Protein AF-A0A7X6CYM1-F1 (afdb_monomer)

Organism: NCBI:txid700599

Foldseek 3Di:
DDDDDDDDDDDPDPDQWWKFFQFKFKQFAAPPQAGQTALVRLCVLQQQLAARFDDDLFTEQETDQPLVLLCVLQVVQDVLLSLLDFSQLSQQSSRLSRRCVSQVHDLVPCLQAAAEQEEEEQDCARLVVLVVLVVVCVVDVDDPVSVVSSVSNCVQSVDQQRNQVVVCVSSNYPHHTDYAYQKLCRQLVSVQVNRVCCSVPVDFKYKGKYFDDDDPVVVVVVQVVQVVVVVVCVVDDDDDPQDADRSDAQAPQAQPQRHAYEYGHMMITMMGGPVVCVVVVGDGLWIWQHKDKDFDDDPDLQDAPLQLVRALLRAVVSCVSSVAQLQLAQEEAEAGRSHCSSLSNVQNSCCVSPNLVQQEREYAYSCSNRTSRIHRRSNSSVSQLSVCQVVQWDGAHNNHAHGHPSHSYHHRDRRHIHRHHGQKYWYKHDGGRGMIMIIIIGDPPRHHDPPDDDDDDDDDDDDPDPDPPDDDPPQQPLQALDAQDQEEDEAPCVFFLVVVLVVLCCVSNHDYDDVPGQGQEYEYEFEAWCLLPAPHPPPADPCVVVVVNLVVCLVVLAHFYEYEYQADCDDDPPTDVVSNVSSNVVLLVQLVSLLQSLQSHYAYEYEHQARAVRRPGDDDPVSLQVLLQQALQSDHGYSLLSSLVVVCRSGSLLSLFTSYYHYLNRCNVLPPDDGDPPVNQDPFDNQDDQDSDNLLACAPAEEEFAPCLWFLRLLLLQSNLLNHYAYEYEEADQVSQVVSQVSSVVSVGHYHYQYDDLLALVCQLVSLVVSCVVVVHHQEYEAEWAAFAFADPDDCPVVLSSRLSNLPSNLLSNLVSNCVVQQVVLRQHEYEYEAACLLVDCLDPRRPSNSVSSVNNLVVQLVCSSVCSSSNYAGEYEHEYAEPIPNCVNPPDDPVVLQVSLVLQSNSDGHYSSSVSSVVSSRRGSSNSSDGSYYRYRYNCSVSDDPPPSDDDDPDDDDDDDD

Solvent-accessible surface area (backbone atoms only — not comparable to full-atom values): 49258 Å² total; per-residue (Å²): 142,81,84,84,84,80,83,78,80,80,77,92,67,94,64,80,50,49,37,26,32,33,13,46,12,23,23,28,20,23,74,97,67,36,66,25,34,47,58,66,55,46,47,64,33,41,40,37,18,43,65,30,56,47,78,83,82,35,33,32,6,60,51,73,62,49,56,71,59,35,45,71,74,41,70,84,59,54,67,79,57,60,76,40,56,54,62,49,44,33,20,40,48,38,2,40,55,31,8,31,58,59,37,70,55,57,68,90,74,55,76,34,32,53,18,24,24,33,22,10,34,40,67,61,47,64,34,48,56,55,50,48,56,52,62,57,42,77,78,45,93,60,57,72,68,59,44,51,47,52,53,50,26,44,73,47,48,65,50,88,48,30,56,22,53,54,50,24,63,71,48,54,29,71,32,64,68,44,54,32,74,48,34,36,24,5,16,39,52,35,50,31,50,45,48,51,35,30,40,72,64,75,25,54,38,27,44,38,34,9,27,23,43,69,55,65,70,60,51,55,49,51,50,56,51,49,54,52,50,54,62,61,36,74,78,76,60,88,74,75,88,80,80,70,39,40,70,44,71,33,10,33,57,17,66,80,30,51,3,45,22,47,17,25,22,12,21,18,39,27,36,27,21,49,67,58,34,58,76,72,67,47,61,70,52,29,24,54,56,42,47,27,74,41,56,51,95,66,99,40,73,77,33,76,50,70,66,11,58,27,42,31,54,14,41,53,50,19,29,62,69,50,58,42,59,66,84,60,50,44,36,34,33,48,58,45,59,6,43,60,66,39,37,44,17,50,27,43,15,38,39,70,65,47,42,80,59,22,57,71,32,45,32,26,30,65,50,46,22,26,24,51,22,40,1,14,44,31,46,44,41,52,51,53,50,18,52,24,47,71,69,37,27,44,42,11,7,11,64,12,75,50,72,25,88,63,47,47,38,32,48,38,59,44,54,52,57,42,83,44,79,44,57,25,33,40,32,41,31,47,26,81,31,22,29,15,27,17,34,31,39,30,38,79,90,58,72,61,78,88,83,76,86,84,80,92,76,77,95,70,81,80,72,82,84,74,69,94,84,67,82,68,90,86,60,72,75,86,66,70,73,59,70,53,53,45,25,38,40,67,48,53,61,89,42,50,48,42,58,56,37,55,58,62,45,41,90,66,59,52,39,72,56,57,94,92,52,75,38,22,34,40,40,37,56,54,61,38,38,57,78,39,39,20,68,67,52,93,76,68,81,65,59,68,64,50,48,52,52,54,46,51,18,31,73,72,43,40,30,29,36,39,40,39,25,41,54,50,95,62,79,61,90,89,41,60,66,69,61,42,50,50,39,32,48,51,55,53,53,48,34,54,48,15,42,69,30,26,56,30,34,21,36,20,36,33,36,28,36,45,55,26,54,57,63,48,32,51,61,56,74,71,56,44,56,53,52,35,66,64,24,53,41,66,59,74,38,51,63,58,49,53,30,34,51,49,52,48,60,52,36,44,49,36,59,41,35,30,38,40,75,46,62,42,37,10,28,51,93,68,65,86,64,77,78,74,53,79,92,73,58,62,80,47,55,80,70,68,75,56,71,92,71,70,42,51,51,26,64,89,37,29,36,37,28,29,28,20,51,44,45,46,24,28,42,24,49,46,57,34,15,67,28,43,18,34,37,35,36,24,26,70,51,53,69,44,29,48,53,46,30,53,53,19,42,75,58,72,20,49,54,44,74,43,68,44,59,49,74,42,41,83,55,34,56,60,50,52,53,48,46,29,65,75,67,72,46,67,43,29,38,39,43,41,42,68,64,78,61,73,54,64,100,66,92,40,64,67,57,36,51,51,24,33,24,30,36,30,47,24,47,52,39,42,53,53,45,48,46,66,58,25,56,86,67,69,39,59,35,32,37,40,36,56,49,29,44,40,39,80,45,82,87,56,85,47,31,60,46,32,21,53,20,27,30,49,33,48,51,50,33,36,51,44,11,64,66,29,22,51,52,36,23,34,15,31,30,40,19,40,43,65,47,73,30,77,71,50,74,71,49,82,91,40,75,66,54,56,50,60,54,30,74,54,18,37,46,56,61,75,40,54,33,60,41,54,20,48,52,50,35,27,63,66,12,60,37,31,62,48,52,36,44,46,76,48,58,40,38,27,24,40,85,69,63,73,79,74,76,90,76,71,77,74,91,83,74,89,78,87,89,85,133

Mean predicted aligned error: 18.06 Å

pLDDT: mean 83.9, std 17.86, range [22.8, 98.75]

Nearest PDB structures (foldseek):
  1rwb-assembly1_A  TM=9.445E-01  e=3.952E-19  Priestia megaterium
  6y4d-assembly1_A  TM=9.393E-01  e=2.944E-18  Zephyranthes treatiae
  5ff9-assembly1_B  TM=9.174E-01  e=2.944E-18  Narcissus pseudonarcissus
  4g81-assembly1_D  TM=9.309E-01  e=6.169E-18  Salmonella enterica subsp. enterica serovar Enteritidis str. P125109
  2zat-assembly1_A  TM=9.286E-01  e=2.628E-16  Sus scrofa

Secondary structure (DSSP, 8-state):
--PPP---------PPPPEEEEEEEEEB--GGG--B-SHHHHHHHHTTT----EESSSEEB-----HHHHHHHSTTS-HHHHTT--HHHHHHHHHHHHHHHHHT--GGGSTTTT-EEEEE----HHHHHHHHHHHHHTTS---HHHHHHHHHHHHHHSSTTHHHHHHHHHHT--S-EEEE-BTBTHHHHHHHHHHHHHHTTS-SEEEEEEEE---HHHHHHHHHHHHHHHHHHTTT---SS---BSSS---TTBTT--B--BB-EEEEEEEEEHHHHHHTT----EEEEEEEEEE---SSTT---TT-HHHHHHHHHHHHHHT--GGGEEEEE----S-THHHHHHHHHHHHHHGGGGGG-BEE--GGGT-B-GGGHHHHHHHHHHHHHHHTEEPP-TT-SSB-TT--SB---SSS-EE---SEEEEEEEETTTEEEEEEEE-TT------S-------PPPPPPP-TTSPPTTSPP----PPP-SBEEEETTTSTTHHHHHHHTGGGT-BPPPTTPPPSEEEEEE---GGGTPPP-TT---HHHHHHHHHHHHHTT-EEEEEEES--SS--TTS-HHHHHHHHHHHHHHHHHHHHHHTTTEEEEEEE--S-GGGT----HHHHHHHHHH-SS-S---HHHHHHHHHHHTSGGGTT--S-EEE-SSSGGG--SPPPPTTT---PPPPPPPPSS-TT--TT-EEEEETTTSHHHHHHHHHHHHTT-EEEEEES-HHHHHHHHHHHHHTT-EEEEEE--TT-GGGHHHHHHHHHHHHS---EEEE------PPPSS--HHHHHHHHIIIIIHHHHHHHHHHHHHHHHTPPPEEEEE--GGGTS--STT-HHHHHHHHHHHHHHHHHHHHHGGGT-EEEEEEE-SBSSGGGGGS---HHHHHHHHTTSTT-SPBPHHHHHHHHHHHHSGGGTT--S-EEEESTTGGG-PPP-TTPPPTT-------

Structure (mmCIF, N/CA/C/O backbone):
data_AF-A0A7X6CYM1-F1
#
_entry.id   AF-A0A7X6CYM1-F1
#
loop_
_atom_site.group_PDB
_atom_site.id
_atom_site.type_symbol
_atom_site.label_atom_id
_atom_site.label_alt_id
_atom_site.label_comp_id
_atom_site.label_asym_id
_atom_site.label_entity_id
_atom_site.label_seq_id
_atom_site.pdbx_PDB_ins_code
_atom_site.Cartn_x
_atom_site.Cartn_y
_atom_site.Cartn_z
_atom_site.occupancy
_atom_site.B_iso_or_equiv
_atom_site.auth_seq_id
_atom_site.auth_comp_id
_atom_site.auth_asym_id
_atom_site.auth_atom_id
_atom_site.pdbx_PDB_model_num
ATOM 1 N N . MET A 1 1 ? 6.810 -57.138 -5.477 1.00 35.78 1 MET A N 1
ATOM 2 C CA . MET A 1 1 ? 6.178 -57.084 -4.143 1.00 35.78 1 MET A CA 1
ATOM 3 C C . MET A 1 1 ? 6.532 -55.750 -3.519 1.00 35.78 1 MET A C 1
ATOM 5 O O . MET A 1 1 ? 7.570 -55.661 -2.889 1.00 35.78 1 MET A O 1
ATOM 9 N N . THR A 1 2 ? 5.717 -54.724 -3.726 1.00 26.36 2 THR A N 1
ATOM 10 C CA . THR A 1 2 ? 5.787 -53.477 -2.954 1.00 26.36 2 THR A CA 1
ATOM 11 C C . THR A 1 2 ? 4.408 -52.839 -3.020 1.00 26.36 2 THR A C 1
ATOM 13 O O . THR A 1 2 ? 3.873 -52.589 -4.098 1.00 26.36 2 THR A O 1
ATOM 16 N N . ALA A 1 3 ? 3.791 -52.735 -1.848 1.00 25.00 3 ALA A N 1
ATOM 17 C CA . ALA A 1 3 ? 2.431 -52.280 -1.648 1.00 25.00 3 ALA A CA 1
ATOM 18 C C . ALA A 1 3 ? 2.324 -50.758 -1.825 1.00 25.00 3 ALA A C 1
ATOM 20 O O . ALA A 1 3 ? 3.228 -50.008 -1.468 1.00 25.00 3 ALA A O 1
ATOM 21 N N . SER A 1 4 ? 1.189 -50.343 -2.377 1.00 29.02 4 SER A N 1
ATOM 22 C CA . SER A 1 4 ? 0.717 -48.964 -2.470 1.00 29.02 4 SER A CA 1
ATOM 23 C C . SER A 1 4 ? 0.465 -48.367 -1.078 1.00 29.02 4 SER A C 1
ATOM 25 O O . SER A 1 4 ? -0.117 -49.057 -0.238 1.00 29.02 4 SER A O 1
ATOM 27 N N . PRO A 1 5 ? 0.800 -47.086 -0.841 1.00 30.41 5 PRO A N 1
ATOM 28 C CA . PRO A 1 5 ? 0.114 -46.265 0.137 1.00 30.41 5 PRO A CA 1
ATOM 29 C C . PRO A 1 5 ? -1.014 -45.491 -0.557 1.00 30.41 5 PRO A C 1
ATOM 31 O O . PRO A 1 5 ? -0.834 -44.796 -1.554 1.00 30.41 5 PRO A O 1
ATOM 34 N N . THR A 1 6 ? -2.192 -45.687 0.009 1.00 27.73 6 THR A N 1
ATOM 35 C CA . THR A 1 6 ? -3.503 -45.108 -0.269 1.00 27.73 6 THR A CA 1
ATOM 36 C C . THR A 1 6 ? -3.515 -43.600 -0.523 1.00 27.73 6 THR A C 1
ATOM 38 O O . THR A 1 6 ? -2.970 -42.819 0.256 1.00 27.73 6 THR A O 1
ATOM 41 N N . ALA A 1 7 ? -4.252 -43.210 -1.564 1.00 29.06 7 ALA A N 1
ATOM 42 C CA . ALA A 1 7 ? -4.707 -41.852 -1.817 1.00 29.06 7 ALA A CA 1
ATOM 43 C C . ALA A 1 7 ? -5.444 -41.281 -0.593 1.00 29.06 7 ALA A C 1
ATOM 45 O O . ALA A 1 7 ? -6.466 -41.825 -0.172 1.00 29.06 7 ALA A O 1
ATOM 46 N N . ARG A 1 8 ? -4.950 -40.166 -0.043 1.00 27.39 8 ARG A N 1
ATOM 47 C CA . ARG A 1 8 ? -5.776 -39.284 0.786 1.00 27.39 8 ARG A CA 1
ATOM 48 C C . ARG A 1 8 ? -6.685 -38.499 -0.157 1.00 27.39 8 ARG A C 1
ATOM 50 O O . ARG A 1 8 ? -6.217 -37.677 -0.938 1.00 27.39 8 ARG A O 1
ATOM 57 N N . GLN A 1 9 ? -7.975 -38.813 -0.110 1.00 27.50 9 GLN A N 1
ATOM 58 C CA . GLN A 1 9 ? -9.055 -37.956 -0.590 1.00 27.50 9 GLN A CA 1
ATOM 59 C C . GLN A 1 9 ? -8.886 -36.570 0.049 1.00 27.50 9 GLN A C 1
ATOM 61 O O . GLN A 1 9 ? -9.031 -36.443 1.262 1.00 27.50 9 GLN A O 1
ATOM 66 N N . ALA A 1 10 ? -8.540 -35.554 -0.743 1.00 28.75 10 ALA A N 1
ATOM 67 C CA . ALA A 1 10 ? -8.590 -34.170 -0.291 1.00 28.75 10 ALA A CA 1
ATOM 68 C C . ALA A 1 10 ? -10.039 -33.691 -0.412 1.00 28.75 10 ALA A C 1
ATOM 70 O O . ALA A 1 10 ? -10.568 -33.499 -1.508 1.00 28.75 10 ALA A O 1
ATOM 71 N N . ASP A 1 11 ? -10.666 -33.604 0.751 1.00 25.11 11 ASP A N 1
ATOM 72 C CA . ASP A 1 11 ? -11.997 -33.086 1.004 1.00 25.11 11 ASP A CA 1
ATOM 73 C C . ASP A 1 11 ? -12.158 -31.656 0.454 1.00 25.11 11 ASP A C 1
ATOM 75 O O . ASP A 1 11 ? -11.314 -30.776 0.632 1.00 25.11 11 ASP A O 1
ATOM 79 N N . THR A 1 12 ? -13.258 -31.435 -0.256 1.00 32.38 12 THR A N 1
ATOM 80 C CA . THR A 1 12 ? -13.629 -30.210 -0.974 1.00 32.38 12 THR A CA 1
ATOM 81 C C . THR A 1 12 ? -14.347 -29.204 -0.065 1.00 32.38 12 THR A C 1
ATOM 83 O O . THR A 1 12 ? -15.404 -28.682 -0.419 1.00 32.38 12 THR A O 1
ATOM 86 N N . GLY A 1 13 ? -13.795 -28.920 1.117 1.00 27.97 13 GLY A N 1
ATOM 87 C CA . GLY A 1 13 ? -14.375 -27.991 2.093 1.00 27.97 13 GLY A CA 1
ATOM 88 C C . GLY A 1 13 ? -13.605 -26.674 2.171 1.00 27.97 13 GLY A C 1
ATOM 89 O O . GLY A 1 13 ? -12.607 -26.582 2.878 1.00 27.97 13 GLY A O 1
ATOM 90 N N . ALA A 1 14 ? -14.053 -25.624 1.479 1.00 34.94 14 ALA A N 1
ATOM 91 C CA . ALA A 1 14 ? -13.512 -24.272 1.655 1.00 34.94 14 ALA A CA 1
ATOM 92 C C . ALA A 1 14 ? -14.028 -23.639 2.965 1.00 34.94 14 ALA A C 1
ATOM 94 O O . ALA A 1 14 ? -14.810 -22.693 2.946 1.00 34.94 14 ALA A O 1
ATOM 95 N N . GLY A 1 15 ? -13.600 -24.189 4.102 1.00 44.34 15 GLY A N 1
ATOM 96 C CA . GLY A 1 15 ? -13.568 -23.486 5.383 1.00 44.34 15 GLY A CA 1
ATOM 97 C C . GLY A 1 15 ? -12.248 -22.723 5.520 1.00 44.34 15 GLY A C 1
ATOM 98 O O . GLY A 1 15 ? -11.219 -23.151 4.993 1.00 44.34 15 GLY A O 1
ATOM 99 N N . THR A 1 16 ? -12.249 -21.581 6.207 1.00 61.62 16 THR A N 1
ATOM 100 C CA . THR A 1 16 ? -11.006 -20.946 6.673 1.00 61.62 16 THR A CA 1
ATOM 101 C C . THR A 1 16 ? -10.260 -21.931 7.569 1.00 61.62 16 THR A C 1
ATOM 103 O O . THR A 1 16 ? -10.842 -22.421 8.536 1.00 61.62 16 THR A O 1
ATOM 106 N N . ARG A 1 17 ? -8.995 -22.245 7.249 1.00 88.38 17 ARG A N 1
ATOM 107 C CA . ARG A 1 17 ? -8.165 -23.122 8.089 1.00 88.38 17 ARG A CA 1
ATOM 108 C C . ARG A 1 17 ? -8.064 -22.528 9.490 1.00 88.38 17 ARG A C 1
ATOM 110 O O . ARG A 1 17 ? -7.820 -21.336 9.632 1.00 88.38 17 ARG A O 1
ATOM 117 N N . GLU A 1 18 ? -8.245 -23.358 10.506 1.00 92.56 18 GLU A N 1
ATOM 118 C CA . GLU A 1 18 ? -8.168 -22.936 11.904 1.00 92.56 18 GLU A CA 1
ATOM 119 C C . GLU A 1 18 ? -6.755 -23.112 12.451 1.00 92.56 18 GLU A C 1
ATOM 121 O O . GLU A 1 18 ? -6.038 -24.035 12.052 1.00 92.56 18 GLU A O 1
ATOM 126 N N . VAL A 1 19 ? -6.376 -22.235 13.380 1.00 97.25 19 VAL A N 1
ATOM 127 C CA . VAL A 1 19 ? -5.028 -22.179 13.948 1.00 97.25 19 VAL A CA 1
ATOM 128 C C . VAL A 1 19 ? -5.061 -22.624 15.400 1.00 97.25 19 VAL A C 1
ATOM 130 O O . VAL A 1 19 ? -5.733 -22.016 16.236 1.00 97.25 19 VAL A O 1
ATOM 133 N N . LEU A 1 20 ? -4.313 -23.677 15.704 1.00 97.69 20 LEU A N 1
ATOM 134 C CA . LEU A 1 20 ? -4.156 -24.216 17.047 1.00 97.69 20 LEU A CA 1
ATOM 135 C C . LEU A 1 20 ? -2.762 -23.891 17.574 1.00 97.69 20 LEU A C 1
ATOM 137 O O . LEU A 1 20 ? -1.795 -23.886 16.816 1.00 97.69 20 LEU A O 1
ATOM 141 N N . VAL A 1 21 ? -2.648 -23.663 18.878 1.00 98.31 21 VAL A N 1
ATOM 142 C CA . VAL A 1 21 ? -1.356 -23.699 19.568 1.00 98.31 21 VAL A CA 1
ATOM 143 C C . VAL A 1 21 ? -1.124 -25.127 20.040 1.00 98.31 21 VAL A C 1
ATOM 145 O O . VAL A 1 21 ? -1.842 -25.609 20.919 1.00 98.31 21 VAL A O 1
ATOM 148 N N . THR A 1 22 ? -0.136 -25.802 19.461 1.00 97.75 22 THR A N 1
ATOM 149 C CA . THR A 1 22 ? 0.167 -27.213 19.755 1.00 97.75 22 THR A CA 1
ATOM 150 C C . THR A 1 22 ? 1.391 -27.393 20.642 1.00 97.75 22 THR A C 1
ATOM 152 O O . THR A 1 22 ? 1.543 -28.443 21.256 1.00 97.75 22 THR A O 1
ATOM 155 N N . GLY A 1 23 ? 2.228 -26.362 20.777 1.00 97.81 23 GLY A N 1
ATOM 156 C CA . GLY A 1 23 ? 3.388 -26.378 21.664 1.00 97.81 23 GLY A CA 1
ATOM 157 C C . GLY A 1 23 ? 3.649 -25.034 22.318 1.00 97.81 23 GLY A C 1
ATOM 158 O O . GLY A 1 23 ? 3.473 -23.987 21.692 1.00 97.81 23 GLY A O 1
ATOM 159 N N . MET A 1 24 ? 4.094 -25.068 23.572 1.00 98.19 24 MET A N 1
ATOM 160 C CA . MET A 1 24 ? 4.481 -23.890 24.349 1.00 98.19 24 MET A CA 1
ATOM 161 C C . MET A 1 24 ? 5.834 -24.112 25.020 1.00 98.19 24 MET A C 1
ATOM 163 O O . MET A 1 24 ? 6.085 -25.162 25.613 1.00 98.19 24 MET A O 1
ATOM 167 N N . GLY A 1 25 ? 6.705 -23.112 24.960 1.00 98.06 25 GLY A N 1
ATOM 168 C CA . GLY A 1 25 ? 8.007 -23.163 25.606 1.00 98.06 25 GLY A CA 1
ATOM 169 C C . GLY A 1 25 ? 8.469 -21.794 26.064 1.00 98.06 25 GLY A C 1
ATOM 170 O O . GLY A 1 25 ? 8.141 -20.769 25.464 1.00 98.06 25 GLY A O 1
ATOM 171 N N . PHE A 1 26 ? 9.231 -21.793 27.149 1.00 98.06 26 PHE A N 1
ATOM 172 C CA . PHE A 1 26 ? 9.584 -20.585 27.876 1.00 98.06 26 PHE A CA 1
ATOM 173 C C . PHE A 1 26 ? 11.080 -20.547 28.161 1.00 98.06 26 PHE A C 1
ATOM 175 O O . PHE A 1 26 ? 11.776 -21.560 28.118 1.00 98.06 26 PHE A O 1
ATOM 182 N N . CYS A 1 27 ? 11.566 -19.353 28.455 1.00 97.25 27 CYS A N 1
ATOM 183 C CA . CYS A 1 27 ? 12.807 -19.110 29.165 1.00 97.25 27 CYS A CA 1
ATOM 184 C C . CYS A 1 27 ? 12.600 -17.824 29.960 1.00 97.25 27 CYS A C 1
ATOM 186 O O . CYS A 1 27 ? 12.920 -16.741 29.481 1.00 97.25 27 CYS A O 1
ATOM 188 N N . LEU A 1 28 ? 11.943 -17.946 31.112 1.00 96.56 28 LEU A N 1
ATOM 189 C CA . LEU A 1 28 ? 11.504 -16.827 31.954 1.00 96.56 28 LEU A CA 1
ATOM 190 C C . LEU A 1 28 ? 12.131 -16.931 33.353 1.00 96.56 28 LEU A C 1
ATOM 192 O O . LEU A 1 28 ? 12.650 -17.997 33.696 1.00 96.56 28 LEU A O 1
ATOM 196 N N . PRO A 1 29 ? 12.072 -15.878 34.185 1.00 95.12 29 PRO A N 1
ATOM 197 C CA . PRO A 1 29 ? 12.482 -15.957 35.584 1.00 95.12 29 PRO A CA 1
ATOM 198 C C . PRO A 1 29 ? 11.759 -17.076 36.336 1.00 95.12 29 PRO A C 1
ATOM 200 O O . PRO A 1 29 ? 10.620 -17.436 36.029 1.00 95.12 29 PRO A O 1
ATOM 203 N N . GLY A 1 30 ? 12.437 -17.666 37.308 1.00 92.00 30 GLY A N 1
ATOM 204 C CA . GLY A 1 30 ? 11.934 -18.811 38.050 1.00 92.00 30 GLY A CA 1
ATOM 205 C C . GLY A 1 30 ? 12.556 -18.905 39.441 1.00 92.00 30 GLY A C 1
ATOM 206 O O . GLY A 1 30 ? 13.371 -18.058 39.828 1.00 92.00 30 GLY A O 1
ATOM 207 N N . PRO A 1 31 ? 12.165 -19.930 40.212 1.00 85.38 31 PRO A N 1
ATOM 208 C CA . PRO A 1 31 ? 12.561 -20.059 41.605 1.00 85.38 31 PRO A CA 1
ATOM 209 C C . PRO A 1 31 ? 14.075 -20.244 41.737 1.00 85.38 31 PRO A C 1
ATOM 211 O O . PRO A 1 31 ? 14.714 -20.913 40.920 1.00 85.38 31 PRO A O 1
ATOM 214 N N . ASP A 1 32 ? 14.644 -19.653 42.789 1.00 79.62 32 ASP A N 1
ATOM 215 C CA . ASP A 1 32 ? 16.063 -19.768 43.148 1.00 79.62 32 ASP A CA 1
ATOM 216 C C . ASP A 1 32 ? 17.033 -19.375 42.012 1.00 79.62 32 ASP A C 1
ATOM 218 O O . ASP A 1 32 ? 18.137 -19.910 41.904 1.00 79.62 32 ASP A O 1
ATOM 222 N N . GLY A 1 33 ? 16.614 -18.456 41.131 1.00 71.06 33 GLY A N 1
ATOM 223 C CA . GLY A 1 33 ? 17.412 -17.981 39.994 1.00 71.06 33 GLY A CA 1
ATOM 224 C C . GLY A 1 33 ? 17.469 -18.948 38.805 1.00 71.06 33 GLY A C 1
ATOM 225 O O . GLY A 1 33 ? 18.213 -18.709 37.853 1.00 71.06 33 GLY A O 1
ATOM 226 N N . ARG A 1 34 ? 16.695 -20.040 38.836 1.00 82.38 34 ARG A N 1
ATOM 227 C CA . ARG A 1 34 ? 16.559 -20.977 37.712 1.00 82.38 34 ARG A CA 1
ATOM 228 C C . ARG A 1 34 ? 15.542 -20.464 36.700 1.00 82.38 34 ARG A C 1
ATOM 230 O O . ARG A 1 34 ? 14.660 -19.681 37.029 1.00 82.38 34 ARG A O 1
ATOM 237 N N . GLN A 1 35 ? 15.646 -20.936 35.463 1.00 90.44 35 GLN A N 1
ATOM 238 C CA . GLN A 1 35 ? 14.739 -20.548 34.390 1.00 90.44 35 GLN A CA 1
ATOM 239 C C . GLN A 1 35 ? 13.444 -21.366 34.449 1.00 90.44 35 GLN A C 1
ATOM 241 O O . GLN A 1 35 ? 13.472 -22.592 34.568 1.00 90.44 35 GLN A O 1
ATOM 246 N N . THR A 1 36 ? 12.313 -20.697 34.272 1.00 95.06 36 THR A N 1
ATOM 247 C CA . THR A 1 36 ? 11.037 -21.323 33.923 1.00 95.06 36 THR A CA 1
ATOM 248 C C . THR A 1 36 ? 11.086 -21.697 32.441 1.00 95.06 36 THR A C 1
ATOM 250 O O . THR A 1 36 ? 11.144 -20.815 31.580 1.00 95.06 36 THR A O 1
ATOM 253 N N . LEU A 1 37 ? 11.111 -23.001 32.140 1.00 92.44 37 LEU A N 1
ATOM 254 C CA . LEU A 1 37 ? 11.327 -23.524 30.782 1.00 92.44 37 LEU A CA 1
ATOM 255 C C . LEU A 1 37 ? 10.105 -24.259 30.220 1.00 92.44 37 LEU A C 1
ATOM 257 O O . LEU A 1 37 ? 9.759 -24.112 29.045 1.00 92.44 37 LEU A O 1
ATOM 261 N N . GLY A 1 38 ? 9.482 -25.114 31.033 1.00 91.25 38 GLY A N 1
ATOM 262 C CA . GLY A 1 38 ? 8.352 -25.940 30.621 1.00 91.25 38 GLY A CA 1
ATOM 263 C C . GLY A 1 38 ? 6.992 -25.317 30.916 1.00 91.25 38 GLY A C 1
ATOM 264 O O . GLY A 1 38 ? 6.847 -24.448 31.772 1.00 91.25 38 GLY A O 1
ATOM 265 N N . ARG A 1 39 ? 5.972 -25.844 30.236 1.00 93.69 39 ARG A N 1
ATOM 266 C CA . ARG A 1 39 ? 4.558 -25.541 30.480 1.00 93.69 39 ARG A CA 1
ATOM 267 C C . ARG A 1 39 ? 4.141 -25.761 31.935 1.00 93.69 39 ARG A C 1
ATOM 269 O O . ARG A 1 39 ? 3.451 -24.921 32.500 1.00 93.69 39 ARG A O 1
ATOM 276 N N . ASP A 1 40 ? 4.558 -26.874 32.532 1.00 93.94 40 ASP A N 1
ATOM 277 C CA . ASP A 1 40 ? 4.150 -27.231 33.894 1.00 93.94 40 ASP A CA 1
ATOM 278 C C . ASP A 1 40 ? 4.831 -26.319 34.937 1.00 93.94 40 ASP A C 1
ATOM 280 O O . ASP A 1 40 ? 4.174 -25.870 35.877 1.00 93.94 40 ASP A O 1
ATOM 284 N N . ASP A 1 41 ? 6.102 -25.952 34.720 1.00 93.81 41 ASP A N 1
ATOM 285 C CA . ASP A 1 41 ? 6.819 -24.961 35.541 1.00 93.81 41 ASP A CA 1
ATOM 286 C C . ASP A 1 41 ? 6.120 -23.595 35.477 1.00 93.81 41 ASP A C 1
ATOM 288 O O . ASP A 1 41 ? 5.841 -22.974 36.507 1.00 93.81 41 ASP A O 1
ATOM 292 N N . PHE A 1 42 ? 5.781 -23.155 34.260 1.00 96.94 42 PHE A N 1
ATOM 293 C CA . PHE A 1 42 ? 5.059 -21.910 34.019 1.00 96.94 42 PHE A CA 1
ATOM 294 C C . PHE A 1 42 ? 3.702 -21.911 34.734 1.00 96.94 42 PHE A C 1
ATOM 296 O O . PHE A 1 42 ? 3.423 -20.994 35.507 1.00 96.94 42 PHE A O 1
ATOM 303 N N . TRP A 1 43 ? 2.905 -22.976 34.570 1.00 96.62 43 TRP A N 1
ATOM 304 C CA . TRP A 1 43 ? 1.617 -23.139 35.253 1.00 96.62 43 TRP A CA 1
ATOM 305 C C . TRP A 1 43 ? 1.749 -23.095 36.778 1.00 96.62 43 TRP A C 1
ATOM 307 O O . TRP A 1 43 ? 0.976 -22.404 37.442 1.00 96.62 43 TRP A O 1
ATOM 317 N N . SER A 1 44 ? 2.740 -23.789 37.345 1.00 94.94 44 SER A N 1
ATOM 318 C CA . SER A 1 44 ? 2.963 -23.825 38.799 1.00 94.94 44 SER A CA 1
ATOM 319 C C . SER A 1 44 ? 3.220 -22.436 39.400 1.00 94.94 44 SER A C 1
ATOM 321 O O . SER A 1 44 ? 2.821 -22.155 40.532 1.00 94.94 44 SER A O 1
ATOM 323 N N . THR A 1 45 ? 3.824 -21.544 38.612 1.00 95.50 45 THR A N 1
ATOM 324 C CA . THR A 1 45 ? 4.092 -20.162 39.010 1.00 95.50 45 THR A CA 1
ATOM 325 C C . THR A 1 45 ? 2.828 -19.313 38.920 1.00 95.50 45 THR A C 1
ATOM 327 O O . THR A 1 45 ? 2.436 -18.686 39.906 1.00 95.50 45 THR A O 1
ATOM 330 N N . ILE A 1 46 ? 2.162 -19.315 37.760 1.00 96.38 46 ILE A N 1
ATOM 331 C CA . ILE A 1 46 ? 1.026 -18.416 37.519 1.00 96.38 46 ILE A CA 1
ATOM 332 C C . ILE A 1 46 ? -0.223 -18.810 38.316 1.00 96.38 46 ILE A C 1
ATOM 334 O O . ILE A 1 46 ? -0.944 -17.943 38.797 1.00 96.38 46 ILE A O 1
ATOM 338 N N . SER A 1 47 ? -0.452 -20.106 38.548 1.00 96.44 47 SER A N 1
ATOM 339 C CA . SER A 1 47 ? -1.611 -20.601 39.316 1.00 96.44 47 SER A CA 1
ATOM 340 C C . SER A 1 47 ? -1.612 -20.153 40.780 1.00 96.44 47 SER A C 1
ATOM 342 O O . SER A 1 47 ? -2.667 -20.077 41.406 1.00 96.44 47 SER A O 1
ATOM 344 N N . THR A 1 48 ? -0.444 -19.806 41.317 1.00 94.00 48 THR A N 1
ATOM 345 C CA . THR A 1 48 ? -0.290 -19.299 42.685 1.00 94.00 48 THR A CA 1
ATOM 346 C C . THR A 1 48 ? -0.042 -17.790 42.738 1.00 94.00 48 THR A C 1
ATOM 348 O O . THR A 1 48 ? 0.021 -17.221 43.825 1.00 94.00 48 THR A O 1
ATOM 351 N N . GLY A 1 49 ? 0.103 -17.126 41.583 1.00 91.69 49 GLY A N 1
ATOM 352 C CA . GLY A 1 49 ? 0.507 -15.720 41.506 1.00 91.69 49 GLY A CA 1
ATOM 353 C C . GLY A 1 49 ? 1.900 -15.465 42.096 1.00 91.69 49 GLY A C 1
ATOM 354 O O . GLY A 1 49 ? 2.164 -14.370 42.594 1.00 91.69 49 GLY A O 1
ATOM 355 N N . THR A 1 50 ? 2.779 -16.476 42.090 1.00 92.00 50 THR A N 1
ATOM 356 C CA . THR A 1 50 ? 4.145 -16.353 42.623 1.00 92.0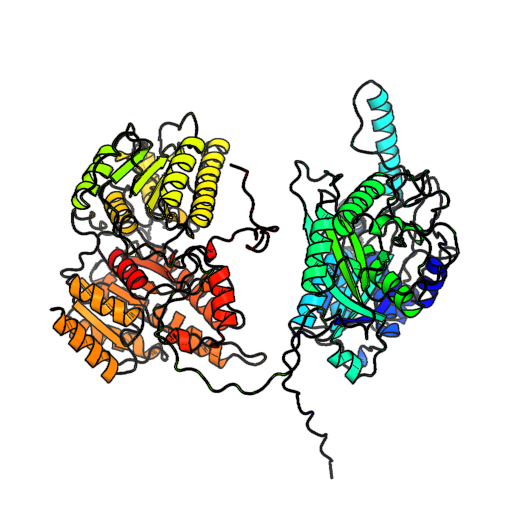0 50 THR A CA 1
ATOM 357 C C . THR A 1 50 ? 4.958 -15.379 41.771 1.00 92.00 50 THR A C 1
ATOM 359 O O . THR A 1 50 ? 4.841 -15.384 40.548 1.00 92.00 50 THR A O 1
ATOM 362 N N . VAL A 1 51 ? 5.790 -14.556 42.414 1.00 90.50 51 VAL A N 1
ATOM 363 C CA . VAL A 1 51 ? 6.645 -13.549 41.767 1.00 90.50 51 VAL A CA 1
ATOM 364 C C . VAL A 1 51 ? 8.114 -13.958 41.876 1.00 90.50 51 VAL A C 1
ATOM 366 O O . VAL A 1 51 ? 8.616 -14.143 42.983 1.00 90.50 51 VAL A O 1
ATOM 369 N N . HIS A 1 52 ? 8.812 -14.048 40.741 1.00 91.06 52 HIS A N 1
ATOM 370 C CA . HIS A 1 52 ? 10.230 -14.435 40.632 1.00 91.06 52 HIS A CA 1
ATOM 371 C C . HIS A 1 52 ? 11.130 -13.255 40.246 1.00 91.06 52 HIS A C 1
ATOM 373 O O . HIS A 1 52 ? 11.984 -13.353 39.366 1.00 91.06 52 HIS A O 1
ATOM 379 N N . LEU A 1 53 ? 10.918 -12.110 40.890 1.00 87.62 53 LEU A N 1
ATOM 380 C CA . LEU A 1 53 ? 11.704 -10.898 40.672 1.00 87.62 53 LEU A CA 1
ATOM 381 C C . LEU A 1 53 ? 12.772 -10.765 41.762 1.00 87.62 53 LEU A C 1
ATOM 383 O O . LEU A 1 53 ? 12.454 -10.769 42.952 1.00 87.62 53 LEU A O 1
ATOM 387 N N . GLY A 1 54 ? 14.038 -10.642 41.357 1.00 78.62 54 GLY A N 1
ATOM 388 C CA . GLY A 1 54 ? 15.156 -10.382 42.267 1.00 78.62 54 GLY A CA 1
ATOM 389 C C . GLY A 1 54 ? 15.193 -8.919 42.711 1.00 78.62 54 GLY A C 1
ATOM 390 O O . GLY A 1 54 ? 14.661 -8.056 42.013 1.00 78.62 54 GLY A O 1
ATOM 391 N N . HIS A 1 55 ? 15.828 -8.635 43.855 1.00 67.62 55 HIS A N 1
ATOM 392 C CA . HIS A 1 55 ? 15.923 -7.281 44.407 1.00 67.62 55 HIS A CA 1
ATOM 393 C C . HIS A 1 55 ? 17.352 -6.909 44.834 1.00 67.62 55 HIS A C 1
ATOM 395 O O . HIS A 1 55 ? 17.835 -7.355 45.873 1.00 67.62 55 HIS A O 1
ATOM 401 N N . GLU A 1 56 ? 17.990 -6.028 44.061 1.00 67.38 56 GLU A N 1
ATOM 402 C CA . GLU A 1 56 ? 19.267 -5.366 44.384 1.00 67.38 56 GLU A CA 1
ATOM 403 C C . GLU A 1 56 ? 19.125 -3.842 44.205 1.00 67.38 56 GLU A C 1
ATOM 405 O O . GLU A 1 56 ? 19.783 -3.213 43.382 1.00 67.38 56 GLU A O 1
ATOM 410 N N . GLY A 1 57 ? 18.174 -3.236 44.924 1.00 71.00 57 GLY A N 1
ATOM 411 C CA . GLY A 1 57 ? 17.810 -1.820 44.756 1.00 71.00 57 GLY A CA 1
ATOM 412 C C . GLY A 1 57 ? 16.808 -1.558 43.623 1.00 71.00 57 GLY A C 1
ATOM 413 O O . GLY A 1 57 ? 16.152 -0.519 43.632 1.00 71.00 57 GLY A O 1
ATOM 414 N N . VAL A 1 58 ? 16.612 -2.526 42.723 1.00 80.31 58 VAL A N 1
ATOM 415 C CA . VAL A 1 58 ? 15.496 -2.598 41.766 1.00 80.31 58 VAL A CA 1
ATOM 416 C C . VAL A 1 58 ? 14.913 -3.996 41.717 1.00 80.31 58 VAL A C 1
ATOM 418 O O . VAL A 1 58 ? 15.631 -4.971 41.929 1.00 80.31 58 VAL A O 1
ATOM 421 N N . TRP A 1 59 ? 13.619 -4.089 41.427 1.00 87.31 59 TRP A N 1
ATOM 422 C CA . TRP A 1 59 ? 12.950 -5.351 41.135 1.00 87.31 59 TRP A CA 1
ATOM 423 C C . TRP A 1 59 ? 13.154 -5.707 39.661 1.00 87.31 59 TRP A C 1
ATOM 425 O O . TRP A 1 59 ? 12.746 -4.952 38.776 1.00 87.31 59 TRP A O 1
ATOM 435 N N . PHE A 1 60 ? 13.808 -6.839 39.396 1.00 89.56 60 PHE A N 1
ATOM 436 C CA . PHE A 1 60 ? 14.176 -7.252 38.040 1.00 89.56 60 PHE A CA 1
ATOM 437 C C . PHE A 1 60 ? 14.081 -8.768 37.847 1.00 89.56 60 PHE A C 1
ATOM 439 O O . PHE A 1 60 ? 14.553 -9.554 38.674 1.00 89.56 60 PHE A O 1
ATOM 446 N N . GLY A 1 61 ? 13.495 -9.179 36.725 1.00 90.31 61 GLY A N 1
ATOM 447 C CA . GLY A 1 61 ? 13.388 -10.576 36.324 1.00 90.31 61 GLY A CA 1
ATOM 448 C C . GLY A 1 61 ? 14.643 -11.032 35.589 1.00 90.31 61 GLY A C 1
ATOM 449 O O . GLY A 1 61 ? 14.700 -10.993 34.361 1.00 90.31 61 GLY A O 1
ATOM 450 N N . SER A 1 62 ? 15.668 -11.451 36.330 1.00 86.88 62 SER A N 1
ATOM 451 C CA . SER A 1 62 ? 16.905 -11.951 35.725 1.00 86.88 62 SER A CA 1
ATOM 452 C C . SER A 1 62 ? 16.762 -13.400 35.264 1.00 86.88 62 SER A C 1
ATOM 454 O O . SER A 1 62 ? 16.183 -14.235 35.956 1.00 86.88 62 SER A O 1
ATOM 456 N N . VAL A 1 63 ? 17.342 -13.706 34.104 1.00 88.75 63 VAL A N 1
ATOM 457 C CA . VAL A 1 63 ? 17.419 -15.060 33.549 1.00 88.75 63 VAL A CA 1
ATOM 458 C C . VAL A 1 63 ? 18.859 -15.318 33.145 1.00 88.75 63 VAL A C 1
ATOM 460 O O . VAL A 1 63 ? 19.375 -14.690 32.219 1.00 88.75 63 VAL A O 1
ATOM 463 N N . THR A 1 64 ? 19.524 -16.258 33.809 1.00 88.50 64 THR A N 1
ATOM 464 C CA . THR A 1 64 ? 20.833 -16.729 33.346 1.00 88.50 64 THR A CA 1
ATOM 465 C C . THR A 1 64 ? 20.653 -17.452 32.005 1.00 88.50 64 THR A C 1
ATOM 467 O O . THR A 1 64 ? 19.786 -18.326 31.921 1.00 88.50 64 THR A O 1
ATOM 470 N N . PRO A 1 65 ? 21.420 -17.128 30.948 1.00 88.12 65 PRO A N 1
ATOM 471 C CA . PRO A 1 65 ? 21.362 -17.858 29.683 1.00 88.12 65 PRO A CA 1
ATOM 472 C C . PRO A 1 65 ? 21.580 -19.368 29.891 1.00 88.12 65 PRO A C 1
ATOM 474 O O . PRO A 1 65 ? 22.585 -19.761 30.483 1.00 88.12 65 PRO A O 1
ATOM 477 N N . PRO A 1 66 ? 20.656 -20.238 29.448 1.00 91.19 66 PRO A N 1
ATOM 478 C CA . PRO A 1 66 ? 20.752 -21.677 29.688 1.00 91.19 66 PRO A CA 1
ATOM 479 C C . PRO A 1 66 ? 21.632 -22.356 28.621 1.00 91.19 66 PRO A C 1
ATOM 481 O O . PRO A 1 66 ? 21.163 -23.194 27.852 1.00 91.19 66 PRO A O 1
ATOM 484 N N . GLU A 1 67 ? 22.908 -21.972 28.541 1.00 92.75 67 GLU A N 1
ATOM 485 C CA . GLU A 1 67 ? 23.830 -22.392 27.472 1.00 92.75 67 GLU A CA 1
ATOM 486 C C . GLU A 1 67 ? 23.979 -23.915 27.374 1.00 92.75 67 GLU A C 1
ATOM 488 O O . GLU A 1 67 ? 23.849 -24.468 26.284 1.00 92.75 67 GLU A O 1
ATOM 493 N N . GLU A 1 68 ? 24.156 -24.603 28.506 1.00 91.94 68 GLU A N 1
ATOM 494 C CA . GLU A 1 68 ? 24.272 -26.069 28.556 1.00 91.94 68 GLU A CA 1
ATOM 495 C C . GLU A 1 68 ? 23.011 -26.766 28.031 1.00 91.94 68 GLU A C 1
ATOM 497 O O . GLU A 1 68 ? 23.089 -27.757 27.305 1.00 91.94 68 GLU A O 1
ATOM 502 N N . PHE A 1 69 ? 21.833 -26.226 28.356 1.00 93.56 69 PHE A N 1
ATOM 503 C CA . PHE A 1 69 ? 20.563 -26.755 27.864 1.00 93.56 69 PHE A CA 1
ATOM 504 C C . PHE A 1 69 ? 20.421 -26.545 26.353 1.00 93.56 69 PHE A C 1
ATOM 506 O O . PHE A 1 69 ? 19.955 -27.443 25.651 1.00 93.56 69 PHE A O 1
ATOM 513 N N . VAL A 1 70 ? 20.835 -25.381 25.841 1.00 94.31 70 VAL A N 1
ATOM 514 C CA . VAL A 1 70 ? 20.832 -25.093 24.399 1.00 94.31 70 VAL A CA 1
ATOM 515 C C . VAL A 1 70 ? 21.808 -26.016 23.672 1.00 94.31 70 VAL A C 1
ATOM 517 O O . VAL A 1 70 ? 21.417 -26.625 22.683 1.00 94.31 70 VAL A O 1
ATOM 520 N N . ALA A 1 71 ? 23.025 -26.198 24.186 1.00 93.81 71 ALA A N 1
ATOM 521 C CA . ALA A 1 71 ? 24.008 -27.120 23.618 1.00 93.81 71 ALA A CA 1
ATOM 522 C C . ALA A 1 71 ? 23.481 -28.565 23.577 1.00 93.81 71 ALA A C 1
ATOM 524 O O . ALA A 1 71 ? 23.604 -29.246 22.564 1.00 93.81 71 ALA A O 1
ATOM 525 N N . ALA A 1 72 ? 22.825 -29.020 24.650 1.00 93.69 72 ALA A N 1
ATOM 526 C CA . ALA A 1 72 ? 22.219 -30.349 24.702 1.00 93.69 72 ALA A CA 1
ATOM 527 C C . ALA A 1 72 ? 21.010 -30.502 23.759 1.00 93.69 72 ALA A C 1
ATOM 529 O O . ALA A 1 72 ? 20.766 -31.594 23.249 1.00 93.69 72 ALA A O 1
ATOM 530 N N . SER A 1 73 ? 20.253 -29.424 23.531 1.00 92.56 73 SER A N 1
ATOM 531 C CA . SER A 1 73 ? 19.074 -29.420 22.650 1.00 92.56 73 SER A CA 1
ATOM 532 C C . SER A 1 73 ? 19.434 -29.296 21.165 1.00 92.56 73 SER A C 1
ATOM 534 O O . SER A 1 73 ? 18.660 -29.722 20.309 1.00 92.56 73 SER A O 1
ATOM 536 N N . PHE A 1 74 ? 20.598 -28.714 20.866 1.00 92.06 74 PHE A N 1
ATOM 537 C CA . PHE A 1 74 ? 21.119 -28.490 19.517 1.00 92.06 74 PHE A CA 1
ATOM 538 C C . PHE A 1 74 ? 22.586 -28.971 19.413 1.00 92.06 74 PHE A C 1
ATOM 540 O O . PHE A 1 74 ? 23.489 -28.157 19.191 1.00 92.06 74 PHE A O 1
ATOM 547 N N . PRO A 1 75 ? 22.852 -30.283 19.591 1.00 89.88 75 PRO A N 1
ATOM 548 C CA . PRO A 1 75 ? 24.209 -30.836 19.689 1.00 89.88 75 PRO A CA 1
ATOM 549 C C . PRO A 1 75 ? 25.022 -30.750 18.389 1.00 89.88 75 PRO A C 1
ATOM 551 O O . PRO A 1 75 ? 26.235 -30.949 18.401 1.00 89.88 75 PRO A O 1
ATOM 554 N N . GLU A 1 76 ? 24.382 -30.481 17.251 1.00 85.81 76 GLU A N 1
ATOM 555 C CA . GLU A 1 76 ? 25.078 -30.266 15.979 1.00 85.81 76 GLU A CA 1
ATOM 556 C C . GLU A 1 76 ? 25.720 -28.883 15.864 1.00 85.81 76 GLU A C 1
ATOM 558 O O . GLU A 1 76 ? 26.533 -28.671 14.961 1.00 85.81 76 GLU A O 1
ATOM 563 N N . VAL A 1 77 ? 25.346 -27.934 16.728 1.00 86.88 77 VAL A N 1
ATOM 564 C CA . VAL A 1 77 ? 25.910 -26.586 16.707 1.00 86.88 77 VAL A CA 1
ATOM 565 C C . VAL A 1 77 ? 27.288 -26.651 17.350 1.00 86.88 77 VAL A C 1
ATOM 567 O O . VAL A 1 77 ? 27.385 -26.935 18.540 1.00 86.88 77 VAL A O 1
ATOM 570 N N . PRO A 1 78 ? 28.376 -26.379 16.609 1.00 85.12 78 PRO A N 1
ATOM 571 C CA . PRO A 1 78 ? 29.704 -26.477 17.196 1.00 85.12 78 PRO A CA 1
ATOM 572 C C . PRO A 1 78 ? 29.881 -25.459 18.332 1.00 85.12 78 PRO A C 1
ATOM 574 O O . PRO A 1 78 ? 29.474 -24.305 18.175 1.00 85.12 78 PRO A O 1
ATOM 577 N N . ASP A 1 79 ? 30.580 -25.836 19.408 1.00 85.12 79 ASP A N 1
ATOM 578 C CA . ASP A 1 79 ? 30.792 -25.001 20.610 1.00 85.12 79 ASP A CA 1
ATOM 579 C C . ASP A 1 79 ? 31.282 -23.583 20.289 1.00 85.12 79 ASP A C 1
ATOM 581 O O . ASP A 1 79 ? 30.847 -22.601 20.883 1.00 85.12 79 ASP A O 1
ATOM 585 N N . ARG A 1 80 ? 32.143 -23.446 19.275 1.00 80.50 80 ARG A N 1
ATOM 586 C CA . ARG A 1 80 ? 32.647 -22.142 18.810 1.00 80.50 80 ARG A CA 1
ATOM 587 C C . ARG A 1 80 ? 31.555 -21.205 18.275 1.00 80.50 80 ARG A C 1
ATOM 589 O O . ARG A 1 80 ? 31.755 -19.997 18.264 1.00 80.50 80 ARG A O 1
ATOM 596 N N . HIS A 1 81 ? 30.448 -21.735 17.757 1.00 82.06 81 HIS A N 1
ATOM 597 C CA . HIS A 1 81 ? 29.309 -20.934 17.302 1.00 82.06 81 HIS A CA 1
ATOM 598 C C . HIS A 1 81 ? 28.400 -20.589 18.480 1.00 82.06 81 HIS A C 1
ATOM 600 O O . HIS A 1 81 ? 28.012 -19.429 18.600 1.00 82.06 81 HIS A O 1
ATOM 606 N N . LEU A 1 82 ? 28.163 -21.546 19.386 1.00 85.69 82 LEU A N 1
ATOM 607 C CA . LEU A 1 82 ? 27.435 -21.309 20.637 1.00 85.69 82 LEU A CA 1
ATOM 608 C C . LEU A 1 82 ? 28.107 -20.220 21.485 1.00 85.69 82 LEU A C 1
ATOM 610 O O . LEU A 1 82 ? 27.433 -19.304 21.935 1.00 85.69 82 LEU A O 1
ATOM 614 N N . ALA A 1 83 ? 29.438 -20.222 21.590 1.00 85.56 83 ALA A N 1
ATOM 615 C CA . ALA A 1 83 ? 30.207 -19.202 22.313 1.00 85.56 83 ALA A CA 1
ATOM 616 C C . ALA A 1 83 ? 30.082 -17.771 21.734 1.00 85.56 83 ALA A C 1
ATOM 618 O O . ALA A 1 83 ? 30.549 -16.802 22.341 1.00 85.56 83 ALA A O 1
ATOM 619 N N . ASN A 1 84 ? 29.495 -17.624 20.541 1.00 87.50 84 ASN A N 1
ATOM 620 C CA . ASN A 1 84 ? 29.264 -16.344 19.869 1.00 87.50 84 ASN A CA 1
ATOM 621 C C . ASN A 1 84 ? 27.784 -15.942 19.826 1.00 87.50 84 ASN A C 1
ATOM 623 O O . ASN A 1 84 ? 27.437 -14.937 19.206 1.00 87.50 84 ASN A O 1
ATOM 627 N N . TYR A 1 85 ? 26.904 -16.703 20.468 1.00 90.44 85 TYR A N 1
ATOM 628 C CA . TYR A 1 85 ? 25.508 -16.332 20.615 1.00 90.44 85 TYR A CA 1
ATOM 629 C C . TYR A 1 85 ? 25.324 -15.321 21.753 1.00 90.44 85 TYR A C 1
ATOM 631 O O . TYR A 1 85 ? 25.974 -15.387 22.790 1.00 90.44 85 TYR A O 1
ATOM 639 N N . ALA A 1 86 ? 24.449 -14.337 21.531 1.00 89.38 86 ALA A N 1
ATOM 640 C CA . ALA A 1 86 ? 24.031 -13.397 22.562 1.00 89.38 86 ALA A CA 1
ATOM 641 C C . ALA A 1 86 ? 22.970 -14.040 23.470 1.00 89.38 86 ALA A C 1
ATOM 643 O O . ALA A 1 86 ? 22.328 -15.023 23.092 1.00 89.38 86 ALA A O 1
ATOM 644 N N . ALA A 1 87 ? 22.717 -13.444 24.638 1.00 89.62 87 ALA A N 1
ATOM 645 C CA . ALA A 1 87 ? 21.735 -13.945 25.605 1.00 89.62 87 ALA A CA 1
ATOM 646 C C . ALA A 1 87 ? 20.351 -14.214 24.975 1.00 89.62 87 ALA A C 1
ATOM 648 O O . ALA A 1 87 ? 19.762 -15.270 25.203 1.00 89.62 87 ALA A O 1
ATOM 649 N N . VAL A 1 88 ? 19.881 -13.318 24.096 1.00 91.69 88 VAL A N 1
ATOM 650 C CA . VAL A 1 88 ? 18.609 -13.468 23.361 1.00 91.69 88 VAL A CA 1
ATOM 651 C C . VAL A 1 88 ? 18.555 -14.726 22.492 1.00 91.69 88 VAL A C 1
ATOM 653 O O . VAL A 1 88 ? 17.498 -15.343 22.379 1.00 91.69 88 VAL A O 1
ATOM 656 N N . HIS A 1 89 ? 19.684 -15.166 21.928 1.00 93.75 89 HIS A N 1
ATOM 657 C CA . HIS A 1 89 ? 19.729 -16.417 21.175 1.00 93.75 89 HIS A CA 1
ATOM 658 C C . HIS A 1 89 ? 19.531 -17.616 22.093 1.00 93.75 89 HIS A C 1
ATOM 660 O O . HIS A 1 89 ? 18.739 -18.499 21.781 1.00 93.75 89 HIS A O 1
ATOM 666 N N . HIS A 1 90 ? 20.189 -17.627 23.253 1.00 94.19 90 HIS A N 1
ATOM 667 C CA . HIS A 1 90 ? 20.032 -18.714 24.213 1.00 94.19 90 HIS A CA 1
ATOM 668 C C . HIS A 1 90 ? 18.616 -18.776 24.788 1.00 94.19 90 HIS A C 1
ATOM 670 O O . HIS A 1 90 ? 18.048 -19.864 24.865 1.00 94.19 90 HIS A O 1
ATOM 676 N N . TYR A 1 91 ? 18.012 -17.632 25.126 1.00 95.44 91 TYR A N 1
ATOM 677 C CA . TYR A 1 91 ? 16.625 -17.590 25.596 1.00 95.44 91 TYR A CA 1
ATOM 678 C C . TYR A 1 91 ? 15.657 -18.106 24.527 1.00 95.44 91 TYR A C 1
ATOM 680 O O . TYR A 1 91 ? 14.850 -18.996 24.798 1.00 95.44 91 TYR A O 1
ATOM 688 N N . GLY A 1 92 ? 15.768 -17.583 23.300 1.00 96.38 92 GLY A N 1
ATOM 689 C CA . GLY A 1 92 ? 14.909 -17.966 22.184 1.00 96.38 92 GLY A CA 1
ATOM 690 C C . GLY A 1 92 ? 15.033 -19.445 21.823 1.00 96.38 92 GLY A C 1
ATOM 691 O O . GLY A 1 92 ? 14.022 -20.134 21.691 1.00 96.38 92 GLY A O 1
ATOM 692 N N . LEU A 1 93 ? 16.260 -19.966 21.727 1.00 96.75 93 LEU A N 1
ATOM 693 C CA . LEU A 1 93 ? 16.514 -21.372 21.405 1.00 96.75 93 LEU A CA 1
ATOM 694 C C . LEU A 1 93 ? 16.058 -22.319 22.515 1.00 96.75 93 LEU A C 1
ATOM 696 O O . LEU A 1 93 ? 15.462 -23.352 22.211 1.00 96.75 93 LEU A O 1
ATOM 700 N N . ALA A 1 94 ? 16.259 -21.963 23.786 1.00 97.25 94 ALA A N 1
ATOM 701 C CA . ALA A 1 94 ? 15.755 -22.762 24.899 1.00 97.25 94 ALA A CA 1
ATOM 702 C C . ALA A 1 94 ? 14.220 -22.829 24.896 1.00 97.25 94 ALA A C 1
ATOM 704 O O . ALA A 1 94 ? 13.652 -23.922 24.959 1.00 97.25 94 ALA A O 1
ATOM 705 N N . ALA A 1 95 ? 13.550 -21.683 24.728 1.00 98.25 95 ALA A N 1
ATOM 706 C CA . ALA A 1 95 ? 12.095 -21.628 24.607 1.00 98.25 95 ALA A CA 1
ATOM 707 C C . ALA A 1 95 ? 11.596 -22.432 23.392 1.00 98.25 95 ALA A C 1
ATOM 709 O O . ALA A 1 95 ? 10.604 -23.151 23.490 1.00 98.25 95 ALA A O 1
ATOM 710 N N . THR A 1 96 ? 12.315 -22.388 22.270 1.00 97.94 96 THR A N 1
ATOM 711 C CA . THR A 1 96 ? 11.980 -23.150 21.054 1.00 97.94 96 THR A CA 1
ATOM 712 C C . THR A 1 96 ? 12.093 -24.648 21.262 1.00 97.94 96 THR A C 1
ATOM 714 O O . THR A 1 96 ? 11.164 -25.379 20.932 1.00 97.94 96 THR A O 1
ATOM 717 N N . ALA A 1 97 ? 13.199 -25.116 21.846 1.00 96.75 97 ALA A N 1
ATOM 718 C CA . ALA A 1 97 ? 13.397 -26.532 22.135 1.00 96.75 97 ALA A CA 1
ATOM 719 C C . ALA A 1 97 ? 12.276 -27.075 23.032 1.00 96.75 97 ALA A C 1
ATOM 721 O O . ALA A 1 97 ? 11.743 -28.157 22.787 1.00 96.75 97 ALA A O 1
ATOM 722 N N . LYS A 1 98 ? 11.854 -26.294 24.035 1.00 97.50 98 LYS A N 1
ATOM 723 C CA . LYS A 1 98 ? 10.725 -26.647 24.903 1.00 97.50 98 LYS A CA 1
ATOM 724 C C . LYS A 1 98 ? 9.385 -26.641 24.170 1.00 97.50 98 LYS A C 1
ATOM 726 O O . LYS A 1 98 ? 8.610 -27.569 24.378 1.00 97.50 98 LYS A O 1
ATOM 731 N N . ALA A 1 99 ? 9.139 -25.660 23.303 1.00 97.94 99 ALA A N 1
ATOM 732 C CA . ALA A 1 99 ? 7.903 -25.571 22.528 1.00 97.94 99 ALA A CA 1
ATOM 733 C C . ALA A 1 99 ? 7.767 -26.727 21.527 1.00 97.94 99 ALA A C 1
ATOM 735 O O . ALA A 1 99 ? 6.695 -27.314 21.412 1.00 97.94 99 ALA A O 1
ATOM 736 N N . LEU A 1 100 ? 8.859 -27.107 20.857 1.00 96.44 100 LEU A N 1
ATOM 737 C CA . LEU A 1 100 ? 8.895 -28.261 19.956 1.00 96.44 100 LEU A CA 1
ATOM 738 C C . LEU A 1 100 ? 8.704 -29.579 20.708 1.00 96.44 100 LEU A C 1
ATOM 740 O O . LEU A 1 100 ? 7.937 -30.428 20.259 1.00 96.44 100 LEU A O 1
ATOM 744 N N . ALA A 1 101 ? 9.340 -29.728 21.874 1.00 95.50 101 ALA A N 1
ATOM 745 C CA . ALA A 1 101 ? 9.155 -30.902 22.720 1.00 95.50 101 ALA A CA 1
ATOM 746 C C . ALA A 1 101 ? 7.704 -31.039 23.213 1.00 95.50 101 ALA A C 1
ATOM 748 O O . ALA A 1 101 ? 7.161 -32.140 23.190 1.00 95.50 101 ALA A O 1
ATOM 749 N N . ASP A 1 102 ? 7.060 -29.938 23.618 1.00 97.06 102 ASP A N 1
ATOM 750 C CA . ASP A 1 102 ? 5.645 -29.929 24.018 1.00 97.06 102 ASP A CA 1
ATOM 751 C C . ASP A 1 102 ? 4.708 -30.199 22.826 1.00 97.06 102 ASP A C 1
ATOM 753 O O . ASP A 1 102 ? 3.736 -30.937 22.976 1.00 97.06 102 ASP A O 1
ATOM 757 N N . ALA A 1 103 ? 5.047 -29.706 21.627 1.00 96.31 103 ALA A N 1
ATOM 758 C CA . ALA A 1 103 ? 4.331 -30.030 20.393 1.00 96.31 103 ALA A CA 1
ATOM 759 C C . ALA A 1 103 ? 4.551 -31.470 19.913 1.00 96.31 103 ALA A C 1
ATOM 761 O O . ALA A 1 103 ? 3.774 -31.945 19.085 1.00 96.31 103 ALA A O 1
ATOM 762 N N . GLY A 1 104 ? 5.599 -32.158 20.376 1.00 94.62 104 GLY A N 1
ATOM 763 C CA . GLY A 1 104 ? 6.023 -33.451 19.839 1.00 94.62 104 GLY A CA 1
ATOM 764 C C . GLY A 1 104 ? 6.563 -33.368 18.406 1.00 94.62 104 GLY A C 1
ATOM 765 O O . GLY A 1 104 ? 6.358 -34.303 17.639 1.00 94.62 104 GLY A O 1
ATOM 766 N N . LEU A 1 105 ? 7.197 -32.250 18.036 1.00 93.00 105 LEU A N 1
ATOM 767 C CA . LEU A 1 105 ? 7.812 -32.037 16.721 1.00 93.00 105 LEU A CA 1
ATOM 768 C C . LEU A 1 105 ? 9.330 -32.221 16.794 1.00 93.00 105 LEU A C 1
ATOM 770 O O . LEU A 1 105 ? 9.985 -31.736 17.719 1.00 93.00 105 LEU A O 1
ATOM 774 N N . GLY A 1 106 ? 9.890 -32.902 15.793 1.00 83.19 106 GLY A N 1
ATOM 775 C CA . GLY A 1 106 ? 11.319 -33.202 15.701 1.00 83.19 106 GLY A CA 1
ATOM 776 C C . GLY A 1 106 ? 11.951 -32.676 14.414 1.00 83.19 106 GLY A C 1
ATOM 777 O O . GLY A 1 106 ? 11.317 -32.613 13.365 1.00 83.19 106 GLY A O 1
ATOM 778 N N . ARG A 1 107 ? 13.240 -32.336 14.478 1.00 73.56 107 ARG A N 1
ATOM 779 C CA . ARG A 1 107 ? 14.000 -31.817 13.324 1.00 73.56 107 ARG A CA 1
ATOM 780 C C . ARG A 1 107 ? 14.341 -32.904 12.300 1.00 73.56 107 ARG A C 1
ATOM 782 O O . ARG A 1 107 ? 14.443 -32.627 11.112 1.00 73.56 107 ARG A O 1
ATOM 789 N N . GLU A 1 108 ? 14.468 -34.151 12.750 1.00 69.62 108 GLU A N 1
ATOM 790 C CA . GLU A 1 108 ? 14.942 -35.284 11.940 1.00 69.62 108 GLU A CA 1
ATOM 791 C C . GLU A 1 108 ? 13.928 -35.769 10.889 1.00 69.62 108 GLU A C 1
ATOM 793 O O . GLU A 1 108 ? 14.310 -36.423 9.921 1.00 69.62 108 GLU A O 1
ATOM 798 N N . ASN A 1 109 ? 12.647 -35.412 11.037 1.00 65.31 109 ASN A N 1
ATOM 799 C CA . ASN A 1 109 ? 11.560 -35.925 10.195 1.00 65.31 109 ASN A CA 1
ATOM 800 C C . ASN A 1 109 ? 11.138 -34.966 9.070 1.00 65.31 109 ASN A C 1
ATOM 802 O O . ASN A 1 109 ? 10.191 -35.260 8.343 1.00 65.31 109 ASN A O 1
ATOM 806 N N . GLY A 1 110 ? 11.805 -33.813 8.929 1.00 76.12 110 GLY A N 1
ATOM 807 C CA . GLY A 1 110 ? 11.485 -32.813 7.903 1.00 76.12 110 GLY A CA 1
ATOM 808 C C . GLY A 1 110 ? 10.152 -32.080 8.104 1.00 76.12 110 GLY A C 1
ATOM 809 O O . GLY A 1 110 ? 9.785 -31.267 7.263 1.00 76.12 110 GLY A O 1
ATOM 810 N N . GLU A 1 111 ? 9.441 -32.310 9.213 1.00 83.94 111 GLU A N 1
ATOM 811 C CA . GLU A 1 111 ? 8.141 -31.681 9.516 1.00 83.94 111 GLU A CA 1
ATOM 812 C C . GLU A 1 111 ? 8.229 -30.149 9.592 1.00 83.94 111 GLU A C 1
ATOM 814 O O . GLU A 1 111 ? 7.264 -29.448 9.306 1.00 83.94 111 GLU A O 1
ATOM 819 N N . LEU A 1 112 ? 9.405 -29.623 9.944 1.00 93.44 112 LEU A N 1
ATOM 820 C CA . LEU A 1 112 ? 9.674 -28.188 10.042 1.00 93.44 112 LEU A CA 1
ATOM 821 C C . LEU A 1 112 ? 10.235 -27.581 8.748 1.00 93.44 112 LEU A C 1
ATOM 823 O O . LEU A 1 112 ? 10.483 -26.379 8.717 1.00 93.44 112 LEU A O 1
ATOM 827 N N . ALA A 1 113 ? 10.431 -28.370 7.684 1.00 92.06 113 ALA A N 1
ATOM 828 C CA . ALA A 1 113 ? 11.110 -27.909 6.470 1.00 92.06 113 ALA A CA 1
ATOM 829 C C . ALA A 1 113 ? 10.396 -26.729 5.792 1.00 92.06 113 ALA A C 1
ATOM 831 O O . ALA A 1 113 ? 11.051 -25.828 5.286 1.00 92.06 113 ALA A O 1
ATOM 832 N N . GLU A 1 114 ? 9.064 -26.690 5.846 1.00 93.38 114 GLU A N 1
ATOM 833 C CA . GLU A 1 114 ? 8.245 -25.599 5.292 1.00 93.38 114 GLU A CA 1
ATOM 834 C C . GLU A 1 114 ? 7.692 -24.669 6.386 1.00 93.38 114 GLU A C 1
ATOM 836 O O . GLU A 1 114 ? 6.834 -23.825 6.122 1.00 93.38 114 GLU A O 1
ATOM 841 N N . ALA A 1 115 ? 8.140 -24.827 7.638 1.00 96.69 115 ALA A N 1
ATOM 842 C CA . ALA A 1 115 ? 7.627 -24.031 8.742 1.00 96.69 115 ALA A CA 1
ATOM 843 C C . ALA A 1 115 ? 8.011 -22.556 8.580 1.00 96.69 115 ALA A C 1
ATOM 845 O O . ALA A 1 115 ? 9.131 -22.223 8.186 1.00 96.69 115 ALA A O 1
ATOM 846 N N . ALA A 1 116 ? 7.091 -21.660 8.935 1.00 98.19 116 ALA A N 1
ATOM 847 C CA . ALA A 1 116 ? 7.443 -20.258 9.117 1.00 98.19 116 ALA A CA 1
ATOM 848 C C . ALA A 1 116 ? 8.215 -20.081 10.433 1.00 98.19 116 ALA A C 1
ATOM 850 O O . ALA A 1 116 ? 7.885 -20.711 11.439 1.00 98.19 116 ALA A O 1
ATOM 851 N N . VAL A 1 117 ? 9.201 -19.188 10.445 1.00 98.19 117 VAL A N 1
ATOM 852 C CA . VAL A 1 117 ? 9.950 -18.799 11.646 1.00 98.19 117 VAL A CA 1
ATOM 853 C C . VAL A 1 117 ? 9.806 -17.297 11.833 1.00 98.19 117 VAL A C 1
ATOM 855 O O . VAL A 1 117 ? 10.368 -16.503 11.081 1.00 98.19 117 VAL A O 1
ATOM 858 N N . ILE A 1 118 ? 9.016 -16.897 12.827 1.00 98.19 118 ILE A N 1
ATOM 859 C CA . ILE A 1 118 ? 8.697 -15.490 13.067 1.00 98.19 118 ILE A CA 1
ATOM 860 C C . ILE A 1 118 ? 9.164 -15.103 14.459 1.00 98.19 118 ILE A C 1
ATOM 862 O O . ILE A 1 118 ? 8.604 -15.540 15.466 1.00 98.19 118 ILE A O 1
ATOM 866 N N . THR A 1 119 ? 10.166 -14.233 14.526 1.00 97.06 119 THR A N 1
ATOM 867 C CA . THR A 1 119 ? 10.640 -13.695 15.802 1.00 97.06 119 THR A CA 1
ATOM 868 C C . THR A 1 119 ? 10.065 -12.322 16.083 1.00 97.06 119 THR A C 1
ATOM 870 O O . THR A 1 119 ? 9.705 -11.573 15.182 1.00 97.06 119 THR A O 1
ATOM 873 N N . ALA A 1 120 ? 9.994 -11.958 17.352 1.00 95.25 120 ALA A N 1
ATOM 874 C CA . ALA A 1 120 ? 9.547 -10.660 17.813 1.00 95.25 120 ALA A CA 1
ATOM 875 C C . ALA A 1 120 ? 10.581 -10.065 18.767 1.00 95.25 120 ALA A C 1
ATOM 877 O O . ALA A 1 120 ? 11.117 -10.777 19.614 1.00 95.25 120 ALA A O 1
ATOM 878 N N . ARG A 1 121 ? 10.849 -8.764 18.603 1.00 91.31 121 ARG A N 1
ATOM 879 C CA . ARG A 1 121 ? 11.826 -7.988 19.386 1.00 91.31 121 ARG A CA 1
ATOM 880 C C . ARG A 1 121 ? 11.222 -6.650 19.804 1.00 91.31 121 ARG A C 1
ATOM 882 O O . ARG A 1 121 ? 10.588 -5.987 18.973 1.00 91.31 121 ARG A O 1
ATOM 889 N N . ALA A 1 122 ? 11.396 -6.242 21.059 1.00 83.19 122 ALA A N 1
ATOM 890 C CA . ALA A 1 122 ? 10.959 -4.934 21.553 1.00 83.19 122 ALA A CA 1
ATOM 891 C C . ALA A 1 122 ? 12.130 -3.968 21.759 1.00 83.19 122 ALA A C 1
ATOM 893 O O . ALA A 1 122 ? 11.931 -2.763 21.610 1.00 83.19 122 ALA A O 1
ATOM 894 N N . THR A 1 123 ? 13.333 -4.467 22.075 1.00 73.88 123 THR A N 1
ATOM 895 C CA . THR A 1 123 ? 14.486 -3.620 22.413 1.00 73.88 123 THR A CA 1
ATOM 896 C C . THR A 1 123 ? 15.757 -3.957 21.640 1.00 73.88 123 THR A C 1
ATOM 898 O O . THR A 1 123 ? 15.927 -5.037 21.069 1.00 73.88 123 THR A O 1
ATOM 901 N N . SER A 1 124 ? 16.682 -2.994 21.653 1.00 68.00 124 SER A N 1
ATOM 902 C CA . SER A 1 124 ? 18.021 -3.087 21.068 1.00 68.00 124 SER A CA 1
ATOM 903 C C . SER A 1 124 ? 19.111 -3.441 22.084 1.00 68.00 124 SER A C 1
ATOM 905 O O . SER A 1 124 ? 20.295 -3.377 21.757 1.00 68.00 124 SER A O 1
ATOM 907 N N . ASP A 1 125 ? 18.753 -3.758 23.330 1.00 72.38 125 ASP A N 1
ATOM 908 C CA . ASP A 1 125 ? 19.715 -3.796 24.436 1.00 72.38 125 ASP A CA 1
ATOM 909 C C . ASP A 1 125 ? 20.791 -4.871 24.241 1.00 72.38 125 ASP A C 1
ATOM 911 O O . ASP A 1 125 ? 21.967 -4.595 24.480 1.00 72.38 125 ASP A O 1
ATOM 915 N N . SER A 1 126 ? 20.419 -6.041 23.715 1.00 72.06 126 SER A N 1
ATOM 916 C CA . SER A 1 126 ? 21.368 -7.109 23.375 1.00 72.06 126 SER A CA 1
ATOM 917 C C . SER A 1 126 ? 22.313 -6.741 22.230 1.00 72.06 126 SER A C 1
ATOM 919 O O . SER A 1 126 ? 23.435 -7.232 22.183 1.00 72.06 126 SER A O 1
ATOM 921 N N . TRP A 1 127 ? 21.869 -5.901 21.289 1.00 81.00 127 TRP A N 1
ATOM 922 C CA . TRP A 1 127 ? 22.717 -5.430 20.192 1.00 81.00 127 TRP A CA 1
ATOM 923 C C . TRP A 1 127 ? 23.749 -4.448 20.716 1.00 81.00 127 TRP A C 1
ATOM 925 O O . TRP A 1 127 ? 24.899 -4.475 20.293 1.00 81.00 127 TRP A O 1
ATOM 935 N N . PHE A 1 128 ? 23.343 -3.597 21.658 1.00 83.12 128 PHE A N 1
ATOM 936 C CA . PHE A 1 128 ? 24.218 -2.584 22.224 1.00 83.12 128 PHE A CA 1
ATOM 937 C C . PHE A 1 128 ? 25.454 -3.191 22.891 1.00 83.12 128 PHE A C 1
ATOM 939 O O . PHE A 1 128 ? 26.529 -2.659 22.674 1.00 83.12 128 PHE A O 1
ATOM 946 N N . ASP A 1 129 ? 25.340 -4.311 23.619 1.00 81.81 129 ASP A N 1
ATOM 947 C CA . ASP A 1 129 ? 26.519 -4.968 24.216 1.00 81.81 129 ASP A CA 1
ATOM 948 C C . ASP A 1 129 ? 27.510 -5.426 23.131 1.00 81.81 129 ASP A C 1
ATOM 950 O O . ASP A 1 129 ? 28.714 -5.203 23.235 1.00 81.81 129 ASP A O 1
ATOM 954 N N . VAL A 1 130 ? 26.999 -5.998 22.036 1.00 82.94 130 VAL A N 1
ATOM 955 C CA . VAL A 1 130 ? 27.819 -6.465 20.906 1.00 82.94 130 VAL A CA 1
ATOM 956 C C . VAL A 1 130 ? 28.472 -5.291 20.168 1.00 82.94 130 VAL A C 1
ATOM 958 O O . VAL A 1 130 ? 29.646 -5.357 19.800 1.00 82.94 130 VAL A O 1
ATOM 961 N N . TYR A 1 131 ? 27.731 -4.201 19.964 1.00 85.88 131 TYR A N 1
ATOM 962 C CA . TYR A 1 131 ? 28.252 -2.979 19.354 1.00 85.88 131 TYR A CA 1
ATOM 963 C C . TYR A 1 131 ? 29.230 -2.237 20.270 1.00 85.88 131 TYR A C 1
ATOM 965 O O . TYR A 1 131 ? 30.207 -1.677 19.781 1.00 85.88 131 TYR A O 1
ATOM 973 N N . GLU A 1 132 ? 29.006 -2.234 21.581 1.00 85.38 132 GLU A N 1
ATOM 974 C CA . GLU A 1 132 ? 29.906 -1.625 22.556 1.00 85.38 132 GLU A CA 1
ATOM 975 C C . GLU A 1 132 ? 31.237 -2.379 22.616 1.00 85.38 132 GLU A C 1
ATOM 977 O O . GLU A 1 132 ? 32.291 -1.743 22.547 1.00 85.38 132 GLU A O 1
ATOM 982 N N . ASP A 1 133 ? 31.206 -3.715 22.651 1.00 81.88 133 ASP A N 1
ATOM 983 C CA . ASP A 1 133 ? 32.403 -4.555 22.534 1.00 81.88 133 ASP A CA 1
ATOM 984 C C . ASP A 1 133 ? 33.168 -4.257 21.237 1.00 81.88 133 ASP A C 1
ATOM 986 O O . ASP A 1 133 ? 34.398 -4.152 21.243 1.00 81.88 133 ASP A O 1
ATOM 990 N N . PHE A 1 134 ? 32.443 -4.065 20.131 1.00 84.31 134 PHE A N 1
ATOM 991 C CA . PHE A 1 134 ? 33.032 -3.714 18.843 1.00 84.31 134 PHE A CA 1
ATOM 992 C C . PHE A 1 134 ? 33.717 -2.349 18.857 1.00 84.31 134 PHE A C 1
ATOM 994 O O . PHE A 1 134 ? 34.903 -2.260 18.544 1.00 84.31 134 PHE A O 1
ATOM 1001 N N . VAL A 1 135 ? 33.011 -1.302 19.279 1.00 85.00 135 VAL A N 1
ATOM 1002 C CA . VAL A 1 135 ? 33.549 0.065 19.332 1.00 85.00 135 VAL A CA 1
ATOM 1003 C C . VAL A 1 135 ? 34.742 0.147 20.286 1.00 85.00 135 VAL A C 1
ATOM 1005 O O . VAL A 1 135 ? 35.744 0.787 19.979 1.00 85.00 135 VAL A O 1
ATOM 1008 N N . ARG A 1 136 ? 34.688 -0.538 21.435 1.00 81.31 136 ARG A N 1
ATOM 1009 C CA . ARG A 1 136 ? 35.811 -0.569 22.383 1.00 81.31 136 ARG A CA 1
ATOM 1010 C C . ARG A 1 136 ? 37.022 -1.311 21.821 1.00 81.31 136 ARG A C 1
ATOM 1012 O O . ARG A 1 136 ? 38.146 -0.915 22.123 1.00 81.31 136 ARG A O 1
ATOM 1019 N N . SER A 1 137 ? 36.816 -2.325 20.978 1.00 74.75 137 SER A N 1
ATOM 1020 C CA . SER A 1 137 ? 37.913 -3.048 20.327 1.00 74.75 137 SER A CA 1
ATOM 1021 C C . SER A 1 137 ? 38.721 -2.193 19.347 1.00 74.75 137 SER A C 1
ATOM 1023 O O . SER A 1 137 ? 39.888 -2.480 19.150 1.00 74.75 137 SER A O 1
ATOM 1025 N N . GLU A 1 138 ? 38.189 -1.095 18.794 1.00 63.31 138 GLU A N 1
ATOM 1026 C CA . GLU A 1 138 ? 38.990 -0.187 17.947 1.00 63.31 138 GLU A CA 1
ATOM 1027 C C . GLU A 1 138 ? 40.121 0.518 18.724 1.00 63.31 138 GLU A C 1
ATOM 1029 O O . GLU A 1 138 ? 41.046 1.072 18.129 1.00 63.31 138 GLU A O 1
ATOM 1034 N N . SER A 1 139 ? 40.068 0.479 20.061 1.00 58.06 139 SER A N 1
ATOM 1035 C CA . SER A 1 139 ? 41.067 1.078 20.954 1.00 58.06 139 SER A CA 1
ATOM 1036 C C . SER A 1 139 ? 42.289 0.175 21.197 1.00 58.06 139 SER A C 1
ATOM 1038 O O . SER A 1 139 ? 43.296 0.650 21.721 1.00 58.06 139 SER A O 1
ATOM 1040 N N . GLU A 1 140 ? 42.215 -1.112 20.841 1.00 61.25 140 GLU A N 1
ATOM 1041 C CA . GLU A 1 140 ? 43.255 -2.128 21.054 1.00 61.25 140 GLU A CA 1
ATOM 1042 C C . GLU A 1 140 ? 43.303 -3.061 19.839 1.00 61.25 140 GLU A C 1
ATOM 1044 O O . GLU A 1 140 ? 42.285 -3.640 19.502 1.00 61.25 140 GLU A O 1
ATOM 1049 N N . GLU A 1 141 ? 44.452 -3.279 19.191 1.00 60.56 141 GLU A N 1
ATOM 1050 C CA . GLU A 1 141 ? 44.524 -4.225 18.064 1.00 60.56 141 GLU A CA 1
ATOM 1051 C C . GLU A 1 141 ? 44.200 -5.651 18.572 1.00 60.56 141 GLU A C 1
ATOM 1053 O O . GLU A 1 141 ? 44.999 -6.224 19.323 1.00 60.56 141 GLU A O 1
ATOM 1058 N N . PRO A 1 142 ? 43.017 -6.226 18.261 1.00 64.75 142 PRO A N 1
ATOM 1059 C CA . PRO A 1 142 ? 42.610 -7.470 18.889 1.00 64.75 142 PRO A CA 1
ATOM 1060 C C . PRO A 1 142 ? 43.415 -8.620 18.284 1.00 64.75 142 PRO A C 1
ATOM 1062 O O . PRO A 1 142 ? 43.563 -8.714 17.064 1.00 64.75 142 PRO A O 1
ATOM 1065 N N . ASP A 1 143 ? 43.901 -9.531 19.130 1.00 79.81 143 ASP A N 1
ATOM 1066 C CA . ASP A 1 143 ? 44.445 -10.811 18.669 1.00 79.81 143 ASP A CA 1
ATOM 1067 C C . ASP A 1 143 ? 43.467 -11.481 17.663 1.00 79.81 143 ASP A C 1
ATOM 1069 O O . ASP A 1 143 ? 42.245 -11.396 17.849 1.00 79.81 143 ASP A O 1
ATOM 1073 N N . PRO A 1 144 ? 43.961 -12.135 16.590 1.00 81.56 144 PRO A N 1
ATOM 1074 C CA . PRO A 1 144 ? 43.120 -12.720 15.546 1.00 81.56 144 PRO A CA 1
ATOM 1075 C C . PRO A 1 144 ? 41.990 -13.650 16.012 1.00 81.56 144 PRO A C 1
ATOM 1077 O O . PRO A 1 144 ? 40.973 -13.752 15.318 1.00 81.56 144 PRO A O 1
ATOM 1080 N N . GLU A 1 145 ? 42.132 -14.351 17.141 1.00 80.44 145 GLU A N 1
ATOM 1081 C CA . GLU A 1 145 ? 41.057 -15.187 17.687 1.00 80.44 145 GLU A CA 1
ATOM 1082 C C . GLU A 1 145 ? 39.930 -14.318 18.251 1.00 80.44 145 GLU A C 1
ATOM 1084 O O . GLU A 1 145 ? 38.761 -14.494 17.884 1.00 80.44 145 GLU A O 1
ATOM 1089 N N . ARG A 1 146 ? 40.291 -13.303 19.044 1.00 80.19 146 ARG A N 1
ATOM 1090 C CA . ARG A 1 146 ? 39.347 -12.316 19.586 1.00 80.19 146 ARG A CA 1
ATOM 1091 C C . ARG A 1 146 ? 38.657 -11.516 18.479 1.00 80.19 146 ARG A C 1
ATOM 1093 O O . ARG A 1 146 ? 37.440 -11.341 18.528 1.00 80.19 146 ARG A O 1
ATOM 1100 N N . GLY A 1 147 ? 39.397 -11.101 17.450 1.00 83.31 147 GLY A N 1
ATOM 1101 C CA . GLY A 1 147 ? 38.842 -10.404 16.286 1.00 83.31 147 GLY A CA 1
ATOM 1102 C C . GLY A 1 147 ? 37.823 -11.252 15.513 1.00 83.31 147 GLY A C 1
ATOM 1103 O O . GLY A 1 147 ? 36.759 -10.763 15.134 1.00 83.31 147 GLY A O 1
ATOM 1104 N N . ARG A 1 148 ? 38.092 -12.553 15.335 1.00 84.00 148 ARG A N 1
ATOM 1105 C CA . ARG A 1 148 ? 37.165 -13.486 14.669 1.00 84.00 148 ARG A CA 1
ATOM 1106 C C . ARG A 1 148 ? 35.884 -13.710 15.472 1.00 84.00 148 ARG A C 1
ATOM 1108 O O . ARG A 1 148 ? 34.803 -13.748 14.880 1.00 84.00 148 ARG A O 1
ATOM 1115 N N . ALA A 1 149 ? 35.998 -13.875 16.789 1.00 83.25 149 ALA A N 1
ATOM 1116 C CA . ALA A 1 149 ? 34.845 -14.030 17.673 1.00 83.25 149 ALA A CA 1
ATOM 1117 C C . ALA A 1 149 ? 33.946 -12.786 17.621 1.00 83.25 149 ALA A C 1
ATOM 1119 O O . ALA A 1 149 ? 32.746 -12.898 17.379 1.00 83.25 149 ALA A O 1
ATOM 1120 N N . LEU A 1 150 ? 34.542 -11.596 17.725 1.00 84.75 150 LEU A N 1
ATOM 1121 C CA . LEU A 1 150 ? 33.829 -10.324 17.639 1.00 84.75 150 LEU A CA 1
ATOM 1122 C C . LEU A 1 150 ? 33.132 -10.124 16.284 1.00 84.75 150 LEU A C 1
ATOM 1124 O O . LEU A 1 150 ? 31.947 -9.799 16.246 1.00 84.75 150 LEU A O 1
ATOM 1128 N N . PHE A 1 151 ? 33.825 -10.394 15.172 1.00 86.12 151 PHE A N 1
ATOM 1129 C CA . PHE A 1 151 ? 33.226 -10.345 13.834 1.00 86.12 151 PHE A CA 1
ATOM 1130 C C . PHE A 1 151 ? 32.030 -11.297 13.707 1.00 86.12 151 PHE A C 1
ATOM 1132 O O . PHE A 1 151 ? 30.986 -10.926 13.177 1.00 86.12 151 PHE A O 1
ATOM 1139 N N . THR A 1 152 ? 32.162 -12.519 14.231 1.00 85.69 152 THR A N 1
ATOM 1140 C CA . THR A 1 152 ? 31.087 -13.521 14.204 1.00 85.69 152 THR A CA 1
ATOM 1141 C C . THR A 1 152 ? 29.884 -13.059 15.025 1.00 85.69 152 THR A C 1
ATOM 1143 O O . THR A 1 152 ? 28.753 -13.148 14.551 1.00 85.69 152 THR A O 1
ATOM 1146 N N . ARG A 1 153 ? 30.115 -12.509 16.225 1.00 84.94 153 ARG A N 1
ATOM 1147 C CA . ARG A 1 153 ? 29.058 -11.944 17.077 1.00 84.94 153 ARG A CA 1
ATOM 1148 C C . ARG A 1 153 ? 28.322 -10.803 16.383 1.00 84.94 153 ARG A C 1
ATOM 1150 O O . ARG A 1 153 ? 27.100 -10.808 16.386 1.00 84.94 153 ARG A O 1
ATOM 1157 N N . LEU A 1 154 ? 29.027 -9.882 15.727 1.00 86.00 154 LEU A N 1
ATOM 1158 C CA . LEU A 1 154 ? 28.405 -8.790 14.962 1.00 86.00 154 LEU A CA 1
ATOM 1159 C C . LEU A 1 154 ? 27.606 -9.292 13.760 1.00 86.00 154 LEU A C 1
ATOM 1161 O O . LEU A 1 154 ? 26.514 -8.799 13.503 1.00 86.00 154 LEU A O 1
ATOM 1165 N N . ALA A 1 155 ? 28.127 -10.278 13.029 1.00 84.38 155 ALA A N 1
ATOM 1166 C CA . ALA A 1 155 ? 27.444 -10.823 11.860 1.00 84.38 155 ALA A CA 1
ATOM 1167 C C . ALA A 1 155 ? 26.121 -11.519 12.224 1.00 84.38 155 ALA A C 1
ATOM 1169 O O . ALA A 1 155 ? 25.183 -11.490 11.433 1.00 84.38 155 ALA A O 1
ATOM 1170 N N . ILE A 1 156 ? 26.048 -12.135 13.409 1.00 83.00 156 ILE A N 1
ATOM 1171 C CA . ILE A 1 156 ? 24.856 -12.855 13.875 1.00 83.00 156 ILE A CA 1
ATOM 1172 C C . ILE A 1 156 ? 23.925 -11.921 14.660 1.00 83.00 156 ILE A C 1
ATOM 1174 O O . ILE A 1 156 ? 22.741 -11.857 14.362 1.00 83.00 156 ILE A O 1
ATOM 1178 N N . ALA A 1 157 ? 24.451 -11.195 15.649 1.00 81.12 157 ALA A N 1
ATOM 1179 C CA . ALA A 1 157 ? 23.689 -10.409 16.624 1.00 81.12 157 ALA A CA 1
ATOM 1180 C C . ALA A 1 157 ? 23.670 -8.895 16.342 1.00 81.12 157 ALA A C 1
ATOM 1182 O O . ALA A 1 157 ? 23.125 -8.138 17.137 1.00 81.12 157 ALA A O 1
ATOM 1183 N N . GLY A 1 158 ? 24.281 -8.417 15.254 1.00 74.56 158 GLY A N 1
ATOM 1184 C CA . GLY A 1 158 ? 24.282 -6.993 14.891 1.00 74.56 158 GLY A CA 1
ATOM 1185 C C . GLY A 1 158 ? 23.030 -6.536 14.134 1.00 74.56 158 GLY A C 1
ATOM 1186 O O . GLY A 1 158 ? 22.881 -5.353 13.852 1.00 74.56 158 GLY A O 1
ATOM 1187 N N . GLY A 1 159 ? 22.127 -7.449 13.770 1.00 73.12 159 GLY A N 1
ATOM 1188 C CA . GLY A 1 159 ? 20.935 -7.149 12.976 1.00 73.12 159 GLY A CA 1
ATOM 1189 C C . GLY A 1 159 ? 19.626 -7.438 13.706 1.00 73.12 159 GLY A C 1
ATOM 1190 O O . GLY A 1 159 ? 19.556 -8.264 14.607 1.00 73.12 159 GLY A O 1
ATOM 1191 N N . THR A 1 160 ? 18.541 -6.815 13.246 1.00 67.75 160 THR A N 1
ATOM 1192 C CA . THR A 1 160 ? 17.180 -7.014 13.783 1.00 67.75 160 THR A CA 1
ATOM 1193 C C . THR A 1 160 ? 16.579 -8.391 13.474 1.00 67.75 160 THR A C 1
ATOM 1195 O O . THR A 1 160 ? 15.536 -8.746 14.014 1.00 67.75 160 THR A O 1
ATOM 1198 N N . THR A 1 161 ? 17.213 -9.173 12.603 1.00 78.75 161 THR A N 1
ATOM 1199 C CA . THR A 1 161 ? 16.778 -10.512 12.159 1.00 78.75 161 THR A CA 1
ATOM 1200 C C . THR A 1 161 ? 17.592 -11.651 12.776 1.00 78.75 161 THR A C 1
ATOM 1202 O O . THR A 1 161 ? 17.480 -12.795 12.342 1.00 78.75 161 THR A O 1
ATOM 1205 N N . ASP A 1 162 ? 18.388 -11.328 13.797 1.00 84.88 162 ASP A N 1
ATOM 1206 C CA . ASP A 1 162 ? 19.354 -12.207 14.455 1.00 84.88 162 ASP A CA 1
ATOM 1207 C C . ASP A 1 162 ? 18.791 -13.595 14.816 1.00 84.88 162 ASP A C 1
ATOM 1209 O O . ASP A 1 162 ? 19.200 -14.607 14.241 1.00 84.88 162 ASP A O 1
ATOM 1213 N N . LEU A 1 163 ? 17.793 -13.660 15.700 1.00 92.25 163 LEU A N 1
ATOM 1214 C CA . LEU A 1 163 ? 17.244 -14.927 16.171 1.00 92.25 163 LEU A CA 1
ATOM 1215 C C . LEU A 1 163 ? 16.473 -15.678 15.078 1.00 92.25 163 LEU A C 1
ATOM 1217 O O . LEU A 1 163 ? 16.601 -16.898 15.015 1.00 92.25 163 LEU A O 1
ATOM 1221 N N . ALA A 1 164 ? 15.704 -14.991 14.224 1.00 93.94 164 ALA A N 1
ATOM 1222 C CA . ALA A 1 164 ? 14.897 -15.639 13.185 1.00 93.94 164 ALA A CA 1
ATOM 1223 C C . ALA A 1 164 ? 15.765 -16.503 12.265 1.00 93.94 164 ALA A C 1
ATOM 1225 O O . ALA A 1 164 ? 15.452 -17.670 12.039 1.00 93.94 164 ALA A O 1
ATOM 1226 N N . TYR A 1 165 ? 16.897 -15.970 11.797 1.00 91.19 165 TYR A N 1
ATOM 1227 C CA . TYR A 1 165 ? 17.805 -16.733 10.942 1.00 91.19 165 TYR A CA 1
ATOM 1228 C C . TYR A 1 165 ? 18.512 -17.860 11.687 1.00 91.19 165 TYR A C 1
ATOM 1230 O O . TYR A 1 165 ? 18.678 -18.941 11.125 1.00 91.19 165 TYR A O 1
ATOM 1238 N N . VAL A 1 166 ? 18.903 -17.639 12.947 1.00 92.69 166 VAL A N 1
ATOM 1239 C CA . VAL A 1 166 ? 19.487 -18.700 13.778 1.00 92.69 166 VAL A CA 1
ATOM 1240 C C . VAL A 1 166 ? 18.480 -19.838 13.966 1.00 92.69 166 VAL A C 1
ATOM 1242 O O . VAL A 1 166 ? 18.814 -20.993 13.721 1.00 92.69 166 VAL A O 1
ATOM 1245 N N . GLN A 1 167 ? 17.233 -19.533 14.326 1.00 94.88 167 GLN A N 1
ATOM 1246 C CA . GLN A 1 167 ? 16.176 -20.531 14.466 1.00 94.88 167 GLN A CA 1
ATOM 1247 C C . GLN A 1 167 ? 15.881 -21.230 13.142 1.00 94.88 167 GLN A C 1
ATOM 1249 O O . GLN A 1 167 ? 15.878 -22.452 13.117 1.00 94.88 167 GLN A O 1
ATOM 1254 N N . ALA A 1 168 ? 15.686 -20.505 12.040 1.00 94.44 168 ALA A N 1
ATOM 1255 C CA . ALA A 1 168 ? 15.400 -21.117 10.744 1.00 94.44 168 ALA A CA 1
ATOM 1256 C C . ALA A 1 168 ? 16.522 -22.064 10.297 1.00 94.44 168 ALA A C 1
ATOM 1258 O O . ALA A 1 168 ? 16.252 -23.203 9.913 1.00 94.44 168 ALA A O 1
ATOM 1259 N N . ALA A 1 169 ? 17.781 -21.634 10.435 1.00 92.00 169 ALA A N 1
ATOM 1260 C CA . ALA A 1 169 ? 18.942 -22.446 10.089 1.00 92.00 169 ALA A CA 1
ATOM 1261 C C . ALA A 1 169 ? 19.034 -23.718 10.940 1.00 92.00 169 ALA A C 1
ATOM 1263 O O . ALA A 1 169 ? 19.284 -24.796 10.404 1.00 92.00 169 ALA A O 1
ATOM 1264 N N . LEU A 1 170 ? 18.807 -23.616 12.254 1.00 91.56 170 LEU A N 1
ATOM 1265 C CA . LEU A 1 170 ? 18.823 -24.786 13.126 1.00 91.56 170 LEU A CA 1
ATOM 1266 C C . LEU A 1 170 ? 17.621 -25.686 12.841 1.00 91.56 170 LEU A C 1
ATOM 1268 O O . LEU A 1 170 ? 17.778 -26.878 12.622 1.00 91.56 170 LEU A O 1
ATOM 1272 N N . LEU A 1 171 ? 16.412 -25.156 12.741 1.00 92.69 171 LEU A N 1
ATOM 1273 C CA . LEU A 1 171 ? 15.224 -25.970 12.488 1.00 92.69 171 LEU A CA 1
ATOM 1274 C C . LEU A 1 171 ? 15.191 -26.600 11.086 1.00 92.69 171 LEU A C 1
ATOM 1276 O O . LEU A 1 171 ? 14.403 -27.517 10.870 1.00 92.69 171 LEU A O 1
ATOM 1280 N N . GLY A 1 172 ? 16.051 -26.155 10.165 1.00 91.56 172 GLY A N 1
ATOM 1281 C CA . GLY A 1 172 ? 16.025 -26.581 8.767 1.00 91.56 172 GLY A CA 1
ATOM 1282 C C . GLY A 1 172 ? 14.800 -26.044 8.026 1.00 91.56 172 GLY A C 1
ATOM 1283 O O . GLY A 1 172 ? 14.335 -26.679 7.086 1.00 91.56 172 GLY A O 1
ATOM 1284 N N . ALA A 1 173 ? 14.264 -24.908 8.478 1.00 93.19 173 ALA A N 1
ATOM 1285 C CA . ALA A 1 173 ? 13.040 -24.316 7.963 1.00 93.19 173 ALA A CA 1
ATOM 1286 C C . ALA A 1 173 ? 13.333 -23.385 6.775 1.00 93.19 173 ALA A C 1
ATOM 1288 O O . ALA A 1 173 ? 14.113 -22.439 6.891 1.00 93.19 173 ALA A O 1
ATOM 1289 N N . GLY A 1 174 ? 12.699 -23.657 5.636 1.00 91.50 174 GLY A N 1
ATOM 1290 C CA . GLY A 1 174 ? 12.758 -22.879 4.396 1.00 91.50 174 GLY A CA 1
ATOM 1291 C C . GLY A 1 174 ? 11.522 -22.013 4.131 1.00 91.50 174 GLY A C 1
ATOM 1292 O O . GLY A 1 174 ? 11.477 -21.325 3.110 1.00 91.50 174 GLY A O 1
ATOM 1293 N N . GLY A 1 175 ? 10.530 -22.037 5.029 1.00 92.44 175 GLY A N 1
ATOM 1294 C CA . GLY A 1 175 ? 9.329 -21.206 4.947 1.00 92.44 175 GLY A CA 1
ATOM 1295 C C . GLY A 1 175 ? 9.586 -19.718 5.249 1.00 92.44 175 GLY A C 1
ATOM 1296 O O . GLY A 1 175 ? 10.731 -19.293 5.433 1.00 92.44 175 GLY A O 1
ATOM 1297 N N . PRO A 1 176 ? 8.526 -18.884 5.306 1.00 96.25 176 PRO A N 1
ATOM 1298 C CA . PRO A 1 176 ? 8.643 -17.461 5.626 1.00 96.25 176 PRO A CA 1
ATOM 1299 C C . PRO A 1 176 ? 9.421 -17.212 6.925 1.00 96.25 176 PRO A C 1
ATOM 1301 O O . PRO A 1 176 ? 9.084 -17.769 7.969 1.00 96.25 176 PRO A O 1
ATOM 1304 N N . CYS A 1 177 ? 10.444 -16.358 6.861 1.00 96.12 177 CYS A N 1
ATOM 1305 C CA . CYS A 1 177 ? 11.356 -16.092 7.971 1.00 96.12 177 CYS A CA 1
ATOM 1306 C C . CYS A 1 177 ? 11.572 -14.582 8.146 1.00 96.12 177 CYS A C 1
ATOM 1308 O O . CYS A 1 177 ? 12.154 -13.939 7.269 1.00 96.12 177 CYS A O 1
ATOM 1310 N N . HIS A 1 178 ? 11.115 -14.001 9.262 1.00 95.19 178 HIS A N 1
ATOM 1311 C CA . HIS A 1 178 ? 11.249 -12.560 9.531 1.00 95.19 178 HIS A CA 1
ATOM 1312 C C . HIS A 1 178 ? 11.141 -12.195 11.018 1.00 95.19 178 HIS A C 1
ATOM 1314 O O . HIS A 1 178 ? 10.644 -12.969 11.834 1.00 95.19 178 HIS A O 1
ATOM 1320 N N . THR A 1 179 ? 11.568 -10.972 11.359 1.00 94.69 179 THR A N 1
ATOM 1321 C CA . THR A 1 179 ? 11.370 -10.380 12.691 1.00 94.69 179 THR A CA 1
ATOM 1322 C C . THR A 1 179 ? 10.330 -9.268 12.660 1.00 94.69 179 THR A C 1
ATOM 1324 O O . THR A 1 179 ? 10.369 -8.396 11.792 1.00 94.69 179 THR A O 1
ATOM 1327 N N . VAL A 1 180 ? 9.453 -9.246 13.661 1.00 93.50 180 VAL A N 1
ATOM 1328 C CA . VAL A 1 180 ? 8.477 -8.184 13.915 1.00 93.50 180 VAL A CA 1
ATOM 1329 C C . VAL A 1 180 ? 8.946 -7.292 15.065 1.00 93.50 180 VAL A C 1
ATOM 1331 O O . VAL A 1 180 ? 9.359 -7.779 16.120 1.00 93.50 180 VAL A O 1
ATOM 1334 N N . SER A 1 181 ? 8.838 -5.972 14.883 1.00 90.88 181 SER A N 1
ATOM 1335 C CA . SER A 1 181 ? 9.054 -4.999 15.956 1.00 90.88 181 SER A CA 1
ATOM 1336 C C . SER A 1 181 ? 7.918 -3.977 16.031 1.00 90.88 181 SER A C 1
ATOM 1338 O O . SER A 1 181 ? 7.618 -3.258 15.081 1.00 90.88 181 SER A O 1
ATOM 1340 N N . SER A 1 182 ? 7.240 -3.957 17.171 1.00 88.56 182 SER A N 1
ATOM 1341 C CA . SER A 1 182 ? 6.143 -3.067 17.562 1.00 88.56 182 SER A CA 1
ATOM 1342 C C . SER A 1 182 ? 6.169 -2.896 19.093 1.00 88.56 182 SER A C 1
ATOM 1344 O O . SER A 1 182 ? 5.144 -3.018 19.766 1.00 88.56 182 SER A O 1
ATOM 1346 N N . GLY A 1 183 ? 7.383 -2.710 19.637 1.00 87.06 183 GLY A N 1
ATOM 1347 C CA . GLY A 1 183 ? 7.714 -2.699 21.069 1.00 87.06 183 GLY A CA 1
ATOM 1348 C C . GLY A 1 183 ? 7.089 -3.864 21.844 1.00 87.06 183 GLY A C 1
ATOM 1349 O O . GLY A 1 183 ? 7.177 -5.010 21.415 1.00 87.06 183 GLY A O 1
ATOM 1350 N N . CYS A 1 184 ? 6.446 -3.613 22.983 1.00 88.19 184 CYS A N 1
ATOM 1351 C CA . CYS A 1 184 ? 5.945 -4.691 23.850 1.00 88.19 184 CYS A CA 1
ATOM 1352 C C . CYS A 1 184 ? 4.811 -5.524 23.206 1.00 88.19 184 CYS A C 1
ATOM 1354 O O . CYS A 1 184 ? 4.563 -6.662 23.598 1.00 88.19 184 CYS A O 1
ATOM 1356 N N . ALA A 1 185 ? 4.167 -5.013 22.147 1.00 91.62 185 ALA A N 1
ATOM 1357 C CA . ALA A 1 185 ? 3.164 -5.742 21.370 1.00 91.62 185 ALA A CA 1
ATOM 1358 C C . ALA A 1 185 ? 3.755 -6.615 20.239 1.00 91.62 185 ALA A C 1
ATOM 1360 O O . ALA A 1 185 ? 2.990 -7.283 19.538 1.00 91.62 185 ALA A O 1
ATOM 1361 N N . SER A 1 186 ? 5.083 -6.642 20.041 1.00 94.31 186 SER A N 1
ATOM 1362 C CA . SER A 1 186 ? 5.733 -7.311 18.897 1.00 94.31 186 SER A CA 1
ATOM 1363 C C . SER A 1 186 ? 5.290 -8.759 18.691 1.00 94.31 186 SER A C 1
ATOM 1365 O O . SER A 1 186 ? 4.964 -9.138 17.568 1.00 94.31 186 SER A O 1
ATOM 1367 N N . SER A 1 187 ? 5.246 -9.584 19.744 1.00 96.50 187 SER A N 1
ATOM 1368 C CA . SER A 1 187 ? 4.907 -11.003 19.564 1.00 96.50 187 SER A CA 1
ATOM 1369 C C . SER A 1 187 ? 3.417 -11.266 19.381 1.00 96.50 187 SER A C 1
ATOM 1371 O O . SER A 1 187 ? 3.053 -12.250 18.743 1.00 96.50 187 SER A O 1
ATOM 1373 N N . ALA A 1 188 ? 2.550 -10.355 19.834 1.00 96.75 188 ALA A N 1
ATOM 1374 C CA . ALA A 1 188 ? 1.136 -10.387 19.478 1.00 96.75 188 ALA A CA 1
ATOM 1375 C C . ALA A 1 188 ? 0.955 -10.125 17.974 1.00 96.75 188 ALA A C 1
ATOM 1377 O O . ALA A 1 188 ? 0.202 -10.828 17.304 1.00 96.75 188 ALA A O 1
ATOM 1378 N N . VAL A 1 189 ? 1.689 -9.157 17.415 1.00 96.81 189 VAL A N 1
ATOM 1379 C CA . VAL A 1 189 ? 1.683 -8.892 15.967 1.00 96.81 189 VAL A CA 1
ATOM 1380 C C . VAL A 1 189 ? 2.274 -10.075 15.190 1.00 96.81 189 VAL A C 1
ATOM 1382 O O . VAL A 1 189 ? 1.671 -10.509 14.210 1.00 96.81 189 VAL A O 1
ATOM 1385 N N . ALA A 1 190 ? 3.382 -10.658 15.663 1.00 97.50 190 ALA A N 1
ATOM 1386 C CA . ALA A 1 190 ? 3.986 -11.856 15.071 1.00 97.50 190 ALA A CA 1
ATOM 1387 C C . ALA A 1 190 ? 3.036 -13.068 15.077 1.00 97.50 190 ALA A C 1
ATOM 1389 O O . ALA A 1 190 ? 2.943 -13.789 14.085 1.00 97.50 190 ALA A O 1
ATOM 1390 N N . LEU A 1 191 ? 2.272 -13.260 16.158 1.00 98.31 191 LEU A N 1
ATOM 1391 C CA . LEU A 1 191 ? 1.209 -14.266 16.227 1.00 98.31 191 LEU A CA 1
ATOM 1392 C C . LEU A 1 191 ? 0.115 -13.997 15.183 1.00 98.31 191 LEU A C 1
ATOM 1394 O O . LEU A 1 191 ? -0.368 -14.929 14.545 1.00 98.31 191 LEU A O 1
ATOM 1398 N N . GLY A 1 192 ? -0.251 -12.731 14.964 1.00 97.12 192 GLY A N 1
ATOM 1399 C CA . GLY A 1 192 ? -1.174 -12.335 13.900 1.00 97.12 192 GLY A CA 1
ATOM 1400 C C . GLY A 1 192 ? -0.658 -12.645 12.493 1.00 97.12 192 GLY A C 1
ATOM 1401 O O . GLY A 1 192 ? -1.434 -13.089 11.644 1.00 97.12 192 GLY A O 1
ATOM 1402 N N . ASP A 1 193 ? 0.639 -12.456 12.243 1.00 96.81 193 ASP A N 1
ATOM 1403 C CA . ASP A 1 193 ? 1.285 -12.839 10.982 1.00 96.81 193 ASP A CA 1
ATOM 1404 C C . ASP A 1 193 ? 1.264 -14.357 10.784 1.00 96.81 193 ASP A C 1
ATOM 1406 O O . ASP A 1 193 ? 0.795 -14.824 9.747 1.00 96.81 193 ASP A O 1
ATOM 1410 N N . ALA A 1 194 ? 1.667 -15.130 11.796 1.00 97.88 194 ALA A N 1
ATOM 1411 C CA . ALA A 1 194 ? 1.602 -16.592 11.767 1.00 97.88 194 ALA A CA 1
ATOM 1412 C C . ALA A 1 194 ? 0.173 -17.104 11.538 1.00 97.88 194 ALA A C 1
ATOM 1414 O O . ALA A 1 194 ? -0.056 -17.960 10.683 1.00 97.88 194 ALA A O 1
ATOM 1415 N N . HIS A 1 195 ? -0.807 -16.526 12.238 1.00 97.56 195 HIS A N 1
ATOM 1416 C CA . HIS A 1 195 ? -2.218 -16.845 12.049 1.00 97.56 195 HIS A CA 1
ATOM 1417 C C . HIS A 1 195 ? -2.650 -16.598 10.597 1.00 97.56 195 HIS A C 1
ATOM 1419 O O . HIS A 1 195 ? -3.294 -17.449 9.985 1.00 97.56 195 HIS A O 1
ATOM 1425 N N . ARG A 1 196 ? -2.272 -15.458 10.001 1.00 95.06 196 ARG A N 1
ATOM 1426 C CA . ARG A 1 196 ? -2.563 -15.155 8.589 1.00 95.06 196 ARG A CA 1
ATOM 1427 C C . ARG A 1 196 ? -1.886 -16.137 7.630 1.00 95.06 196 ARG A C 1
ATOM 1429 O O . ARG A 1 196 ? -2.532 -16.565 6.675 1.00 95.06 196 ARG A O 1
ATOM 1436 N N . LEU A 1 197 ? -0.635 -16.528 7.874 1.00 94.75 197 LEU A N 1
ATOM 1437 C CA . LEU A 1 197 ? 0.071 -17.507 7.037 1.00 94.75 197 LEU A CA 1
ATOM 1438 C C . LEU A 1 197 ? -0.602 -18.888 7.076 1.00 94.75 197 LEU A C 1
ATOM 1440 O O . LEU A 1 197 ? -0.791 -19.498 6.026 1.00 94.75 197 LEU A O 1
ATOM 1444 N N . ILE A 1 198 ? -1.039 -19.349 8.250 1.00 96.00 198 ILE A N 1
ATOM 1445 C CA . ILE A 1 198 ? -1.713 -20.649 8.392 1.00 96.00 198 ILE A CA 1
ATOM 1446 C C . ILE A 1 198 ? -3.128 -20.613 7.800 1.00 96.00 198 ILE A C 1
ATOM 1448 O O . ILE A 1 198 ? -3.504 -21.484 7.013 1.00 96.00 198 ILE A O 1
ATOM 1452 N N . THR A 1 199 ? -3.913 -19.578 8.117 1.00 92.31 199 THR A N 1
ATOM 1453 C CA . THR A 1 199 ? -5.300 -19.445 7.624 1.00 92.31 199 THR A CA 1
ATOM 1454 C C . THR A 1 199 ? -5.388 -19.251 6.110 1.00 92.31 199 THR A C 1
ATOM 1456 O O . THR A 1 199 ? -6.345 -19.716 5.489 1.00 92.31 199 THR A O 1
ATOM 1459 N N . SER A 1 200 ? -4.379 -18.624 5.495 1.00 86.56 200 SER A N 1
ATOM 1460 C CA . SER A 1 200 ? -4.256 -18.514 4.033 1.00 86.56 200 SER A CA 1
ATOM 1461 C C . SER A 1 200 ? -3.674 -19.766 3.364 1.00 86.56 200 SER A C 1
ATOM 1463 O O . SER A 1 200 ? -3.704 -19.865 2.136 1.00 86.56 200 SER A O 1
ATOM 1465 N N . GLY A 1 201 ? -3.198 -20.738 4.150 1.00 89.62 201 GLY A N 1
ATOM 1466 C CA . GLY A 1 201 ? -2.613 -21.986 3.664 1.00 89.62 201 GLY A CA 1
ATOM 1467 C C . GLY A 1 201 ? -1.201 -21.841 3.096 1.00 89.62 201 GLY A C 1
ATOM 1468 O O . GLY A 1 201 ? -0.811 -22.669 2.280 1.00 89.62 201 GLY A O 1
ATOM 1469 N N . VAL A 1 202 ? -0.457 -20.798 3.486 1.00 91.56 202 VAL A N 1
ATOM 1470 C CA . VAL A 1 202 ? 0.952 -20.609 3.092 1.00 91.56 202 VAL A CA 1
ATOM 1471 C C . VAL A 1 202 ? 1.864 -21.594 3.822 1.00 91.56 202 VAL A C 1
ATOM 1473 O O . VAL A 1 202 ? 2.783 -22.123 3.211 1.00 91.56 202 VAL A O 1
ATOM 1476 N N . VAL A 1 203 ? 1.599 -21.858 5.105 1.00 95.69 203 VAL A N 1
ATOM 1477 C CA . VAL A 1 203 ? 2.307 -22.866 5.911 1.00 95.69 203 VAL A CA 1
ATOM 1478 C C . VAL A 1 203 ? 1.319 -23.649 6.769 1.00 95.69 203 VAL A C 1
ATOM 1480 O O . VAL A 1 203 ? 0.242 -23.147 7.094 1.00 95.69 203 VAL A O 1
ATOM 1483 N N . ASP A 1 204 ? 1.693 -24.860 7.174 1.00 96.44 204 ASP A N 1
ATOM 1484 C CA . ASP A 1 204 ? 0.943 -25.629 8.174 1.00 96.44 204 ASP A CA 1
ATOM 1485 C C . ASP A 1 204 ? 1.472 -25.427 9.594 1.00 96.44 204 ASP A C 1
ATOM 1487 O O . ASP A 1 204 ? 0.694 -25.544 10.536 1.00 96.44 204 ASP A O 1
ATOM 1491 N N . ILE A 1 205 ? 2.756 -25.091 9.748 1.00 97.94 205 ILE A N 1
ATOM 1492 C CA . ILE A 1 205 ? 3.417 -24.862 11.036 1.00 97.94 205 ILE A CA 1
ATOM 1493 C C . ILE A 1 205 ? 4.090 -23.488 11.022 1.00 97.94 205 ILE A C 1
ATOM 1495 O O . ILE A 1 205 ? 4.756 -23.115 10.055 1.00 97.94 205 ILE A O 1
ATOM 1499 N N . ALA A 1 206 ? 3.955 -22.747 12.118 1.00 98.50 206 ALA A N 1
ATOM 1500 C CA . ALA A 1 206 ? 4.718 -21.539 12.384 1.00 98.50 206 ALA A CA 1
ATOM 1501 C C . ALA A 1 206 ? 5.334 -21.595 13.788 1.00 98.50 206 ALA A C 1
ATOM 1503 O O . ALA A 1 206 ? 4.636 -21.809 14.781 1.00 98.50 206 ALA A O 1
ATOM 1504 N N . VAL A 1 207 ? 6.642 -21.369 13.866 1.00 98.62 207 VAL A N 1
ATOM 1505 C CA . VAL A 1 207 ? 7.385 -21.185 15.114 1.00 98.62 207 VAL A CA 1
ATOM 1506 C C . VAL A 1 207 ? 7.440 -19.692 15.396 1.00 98.62 207 VAL A C 1
ATOM 1508 O O . VAL A 1 207 ? 8.070 -18.941 14.651 1.00 98.62 207 VAL A O 1
ATOM 1511 N N . VAL A 1 208 ? 6.746 -19.253 16.446 1.00 98.69 208 VAL A N 1
ATOM 1512 C CA . VAL A 1 208 ? 6.645 -17.832 16.796 1.00 98.69 208 VAL A CA 1
ATOM 1513 C C . VAL A 1 208 ? 7.325 -17.592 18.132 1.00 98.69 208 VAL A C 1
ATOM 1515 O O . VAL A 1 208 ? 6.893 -18.152 19.139 1.00 98.69 208 VAL A O 1
ATOM 1518 N N . THR A 1 209 ? 8.358 -16.750 18.158 1.00 98.56 209 THR A N 1
ATOM 1519 C CA . THR A 1 209 ? 9.168 -16.498 19.361 1.00 98.56 209 THR A CA 1
ATOM 1520 C C . THR A 1 209 ? 9.259 -15.010 19.669 1.00 98.56 209 THR A C 1
ATOM 1522 O O . THR A 1 209 ? 9.798 -14.241 18.882 1.00 98.56 209 THR A O 1
ATOM 1525 N N . GLY A 1 210 ? 8.782 -14.593 20.840 1.00 97.12 210 GLY A N 1
ATOM 1526 C CA . GLY A 1 210 ? 9.069 -13.274 21.407 1.00 97.12 210 GLY A CA 1
ATOM 1527 C C . GLY A 1 210 ? 10.232 -13.378 22.380 1.00 97.12 210 GLY A C 1
ATOM 1528 O O . GLY A 1 210 ? 10.209 -14.258 23.241 1.00 97.12 210 GLY A O 1
ATOM 1529 N N . VAL A 1 211 ? 11.237 -12.517 22.240 1.00 95.31 211 VAL A N 1
ATOM 1530 C CA . VAL A 1 211 ? 12.432 -12.525 23.088 1.00 95.31 211 VAL A CA 1
ATOM 1531 C C . VAL A 1 211 ? 12.973 -11.118 23.291 1.00 95.31 211 VAL A C 1
ATOM 1533 O O . VAL A 1 211 ? 13.101 -10.352 22.339 1.00 95.31 211 VAL A O 1
ATOM 1536 N N . ASP A 1 212 ? 13.369 -10.797 24.517 1.00 92.94 212 ASP A N 1
ATOM 1537 C CA . ASP A 1 212 ? 14.168 -9.608 24.785 1.00 92.94 212 ASP A CA 1
ATOM 1538 C C . ASP A 1 212 ? 15.161 -9.831 25.923 1.00 92.94 212 ASP A C 1
ATOM 1540 O O . ASP A 1 212 ? 15.076 -10.763 26.730 1.00 92.94 212 ASP A O 1
ATOM 1544 N N . TYR A 1 213 ? 16.144 -8.943 25.935 1.00 91.12 213 TYR A N 1
ATOM 1545 C CA . TYR A 1 213 ? 17.152 -8.822 26.966 1.00 91.12 213 TYR A CA 1
ATOM 1546 C C . TYR A 1 213 ? 17.249 -7.352 27.350 1.00 91.12 213 TYR A C 1
ATOM 1548 O O . TYR A 1 213 ? 17.322 -6.482 26.483 1.00 91.12 213 TYR A O 1
ATOM 1556 N N . PHE A 1 214 ? 17.278 -7.108 28.647 1.00 89.38 214 PHE A N 1
ATOM 1557 C CA . PHE A 1 214 ? 17.463 -5.828 29.288 1.00 89.38 214 PHE A CA 1
ATOM 1558 C C . PHE A 1 214 ? 18.687 -5.911 30.188 1.00 89.38 214 PHE A C 1
ATOM 1560 O O . PHE A 1 214 ? 18.868 -6.858 30.965 1.00 89.38 214 PHE A O 1
ATOM 1567 N N . ASN A 1 215 ? 19.535 -4.896 30.091 1.00 88.06 215 ASN A N 1
ATOM 1568 C CA . ASN A 1 215 ? 20.749 -4.837 30.883 1.00 88.06 215 ASN A CA 1
ATOM 1569 C C . ASN A 1 215 ? 20.478 -4.132 32.225 1.00 88.06 215 ASN A C 1
ATOM 1571 O O . ASN A 1 215 ? 20.125 -2.950 32.261 1.00 88.06 215 ASN A O 1
ATOM 1575 N N . LEU A 1 216 ? 20.668 -4.854 33.335 1.00 86.00 216 LEU A N 1
ATOM 1576 C CA . LEU A 1 216 ? 20.385 -4.353 34.685 1.00 86.00 216 LEU A CA 1
ATOM 1577 C C . LEU A 1 216 ? 21.188 -3.088 35.029 1.00 86.00 216 LEU A C 1
ATOM 1579 O O . LEU A 1 216 ? 20.628 -2.136 35.571 1.00 86.00 216 LEU A O 1
ATOM 1583 N N . ASP A 1 217 ? 22.469 -3.021 34.657 1.00 86.75 217 ASP A N 1
ATOM 1584 C CA . ASP A 1 217 ? 23.304 -1.844 34.924 1.00 86.75 217 ASP A CA 1
ATOM 1585 C C . ASP A 1 217 ? 22.793 -0.608 34.179 1.00 86.75 217 ASP A C 1
ATOM 1587 O O . ASP A 1 217 ? 22.820 0.509 34.706 1.00 86.75 217 ASP A O 1
ATOM 1591 N N . ARG A 1 218 ? 22.310 -0.786 32.944 1.00 86.56 218 ARG A N 1
ATOM 1592 C CA . ARG A 1 218 ? 21.704 0.303 32.165 1.00 86.56 218 ARG A CA 1
ATOM 1593 C C . ARG A 1 218 ? 20.383 0.756 32.771 1.00 86.56 218 ARG A C 1
ATOM 1595 O O . ARG A 1 218 ? 20.157 1.962 32.867 1.00 86.56 218 ARG A O 1
ATOM 1602 N N . ILE A 1 219 ? 19.569 -0.180 33.253 1.00 84.12 219 ILE A N 1
ATOM 1603 C CA . ILE A 1 219 ? 18.337 0.115 33.992 1.00 84.12 219 ILE A CA 1
ATOM 1604 C C . ILE A 1 219 ? 18.642 0.929 35.263 1.00 84.12 219 ILE A C 1
ATOM 1606 O O . ILE A 1 219 ? 18.043 1.985 35.479 1.00 84.12 219 ILE A O 1
ATOM 1610 N N . LEU A 1 220 ? 19.620 0.506 36.069 1.00 85.25 220 LEU A N 1
ATOM 1611 C CA . LEU A 1 220 ? 20.038 1.214 37.285 1.00 85.25 220 LEU A CA 1
ATOM 1612 C C . LEU A 1 220 ? 20.561 2.627 36.981 1.00 85.25 220 LEU A C 1
ATOM 1614 O O . LEU A 1 220 ? 20.241 3.589 37.685 1.00 85.25 220 LEU A O 1
ATOM 1618 N N . ARG A 1 221 ? 21.334 2.790 35.899 1.00 85.44 221 ARG A N 1
ATOM 1619 C CA . ARG A 1 221 ? 21.806 4.108 35.436 1.00 85.44 221 ARG A CA 1
ATOM 1620 C C . ARG A 1 221 ? 20.657 5.005 34.987 1.00 85.44 221 ARG A C 1
ATOM 1622 O O . ARG A 1 221 ? 20.671 6.194 35.307 1.00 85.44 221 ARG A O 1
ATOM 1629 N N . PHE A 1 222 ? 19.679 4.453 34.270 1.00 81.69 222 PHE A N 1
ATOM 1630 C CA . PHE A 1 222 ? 18.476 5.178 33.867 1.00 81.69 222 PHE A CA 1
ATOM 1631 C C . PHE A 1 222 ? 17.692 5.664 35.091 1.00 81.69 222 PHE A C 1
ATOM 1633 O O . PHE A 1 222 ? 17.333 6.840 35.157 1.00 81.69 222 PHE A O 1
ATOM 1640 N N . GLN A 1 223 ? 17.512 4.810 36.101 1.00 79.12 223 GLN A N 1
ATOM 1641 C CA . GLN A 1 223 ? 16.865 5.200 37.351 1.00 79.12 223 GLN A CA 1
ATOM 1642 C C . GLN A 1 223 ? 17.618 6.321 38.074 1.00 79.12 223 GLN A C 1
ATOM 1644 O O . GLN A 1 223 ? 17.008 7.326 38.437 1.00 79.12 223 GLN A O 1
ATOM 1649 N N . ALA A 1 224 ? 18.936 6.196 38.234 1.00 82.56 224 ALA A N 1
ATOM 1650 C CA . ALA A 1 224 ? 19.740 7.227 38.884 1.00 82.56 224 ALA A CA 1
ATOM 1651 C C . ALA A 1 224 ? 19.686 8.569 38.129 1.00 82.56 224 ALA A C 1
ATOM 1653 O O . ALA A 1 224 ? 19.682 9.638 38.745 1.00 82.56 224 ALA A O 1
ATOM 1654 N N . LEU A 1 225 ? 19.641 8.536 36.791 1.00 82.50 225 LEU A N 1
ATOM 1655 C CA . LEU A 1 225 ? 19.470 9.732 35.966 1.00 82.50 225 LEU A CA 1
ATOM 1656 C C . LEU A 1 225 ? 18.087 10.359 36.176 1.00 82.50 225 LEU A C 1
ATOM 1658 O O . LEU A 1 225 ? 18.007 11.564 36.416 1.00 82.50 225 LEU A O 1
ATOM 1662 N N . ARG A 1 226 ? 17.020 9.554 36.133 1.00 77.81 226 ARG A N 1
ATOM 1663 C CA . ARG A 1 226 ? 15.642 9.997 36.389 1.00 77.81 226 ARG A CA 1
ATOM 1664 C C . ARG A 1 226 ? 15.526 10.678 37.749 1.00 77.81 226 ARG A C 1
ATOM 1666 O O . ARG A 1 226 ? 15.035 11.798 37.822 1.00 77.81 226 ARG A O 1
ATOM 1673 N N . GLU A 1 227 ? 16.034 10.052 38.808 1.00 78.31 227 GLU A N 1
ATOM 1674 C CA . GLU A 1 227 ? 15.997 10.608 40.166 1.00 78.31 227 GLU A CA 1
ATOM 1675 C C . GLU A 1 227 ? 16.712 11.964 40.257 1.00 78.31 227 GLU A C 1
ATOM 1677 O O . GLU A 1 227 ? 16.220 12.876 40.922 1.00 78.31 227 GLU A O 1
ATOM 1682 N N . ARG A 1 228 ? 17.842 12.141 39.556 1.00 79.56 228 ARG A N 1
ATOM 1683 C CA . ARG A 1 228 ? 18.546 13.435 39.480 1.00 79.56 228 ARG A CA 1
ATOM 1684 C C . ARG A 1 228 ? 17.744 14.494 38.726 1.00 79.56 228 ARG A C 1
ATOM 1686 O O . ARG A 1 228 ? 17.723 15.644 39.161 1.00 79.56 228 ARG A O 1
ATOM 1693 N N . VAL A 1 229 ? 17.096 14.123 37.618 1.00 74.38 229 VAL A N 1
ATOM 1694 C CA . VAL A 1 229 ? 16.224 15.028 36.849 1.00 74.38 229 VAL A CA 1
ATOM 1695 C C . VAL A 1 229 ? 15.032 15.460 37.703 1.00 74.38 229 VAL A C 1
ATOM 1697 O O . VAL A 1 229 ? 14.798 16.654 37.858 1.00 74.38 229 VAL A O 1
ATOM 1700 N N . GLU A 1 230 ? 14.351 14.520 38.359 1.00 71.81 230 GLU A N 1
ATOM 1701 C CA . GLU A 1 230 ? 13.225 14.819 39.252 1.00 71.81 230 GLU A CA 1
ATOM 1702 C C . GLU A 1 230 ? 13.636 15.704 40.436 1.00 71.81 230 GLU A C 1
ATOM 1704 O O . GLU A 1 230 ? 12.902 16.615 40.821 1.00 71.81 230 GLU A O 1
ATOM 1709 N N . GLN A 1 231 ? 14.819 15.478 41.016 1.00 71.75 231 GLN A N 1
ATOM 1710 C CA . GLN A 1 231 ? 15.363 16.347 42.063 1.00 71.75 231 GLN A CA 1
ATOM 1711 C C . GLN A 1 231 ? 15.637 17.770 41.552 1.00 71.75 231 GLN A C 1
ATOM 1713 O O . GLN A 1 231 ? 15.369 18.726 42.279 1.00 71.75 231 GLN A O 1
ATOM 1718 N N . ALA A 1 232 ? 16.128 17.923 40.318 1.00 66.00 232 ALA A N 1
ATOM 1719 C CA . ALA A 1 232 ? 16.365 19.226 39.700 1.00 66.00 232 ALA A CA 1
ATOM 1720 C C . ALA A 1 232 ? 15.055 19.963 39.346 1.00 66.00 232 ALA A C 1
ATOM 1722 O O . ALA A 1 232 ? 14.977 21.183 39.484 1.00 66.00 232 ALA A O 1
ATOM 1723 N N . GLU A 1 233 ? 14.008 19.240 38.936 1.00 64.75 233 GLU A N 1
ATOM 1724 C CA . GLU A 1 233 ? 12.722 19.809 38.500 1.00 64.75 233 GLU A CA 1
ATOM 1725 C C . GLU A 1 233 ? 11.753 20.152 39.641 1.00 64.75 233 GLU A C 1
ATOM 1727 O O . GLU A 1 233 ? 10.888 21.019 39.472 1.00 64.75 233 GLU A O 1
ATOM 1732 N N . ARG A 1 234 ? 11.960 19.605 40.851 1.00 55.12 234 ARG A N 1
ATOM 1733 C CA . ARG A 1 234 ? 11.307 20.091 42.091 1.00 55.12 234 ARG A CA 1
ATOM 1734 C C . ARG A 1 234 ? 11.570 21.585 42.372 1.00 55.12 234 ARG A C 1
ATOM 1736 O O . ARG A 1 234 ? 10.928 22.153 43.251 1.00 55.12 234 ARG A O 1
ATOM 1743 N N . ALA A 1 235 ? 12.428 22.244 41.585 1.00 53.62 235 ALA A N 1
ATOM 1744 C CA . ALA A 1 235 ? 12.568 23.698 41.478 1.00 53.62 235 ALA A CA 1
ATOM 1745 C C . ALA A 1 235 ? 11.514 24.402 40.576 1.00 53.62 235 ALA A C 1
ATOM 1747 O O . ALA A 1 235 ? 11.719 25.556 40.196 1.00 53.62 235 ALA A O 1
ATOM 1748 N N . GLY A 1 236 ? 10.377 23.765 40.254 1.00 45.03 236 GLY A N 1
ATOM 1749 C CA . GLY A 1 236 ? 9.158 24.461 39.807 1.00 45.03 236 GLY A CA 1
ATOM 1750 C C . GLY A 1 236 ? 8.687 24.229 38.364 1.00 45.03 236 GLY A C 1
ATOM 1751 O O . GLY A 1 236 ? 8.100 25.144 37.784 1.00 45.03 236 GLY A O 1
ATOM 1752 N N . ARG A 1 237 ? 8.891 23.046 37.765 1.00 45.28 237 ARG A N 1
ATOM 1753 C CA . ARG A 1 237 ? 8.275 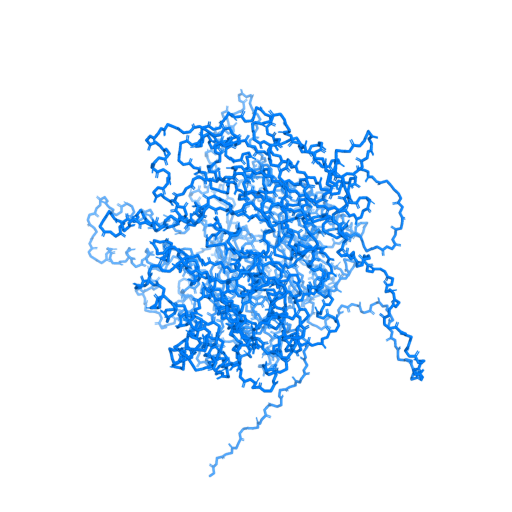22.683 36.467 1.00 45.28 237 ARG A CA 1
ATOM 1754 C C . ARG A 1 237 ? 7.584 21.307 36.507 1.00 45.28 237 ARG A C 1
ATOM 1756 O O . ARG A 1 237 ? 8.010 20.464 37.290 1.00 45.28 237 ARG A O 1
ATOM 1763 N N . PRO A 1 238 ? 6.502 21.087 35.727 1.00 39.53 238 PRO A N 1
ATOM 1764 C CA . PRO A 1 238 ? 5.756 19.831 35.752 1.00 39.53 238 PRO A CA 1
ATOM 1765 C C . PRO A 1 238 ? 6.551 18.676 35.129 1.00 39.53 238 PRO A C 1
ATOM 1767 O O . PRO A 1 238 ? 7.249 18.864 34.136 1.00 39.53 238 PRO A O 1
ATOM 1770 N N . VAL A 1 239 ? 6.375 17.501 35.732 1.00 47.06 239 VAL A N 1
ATOM 1771 C CA . VAL A 1 239 ? 7.050 16.221 35.472 1.00 47.06 239 VAL A CA 1
ATOM 1772 C C . VAL A 1 239 ? 6.725 15.676 34.070 1.00 47.06 239 VAL A C 1
ATOM 1774 O O . VAL A 1 239 ? 5.603 15.834 33.584 1.00 47.06 239 VAL A O 1
ATOM 1777 N N . LEU A 1 240 ? 7.688 14.980 33.450 1.00 43.06 240 LEU A N 1
ATOM 1778 C CA . LEU A 1 240 ? 7.445 14.003 32.373 1.00 43.06 240 LEU A CA 1
ATOM 1779 C C . LEU A 1 240 ? 6.249 13.087 32.738 1.00 43.06 240 LEU A C 1
ATOM 1781 O O . LEU A 1 240 ? 6.089 12.751 33.911 1.00 43.06 240 LEU A O 1
ATOM 1785 N N . PRO A 1 241 ? 5.387 12.680 31.788 1.00 41.19 241 PRO A N 1
ATOM 1786 C CA . PRO A 1 241 ? 4.179 11.923 32.116 1.00 41.19 241 PRO A CA 1
ATOM 1787 C C . PRO A 1 241 ? 4.512 10.628 32.884 1.00 41.19 241 PRO A C 1
ATOM 1789 O O . PRO A 1 241 ? 5.206 9.766 32.358 1.00 41.19 241 PRO A O 1
ATOM 1792 N N . ALA A 1 242 ? 4.025 10.554 34.132 1.00 43.25 242 ALA A N 1
ATOM 1793 C CA . ALA A 1 242 ? 4.022 9.419 35.066 1.00 43.25 242 ALA A CA 1
ATOM 1794 C C . ALA A 1 242 ? 5.342 8.623 35.171 1.00 43.25 242 ALA A C 1
ATOM 1796 O O . ALA A 1 242 ? 5.532 7.602 34.511 1.00 43.25 242 ALA A O 1
ATOM 1797 N N . SER A 1 243 ? 6.251 9.058 36.049 1.00 47.75 243 SER A N 1
ATOM 1798 C CA . SER A 1 243 ? 7.489 8.332 36.326 1.00 47.75 243 SER A CA 1
ATOM 1799 C C . SER A 1 243 ? 7.231 6.986 37.012 1.00 47.75 243 SER A C 1
ATOM 1801 O O . SER A 1 243 ? 6.821 6.914 38.166 1.00 47.75 243 SER A O 1
ATOM 1803 N N . MET A 1 244 ? 7.498 5.903 36.283 1.00 56.38 244 MET A N 1
ATOM 1804 C CA . MET A 1 244 ? 7.576 4.551 36.834 1.00 56.38 244 MET A CA 1
ATOM 1805 C C . MET A 1 244 ? 8.795 4.466 37.756 1.00 56.38 244 MET A C 1
ATOM 1807 O O . MET A 1 244 ? 9.905 4.840 37.354 1.00 56.38 244 MET A O 1
ATOM 1811 N N . THR A 1 245 ? 8.610 3.978 38.980 1.00 64.50 245 THR A N 1
ATOM 1812 C CA . THR A 1 245 ? 9.740 3.610 39.836 1.00 64.50 245 THR A CA 1
ATOM 1813 C C . THR A 1 245 ? 10.062 2.128 39.647 1.00 64.50 245 THR A C 1
ATOM 1815 O O . THR A 1 245 ? 9.201 1.332 39.281 1.00 64.50 245 THR A O 1
ATOM 1818 N N . LEU A 1 246 ? 11.329 1.754 39.817 1.00 73.19 246 LEU A N 1
ATOM 1819 C CA . LEU A 1 246 ? 11.796 0.367 39.669 1.00 73.19 246 LEU A CA 1
ATOM 1820 C C . LEU A 1 246 ? 12.152 -0.261 41.026 1.00 73.19 246 LEU A C 1
ATOM 1822 O O . LEU A 1 246 ? 12.551 -1.420 41.102 1.00 73.19 246 LEU A O 1
ATOM 1826 N N . ASP A 1 247 ? 12.011 0.512 42.102 1.00 76.81 247 ASP A N 1
ATOM 1827 C CA . ASP A 1 247 ? 12.356 0.179 43.485 1.00 76.81 247 ASP A CA 1
ATOM 1828 C C . ASP A 1 247 ? 11.190 -0.451 44.269 1.00 76.81 247 ASP A C 1
ATOM 1830 O O . ASP A 1 247 ? 11.384 -0.964 45.373 1.00 76.81 247 ASP A O 1
ATOM 1834 N N . ALA A 1 248 ? 9.992 -0.482 43.684 1.00 84.56 248 ALA A N 1
ATOM 1835 C CA . ALA A 1 248 ? 8.819 -1.152 44.227 1.00 84.56 248 ALA A CA 1
ATOM 1836 C C . ALA A 1 248 ? 8.421 -2.373 43.376 1.00 84.56 248 ALA A C 1
ATOM 1838 O O . ALA A 1 248 ? 8.686 -2.401 42.170 1.00 84.56 248 ALA A O 1
ATOM 1839 N N . PRO A 1 249 ? 7.781 -3.387 43.989 1.00 86.81 249 PRO A N 1
ATOM 1840 C CA . PRO A 1 249 ? 7.301 -4.546 43.253 1.00 86.81 249 PRO A CA 1
ATOM 1841 C C . PRO A 1 249 ? 6.120 -4.168 42.355 1.00 86.81 249 PRO A C 1
ATOM 1843 O O . PRO A 1 249 ? 5.246 -3.388 42.745 1.00 86.81 249 PRO A O 1
ATOM 1846 N N . MET A 1 250 ? 6.084 -4.777 41.178 1.00 89.94 250 MET A N 1
ATOM 1847 C CA . MET A 1 250 ? 5.011 -4.693 40.200 1.00 89.94 250 MET A CA 1
ATOM 1848 C C . MET A 1 250 ? 3.740 -5.328 40.768 1.00 89.94 250 MET A C 1
ATOM 1850 O O . MET A 1 250 ? 3.750 -6.462 41.247 1.00 89.94 250 MET A O 1
ATOM 1854 N N . ARG A 1 251 ? 2.642 -4.566 40.751 1.00 91.75 251 ARG A N 1
ATOM 1855 C CA . ARG A 1 251 ? 1.345 -4.967 41.322 1.00 91.75 251 ARG A CA 1
ATOM 1856 C C . ARG A 1 251 ? 0.190 -4.516 40.425 1.00 91.75 251 ARG A C 1
ATOM 1858 O O . ARG A 1 251 ? -0.479 -3.541 40.760 1.00 91.75 251 ARG A O 1
ATOM 1865 N N . PRO A 1 252 ? -0.036 -5.158 39.272 1.00 93.50 252 PRO A N 1
ATOM 1866 C CA . PRO A 1 252 ? -1.137 -4.786 38.393 1.00 93.50 252 PRO A CA 1
ATOM 1867 C C . PRO A 1 252 ? -2.475 -4.844 39.132 1.00 93.50 252 PRO A C 1
ATOM 1869 O O . PRO A 1 252 ? -2.705 -5.746 39.934 1.00 93.50 252 PRO A O 1
ATOM 1872 N N . TYR A 1 253 ? -3.337 -3.866 38.873 1.00 94.69 253 TYR A N 1
ATOM 1873 C CA . TYR A 1 253 ? -4.676 -3.699 39.453 1.00 94.69 253 TYR A CA 1
ATOM 1874 C C . TYR A 1 253 ? -4.753 -3.514 40.969 1.00 94.69 253 TYR A C 1
ATOM 1876 O O . TYR A 1 253 ? -5.855 -3.411 41.506 1.00 94.69 253 TYR A O 1
ATOM 1884 N N . ASP A 1 254 ? -3.628 -3.427 41.675 1.00 94.19 254 ASP A N 1
ATOM 1885 C CA . ASP A 1 254 ? -3.619 -3.137 43.105 1.00 94.19 254 ASP A CA 1
ATOM 1886 C C . ASP A 1 254 ? -3.662 -1.620 43.346 1.00 94.19 254 ASP A C 1
ATOM 1888 O O . ASP A 1 254 ? -3.038 -0.841 42.625 1.00 94.19 254 ASP A O 1
ATOM 1892 N N . SER A 1 255 ? -4.339 -1.169 44.400 1.00 92.69 255 SER A N 1
ATOM 1893 C CA . SER A 1 255 ? -4.370 0.245 44.792 1.00 92.69 255 SER A CA 1
ATOM 1894 C C . SER A 1 255 ? -2.989 0.797 45.177 1.00 92.69 255 SER A C 1
ATOM 1896 O O . SER A 1 255 ? -2.820 2.007 45.299 1.00 92.69 255 SER A O 1
ATOM 1898 N N . ARG A 1 256 ? -2.002 -0.081 45.408 1.00 90.81 256 ARG A N 1
ATOM 1899 C CA . ARG A 1 256 ? -0.601 0.251 45.717 1.00 90.81 256 ARG A CA 1
ATOM 1900 C C . ARG A 1 256 ? 0.317 0.202 44.484 1.00 90.81 256 ARG A C 1
ATOM 1902 O O . ARG A 1 256 ? 1.534 0.281 44.647 1.00 90.81 256 ARG A O 1
ATOM 1909 N N . ALA A 1 257 ? -0.228 0.008 43.283 1.00 88.88 257 ALA A N 1
ATOM 1910 C CA . ALA A 1 257 ? 0.541 -0.042 42.041 1.00 88.88 257 ALA A CA 1
ATOM 1911 C C . ALA A 1 257 ? 1.314 1.267 41.804 1.00 88.88 257 ALA A C 1
ATOM 1913 O O . ALA A 1 257 ? 0.751 2.356 41.905 1.00 88.88 257 ALA A O 1
ATOM 1914 N N . GLN A 1 258 ? 2.608 1.166 41.502 1.00 84.62 258 GLN A N 1
ATOM 1915 C CA . GLN A 1 258 ? 3.478 2.330 41.258 1.00 84.62 258 GLN A CA 1
ATOM 1916 C C . GLN A 1 258 ? 4.708 2.021 40.386 1.00 84.62 258 GLN A C 1
ATOM 1918 O O . GLN A 1 258 ? 5.507 2.915 40.109 1.00 84.62 258 GLN A O 1
ATOM 1923 N N . ALA A 1 259 ? 4.887 0.762 39.978 1.00 82.94 259 ALA A N 1
ATOM 1924 C CA . ALA A 1 259 ? 6.137 0.273 39.417 1.00 82.94 259 ALA A CA 1
ATOM 1925 C C . ALA A 1 259 ? 5.907 -0.758 38.315 1.00 82.94 259 ALA A C 1
ATOM 1927 O O . ALA A 1 259 ? 5.041 -1.625 38.444 1.00 82.94 259 ALA A O 1
ATOM 1928 N N . SER A 1 260 ? 6.759 -0.679 37.294 1.00 85.25 260 SER A N 1
ATOM 1929 C CA . SER A 1 260 ? 6.848 -1.636 36.192 1.00 85.25 260 SER A CA 1
ATOM 1930 C C . SER A 1 260 ? 8.229 -2.276 36.235 1.00 85.25 260 SER A C 1
ATOM 1932 O O . SER A 1 260 ? 9.237 -1.594 36.066 1.00 85.25 260 SER A O 1
ATOM 1934 N N . ASN A 1 261 ? 8.311 -3.570 36.530 1.00 87.88 261 ASN A N 1
ATOM 1935 C CA . ASN A 1 261 ? 9.595 -4.248 36.718 1.00 87.88 261 ASN A CA 1
ATOM 1936 C C . ASN A 1 261 ? 9.992 -4.974 35.436 1.00 87.88 261 ASN A C 1
ATOM 1938 O O . ASN A 1 261 ? 9.241 -5.824 34.978 1.00 87.88 261 ASN A O 1
ATOM 1942 N N . MET A 1 262 ? 11.156 -4.666 34.866 1.00 88.88 262 MET A N 1
ATOM 1943 C CA . MET A 1 262 ? 11.621 -5.282 33.615 1.00 88.88 262 MET A CA 1
ATOM 1944 C C . MET A 1 262 ? 12.109 -6.717 33.838 1.00 88.88 262 MET A C 1
ATOM 1946 O O . MET A 1 262 ? 12.533 -7.070 34.942 1.00 88.88 262 MET A O 1
ATOM 1950 N N . ALA A 1 263 ? 12.095 -7.532 32.784 1.00 90.75 263 ALA A N 1
ATOM 1951 C CA . ALA A 1 263 ? 12.593 -8.901 32.843 1.00 90.75 263 ALA A CA 1
ATOM 1952 C C . ALA A 1 263 ? 13.204 -9.379 31.529 1.00 90.75 263 ALA A C 1
ATOM 1954 O O . ALA A 1 263 ? 12.786 -8.978 30.448 1.00 90.75 263 ALA A O 1
ATOM 1955 N N . ASN A 1 264 ? 14.163 -10.291 31.632 1.00 92.62 264 ASN A N 1
ATOM 1956 C CA . ASN A 1 264 ? 14.741 -10.988 30.490 1.00 92.62 264 ASN A CA 1
ATOM 1957 C C . ASN A 1 264 ? 13.946 -12.246 30.177 1.00 92.62 264 ASN A C 1
ATOM 1959 O O . ASN A 1 264 ? 13.385 -12.871 31.077 1.00 92.62 264 ASN A O 1
ATOM 1963 N N . GLY A 1 265 ? 13.966 -12.666 28.915 1.00 94.12 265 GLY A N 1
ATOM 1964 C CA . GLY A 1 265 ? 13.497 -13.998 28.576 1.00 94.12 265 GLY A CA 1
ATOM 1965 C C . GLY A 1 265 ? 12.856 -14.124 27.211 1.00 94.12 265 GLY A C 1
ATOM 1966 O O . GLY A 1 265 ? 12.868 -13.204 26.393 1.00 94.12 265 GLY A O 1
ATOM 1967 N N . ALA A 1 266 ? 12.294 -15.307 26.979 1.00 97.19 266 ALA A N 1
ATOM 1968 C CA . ALA A 1 266 ? 11.605 -15.646 25.748 1.00 97.19 266 ALA A CA 1
ATOM 1969 C C . ALA A 1 266 ? 10.357 -16.496 25.992 1.00 97.19 266 ALA A C 1
ATOM 1971 O O . ALA A 1 266 ? 10.319 -17.336 26.893 1.00 97.19 266 ALA A O 1
ATOM 1972 N N . THR A 1 267 ? 9.384 -16.339 25.099 1.00 98.50 267 THR A N 1
ATOM 1973 C CA . THR A 1 267 ? 8.230 -17.230 24.963 1.00 98.50 267 THR A CA 1
ATOM 1974 C C . THR A 1 267 ? 8.142 -17.678 23.512 1.00 98.50 267 THR A C 1
ATOM 1976 O O . THR A 1 267 ? 8.187 -16.846 22.607 1.00 98.50 267 THR A O 1
ATOM 1979 N N . THR A 1 268 ? 8.011 -18.983 23.280 1.00 98.75 268 THR A N 1
ATOM 1980 C CA . THR A 1 268 ? 7.803 -19.566 21.949 1.00 98.75 268 THR A CA 1
ATOM 1981 C C . THR A 1 268 ? 6.513 -20.366 21.913 1.00 98.75 268 THR A C 1
ATOM 1983 O O . THR A 1 268 ? 6.276 -21.195 22.792 1.00 98.75 268 THR A O 1
ATOM 1986 N N . LEU A 1 269 ? 5.707 -20.147 20.873 1.00 98.75 269 LEU A N 1
ATOM 1987 C CA . LEU A 1 269 ? 4.540 -20.963 20.556 1.00 98.75 269 LEU A CA 1
ATOM 1988 C C . LEU A 1 269 ? 4.731 -21.656 19.209 1.00 98.75 269 LEU A C 1
ATOM 1990 O O . LEU A 1 269 ? 5.223 -21.051 18.253 1.00 98.75 269 LEU A O 1
ATOM 1994 N N . ILE A 1 270 ? 4.289 -22.909 19.137 1.00 98.56 270 ILE A N 1
ATOM 1995 C CA . ILE A 1 270 ? 4.101 -23.628 17.879 1.00 98.56 270 ILE A CA 1
ATOM 1996 C C . ILE A 1 270 ? 2.643 -23.457 17.474 1.00 98.56 270 ILE A C 1
ATOM 1998 O O . ILE A 1 270 ? 1.742 -23.947 18.160 1.00 98.56 270 ILE A O 1
ATOM 2002 N N . LEU A 1 271 ? 2.425 -22.725 16.386 1.00 98.56 271 LEU A N 1
ATOM 2003 C CA . LEU A 1 271 ? 1.117 -22.565 15.770 1.00 98.56 271 LEU A CA 1
ATOM 2004 C C . LEU A 1 271 ? 0.998 -23.555 14.624 1.00 98.56 271 LEU A C 1
ATOM 2006 O O . LEU A 1 271 ? 1.928 -23.715 13.835 1.00 98.56 271 LEU A O 1
ATOM 2010 N N . GLU A 1 272 ? -0.155 -24.195 14.521 1.00 97.69 272 GLU A N 1
ATOM 2011 C CA . GLU A 1 272 ? -0.360 -25.286 13.586 1.00 97.69 272 GLU A CA 1
ATOM 2012 C C . GLU A 1 272 ? -1.768 -25.265 12.998 1.00 97.69 272 GLU A C 1
ATOM 2014 O O . GLU A 1 272 ? -2.740 -24.934 13.685 1.00 97.69 272 GLU A O 1
ATOM 2019 N N . SER A 1 273 ? -1.898 -25.625 11.721 1.00 97.12 273 SER A N 1
ATOM 2020 C CA . SER A 1 273 ? -3.212 -25.818 11.116 1.00 97.12 273 SER A CA 1
ATOM 2021 C C . SER A 1 273 ? -3.932 -26.981 11.810 1.00 97.12 273 SER A C 1
ATOM 2023 O O . SER A 1 273 ? -3.343 -28.032 12.067 1.00 97.12 273 SER A O 1
ATOM 2025 N N . ARG A 1 274 ? -5.229 -26.827 12.115 1.00 94.12 274 ARG A N 1
ATOM 2026 C CA . ARG A 1 274 ? -6.026 -27.891 12.761 1.00 94.12 274 ARG A CA 1
ATOM 2027 C C . ARG A 1 274 ? -5.977 -29.211 11.988 1.00 94.12 274 ARG A C 1
ATOM 2029 O O . ARG A 1 274 ? -5.984 -30.277 12.597 1.00 94.12 274 ARG A O 1
ATOM 2036 N N . GLU A 1 275 ? -5.936 -29.142 10.660 1.00 92.75 275 GLU A N 1
ATOM 2037 C CA . GLU A 1 275 ? -5.812 -30.309 9.785 1.00 92.75 275 GLU A CA 1
ATOM 2038 C C . GLU A 1 275 ? -4.493 -31.052 10.033 1.00 92.75 275 GLU A C 1
ATOM 2040 O O . GLU A 1 275 ? -4.508 -32.258 10.288 1.00 92.75 275 GLU A O 1
ATOM 2045 N N . HIS A 1 276 ? -3.371 -30.328 10.020 1.00 94.31 276 HIS A N 1
ATOM 2046 C CA . HIS A 1 276 ? -2.048 -30.900 10.248 1.00 94.31 276 HIS A CA 1
ATOM 2047 C C . HIS A 1 276 ? -1.913 -31.449 11.679 1.00 94.31 276 HIS A C 1
ATOM 2049 O O . HIS A 1 276 ? -1.539 -32.610 11.863 1.00 94.31 276 HIS A O 1
ATOM 2055 N N . ALA A 1 277 ? -2.349 -30.674 12.678 1.00 94.38 277 ALA A N 1
ATOM 2056 C CA . ALA A 1 277 ? -2.352 -31.068 14.086 1.00 94.38 277 ALA A CA 1
ATOM 2057 C C . ALA A 1 277 ? -3.138 -32.366 14.316 1.00 94.38 277 ALA A C 1
ATOM 2059 O O . ALA A 1 277 ? -2.630 -33.315 14.916 1.00 94.38 277 ALA A O 1
ATOM 2060 N N . ARG A 1 278 ? -4.359 -32.461 13.772 1.00 91.94 278 ARG A N 1
ATOM 2061 C CA . ARG A 1 278 ? -5.182 -33.677 13.867 1.00 91.94 278 ARG A CA 1
ATOM 2062 C C . ARG A 1 278 ? -4.552 -34.855 13.134 1.00 91.94 278 ARG A C 1
ATOM 2064 O O . ARG A 1 278 ? -4.589 -35.969 13.651 1.00 91.94 278 ARG A O 1
ATOM 2071 N N . ALA A 1 279 ? -3.952 -34.628 11.964 1.00 92.50 279 ALA A N 1
ATOM 2072 C CA . ALA A 1 279 ? -3.335 -35.688 11.171 1.00 92.50 279 ALA A CA 1
ATOM 2073 C C . ALA A 1 279 ? -2.181 -36.391 11.903 1.00 92.50 279 ALA A C 1
ATOM 2075 O O . ALA A 1 279 ? -1.984 -37.590 11.694 1.00 92.50 279 ALA A O 1
ATOM 2076 N N . ARG A 1 280 ? -1.455 -35.674 12.771 1.00 93.38 280 ARG A N 1
ATOM 2077 C CA . ARG A 1 280 ? -0.386 -36.239 13.612 1.00 93.38 280 ARG A CA 1
ATOM 2078 C C . ARG A 1 280 ? -0.806 -36.530 15.060 1.00 93.38 280 ARG A C 1
ATOM 2080 O O . ARG A 1 280 ? 0.032 -36.927 15.861 1.00 93.38 280 ARG A O 1
ATOM 2087 N N . GLY A 1 281 ? -2.086 -36.351 15.401 1.00 91.50 281 GLY A N 1
ATOM 2088 C CA . GLY A 1 281 ? -2.604 -36.577 16.756 1.00 91.50 281 GLY A CA 1
ATOM 2089 C C . GLY A 1 281 ? -2.040 -35.609 17.801 1.00 91.50 281 GLY A C 1
ATOM 2090 O O . GLY A 1 281 ? -1.859 -35.992 18.955 1.00 91.50 281 GLY A O 1
ATOM 2091 N N . ALA A 1 282 ? -1.724 -34.378 17.395 1.00 91.94 282 ALA A N 1
ATOM 2092 C CA . ALA A 1 282 ? -1.181 -33.357 18.275 1.00 91.94 282 ALA A CA 1
ATOM 2093 C C . ALA A 1 282 ? -2.186 -32.958 19.360 1.00 91.94 282 ALA A C 1
ATOM 2095 O O . ALA A 1 282 ? -3.384 -32.821 19.103 1.00 91.94 282 ALA A O 1
ATOM 2096 N N . ARG A 1 283 ? -1.679 -32.694 20.567 1.00 89.25 283 ARG A N 1
ATOM 2097 C CA . ARG A 1 283 ? -2.442 -31.980 21.593 1.00 89.25 283 ARG A CA 1
ATOM 2098 C C . ARG A 1 283 ? -2.561 -30.516 21.178 1.00 89.25 283 ARG A C 1
ATOM 2100 O O . ARG A 1 283 ? -1.571 -29.912 20.779 1.00 89.25 283 ARG A O 1
ATOM 2107 N N . SER A 1 284 ? -3.746 -29.942 21.334 1.00 91.25 284 SER A N 1
ATOM 2108 C CA . SER A 1 284 ? -3.952 -28.501 21.224 1.00 91.25 284 SER A CA 1
ATOM 2109 C C . SER A 1 284 ? -4.233 -27.907 22.601 1.00 91.25 284 SER A C 1
ATOM 2111 O O . SER A 1 284 ? -4.847 -28.537 23.465 1.00 91.25 284 SER A O 1
ATOM 2113 N N . HIS A 1 285 ? -3.691 -26.715 22.834 1.00 92.31 285 HIS A N 1
ATOM 2114 C CA . HIS A 1 285 ? -3.824 -25.992 24.099 1.00 92.31 285 HIS A CA 1
ATOM 2115 C C . HIS A 1 285 ? -4.865 -24.884 24.013 1.00 92.31 285 HIS A C 1
ATOM 2117 O O . HIS A 1 285 ? -5.586 -24.637 24.971 1.00 92.31 285 HIS A O 1
ATOM 2123 N N . VAL A 1 286 ? -4.927 -24.198 22.873 1.00 95.62 286 VAL A N 1
ATOM 2124 C CA . VAL A 1 286 ? -5.871 -23.110 22.614 1.00 95.62 286 VAL A CA 1
ATOM 2125 C C . VAL A 1 286 ? -5.996 -22.885 21.116 1.00 95.62 286 VAL A C 1
ATOM 2127 O O . VAL A 1 286 ? -5.027 -23.054 20.369 1.00 95.62 286 VAL A O 1
ATOM 2130 N N . ARG A 1 287 ? -7.183 -22.472 20.670 1.00 96.81 287 ARG A N 1
ATOM 2131 C CA . ARG A 1 287 ? -7.411 -22.032 19.296 1.00 96.81 287 ARG A CA 1
ATOM 2132 C C . ARG A 1 287 ? -7.302 -20.515 19.214 1.00 96.81 287 ARG A C 1
ATOM 2134 O O . ARG A 1 287 ? -7.912 -19.794 20.004 1.00 96.81 287 ARG A O 1
ATOM 2141 N N . VAL A 1 288 ? -6.535 -20.032 18.242 1.00 97.50 288 VAL A N 1
ATOM 2142 C CA . VAL A 1 288 ? -6.397 -18.602 17.949 1.00 97.50 288 VAL A CA 1
ATOM 2143 C C . VAL A 1 288 ? -7.392 -18.252 16.850 1.00 97.50 288 VAL A C 1
ATOM 2145 O O . VAL A 1 288 ? -7.298 -18.790 15.751 1.00 97.50 288 VAL A O 1
ATOM 2148 N N . LEU A 1 289 ? -8.340 -17.359 17.142 1.00 96.12 289 LEU A N 1
ATOM 2149 C CA . LEU A 1 289 ? -9.355 -16.913 16.173 1.00 96.12 289 LEU A CA 1
ATOM 2150 C C . LEU A 1 289 ? -8.926 -15.670 15.391 1.00 96.12 289 LEU A C 1
ATOM 2152 O O . LEU A 1 289 ? -9.476 -15.357 14.336 1.00 96.12 289 LEU A O 1
ATOM 2156 N N . GLY A 1 290 ? -7.963 -14.926 15.925 1.00 94.88 290 GLY A N 1
ATOM 2157 C CA . GLY A 1 290 ? -7.382 -13.792 15.235 1.00 94.88 290 GLY A CA 1
ATOM 2158 C C . GLY A 1 290 ? -6.636 -12.853 16.164 1.00 94.88 290 GLY A C 1
ATOM 2159 O O . GLY A 1 290 ? -6.662 -12.977 17.389 1.00 94.88 290 GLY A O 1
ATOM 2160 N N . GLN A 1 291 ? -5.991 -11.874 15.543 1.00 97.44 291 GLN A N 1
ATOM 2161 C CA . GLN A 1 291 ? -5.287 -10.802 16.222 1.00 97.44 291 GLN A CA 1
ATOM 2162 C C . GLN A 1 291 ? -5.453 -9.499 15.439 1.00 97.44 291 GLN A C 1
ATOM 2164 O O . GLN A 1 291 ? -5.431 -9.484 14.205 1.00 97.44 291 GLN A O 1
ATOM 2169 N N . VAL A 1 292 ? -5.630 -8.400 16.169 1.00 96.75 292 VAL A N 1
ATOM 2170 C CA . VAL A 1 292 ? -5.697 -7.047 15.617 1.00 96.75 292 VAL A CA 1
ATOM 2171 C C . VAL A 1 292 ? -4.770 -6.143 16.409 1.00 96.75 292 VAL A C 1
ATOM 2173 O O . VAL A 1 292 ? -4.883 -6.060 17.627 1.00 96.75 292 VAL A O 1
ATOM 2176 N N . HIS A 1 293 ? -3.917 -5.407 15.700 1.00 93.94 293 HIS A N 1
ATOM 2177 C CA . HIS A 1 293 ? -3.139 -4.302 16.247 1.00 93.94 293 HIS A CA 1
ATOM 2178 C C . HIS A 1 293 ? -3.597 -2.987 15.621 1.00 93.94 293 HIS A C 1
ATOM 2180 O O . HIS A 1 293 ? -3.938 -2.928 14.436 1.00 93.94 293 HIS A O 1
ATOM 2186 N N . GLY A 1 294 ? -3.609 -1.927 16.413 1.00 86.50 294 GLY A N 1
ATOM 2187 C CA . GLY A 1 294 ? -3.967 -0.600 15.952 1.00 86.50 294 GLY A CA 1
ATOM 2188 C C . GLY A 1 294 ? -3.483 0.470 16.910 1.00 86.50 294 GLY A C 1
ATOM 2189 O O . GLY A 1 294 ? -2.917 0.191 17.962 1.00 86.50 294 GLY A O 1
ATOM 2190 N N . ARG A 1 295 ? -3.728 1.717 16.532 1.00 85.56 295 ARG A N 1
ATOM 2191 C CA . ARG A 1 295 ? -3.440 2.887 17.355 1.00 85.56 295 ARG A CA 1
ATOM 2192 C C . ARG A 1 295 ? -4.554 3.907 17.223 1.00 85.56 295 ARG A C 1
ATOM 2194 O O . ARG A 1 295 ? -5.313 3.875 16.250 1.00 85.56 295 ARG A O 1
ATOM 2201 N N . VAL A 1 296 ? -4.612 4.846 18.156 1.00 81.44 296 VAL A N 1
ATOM 2202 C CA . VAL A 1 296 ? -5.349 6.097 17.953 1.00 81.44 296 VAL A CA 1
ATOM 2203 C C . VAL A 1 296 ? -4.398 7.194 17.456 1.00 81.44 296 VAL A C 1
ATOM 2205 O O . VAL A 1 296 ? -3.172 7.051 17.467 1.00 81.44 296 VAL A O 1
ATOM 2208 N N . ALA A 1 297 ? -4.955 8.268 16.898 1.00 73.38 297 ALA A N 1
ATOM 2209 C CA . ALA A 1 297 ? -4.156 9.434 16.545 1.00 73.38 297 ALA A CA 1
ATOM 2210 C C . ALA A 1 297 ? -3.782 10.167 17.840 1.00 73.38 297 ALA A C 1
ATOM 2212 O O . ALA A 1 297 ? -4.653 10.453 18.656 1.00 73.38 297 ALA A O 1
ATOM 2213 N N . GLY A 1 298 ? -2.498 10.459 18.027 1.00 59.72 298 GLY A N 1
ATOM 2214 C CA . GLY A 1 298 ? -1.986 11.170 19.196 1.00 59.72 298 GLY A CA 1
ATOM 2215 C C . GLY A 1 298 ? -0.923 12.179 18.776 1.00 59.72 298 GLY A C 1
ATOM 2216 O O . GLY A 1 298 ? -0.254 11.984 17.763 1.00 59.72 298 GLY A O 1
ATOM 2217 N N . GLY A 1 299 ? -0.768 13.258 19.545 1.00 59.72 299 GLY A N 1
ATOM 2218 C CA . GLY A 1 299 ? 0.185 14.338 19.252 1.00 59.72 299 GLY A CA 1
ATOM 2219 C C . GLY A 1 299 ? 1.650 14.022 19.587 1.00 59.72 299 GLY A C 1
ATOM 2220 O O . GLY A 1 299 ? 2.505 14.878 19.392 1.00 59.72 299 GLY A O 1
ATOM 2221 N N . SER A 1 300 ? 1.952 12.829 20.115 1.00 70.69 300 SER A N 1
ATOM 2222 C CA . SER A 1 300 ? 3.307 12.423 20.505 1.00 70.69 300 SER A CA 1
ATOM 2223 C C . SER A 1 300 ? 3.525 10.922 20.322 1.00 70.69 300 SER A C 1
ATOM 2225 O O . SER A 1 300 ? 2.618 10.117 20.544 1.00 70.69 300 SER A O 1
ATOM 2227 N N . ALA A 1 301 ? 4.757 10.543 19.977 1.00 66.62 301 ALA A N 1
ATOM 2228 C CA . ALA A 1 301 ? 5.210 9.154 19.976 1.00 66.62 301 ALA A CA 1
ATOM 2229 C C . ALA A 1 301 ? 5.267 8.539 21.387 1.00 66.62 301 ALA A C 1
ATOM 2231 O O . ALA A 1 301 ? 5.334 7.325 21.495 1.00 66.62 301 ALA A O 1
ATOM 2232 N N . MET A 1 302 ? 5.190 9.357 22.444 1.00 68.19 302 MET A N 1
ATOM 2233 C CA . MET A 1 302 ? 5.152 8.933 23.852 1.00 68.19 302 MET A CA 1
ATOM 2234 C C . MET A 1 302 ? 3.755 9.035 24.476 1.00 68.19 302 MET A C 1
ATOM 2236 O O . MET A 1 302 ? 3.602 8.824 25.674 1.00 68.19 302 MET A O 1
ATOM 2240 N N . ALA A 1 303 ? 2.732 9.407 23.700 1.00 70.31 303 ALA A N 1
ATOM 2241 C CA . ALA A 1 303 ? 1.382 9.540 24.236 1.00 70.31 303 ALA A CA 1
ATOM 2242 C C . ALA A 1 303 ? 0.822 8.172 24.664 1.00 70.31 303 ALA A C 1
ATOM 2244 O O . ALA A 1 303 ? 0.967 7.179 23.942 1.00 70.31 303 ALA A O 1
ATOM 2245 N N . ALA A 1 304 ? 0.151 8.146 25.813 1.00 70.44 304 ALA A N 1
ATOM 2246 C CA . ALA A 1 304 ? -0.727 7.059 26.217 1.00 70.44 304 ALA A CA 1
ATOM 2247 C C . ALA A 1 304 ? -2.151 7.342 25.714 1.00 70.44 304 ALA A C 1
ATOM 2249 O O . ALA A 1 304 ? -2.549 8.497 25.545 1.00 70.44 304 ALA A O 1
ATOM 2250 N N . ASP A 1 305 ? -2.902 6.286 25.407 1.00 81.75 305 ASP A N 1
ATOM 2251 C CA . ASP A 1 305 ? -4.328 6.412 25.107 1.00 81.75 305 ASP A CA 1
ATOM 2252 C C . ASP A 1 305 ? -5.131 6.216 26.388 1.00 81.75 305 ASP A C 1
ATOM 2254 O O . ASP A 1 305 ? -5.730 5.162 26.593 1.00 81.75 305 ASP A O 1
ATOM 2258 N N . ASP A 1 306 ? -5.166 7.250 27.227 1.00 79.62 306 ASP A N 1
ATOM 2259 C CA . ASP A 1 306 ? -5.896 7.259 28.504 1.00 79.62 306 ASP A CA 1
ATOM 2260 C C . ASP A 1 306 ? -7.386 6.954 28.320 1.00 79.62 306 ASP A C 1
ATOM 2262 O O . ASP A 1 306 ? -8.079 6.537 29.247 1.00 79.62 306 ASP A O 1
ATOM 2266 N N . SER A 1 307 ? -7.902 7.153 27.103 1.00 85.19 307 SER A N 1
ATOM 2267 C CA . SER A 1 307 ? -9.283 6.840 26.798 1.00 85.19 307 SER A CA 1
ATOM 2268 C C . SER A 1 307 ? -9.527 5.339 26.674 1.00 85.19 307 SER A C 1
ATOM 2270 O O . SER A 1 307 ? -10.665 4.939 26.860 1.00 85.19 307 SER A O 1
ATOM 2272 N N . GLY A 1 308 ? -8.538 4.496 26.369 1.00 87.62 308 GLY A N 1
ATOM 2273 C CA . GLY A 1 308 ? -8.739 3.062 26.111 1.00 87.62 308 GLY A CA 1
ATOM 2274 C C . GLY A 1 308 ? -9.424 2.737 24.777 1.00 87.62 308 GLY A C 1
ATOM 2275 O O . GLY A 1 308 ? -9.864 1.607 24.559 1.00 87.62 308 GLY A O 1
ATOM 2276 N N . GLN A 1 309 ? -9.533 3.702 23.861 1.00 90.62 309 GLN A N 1
ATOM 2277 C CA . GLN A 1 309 ? -10.148 3.503 22.546 1.00 90.62 309 GLN A CA 1
ATOM 2278 C C . GLN A 1 309 ? -9.339 2.567 21.641 1.00 90.62 309 GLN A C 1
ATOM 2280 O O . GLN A 1 309 ? -9.925 1.829 20.854 1.00 90.62 309 GLN A O 1
ATOM 2285 N N . ALA A 1 310 ? -8.009 2.586 21.708 1.00 90.50 310 ALA A N 1
ATOM 2286 C CA . ALA A 1 310 ? -7.147 1.759 20.871 1.00 90.50 310 ALA A CA 1
ATOM 2287 C C . ALA A 1 310 ? -7.389 0.268 21.138 1.00 90.50 310 ALA A C 1
ATOM 2289 O O . ALA A 1 310 ? -7.654 -0.494 20.204 1.00 90.50 310 ALA A O 1
ATOM 2290 N N . VAL A 1 311 ? -7.361 -0.132 22.413 1.00 93.12 311 VAL A N 1
ATOM 2291 C CA . VAL A 1 311 ? -7.597 -1.521 22.828 1.00 93.12 311 VAL A CA 1
ATOM 2292 C C . VAL A 1 311 ? -9.056 -1.932 22.604 1.00 93.12 311 VAL A C 1
ATOM 2294 O O . VAL A 1 311 ? -9.304 -3.023 22.098 1.00 93.12 311 VAL A O 1
ATOM 2297 N N . GLU A 1 312 ? -10.026 -1.048 22.852 1.00 95.31 312 GLU A N 1
ATOM 2298 C CA . GLU A 1 312 ? -11.444 -1.325 22.592 1.00 95.31 312 GLU A CA 1
ATOM 2299 C C . GLU A 1 312 ? -11.727 -1.562 21.102 1.00 95.31 312 GLU A C 1
ATOM 2301 O O . GLU A 1 312 ? -12.381 -2.545 20.739 1.00 95.31 312 GLU A O 1
ATOM 2306 N N . ARG A 1 313 ? -11.171 -0.727 20.216 1.00 94.31 313 ARG A N 1
ATOM 2307 C CA . ARG A 1 313 ? -11.308 -0.890 18.761 1.00 94.31 313 ARG A CA 1
ATOM 2308 C C . ARG A 1 313 ? -10.650 -2.177 18.280 1.00 94.31 313 ARG A C 1
ATOM 2310 O O . ARG A 1 313 ? -11.219 -2.858 17.420 1.00 94.31 313 ARG A O 1
ATOM 2317 N N . ALA A 1 314 ? -9.476 -2.513 18.819 1.00 95.06 314 ALA A N 1
ATOM 2318 C CA . ALA A 1 314 ? -8.793 -3.765 18.516 1.00 95.06 314 ALA A CA 1
ATOM 2319 C C . ALA A 1 314 ? -9.640 -4.972 18.957 1.00 95.06 314 ALA A C 1
ATOM 2321 O O . ALA A 1 314 ? -9.911 -5.850 18.135 1.00 95.06 314 ALA A O 1
ATOM 2322 N N . ALA A 1 315 ? -10.148 -4.958 20.195 1.00 97.19 315 ALA A N 1
ATOM 2323 C CA . ALA A 1 315 ? -11.009 -5.997 20.756 1.00 97.19 315 ALA A CA 1
ATOM 2324 C C . ALA A 1 315 ? -12.286 -6.192 19.925 1.00 97.19 315 ALA A C 1
ATOM 2326 O O . ALA A 1 315 ? -12.586 -7.300 19.487 1.00 97.19 315 ALA A O 1
ATOM 2327 N N . ARG A 1 316 ? -13.010 -5.112 19.602 1.00 96.50 316 ARG A N 1
ATOM 2328 C CA . ARG A 1 316 ? -14.208 -5.202 18.750 1.00 96.50 316 ARG A CA 1
ATOM 2329 C C . ARG A 1 316 ? -13.910 -5.761 17.371 1.00 96.50 316 ARG A C 1
ATOM 2331 O O . ARG A 1 316 ? -14.721 -6.504 16.823 1.00 96.50 316 ARG A O 1
ATOM 2338 N N . ARG A 1 317 ? -12.789 -5.367 16.766 1.00 94.81 317 ARG A N 1
ATOM 2339 C CA . ARG A 1 317 ? -12.438 -5.831 15.424 1.00 94.81 317 ARG A CA 1
ATOM 2340 C C . ARG A 1 317 ? -12.094 -7.315 15.434 1.00 94.81 317 ARG A C 1
ATOM 2342 O O . ARG A 1 317 ? -12.578 -8.015 14.551 1.00 94.81 317 ARG A O 1
ATOM 2349 N N . VAL A 1 318 ? -11.334 -7.789 16.421 1.00 96.25 318 VAL A N 1
ATOM 2350 C CA . VAL A 1 318 ? -10.986 -9.212 16.512 1.00 96.25 318 VAL A CA 1
ATOM 2351 C C . VAL A 1 318 ? -12.204 -10.077 16.866 1.00 96.25 318 VAL A C 1
ATOM 2353 O O . VAL A 1 318 ? -12.386 -11.126 16.262 1.00 96.25 318 VAL A O 1
ATOM 2356 N N . LEU A 1 319 ? -13.116 -9.589 17.718 1.00 96.50 319 LEU A N 1
ATOM 2357 C CA . LEU A 1 319 ? -14.412 -10.230 17.995 1.00 96.50 319 LEU A CA 1
ATOM 2358 C C . LEU A 1 319 ? -15.266 -10.385 16.736 1.00 96.50 319 LEU A C 1
ATOM 2360 O O . LEU A 1 319 ? -15.755 -11.474 16.446 1.00 96.50 319 LEU A O 1
ATOM 2364 N N . ARG A 1 320 ? -15.377 -9.319 15.930 1.00 92.75 320 ARG A N 1
ATOM 2365 C CA . ARG A 1 320 ? -16.069 -9.384 14.633 1.00 92.75 320 ARG A CA 1
ATOM 2366 C C . ARG A 1 320 ? -15.403 -10.353 13.660 1.00 92.75 320 ARG A C 1
ATOM 2368 O O . ARG A 1 320 ? -16.112 -11.005 12.907 1.00 92.75 320 ARG A O 1
ATOM 2375 N N . MET A 1 321 ? -14.070 -10.429 13.656 1.00 86.88 321 MET A N 1
ATOM 2376 C CA . MET A 1 321 ? -13.332 -11.378 12.815 1.00 86.88 321 MET A CA 1
ATOM 2377 C C . MET A 1 321 ? -13.584 -12.830 13.233 1.00 86.88 321 MET A C 1
ATOM 2379 O O . MET A 1 321 ? -13.719 -13.677 12.359 1.00 86.88 321 MET A O 1
ATOM 2383 N N . GLY A 1 322 ? -13.683 -13.105 14.537 1.00 86.88 322 GLY A N 1
ATOM 2384 C CA . GLY A 1 322 ? -13.968 -14.442 15.066 1.00 86.88 322 GLY A CA 1
ATOM 2385 C C . GLY A 1 322 ? -15.451 -14.808 15.150 1.00 86.88 322 GLY A C 1
ATOM 2386 O O . GLY A 1 322 ? -15.764 -15.919 15.559 1.00 86.88 322 GLY A O 1
ATOM 2387 N N . GLY A 1 323 ? -16.365 -13.893 14.806 1.00 90.06 323 GLY A N 1
ATOM 2388 C CA . GLY A 1 323 ? -17.809 -14.124 14.915 1.00 90.06 323 GLY A CA 1
ATOM 2389 C C . GLY A 1 323 ? -18.312 -14.291 16.354 1.00 90.06 323 GLY A C 1
ATOM 2390 O O . GLY A 1 323 ? -19.344 -14.919 16.555 1.00 90.06 323 GLY A O 1
ATOM 2391 N N . VAL A 1 324 ? -17.595 -13.750 17.343 1.00 92.19 324 VAL A N 1
ATOM 2392 C CA . VAL A 1 324 ? -17.911 -13.891 18.775 1.00 92.19 324 VAL A CA 1
ATOM 2393 C C . VAL A 1 324 ? -18.618 -12.632 19.271 1.00 92.19 324 VAL A C 1
ATOM 2395 O O . VAL A 1 324 ? -18.130 -11.515 19.054 1.00 92.19 324 VAL A O 1
ATOM 2398 N N . ASP A 1 325 ? -19.758 -12.790 19.946 1.00 9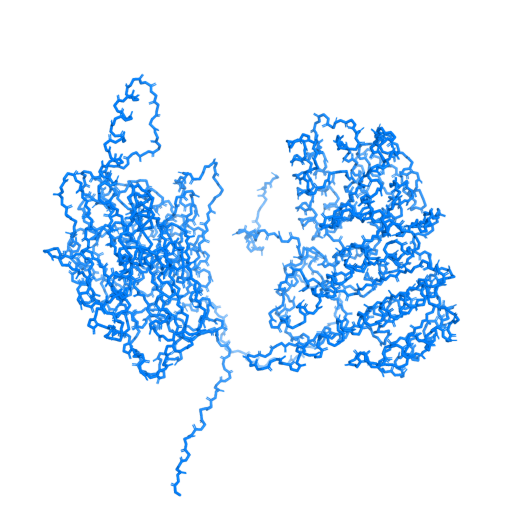3.06 325 ASP A N 1
ATOM 2399 C CA . ASP A 1 325 ? -20.430 -11.663 20.590 1.00 93.06 325 ASP A CA 1
ATOM 2400 C C . ASP A 1 325 ? -19.559 -11.162 21.759 1.00 93.06 325 ASP A C 1
ATOM 2402 O O . ASP A 1 325 ? -19.071 -11.972 22.551 1.00 93.06 325 ASP A O 1
ATOM 2406 N N . PRO A 1 326 ? -19.342 -9.842 21.924 1.00 94.19 326 PRO A N 1
ATOM 2407 C CA . PRO A 1 326 ? -18.648 -9.318 23.099 1.00 94.19 326 PRO A CA 1
ATOM 2408 C C . PRO A 1 326 ? -19.181 -9.873 24.430 1.00 94.19 326 PRO A C 1
ATOM 2410 O O . PRO A 1 326 ? -18.414 -10.041 25.377 1.00 94.19 326 PRO A O 1
ATOM 2413 N N . GLN A 1 327 ? -20.475 -10.186 24.524 1.00 92.62 327 GLN A N 1
ATOM 2414 C CA . GLN A 1 327 ? -21.097 -10.746 25.723 1.00 92.62 327 GLN A CA 1
ATOM 2415 C C . GLN A 1 327 ? -20.664 -12.189 26.033 1.00 92.62 327 GLN A C 1
ATOM 2417 O O . GLN A 1 327 ? -20.750 -12.604 27.191 1.00 92.62 327 GLN A O 1
ATOM 2422 N N . ASP A 1 328 ? -20.117 -12.910 25.055 1.00 93.75 328 ASP A N 1
ATOM 2423 C CA . ASP A 1 328 ? -19.615 -14.277 25.220 1.00 93.75 328 ASP A CA 1
ATOM 2424 C C . ASP A 1 328 ? -18.193 -14.329 25.796 1.00 93.75 328 ASP A C 1
ATOM 2426 O O . ASP A 1 328 ? -17.758 -15.380 26.265 1.00 93.75 328 ASP A O 1
ATOM 2430 N N . ILE A 1 329 ? -17.471 -13.202 25.834 1.00 96.62 329 ILE A N 1
ATOM 2431 C CA . ILE A 1 329 ? -16.137 -13.140 26.447 1.00 96.62 329 ILE A CA 1
ATOM 2432 C C . ILE A 1 329 ? -16.232 -13.374 27.952 1.00 96.62 329 ILE A C 1
ATOM 2434 O O . ILE A 1 329 ? -16.833 -12.577 28.676 1.00 96.62 329 ILE A O 1
ATOM 2438 N N . ARG A 1 330 ? -15.607 -14.442 28.448 1.00 95.81 330 ARG A N 1
ATOM 2439 C CA . ARG A 1 330 ? -15.643 -14.802 29.876 1.00 95.81 330 ARG A CA 1
ATOM 2440 C C . ARG A 1 330 ? -14.386 -14.429 30.644 1.00 95.81 330 ARG A C 1
ATOM 2442 O O . ARG A 1 330 ? -14.443 -14.438 31.868 1.00 95.81 330 ARG A O 1
ATOM 2449 N N . TYR A 1 331 ? -13.310 -14.054 29.960 1.00 98.00 331 TYR A N 1
ATOM 2450 C CA . TYR A 1 331 ? -12.050 -13.665 30.587 1.00 98.00 331 TYR A CA 1
ATOM 2451 C C . TYR A 1 331 ? -11.216 -12.758 29.694 1.00 98.00 331 TYR A C 1
ATOM 2453 O O . TYR A 1 331 ? -11.308 -12.817 28.462 1.00 98.00 331 TYR A O 1
ATOM 2461 N N . VAL A 1 332 ? -10.391 -11.935 30.333 1.00 98.12 332 VAL A N 1
ATOM 2462 C CA . VAL A 1 332 ? -9.387 -11.112 29.666 1.00 98.12 332 VAL A CA 1
ATOM 2463 C C . VAL A 1 332 ? -8.045 -11.311 30.361 1.00 98.12 332 VAL A C 1
ATOM 2465 O O . VAL A 1 332 ? -7.911 -11.041 31.552 1.00 98.12 332 VAL A O 1
ATOM 2468 N N . ASN A 1 333 ? -7.031 -11.725 29.607 1.00 97.38 333 ASN A N 1
ATOM 2469 C CA . ASN A 1 333 ? -5.650 -11.534 30.027 1.00 97.38 333 ASN A CA 1
ATOM 2470 C C . ASN A 1 333 ? -5.267 -10.080 29.731 1.00 97.38 333 ASN A C 1
ATOM 2472 O O . ASN A 1 333 ? -5.076 -9.717 28.564 1.00 97.38 333 ASN A O 1
ATOM 2476 N N . GLY A 1 334 ? -5.162 -9.258 30.769 1.00 94.31 334 GLY A N 1
ATOM 2477 C CA . GLY A 1 334 ? -4.763 -7.861 30.631 1.00 94.31 334 GLY A CA 1
ATOM 2478 C C . GLY A 1 334 ? -3.282 -7.685 30.297 1.00 94.31 334 GLY A C 1
ATOM 2479 O O . GLY A 1 334 ? -2.515 -8.650 30.252 1.00 94.31 334 GLY A O 1
ATOM 2480 N N . GLY A 1 335 ? -2.884 -6.436 30.083 1.00 86.69 335 GLY A N 1
ATOM 2481 C CA . GLY A 1 335 ? -1.503 -6.022 29.822 1.00 86.69 335 GLY A CA 1
ATOM 2482 C C . GLY A 1 335 ? -1.045 -4.876 30.724 1.00 86.69 335 GLY A C 1
ATOM 2483 O O . GLY A 1 335 ? -0.168 -4.110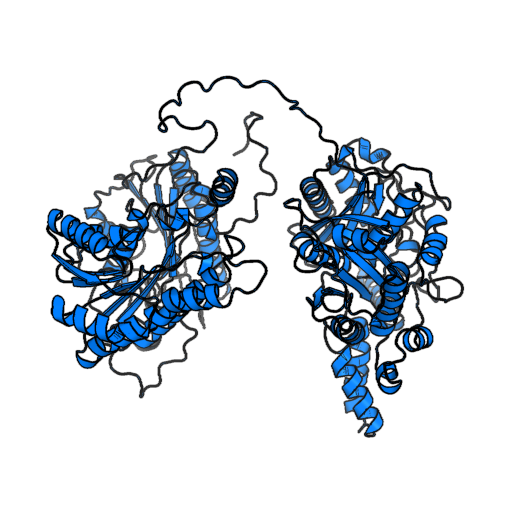 30.333 1.00 86.69 335 GLY A O 1
ATOM 2484 N N . ALA A 1 336 ? -1.677 -4.703 31.890 1.00 81.50 336 ALA A N 1
ATOM 2485 C CA . ALA A 1 336 ? -1.303 -3.668 32.842 1.00 81.50 336 ALA A CA 1
ATOM 2486 C C . ALA A 1 336 ? 0.046 -3.987 33.504 1.00 81.50 336 ALA A C 1
ATOM 2488 O O . ALA A 1 336 ? 0.148 -4.858 34.361 1.00 81.50 336 ALA A O 1
ATOM 2489 N N . GLU A 1 337 ? 1.071 -3.210 33.167 1.00 80.44 337 GLU A N 1
ATOM 2490 C CA . GLU A 1 337 ? 2.456 -3.437 33.604 1.00 80.44 337 GLU A CA 1
ATOM 2491 C C . GLU A 1 337 ? 2.774 -2.917 35.022 1.00 80.44 337 GLU A C 1
ATOM 2493 O O . GLU A 1 337 ? 3.925 -2.688 35.365 1.00 80.44 337 GLU A O 1
ATOM 2498 N N . GLY A 1 338 ? 1.759 -2.724 35.874 1.00 79.00 338 GLY A N 1
ATOM 2499 C CA . GLY A 1 338 ? 1.918 -2.190 37.237 1.00 79.00 338 GLY A CA 1
ATOM 2500 C C . GLY A 1 338 ? 1.975 -0.659 37.326 1.00 79.00 338 GLY A C 1
ATOM 2501 O O . GLY A 1 338 ? 2.010 -0.109 38.430 1.00 79.00 338 GLY A O 1
ATOM 2502 N N . ASN A 1 339 ? 1.907 0.038 36.187 1.00 81.88 339 ASN A N 1
ATOM 2503 C CA . ASN A 1 339 ? 1.609 1.466 36.133 1.00 81.88 339 ASN A CA 1
ATOM 2504 C C . ASN A 1 339 ? 0.079 1.690 36.215 1.00 81.88 339 ASN A C 1
ATOM 2506 O O . ASN A 1 339 ? -0.650 1.184 35.352 1.00 81.88 339 ASN A O 1
ATOM 2510 N N . PRO A 1 340 ? -0.424 2.477 37.192 1.00 81.94 340 PRO A N 1
ATOM 2511 C CA . PRO A 1 340 ? -1.858 2.711 37.389 1.00 81.94 340 PRO A CA 1
ATOM 2512 C C . PRO A 1 340 ? -2.612 3.239 36.166 1.00 81.94 340 PRO A C 1
ATOM 2514 O O . PRO A 1 340 ? -3.824 3.048 36.069 1.00 81.94 340 PRO A O 1
ATOM 2517 N N . ILE A 1 341 ? -1.921 3.881 35.216 1.00 82.50 341 ILE A N 1
ATOM 2518 C CA . ILE A 1 341 ? -2.550 4.387 33.991 1.00 82.50 341 ILE A CA 1
ATOM 2519 C C . ILE A 1 341 ? -3.276 3.273 33.224 1.00 82.50 341 ILE A C 1
ATOM 2521 O O . ILE A 1 341 ? -4.378 3.484 32.720 1.00 82.50 341 ILE A O 1
ATOM 2525 N N . PHE A 1 342 ? -2.719 2.058 33.210 1.00 86.69 342 PHE A N 1
ATOM 2526 C CA . PHE A 1 342 ? -3.304 0.933 32.485 1.00 86.69 342 PHE A CA 1
ATOM 2527 C C . PHE A 1 342 ? -4.583 0.406 33.135 1.00 86.69 342 PHE A C 1
ATOM 2529 O O . PHE A 1 342 ? -5.438 -0.110 32.419 1.00 86.69 342 PHE A O 1
ATOM 2536 N N . HIS A 1 343 ? -4.775 0.616 34.445 1.00 89.50 343 HIS A N 1
ATOM 2537 C CA . HIS A 1 343 ? -6.038 0.285 35.111 1.00 89.50 343 HIS A CA 1
ATOM 2538 C C . HIS A 1 343 ? -7.175 1.098 34.483 1.00 89.50 343 HIS A C 1
ATOM 2540 O O . HIS A 1 343 ? -8.201 0.550 34.090 1.00 89.50 343 HIS A O 1
ATOM 2546 N N . GLY A 1 344 ? -6.957 2.408 34.314 1.00 88.81 344 GLY A N 1
ATOM 2547 C CA . GLY A 1 344 ? -7.922 3.310 33.688 1.00 88.81 344 GLY A CA 1
ATOM 2548 C C . GLY A 1 344 ? -8.168 2.983 32.214 1.00 88.81 344 GLY A C 1
ATOM 2549 O O . GLY A 1 344 ? -9.320 2.928 31.786 1.00 88.81 344 GLY A O 1
ATOM 2550 N N . ILE A 1 345 ? -7.102 2.711 31.453 1.00 90.25 345 ILE A N 1
ATOM 2551 C CA . ILE A 1 345 ? -7.178 2.366 30.023 1.00 90.25 345 ILE A CA 1
ATOM 2552 C C . ILE A 1 345 ? -8.026 1.108 29.810 1.00 90.25 345 ILE A C 1
ATOM 2554 O O . ILE A 1 345 ? -8.951 1.111 28.993 1.00 90.25 345 ILE A O 1
ATOM 2558 N N . GLU A 1 346 ? -7.738 0.036 30.546 1.00 94.00 346 GLU A N 1
ATOM 2559 C CA . GLU A 1 346 ? -8.460 -1.230 30.425 1.00 94.00 346 GLU A CA 1
ATOM 2560 C C . GLU A 1 346 ? -9.885 -1.135 30.953 1.00 94.00 346 GLU A C 1
ATOM 2562 O O . GLU A 1 346 ? -10.810 -1.602 30.286 1.00 94.00 346 GLU A O 1
ATOM 2567 N N . SER A 1 347 ? -10.095 -0.458 32.083 1.00 94.19 347 SER A N 1
ATOM 2568 C CA . SER A 1 347 ? -11.438 -0.210 32.601 1.00 94.19 347 SER A CA 1
ATOM 2569 C C . SER A 1 347 ? -12.293 0.565 31.608 1.00 94.19 347 SER A C 1
ATOM 2571 O O . SER A 1 347 ? -13.433 0.186 31.330 1.00 94.19 347 SER A O 1
ATOM 2573 N N . ALA A 1 348 ? -11.755 1.627 31.012 1.00 92.94 348 ALA A N 1
ATOM 2574 C CA . ALA A 1 348 ? -12.474 2.402 30.014 1.00 92.94 348 ALA A CA 1
ATOM 2575 C C . ALA A 1 348 ? -12.780 1.553 28.769 1.00 92.94 348 ALA A C 1
ATOM 2577 O O . ALA A 1 348 ? -13.877 1.631 28.204 1.00 92.94 348 ALA A O 1
ATOM 2578 N N . ALA A 1 349 ? -11.832 0.722 28.336 1.00 94.94 349 ALA A N 1
ATOM 2579 C CA . ALA A 1 349 ? -12.014 -0.164 27.196 1.00 94.94 349 ALA A CA 1
ATOM 2580 C C . ALA A 1 349 ? -13.105 -1.214 27.437 1.00 94.94 349 ALA A C 1
ATOM 2582 O O . ALA A 1 349 ? -14.015 -1.356 26.618 1.00 94.94 349 ALA A O 1
ATOM 2583 N N . LEU A 1 350 ? -13.050 -1.906 28.576 1.00 96.19 350 LEU A N 1
ATOM 2584 C CA . LEU A 1 350 ? -14.000 -2.952 28.945 1.00 96.19 350 LEU A CA 1
ATOM 2585 C C . LEU A 1 350 ? -15.386 -2.387 29.247 1.00 96.19 350 LEU A C 1
ATOM 2587 O O . LEU A 1 350 ? -16.371 -2.968 28.798 1.00 96.19 350 LEU A O 1
ATOM 2591 N N . SER A 1 351 ? -15.478 -1.218 29.888 1.00 94.88 351 SER A N 1
ATOM 2592 C CA . SER A 1 351 ? -16.758 -0.522 30.092 1.00 94.88 351 SER A CA 1
ATOM 2593 C C . SER A 1 351 ? -17.449 -0.231 28.763 1.00 94.88 351 SER A C 1
ATOM 2595 O O . SER A 1 351 ? -18.646 -0.456 28.613 1.00 94.88 351 SER A O 1
ATOM 2597 N N . ARG A 1 352 ? -16.700 0.232 27.753 1.00 94.31 352 ARG A N 1
ATOM 2598 C CA . ARG A 1 352 ? -17.263 0.466 26.415 1.00 94.31 352 ARG A CA 1
ATOM 2599 C C . ARG A 1 352 ? -17.603 -0.836 25.706 1.00 94.31 352 ARG A C 1
ATOM 2601 O O . ARG A 1 352 ? -18.631 -0.910 25.034 1.00 94.31 352 ARG A O 1
ATOM 2608 N N . LEU A 1 353 ? -16.750 -1.851 25.825 1.00 95.12 353 LEU A N 1
ATOM 2609 C CA . LEU A 1 353 ? -16.923 -3.126 25.138 1.00 95.12 353 LEU A CA 1
ATOM 2610 C C . LEU A 1 353 ? -18.125 -3.919 25.674 1.00 95.12 353 LEU A C 1
ATOM 2612 O O . LEU A 1 353 ? -18.872 -4.478 24.872 1.00 95.12 353 LEU A O 1
ATOM 2616 N N . LEU A 1 354 ? -18.304 -3.948 26.998 1.00 94.81 354 LEU A N 1
ATOM 2617 C CA . LEU A 1 354 ? -19.192 -4.873 27.709 1.00 94.81 354 LEU A CA 1
ATOM 2618 C C . LEU A 1 354 ? -20.288 -4.196 28.545 1.00 94.81 354 LEU A C 1
ATOM 2620 O O . LEU A 1 354 ? -21.213 -4.884 28.979 1.00 94.81 354 LEU A O 1
ATOM 2624 N N . GLY A 1 355 ? -20.216 -2.881 28.765 1.00 93.12 355 GLY A N 1
ATOM 2625 C CA . GLY A 1 355 ? -21.136 -2.161 29.648 1.00 93.12 355 GLY A CA 1
ATOM 2626 C C . GLY A 1 355 ? -21.045 -2.658 31.092 1.00 93.12 355 GLY A C 1
ATOM 2627 O O . GLY A 1 355 ? -19.968 -3.008 31.570 1.00 93.12 355 GLY A O 1
ATOM 2628 N N . GLU A 1 356 ? -22.195 -2.763 31.761 1.00 90.31 356 GLU A N 1
ATOM 2629 C CA . GLU A 1 356 ? -22.316 -3.252 33.147 1.00 90.31 356 GLU A CA 1
ATOM 2630 C C . GLU A 1 356 ? -21.698 -4.642 33.369 1.00 90.31 356 GLU A C 1
ATOM 2632 O O . GLU A 1 356 ? -21.246 -4.956 34.469 1.00 90.31 356 GLU A O 1
ATOM 2637 N N . ARG A 1 357 ? -21.620 -5.482 32.323 1.00 93.44 357 ARG A N 1
ATOM 2638 C CA . ARG A 1 357 ? -21.025 -6.823 32.434 1.00 93.44 357 ARG A CA 1
ATOM 2639 C C . ARG A 1 357 ? -19.523 -6.778 32.733 1.00 93.44 357 ARG A C 1
ATOM 2641 O O . ARG A 1 357 ? -18.975 -7.781 33.185 1.00 93.44 357 ARG A O 1
ATOM 2648 N N . ALA A 1 358 ? -18.863 -5.637 32.523 1.00 94.44 358 ALA A N 1
ATOM 2649 C CA . ALA A 1 358 ? -17.469 -5.466 32.904 1.00 94.44 358 ALA A CA 1
ATOM 2650 C C . ALA A 1 358 ? -17.252 -5.721 34.412 1.00 94.44 358 ALA A C 1
ATOM 2652 O O . ALA A 1 358 ? -16.318 -6.443 34.747 1.00 94.44 358 ALA A O 1
ATOM 2653 N N . HIS A 1 359 ? -18.161 -5.266 35.293 1.00 90.69 359 HIS A N 1
ATOM 2654 C CA . HIS A 1 359 ? -18.002 -5.254 36.765 1.00 90.69 359 HIS A CA 1
ATOM 2655 C C . HIS A 1 359 ? -17.800 -6.616 37.439 1.00 90.69 359 HIS A C 1
ATOM 2657 O O . HIS A 1 359 ? -17.357 -6.668 38.584 1.00 90.69 359 HIS A O 1
ATOM 2663 N N . GLY A 1 360 ? -18.097 -7.714 36.746 1.00 88.25 360 GLY A N 1
ATOM 2664 C CA . GLY A 1 360 ? -17.876 -9.075 37.241 1.00 88.25 360 GLY A CA 1
ATOM 2665 C C . GLY A 1 360 ? -17.010 -9.935 36.328 1.00 88.25 360 GLY A C 1
ATOM 2666 O O . GLY A 1 360 ? -16.922 -11.138 36.554 1.00 88.25 360 GLY A O 1
ATOM 2667 N N . LEU A 1 361 ? -16.422 -9.363 35.273 1.00 96.94 361 LEU A N 1
ATOM 2668 C CA . LEU A 1 361 ? -15.548 -10.101 34.370 1.00 96.94 361 LEU A CA 1
ATOM 2669 C C . LEU A 1 361 ? -14.203 -10.361 35.063 1.00 96.94 361 LEU A C 1
ATOM 2671 O O . LEU A 1 361 ? -13.570 -9.394 35.481 1.00 96.94 361 LEU A O 1
ATOM 2675 N N . PRO A 1 362 ? -13.730 -11.615 35.154 1.00 97.56 362 PRO A N 1
ATOM 2676 C CA . PRO A 1 362 ? -12.371 -11.885 35.596 1.00 97.56 362 PRO A CA 1
ATOM 2677 C C . PRO A 1 362 ? -11.362 -11.342 34.583 1.00 97.56 362 PRO A C 1
ATOM 2679 O O . PRO A 1 362 ? -11.403 -11.689 33.397 1.00 97.56 362 PRO A O 1
ATOM 2682 N N . VAL A 1 363 ? -10.451 -10.503 35.061 1.00 97.50 363 VAL A N 1
ATOM 2683 C CA . VAL A 1 363 ? -9.330 -9.956 34.299 1.00 97.50 363 VAL A CA 1
ATOM 2684 C C . VAL A 1 363 ? -8.075 -10.180 35.121 1.00 97.50 363 VAL A C 1
ATOM 2686 O O . VAL A 1 363 ? -8.023 -9.768 36.275 1.00 97.50 363 VAL A O 1
ATOM 2689 N N . SER A 1 364 ? -7.068 -10.846 34.561 1.00 96.38 364 SER A N 1
ATOM 2690 C CA . SER A 1 364 ? -5.805 -11.028 35.280 1.00 96.38 364 SER A CA 1
ATOM 2691 C C . SER A 1 364 ? -4.577 -10.793 34.419 1.00 96.38 364 SER A C 1
ATOM 2693 O O . SER A 1 364 ? -4.642 -10.849 33.191 1.00 96.38 364 SER A O 1
ATOM 2695 N N . VAL A 1 365 ? -3.458 -10.492 35.080 1.00 94.56 365 VAL A N 1
ATOM 2696 C CA . VAL A 1 365 ? -2.168 -10.198 34.443 1.00 94.56 365 VAL A CA 1
ATOM 2697 C C . VAL A 1 365 ? -1.115 -11.156 34.978 1.00 94.56 365 VAL A C 1
ATOM 2699 O O . VAL A 1 365 ? -0.827 -11.174 36.174 1.00 94.56 365 VAL A O 1
ATOM 2702 N N . GLN A 1 366 ? -0.529 -11.944 34.078 1.00 93.69 366 GLN A N 1
ATOM 2703 C CA . GLN A 1 366 ? 0.424 -12.999 34.439 1.00 93.69 366 GLN A CA 1
ATOM 2704 C C . GLN A 1 366 ? 1.886 -12.560 34.332 1.00 93.69 366 GLN A C 1
ATOM 2706 O O . GLN A 1 366 ? 2.760 -13.159 34.952 1.00 93.69 366 GLN A O 1
ATOM 2711 N N . GLU A 1 367 ? 2.170 -11.478 33.603 1.00 91.06 367 GLU A N 1
ATOM 2712 C CA . GLU A 1 367 ? 3.538 -10.968 33.479 1.00 91.06 367 GLU A CA 1
ATOM 2713 C C . GLU A 1 367 ? 4.127 -10.514 34.816 1.00 91.06 367 GLU A C 1
ATOM 2715 O O . GLU A 1 367 ? 5.327 -10.640 34.999 1.00 91.06 367 GLU A O 1
ATOM 2720 N N . ALA A 1 368 ? 3.322 -10.093 35.798 1.00 89.19 368 ALA A N 1
ATOM 2721 C CA . ALA A 1 368 ? 3.826 -9.699 37.118 1.00 89.19 368 ALA A CA 1
ATOM 2722 C C . ALA A 1 368 ? 4.567 -10.827 37.862 1.00 89.19 368 ALA A C 1
ATOM 2724 O O . ALA A 1 368 ? 5.435 -10.546 38.686 1.00 89.19 368 ALA A O 1
ATOM 2725 N N . SER A 1 369 ? 4.292 -12.096 37.541 1.00 93.06 369 SER A N 1
ATOM 2726 C CA . SER A 1 369 ? 5.043 -13.238 38.074 1.00 93.06 369 SER A CA 1
ATOM 2727 C C . SER A 1 369 ? 6.499 -13.282 37.606 1.00 93.06 369 SER A C 1
ATOM 2729 O O . SER A 1 369 ? 7.360 -13.823 38.299 1.00 93.06 369 SER A O 1
ATOM 2731 N N . PHE A 1 370 ? 6.776 -12.717 36.433 1.00 93.88 370 PHE A N 1
ATOM 2732 C CA . PHE A 1 370 ? 8.056 -12.823 35.736 1.00 93.88 370 PHE A CA 1
ATOM 2733 C C . PHE A 1 370 ? 8.724 -11.463 35.514 1.00 93.88 370 PHE A C 1
ATOM 2735 O O . PHE A 1 370 ? 9.930 -11.411 35.315 1.00 93.88 370 PHE A O 1
ATOM 2742 N N . GLY A 1 371 ? 7.958 -10.375 35.575 1.00 90.75 371 GLY A N 1
ATOM 2743 C CA . GLY A 1 371 ? 8.310 -9.036 35.116 1.00 90.75 371 GLY A CA 1
ATOM 2744 C C . GLY A 1 371 ? 7.987 -8.807 33.637 1.00 90.75 371 GLY A C 1
ATOM 2745 O O . GLY A 1 371 ? 7.669 -9.718 32.871 1.00 90.75 371 GLY A O 1
ATOM 2746 N N . HIS A 1 372 ? 8.079 -7.547 33.231 1.00 91.06 372 HIS A N 1
ATOM 2747 C CA . HIS A 1 372 ? 7.800 -7.060 31.893 1.00 91.06 372 HIS A CA 1
ATOM 2748 C C . HIS A 1 372 ? 8.907 -7.478 30.911 1.00 91.06 372 HIS A C 1
ATOM 2750 O O . HIS A 1 372 ? 9.932 -6.810 30.754 1.00 91.06 372 HIS A O 1
ATOM 2756 N N . GLY A 1 373 ? 8.680 -8.613 30.246 1.00 89.31 373 GLY A N 1
ATOM 2757 C CA . GLY A 1 373 ? 9.600 -9.261 29.303 1.00 89.31 373 GLY A CA 1
ATOM 2758 C C . GLY A 1 373 ? 9.650 -8.663 27.892 1.00 89.31 373 GLY A C 1
ATOM 2759 O O . GLY A 1 373 ? 10.071 -9.348 26.959 1.00 89.31 373 GLY A O 1
ATOM 2760 N N . GLY A 1 374 ? 9.155 -7.437 27.694 1.00 90.69 374 GLY A N 1
ATOM 2761 C CA . GLY A 1 374 ? 9.109 -6.783 26.386 1.00 90.69 374 GLY A CA 1
ATOM 2762 C C . GLY A 1 374 ? 8.292 -7.575 25.364 1.00 90.69 374 GLY A C 1
ATOM 2763 O O . GLY A 1 374 ? 7.086 -7.761 25.506 1.00 90.69 374 GLY A O 1
ATOM 2764 N N . SER A 1 375 ? 8.927 -8.055 24.299 1.00 92.44 375 SER A N 1
ATOM 2765 C CA . SER A 1 375 ? 8.229 -8.767 23.230 1.00 92.44 375 SER A CA 1
ATOM 2766 C C . SER A 1 375 ? 7.717 -10.147 23.633 1.00 92.44 375 SER A C 1
ATOM 2768 O O . SER A 1 375 ? 6.841 -10.648 22.945 1.00 92.44 375 SER A O 1
ATOM 2770 N N . ALA A 1 376 ? 8.164 -10.777 24.723 1.00 93.56 376 ALA A N 1
ATOM 2771 C CA . ALA A 1 376 ? 7.697 -12.119 25.109 1.00 93.56 376 ALA A CA 1
ATOM 2772 C C . ALA A 1 376 ? 6.213 -12.176 25.557 1.00 93.56 376 ALA A C 1
ATOM 2774 O O . ALA A 1 376 ? 5.626 -13.258 25.648 1.00 93.56 376 ALA A O 1
ATOM 2775 N N . LEU A 1 377 ? 5.601 -11.018 25.822 1.00 93.44 377 LEU A N 1
ATOM 2776 C CA . LEU A 1 377 ? 4.348 -10.878 26.571 1.00 93.44 377 LEU A CA 1
ATOM 2777 C C . LEU A 1 377 ? 3.094 -11.309 25.807 1.00 93.44 377 LEU A C 1
ATOM 2779 O O . LEU A 1 377 ? 2.227 -11.969 26.376 1.00 93.44 377 LEU A O 1
ATOM 2783 N N . GLY A 1 378 ? 3.001 -10.994 24.511 1.00 95.06 378 GLY A N 1
ATOM 2784 C CA . GLY A 1 378 ? 1.849 -11.377 23.684 1.00 95.06 378 GLY A CA 1
ATOM 2785 C C . GLY A 1 378 ? 1.639 -12.889 23.649 1.00 95.06 378 GLY A C 1
ATOM 2786 O O . GLY A 1 378 ? 0.550 -13.387 23.922 1.00 95.06 378 GLY A O 1
ATOM 2787 N N . LEU A 1 379 ? 2.713 -13.635 23.393 1.00 98.12 379 LEU A N 1
ATOM 2788 C CA . LEU A 1 379 ? 2.684 -15.098 23.413 1.00 98.12 379 LEU A CA 1
ATOM 2789 C C . LEU A 1 379 ? 2.497 -15.664 24.824 1.00 98.12 379 LEU A C 1
ATOM 2791 O O . LEU A 1 379 ? 1.819 -16.677 24.977 1.00 98.12 379 LEU A O 1
ATOM 2795 N N . MET A 1 380 ? 3.056 -15.015 25.851 1.00 97.38 380 MET A N 1
ATOM 2796 C CA . MET A 1 380 ? 2.872 -15.428 27.247 1.00 97.38 380 MET A CA 1
ATOM 2797 C C . MET A 1 380 ? 1.400 -15.345 27.665 1.00 97.38 380 MET A C 1
ATOM 2799 O O . MET A 1 380 ? 0.890 -16.283 28.275 1.00 97.38 380 MET A O 1
ATOM 2803 N N . GLY A 1 381 ? 0.700 -14.271 27.284 1.00 97.00 381 GLY A N 1
ATOM 2804 C CA . GLY A 1 381 ? -0.732 -14.108 27.541 1.00 97.00 381 GLY A CA 1
ATOM 2805 C C . GLY A 1 381 ? -1.580 -15.176 26.846 1.00 97.00 381 GLY A C 1
ATOM 2806 O O . GLY A 1 381 ? -2.494 -15.734 27.455 1.00 97.00 381 GLY A O 1
ATOM 2807 N N . VAL A 1 382 ? -1.239 -15.533 25.602 1.00 98.25 382 VAL A N 1
ATOM 2808 C CA . VAL A 1 382 ? -1.885 -16.645 24.879 1.00 98.25 382 VAL A CA 1
ATOM 2809 C C . VAL A 1 382 ? -1.631 -17.980 25.576 1.00 98.25 382 VAL A C 1
ATOM 2811 O O . VAL A 1 382 ? -2.569 -18.756 25.765 1.00 98.25 382 VAL A O 1
ATOM 2814 N N . ALA A 1 383 ? -0.391 -18.235 25.998 1.00 98.12 383 ALA A N 1
ATOM 2815 C CA . ALA A 1 383 ? -0.027 -19.462 26.692 1.00 98.12 383 ALA A CA 1
ATOM 2816 C C . ALA A 1 383 ? -0.767 -19.612 28.024 1.00 98.12 383 ALA A C 1
ATOM 2818 O O . ALA A 1 383 ? -1.408 -20.633 28.267 1.00 98.12 383 ALA A O 1
ATOM 2819 N N . ALA A 1 384 ? -0.741 -18.570 28.857 1.00 97.75 384 ALA A N 1
ATOM 2820 C CA . ALA A 1 384 ? -1.438 -18.555 30.135 1.00 97.75 384 ALA A CA 1
ATOM 2821 C C . ALA A 1 384 ? -2.944 -18.764 29.961 1.00 97.75 384 ALA A C 1
ATOM 2823 O O . ALA A 1 384 ? -3.525 -19.617 30.629 1.00 97.75 384 ALA A O 1
ATOM 2824 N N . THR A 1 385 ? -3.560 -18.051 29.014 1.00 98.00 385 THR A N 1
ATOM 2825 C CA . THR A 1 385 ? -4.995 -18.181 28.736 1.00 98.00 385 THR A CA 1
ATOM 2826 C C . THR A 1 385 ? -5.353 -19.592 28.268 1.00 98.00 385 THR A C 1
ATOM 2828 O O . THR A 1 385 ? -6.344 -20.149 28.730 1.00 98.00 385 THR A O 1
ATOM 2831 N N . GLY A 1 386 ? -4.538 -20.207 27.405 1.00 97.06 386 GLY A N 1
ATOM 2832 C CA . GLY A 1 386 ? -4.757 -21.586 26.965 1.00 97.06 386 GLY A CA 1
ATOM 2833 C C . GLY A 1 386 ? -4.680 -22.603 28.104 1.00 97.06 386 GLY A C 1
ATOM 2834 O O . GLY A 1 386 ? -5.508 -23.507 28.185 1.00 97.06 386 GLY A O 1
ATOM 2835 N N . LEU A 1 387 ? -3.746 -22.423 29.041 1.00 96.94 387 LEU A N 1
ATOM 2836 C CA . LEU A 1 387 ? -3.657 -23.286 30.220 1.00 96.94 387 LEU A CA 1
ATOM 2837 C C . LEU A 1 387 ? -4.840 -23.098 31.174 1.00 96.94 387 LEU A C 1
ATOM 2839 O O . LEU A 1 387 ? -5.358 -24.092 31.674 1.00 96.94 387 LEU A O 1
ATOM 2843 N N . MET A 1 388 ? -5.310 -21.861 31.363 1.00 97.25 388 MET A N 1
ATOM 2844 C CA . MET A 1 388 ? -6.526 -21.571 32.136 1.00 97.25 388 MET A CA 1
ATOM 2845 C C . MET A 1 388 ? -7.777 -22.188 31.491 1.00 97.25 388 MET A C 1
ATOM 2847 O O . MET A 1 388 ? -8.606 -22.784 32.174 1.00 97.25 388 MET A O 1
ATOM 2851 N N . MET A 1 389 ? -7.898 -22.120 30.160 1.00 95.81 389 MET A N 1
ATOM 2852 C CA . MET A 1 389 ? -8.976 -22.790 29.418 1.00 95.81 389 MET A CA 1
ATOM 2853 C C . MET A 1 389 ? -8.931 -24.311 29.587 1.00 95.81 389 MET A C 1
ATOM 2855 O O . MET A 1 389 ? -9.976 -24.944 29.730 1.00 95.81 389 MET A O 1
ATOM 2859 N N . ALA A 1 390 ? -7.730 -24.896 29.577 1.00 92.75 390 ALA A N 1
ATOM 2860 C CA . ALA A 1 390 ? -7.538 -26.332 29.743 1.00 92.75 390 ALA A CA 1
ATOM 2861 C C . ALA A 1 390 ? -7.787 -26.811 31.184 1.00 92.75 390 ALA A C 1
ATOM 2863 O O . ALA A 1 390 ? -8.236 -27.941 31.373 1.00 92.75 390 ALA A O 1
ATOM 2864 N N . SER A 1 391 ? -7.498 -25.982 32.193 1.00 94.00 391 SER A N 1
ATOM 2865 C CA . SER A 1 391 ? -7.752 -26.308 33.601 1.00 94.00 391 SER A CA 1
ATOM 2866 C C . SER A 1 391 ? -9.193 -26.027 34.036 1.00 94.00 391 SER A C 1
ATOM 2868 O O . SER A 1 391 ? -9.667 -26.652 34.982 1.00 94.00 391 SER A O 1
ATOM 2870 N N . GLY A 1 392 ? -9.895 -25.113 33.356 1.00 94.25 392 GLY A N 1
ATOM 2871 C CA . GLY A 1 392 ? -11.190 -24.597 33.810 1.00 94.25 392 GLY A CA 1
ATOM 2872 C C . GLY A 1 392 ? -11.061 -23.661 35.016 1.00 94.25 392 GLY A C 1
ATOM 2873 O O . GLY A 1 392 ? -12.004 -23.515 35.799 1.00 94.25 392 GLY A O 1
ATOM 2874 N N . GLU A 1 393 ? -9.887 -23.055 35.194 1.00 95.31 393 GLU A N 1
ATOM 2875 C CA . GLU A 1 393 ? -9.584 -22.164 36.307 1.00 95.31 393 GLU A CA 1
ATOM 2876 C C . GLU A 1 393 ? -8.858 -20.904 35.828 1.00 95.31 393 GLU A C 1
ATOM 2878 O O . GLU A 1 393 ? -7.949 -20.972 35.005 1.00 95.31 393 GLU A O 1
ATOM 2883 N N . VAL A 1 394 ? -9.214 -19.749 36.393 1.00 97.38 394 VAL A N 1
ATOM 2884 C CA . VAL A 1 394 ? -8.524 -18.473 36.164 1.00 97.38 394 VAL A CA 1
ATOM 2885 C C . VAL A 1 394 ? -7.464 -18.258 37.238 1.00 97.38 394 VAL A C 1
ATOM 2887 O O . VAL A 1 394 ? -7.757 -18.342 38.433 1.00 97.38 394 VAL A O 1
ATOM 2890 N N . CYS A 1 395 ? -6.241 -17.946 36.811 1.00 97.88 395 CYS A N 1
ATOM 2891 C CA . CYS A 1 395 ? -5.139 -17.608 37.706 1.00 97.88 395 CYS A CA 1
ATOM 2892 C C . CYS A 1 395 ? -5.297 -16.206 38.313 1.00 97.88 395 CYS A C 1
ATOM 2894 O O . CYS A 1 395 ? -5.810 -15.301 37.637 1.00 97.88 395 CYS A O 1
ATOM 2896 N N . PRO A 1 396 ? -4.812 -16.001 39.551 1.00 97.19 396 PRO A N 1
ATOM 2897 C CA . PRO A 1 396 ? -4.808 -14.687 40.177 1.00 97.19 396 PRO A CA 1
ATOM 2898 C C . PRO A 1 396 ? -3.890 -13.699 39.445 1.00 97.19 396 PRO A C 1
ATOM 2900 O O . PRO A 1 396 ? -3.001 -14.090 38.686 1.00 97.19 396 PRO A O 1
ATOM 2903 N N . THR A 1 397 ? -4.091 -12.405 39.689 1.00 96.31 397 THR A N 1
ATOM 2904 C CA . THR A 1 397 ? -3.121 -11.369 39.304 1.00 96.31 397 THR A CA 1
ATOM 2905 C C . THR A 1 397 ? -2.025 -11.293 40.357 1.00 96.31 397 THR A C 1
ATOM 2907 O O . THR A 1 397 ? -2.279 -10.903 41.501 1.00 96.31 397 THR A O 1
ATOM 2910 N N . ALA A 1 398 ? -0.796 -11.651 39.979 1.00 92.06 398 ALA A N 1
ATOM 2911 C CA . ALA A 1 398 ? 0.336 -11.638 40.897 1.00 92.06 398 ALA A CA 1
ATOM 2912 C C . ALA A 1 398 ? 0.550 -10.234 41.499 1.00 92.06 398 ALA A C 1
ATOM 2914 O O . ALA A 1 398 ? 0.550 -9.223 40.798 1.00 92.06 398 ALA A O 1
ATOM 2915 N N . GLY A 1 399 ? 0.700 -10.170 42.824 1.00 89.50 399 GLY A N 1
ATOM 2916 C CA . GLY A 1 399 ? 0.901 -8.918 43.562 1.00 89.50 399 GLY A CA 1
ATOM 2917 C C . GLY A 1 399 ? -0.366 -8.105 43.874 1.00 89.50 399 GLY A C 1
ATOM 2918 O O . GLY A 1 399 ? -0.258 -7.146 44.650 1.00 89.50 399 GLY A O 1
ATOM 2919 N N . CYS A 1 400 ? -1.538 -8.491 43.347 1.00 94.06 400 CYS A N 1
ATOM 2920 C CA . CYS A 1 400 ? -2.826 -7.849 43.626 1.00 94.06 400 CYS A CA 1
ATOM 2921 C C . CYS A 1 400 ? -3.506 -8.450 44.866 1.00 94.06 400 CYS A C 1
ATOM 2923 O O . CYS A 1 400 ? -4.032 -9.563 44.841 1.00 94.06 400 CYS A O 1
ATOM 2925 N N . GLU A 1 401 ? -3.553 -7.684 45.953 1.00 92.94 401 GLU A N 1
ATOM 2926 C CA . GLU A 1 401 ? -4.250 -8.046 47.199 1.00 92.94 401 GLU A CA 1
ATOM 2927 C C . GLU A 1 401 ? -5.380 -7.061 47.516 1.00 92.94 401 GLU A C 1
ATOM 2929 O O . GLU A 1 401 ? -6.388 -7.445 48.108 1.00 92.94 401 GLU A O 1
ATOM 2934 N N . GLN A 1 402 ? -5.210 -5.793 47.131 1.00 94.50 402 GLN A N 1
ATOM 2935 C CA . GLN A 1 402 ? -6.161 -4.708 47.358 1.00 94.50 402 GLN A CA 1
ATOM 2936 C C . GLN A 1 402 ? -6.549 -4.113 46.003 1.00 94.50 402 GLN A C 1
ATOM 2938 O O . GLN A 1 402 ? -5.854 -3.220 45.526 1.00 94.50 402 GLN A O 1
ATOM 2943 N N . PRO A 1 403 ? -7.620 -4.611 45.360 1.00 94.56 403 PRO A N 1
ATOM 2944 C CA . PRO A 1 403 ? -8.093 -4.090 44.082 1.00 94.56 403 PRO A CA 1
ATOM 2945 C C . PRO A 1 403 ? -8.223 -2.563 44.066 1.00 94.56 403 PRO A C 1
ATOM 2947 O O . PRO A 1 403 ? -8.830 -1.972 44.963 1.00 94.56 403 PRO A O 1
ATOM 2950 N N . ALA A 1 404 ? -7.667 -1.932 43.036 1.00 93.56 404 ALA A N 1
ATOM 2951 C CA . ALA A 1 404 ? -7.774 -0.501 42.808 1.00 93.56 404 ALA A CA 1
ATOM 2952 C C . ALA A 1 404 ? -9.222 -0.120 42.462 1.00 93.56 404 ALA A C 1
ATOM 2954 O O . ALA A 1 404 ? -9.894 -0.823 41.702 1.00 93.56 404 ALA A O 1
ATOM 2955 N N . ALA A 1 405 ? -9.708 1.000 43.003 1.00 89.81 405 ALA A N 1
ATOM 2956 C CA . ALA A 1 405 ? -11.101 1.424 42.837 1.00 89.81 405 ALA A CA 1
ATOM 2957 C C . ALA A 1 405 ? -11.456 1.758 41.376 1.00 89.81 405 ALA A C 1
ATOM 2959 O O . ALA A 1 405 ? -12.628 1.735 41.007 1.00 89.81 405 ALA A O 1
ATOM 2960 N N . GLU A 1 406 ? -10.455 2.058 40.546 1.00 87.94 406 GLU A N 1
ATOM 2961 C CA . GLU A 1 406 ? -10.620 2.344 39.122 1.00 87.94 406 GLU A CA 1
ATOM 2962 C C . GLU A 1 406 ? -10.876 1.083 38.283 1.00 87.94 406 GLU A C 1
ATOM 2964 O O . GLU A 1 406 ? -11.272 1.203 37.122 1.00 87.94 406 GLU A O 1
ATOM 2969 N N . CYS A 1 407 ? -10.656 -0.120 38.830 1.00 92.75 407 CYS A N 1
ATOM 2970 C CA . CYS A 1 407 ? -10.912 -1.379 38.132 1.00 92.75 407 CYS A CA 1
ATOM 2971 C C . CYS A 1 407 ? -12.420 -1.659 38.083 1.00 92.75 407 CYS A C 1
ATOM 2973 O O . CYS A 1 407 ? -13.052 -1.970 39.089 1.00 92.75 407 CYS A O 1
ATOM 2975 N N . VAL A 1 408 ? -13.003 -1.590 36.888 1.00 94.00 408 VAL A N 1
ATOM 2976 C CA . VAL A 1 408 ? -14.427 -1.888 36.635 1.00 94.00 408 VAL A CA 1
ATOM 2977 C C . VAL A 1 408 ? -14.667 -3.376 36.373 1.00 94.00 408 VAL A C 1
ATOM 2979 O O . VAL A 1 408 ? -15.596 -3.721 35.660 1.00 94.00 408 VAL A O 1
ATOM 2982 N N . PHE A 1 409 ? -13.805 -4.250 36.880 1.00 96.44 409 PHE A N 1
ATOM 2983 C CA . PHE A 1 409 ? -13.786 -5.695 36.641 1.00 96.44 409 PHE A CA 1
ATOM 2984 C C . PHE A 1 409 ? -13.222 -6.430 37.867 1.00 96.44 409 PHE A C 1
ATOM 2986 O O . PHE A 1 409 ? -12.713 -5.776 38.775 1.00 96.44 409 PHE A O 1
ATOM 2993 N N . ASP A 1 410 ? -13.304 -7.768 37.922 1.00 96.69 410 ASP A N 1
ATOM 2994 C CA . ASP A 1 410 ? -12.657 -8.563 38.985 1.00 96.69 410 ASP A CA 1
ATOM 2995 C C . ASP A 1 410 ? -11.181 -8.784 38.614 1.00 96.69 410 ASP A C 1
ATOM 2997 O O . ASP A 1 410 ? -10.919 -9.580 37.710 1.00 96.69 410 ASP A O 1
ATOM 3001 N N . PRO A 1 411 ? -10.205 -8.143 39.291 1.00 95.69 411 PRO A N 1
ATOM 3002 C CA . PRO A 1 411 ? -8.788 -8.308 38.972 1.00 95.69 411 PRO A CA 1
ATOM 3003 C C . PRO A 1 411 ? -8.219 -9.655 39.444 1.00 95.69 411 PRO A C 1
ATOM 3005 O O . PRO A 1 411 ? -7.015 -9.888 39.360 1.00 95.69 411 PRO A O 1
ATOM 3008 N N . VAL A 1 412 ? -9.062 -10.530 40.002 1.00 96.25 412 VAL A N 1
ATOM 3009 C CA . VAL A 1 412 ? -8.695 -11.846 40.531 1.00 96.25 412 VAL A CA 1
ATOM 3010 C C . VAL A 1 412 ? -7.576 -11.729 41.582 1.00 96.25 412 VAL A C 1
ATOM 3012 O O . VAL A 1 412 ? -6.477 -12.247 41.386 1.00 96.25 412 VAL A O 1
ATOM 3015 N N . PRO A 1 413 ? -7.818 -11.022 42.704 1.00 95.12 413 PRO A N 1
ATOM 3016 C CA . PRO A 1 413 ? -6.797 -10.821 43.726 1.00 95.12 413 PRO A CA 1
ATOM 3017 C C . PRO A 1 413 ? -6.487 -12.121 44.483 1.00 95.12 413 PRO A C 1
ATOM 3019 O O . PRO A 1 413 ? -7.341 -13.006 44.606 1.00 95.12 413 PRO A O 1
ATOM 3022 N N . GLY A 1 414 ? -5.297 -12.190 45.078 1.00 91.19 414 GLY A N 1
ATOM 3023 C CA . GLY A 1 414 ? -4.872 -13.285 45.951 1.00 91.19 414 GLY A CA 1
ATOM 3024 C C . GLY A 1 414 ? -3.849 -14.227 45.316 1.00 91.19 414 GLY A C 1
ATOM 3025 O O . GLY A 1 414 ? -3.035 -13.820 44.498 1.00 91.19 414 GLY A O 1
ATOM 3026 N N . HIS A 1 415 ? -3.853 -15.484 45.763 1.00 91.56 415 HIS A N 1
ATOM 3027 C CA . HIS A 1 415 ? -2.816 -16.486 45.463 1.00 91.56 415 HIS A CA 1
ATOM 3028 C C . HIS A 1 415 ? -3.400 -17.863 45.106 1.00 91.56 415 HIS A C 1
ATOM 3030 O O . HIS A 1 415 ? -2.708 -18.876 45.165 1.00 91.56 415 HIS A O 1
ATOM 3036 N N . LEU A 1 416 ? -4.697 -17.914 44.800 1.00 90.50 416 LEU A N 1
ATOM 3037 C CA . LEU A 1 416 ? -5.410 -19.139 44.452 1.00 90.50 416 LEU A CA 1
ATOM 3038 C C . LEU A 1 416 ? -6.123 -18.943 43.121 1.00 90.50 416 LEU A C 1
ATOM 3040 O O . LEU A 1 416 ? -6.649 -17.860 42.848 1.00 90.50 416 LEU A O 1
ATOM 3044 N N . THR A 1 417 ? -6.174 -20.007 42.329 1.00 94.31 417 THR A N 1
ATOM 3045 C CA . THR A 1 417 ? -7.011 -20.056 41.136 1.00 94.31 417 THR A CA 1
ATOM 3046 C C . THR A 1 417 ? -8.496 -20.022 41.512 1.00 94.31 417 THR A C 1
ATOM 3048 O O . THR A 1 417 ? -8.899 -20.405 42.617 1.00 94.31 417 THR A O 1
ATOM 3051 N N . LYS A 1 418 ? -9.334 -19.538 40.591 1.00 93.62 418 LYS A N 1
ATOM 3052 C CA . LYS A 1 418 ? -10.796 -19.553 40.729 1.00 93.62 418 LYS A CA 1
ATOM 3053 C C . LYS A 1 418 ? -11.403 -20.411 39.615 1.00 93.62 418 LYS A C 1
ATOM 3055 O O . LYS A 1 418 ? -11.109 -20.132 38.452 1.00 93.62 418 LYS A O 1
ATOM 3060 N N . PRO A 1 419 ? -12.269 -21.396 39.919 1.00 95.56 419 PRO A N 1
ATOM 3061 C CA . PRO A 1 419 ? -13.006 -22.121 38.889 1.00 95.56 419 PRO A CA 1
ATOM 3062 C C . PRO A 1 419 ? -13.826 -21.153 38.040 1.00 95.56 419 PRO A C 1
ATOM 3064 O O . PRO A 1 419 ? -14.589 -20.350 38.581 1.00 95.56 419 PRO A O 1
ATOM 3067 N N . HIS A 1 420 ? -13.667 -21.222 36.723 1.00 94.44 420 HIS A N 1
ATOM 3068 C CA . HIS A 1 420 ? -14.375 -20.345 35.798 1.00 94.44 420 HIS A CA 1
ATOM 3069 C C . HIS A 1 420 ? -14.385 -20.961 34.403 1.00 94.44 420 HIS A C 1
ATOM 3071 O O . HIS A 1 420 ? -13.351 -21.403 33.908 1.00 94.44 420 HIS A O 1
ATOM 3077 N N . ASP A 1 421 ? -15.551 -20.991 33.761 1.00 91.31 421 ASP A N 1
ATOM 3078 C CA . ASP A 1 421 ? -15.660 -21.503 32.396 1.00 91.31 421 ASP A CA 1
ATOM 3079 C C . ASP A 1 421 ? -15.286 -20.418 31.378 1.00 91.31 421 ASP A C 1
ATOM 3081 O O . ASP A 1 421 ? -15.752 -19.276 31.445 1.00 91.31 421 ASP A O 1
ATOM 3085 N N . LEU A 1 422 ? -14.416 -20.790 30.441 1.00 92.50 422 LEU A N 1
ATOM 3086 C CA . LEU A 1 422 ? -13.653 -19.882 29.584 1.00 92.50 422 LEU A CA 1
ATOM 3087 C C . LEU A 1 422 ? -13.804 -20.261 28.097 1.00 92.50 422 LEU A C 1
ATOM 3089 O O . LEU A 1 422 ? -12.810 -20.594 27.452 1.00 92.50 422 LEU A O 1
ATOM 3093 N N . PRO A 1 423 ? -15.021 -20.238 27.522 1.00 92.69 423 PRO A N 1
ATOM 3094 C CA . PRO A 1 423 ? -15.237 -20.594 26.118 1.00 92.69 423 PRO A CA 1
ATOM 3095 C C . PRO A 1 423 ? -14.472 -19.662 25.168 1.00 92.69 423 PRO A C 1
ATOM 3097 O O . PRO A 1 423 ? -13.782 -20.125 24.258 1.00 92.69 423 PRO A O 1
ATOM 3100 N N . PHE A 1 424 ? -14.534 -18.354 25.440 1.00 97.12 424 PHE A N 1
ATOM 3101 C CA . PHE A 1 424 ? -13.849 -17.307 24.690 1.00 97.12 424 PHE A CA 1
ATOM 3102 C C . PHE A 1 424 ? -13.156 -16.322 25.629 1.00 97.12 424 PHE A C 1
ATOM 3104 O O . PHE A 1 424 ? -13.720 -15.905 26.650 1.00 97.12 424 PHE A O 1
ATOM 3111 N N . ALA A 1 425 ? -11.949 -15.907 25.249 1.00 98.19 425 ALA A N 1
ATOM 3112 C CA . ALA A 1 425 ? -11.156 -14.938 25.991 1.00 98.19 425 ALA A CA 1
ATOM 3113 C C . ALA A 1 425 ? -10.453 -13.941 25.069 1.00 98.19 425 ALA A C 1
ATOM 3115 O O . ALA A 1 425 ? -10.172 -14.229 23.903 1.00 98.19 425 ALA A O 1
ATOM 3116 N N . LEU A 1 426 ? -10.141 -12.770 25.621 1.00 98.38 426 LEU A N 1
ATOM 3117 C CA . LEU A 1 426 ? -9.281 -11.781 24.978 1.00 98.38 426 LEU A CA 1
ATOM 3118 C C . LEU A 1 426 ? -7.923 -11.718 25.679 1.00 98.38 426 LEU A C 1
ATOM 3120 O O . LEU A 1 426 ? -7.830 -11.930 26.883 1.00 98.38 426 LEU A O 1
ATOM 3124 N N . SER A 1 427 ? -6.877 -11.375 24.935 1.00 97.75 427 SER A N 1
ATOM 3125 C CA . SER A 1 427 ? -5.577 -11.001 25.499 1.00 97.75 427 SER A CA 1
ATOM 3126 C C . SER A 1 427 ? -5.148 -9.649 24.938 1.00 97.75 427 SER A C 1
ATOM 3128 O O . SER A 1 427 ? -5.228 -9.436 23.722 1.00 97.75 427 SER A O 1
ATOM 3130 N N . PHE A 1 428 ? -4.762 -8.723 25.819 1.00 96.38 428 PHE A N 1
ATOM 3131 C CA . PHE A 1 428 ? -4.370 -7.358 25.469 1.00 96.38 428 PHE A CA 1
ATOM 3132 C C . PHE A 1 428 ? -2.867 -7.135 25.629 1.00 96.38 428 PHE A C 1
ATOM 3134 O O . PHE A 1 428 ? -2.250 -7.611 26.577 1.00 96.38 428 PHE A O 1
ATOM 3141 N N . ASN A 1 429 ? -2.285 -6.363 24.710 1.00 92.69 429 ASN A N 1
ATOM 3142 C CA . ASN A 1 429 ? -0.900 -5.898 24.797 1.00 92.69 429 ASN A CA 1
ATOM 3143 C C . ASN A 1 429 ? -0.800 -4.446 24.328 1.00 92.69 429 ASN A C 1
ATOM 3145 O O . ASN A 1 429 ? -1.523 -4.031 23.416 1.00 92.69 429 ASN A O 1
ATOM 3149 N N . TYR A 1 430 ? 0.137 -3.695 24.897 1.00 87.81 430 TYR A N 1
ATOM 3150 C CA . TYR A 1 430 ? 0.275 -2.258 24.669 1.00 87.81 430 TYR A CA 1
ATOM 3151 C C . TYR A 1 430 ? 1.604 -1.897 24.012 1.00 87.81 430 TYR A C 1
ATOM 3153 O O . TYR A 1 430 ? 2.582 -2.642 24.066 1.00 87.81 430 TYR A O 1
ATOM 3161 N N . HIS A 1 431 ? 1.620 -0.736 23.364 1.00 81.06 431 HIS A N 1
ATOM 3162 C CA . HIS A 1 431 ? 2.804 -0.126 22.787 1.00 81.06 431 HIS A CA 1
ATOM 3163 C C . HIS A 1 431 ? 2.800 1.383 23.043 1.00 81.06 431 HIS A C 1
ATOM 3165 O O . HIS A 1 431 ? 1.762 2.046 22.944 1.00 81.06 431 HIS A O 1
ATOM 3171 N N . VAL A 1 432 ? 3.984 1.934 23.310 1.00 71.31 432 VAL A N 1
ATOM 3172 C CA . VAL A 1 432 ? 4.189 3.375 23.484 1.00 71.31 432 VAL A CA 1
ATOM 3173 C C . VAL A 1 432 ? 3.720 4.136 22.231 1.00 71.31 432 VAL A C 1
ATOM 3175 O O . VAL A 1 432 ? 3.837 3.659 21.102 1.00 71.31 432 VAL A O 1
ATOM 3178 N N . GLY A 1 433 ? 3.123 5.316 22.406 1.00 64.19 433 GLY A N 1
ATOM 3179 C CA . GLY A 1 433 ? 2.570 6.079 21.284 1.00 64.19 433 GLY A CA 1
ATOM 3180 C C . GLY A 1 433 ? 1.187 5.595 20.858 1.00 64.19 433 GLY A C 1
ATOM 3181 O O . GLY A 1 433 ? 0.872 5.590 19.664 1.00 64.19 433 GLY A O 1
ATOM 3182 N N . THR A 1 434 ? 0.348 5.241 21.838 1.00 77.38 434 THR A N 1
ATOM 3183 C CA . THR A 1 434 ? -1.081 4.888 21.708 1.00 77.38 434 THR A CA 1
ATOM 3184 C C . THR A 1 434 ? -1.391 3.593 20.944 1.00 77.38 434 THR A C 1
ATOM 3186 O O . THR A 1 434 ? -2.500 3.431 20.429 1.00 77.38 434 THR A O 1
ATOM 3189 N N . GLY A 1 435 ? -0.425 2.678 20.829 1.00 84.50 435 GLY A N 1
ATOM 3190 C CA . GLY A 1 435 ? -0.623 1.389 20.163 1.00 84.50 435 GLY A CA 1
ATOM 3191 C C . GLY A 1 435 ? -1.212 0.337 21.106 1.00 84.50 435 GLY A C 1
ATOM 3192 O O . GLY A 1 435 ? -0.814 0.242 22.263 1.00 84.50 435 GLY A O 1
ATOM 3193 N N . ALA A 1 436 ? -2.139 -0.479 20.609 1.00 91.06 436 ALA A N 1
ATOM 3194 C CA . ALA A 1 436 ? -2.722 -1.591 21.351 1.00 91.06 436 ALA A CA 1
ATOM 3195 C C . ALA A 1 436 ? -3.011 -2.784 20.433 1.00 91.06 436 ALA A C 1
ATOM 3197 O O . ALA A 1 436 ? -3.338 -2.631 19.253 1.00 91.06 436 ALA A O 1
ATOM 3198 N N . SER A 1 437 ? -2.889 -3.986 20.984 1.00 94.81 437 SER A N 1
ATOM 3199 C CA . SER A 1 437 ? -3.207 -5.253 20.336 1.00 94.81 437 SER A CA 1
ATOM 3200 C C . SER A 1 437 ? -4.264 -6.003 21.136 1.00 94.81 437 SER A C 1
ATOM 3202 O O . SER A 1 437 ? -4.219 -6.003 22.363 1.00 94.81 437 SER A O 1
ATOM 3204 N N . ALA A 1 438 ? -5.179 -6.671 20.434 1.00 97.75 438 ALA A N 1
ATOM 3205 C CA . ALA A 1 438 ? -6.120 -7.622 21.009 1.00 97.75 438 ALA A CA 1
ATOM 3206 C C . ALA A 1 438 ? -6.060 -8.950 20.245 1.00 97.75 438 ALA A C 1
ATOM 3208 O O . ALA A 1 438 ? -6.116 -8.969 19.010 1.00 97.75 438 ALA A O 1
ATOM 3209 N N . ILE A 1 439 ? -5.962 -10.050 20.986 1.00 98.50 439 ILE A N 1
ATOM 3210 C CA . ILE A 1 439 ? -5.973 -11.426 20.480 1.00 98.50 439 ILE A CA 1
ATOM 3211 C C . ILE A 1 439 ? -7.264 -12.088 20.956 1.00 98.50 439 ILE A C 1
ATOM 3213 O O . ILE A 1 439 ? -7.617 -11.949 22.126 1.00 98.50 439 ILE A O 1
ATOM 3217 N N . LEU A 1 440 ? -7.958 -12.797 20.066 1.00 98.38 440 LEU A N 1
ATOM 3218 C CA . LEU A 1 440 ? -9.145 -13.580 20.406 1.00 98.38 440 LEU A CA 1
ATOM 3219 C C . LEU A 1 440 ? -8.799 -15.065 20.458 1.00 98.38 440 LEU A C 1
ATOM 3221 O O . LEU A 1 440 ? -8.268 -15.625 19.494 1.00 98.38 440 LEU A O 1
ATOM 3225 N N . LEU A 1 441 ? -9.139 -15.686 21.581 1.00 98.25 441 LEU A N 1
ATOM 3226 C CA . LEU A 1 441 ? -8.837 -17.073 21.893 1.00 98.25 441 LEU A CA 1
ATOM 3227 C C . LEU A 1 441 ? -10.124 -17.834 22.184 1.00 98.25 441 LEU A C 1
ATOM 3229 O O . LEU A 1 441 ? -11.057 -17.283 22.774 1.00 98.25 441 LEU A O 1
ATOM 3233 N N . ALA A 1 442 ? -10.147 -19.103 21.798 1.00 96.62 442 ALA A N 1
ATOM 3234 C CA . ALA A 1 442 ? -11.253 -20.005 22.067 1.00 96.62 442 ALA A CA 1
ATOM 3235 C C . ALA A 1 442 ? -10.751 -21.362 22.556 1.00 96.62 442 ALA A C 1
ATOM 3237 O O . ALA A 1 442 ? -9.688 -21.840 22.136 1.00 96.62 442 ALA A O 1
ATOM 3238 N N . ARG A 1 443 ? -11.566 -22.019 23.384 1.00 93.38 443 ARG A N 1
ATOM 3239 C CA . ARG A 1 443 ? -11.416 -23.454 23.635 1.00 93.38 443 ARG A CA 1
ATOM 3240 C C . ARG A 1 443 ? -11.605 -24.209 22.315 1.00 93.38 443 ARG A C 1
ATOM 3242 O O . ARG A 1 443 ? -12.365 -23.781 21.444 1.00 93.38 443 ARG A O 1
ATOM 3249 N N . GLU A 1 444 ? -10.861 -25.299 22.134 1.00 82.31 444 GLU A N 1
ATOM 3250 C CA . GLU A 1 444 ? -10.753 -25.973 20.835 1.00 82.31 444 GLU A CA 1
ATOM 3251 C C . GLU A 1 444 ? -12.121 -26.334 20.233 1.00 82.31 444 GLU A C 1
ATOM 3253 O O . GLU A 1 444 ? -12.386 -25.975 19.086 1.00 82.31 444 GLU A O 1
ATOM 3258 N N . ASP A 1 445 ? -12.995 -26.974 21.006 1.00 79.88 445 ASP A N 1
ATOM 3259 C CA . ASP A 1 445 ? -14.299 -27.461 20.532 1.00 79.88 445 ASP A CA 1
ATOM 3260 C C . ASP A 1 445 ? -15.424 -26.413 20.601 1.00 79.88 445 ASP A C 1
ATOM 3262 O O . ASP A 1 445 ? -16.582 -26.723 20.325 1.00 79.88 445 ASP A O 1
ATOM 3266 N N . GLU A 1 446 ? -15.110 -25.175 20.991 1.00 82.31 446 GLU A N 1
ATOM 3267 C CA . GLU A 1 446 ? -16.118 -24.138 21.193 1.00 82.31 446 GLU A CA 1
ATOM 3268 C C . GLU A 1 446 ? -16.472 -23.439 19.876 1.00 82.31 446 GLU A C 1
ATOM 3270 O O . GLU A 1 446 ? -15.659 -22.716 19.304 1.00 82.31 446 GLU A O 1
ATOM 3275 N N . GLU A 1 447 ? -17.696 -23.605 19.393 1.00 76.19 447 GLU A N 1
ATOM 3276 C CA . GLU A 1 447 ? -18.169 -22.886 18.209 1.00 76.19 447 GLU A CA 1
ATOM 3277 C C . GLU A 1 447 ? -18.867 -21.577 18.614 1.00 76.19 447 GLU A C 1
ATOM 3279 O O . GLU A 1 447 ? -19.622 -21.566 19.591 1.00 76.19 447 GLU A O 1
ATOM 3284 N N . PRO A 1 448 ? -18.664 -20.461 17.889 1.00 67.50 448 PRO A N 1
ATOM 3285 C CA . PRO A 1 448 ? -19.412 -19.233 18.138 1.00 67.50 448 PRO A CA 1
ATOM 3286 C C . PRO A 1 448 ? -20.923 -19.490 18.039 1.00 67.50 448 PRO A C 1
ATOM 3288 O O . PRO A 1 448 ? -21.388 -20.189 17.134 1.00 67.50 448 PRO A O 1
ATOM 3291 N N . ALA A 1 449 ? -21.711 -18.930 18.961 1.00 53.00 449 ALA A N 1
ATOM 3292 C CA . ALA A 1 449 ? -23.150 -19.165 18.998 1.00 53.00 449 ALA A CA 1
ATOM 3293 C C . ALA A 1 449 ? -23.830 -18.670 17.706 1.00 53.00 449 ALA A C 1
ATOM 3295 O O . ALA A 1 449 ? -23.911 -17.472 17.432 1.00 53.00 449 ALA A O 1
ATOM 3296 N N . VAL A 1 450 ? -24.381 -19.600 16.920 1.00 46.88 450 VAL A N 1
ATOM 3297 C CA . VAL A 1 450 ? -25.233 -19.284 15.765 1.00 46.88 450 VAL A CA 1
ATOM 3298 C C . VAL A 1 450 ? -26.597 -18.804 16.278 1.00 46.88 450 VAL A C 1
ATOM 3300 O O . VAL A 1 450 ? -27.542 -19.577 16.428 1.00 46.88 450 VAL A O 1
ATOM 3303 N N . GLY A 1 451 ? -26.703 -17.515 16.594 1.00 31.58 451 GLY A N 1
ATOM 3304 C CA . GLY A 1 451 ? -27.933 -16.877 17.062 1.00 31.58 451 GLY A CA 1
ATOM 3305 C C . GLY A 1 451 ? -28.683 -16.120 15.963 1.00 31.58 451 GLY A C 1
ATOM 3306 O O . GLY A 1 451 ? -28.432 -14.935 15.768 1.00 31.58 451 GLY A O 1
ATOM 3307 N N . GLY A 1 452 ? -29.648 -16.784 15.302 1.00 24.88 452 GLY A N 1
ATOM 3308 C CA . GLY A 1 452 ? -30.759 -16.141 14.571 1.00 24.88 452 GLY A CA 1
ATOM 3309 C C . GLY A 1 452 ? -31.119 -16.721 13.189 1.00 24.88 452 GLY A C 1
ATOM 3310 O O . GLY A 1 452 ? -30.749 -16.127 12.190 1.00 24.88 452 GLY A O 1
ATOM 3311 N N . THR A 1 453 ? -31.867 -17.842 13.155 1.00 27.77 453 THR A N 1
ATOM 3312 C CA . THR A 1 453 ? -32.637 -18.466 12.030 1.00 27.77 453 THR A CA 1
ATOM 3313 C C . THR A 1 453 ? -32.048 -18.403 10.604 1.00 27.77 453 THR A C 1
ATOM 3315 O O . THR A 1 453 ? -31.942 -17.341 10.007 1.00 27.77 453 THR A O 1
ATOM 3318 N N . ALA A 1 454 ? -31.844 -19.535 9.925 1.00 26.89 454 ALA A N 1
ATOM 3319 C CA . ALA A 1 454 ? -32.970 -20.208 9.269 1.00 26.89 454 ALA A CA 1
ATOM 3320 C C . ALA A 1 454 ? -32.775 -21.731 9.137 1.00 26.89 454 ALA A C 1
ATOM 3322 O O . ALA A 1 454 ? -31.843 -22.208 8.495 1.00 26.89 454 ALA A O 1
ATOM 3323 N N . GLY A 1 455 ? -33.710 -22.488 9.718 1.00 25.92 455 GLY A N 1
ATOM 3324 C CA . GLY A 1 455 ? -33.937 -23.897 9.396 1.00 25.92 455 GLY A CA 1
ATOM 3325 C C . GLY A 1 455 ? -34.733 -24.076 8.088 1.00 25.92 455 GLY A C 1
ATOM 3326 O O . GLY A 1 455 ? -35.255 -23.107 7.533 1.00 25.92 455 GLY A O 1
ATOM 3327 N N . PRO A 1 456 ? -34.838 -25.319 7.589 1.00 40.72 456 PRO A N 1
ATOM 3328 C CA . PRO A 1 456 ? -35.177 -25.637 6.206 1.00 40.72 456 PRO A CA 1
ATOM 3329 C C . PRO A 1 456 ? -36.675 -25.468 5.939 1.00 40.72 456 PRO A C 1
ATOM 3331 O O . PRO A 1 456 ? -37.497 -26.090 6.609 1.00 40.72 456 PRO A O 1
ATOM 3334 N N . THR A 1 457 ? -37.056 -24.677 4.933 1.00 26.05 457 THR A N 1
ATOM 3335 C CA . THR A 1 457 ? -38.448 -24.638 4.458 1.00 26.05 457 THR A CA 1
ATOM 3336 C C . THR A 1 457 ? -38.531 -24.686 2.933 1.00 26.05 457 THR A C 1
ATOM 3338 O O . THR A 1 457 ? -38.023 -23.825 2.229 1.00 26.05 457 THR A O 1
ATOM 3341 N N . ALA A 1 458 ? -39.143 -25.788 2.490 1.00 23.86 458 ALA A N 1
ATOM 3342 C CA . ALA A 1 458 ? -39.867 -26.082 1.256 1.00 23.86 458 ALA A CA 1
ATOM 3343 C C . ALA A 1 458 ? -39.511 -25.334 -0.041 1.00 23.86 458 ALA A C 1
ATOM 3345 O O . ALA A 1 458 ? -39.622 -24.118 -0.150 1.00 23.86 458 ALA A O 1
ATOM 3346 N N . ALA A 1 459 ? -39.267 -26.133 -1.085 1.00 29.47 459 ALA A N 1
ATOM 3347 C CA . ALA A 1 459 ? -39.391 -25.730 -2.477 1.00 29.47 459 ALA A CA 1
ATOM 3348 C C . ALA A 1 459 ? -40.700 -24.950 -2.702 1.00 29.47 459 ALA A C 1
ATOM 3350 O O . ALA A 1 459 ? -41.790 -25.522 -2.687 1.00 29.47 459 ALA A O 1
ATOM 3351 N N . VAL A 1 460 ? -40.580 -23.645 -2.925 1.00 23.42 460 VAL A N 1
ATOM 3352 C CA . VAL A 1 460 ? -41.645 -22.821 -3.491 1.00 23.42 460 VAL A CA 1
ATOM 3353 C C . VAL A 1 460 ? -41.255 -22.573 -4.938 1.00 23.42 460 VAL A C 1
ATOM 3355 O O . VAL A 1 460 ? -40.171 -22.070 -5.224 1.00 23.42 460 VAL A O 1
ATOM 3358 N N . ALA A 1 461 ? -42.120 -23.015 -5.849 1.00 24.56 461 ALA A N 1
ATOM 3359 C CA . ALA A 1 461 ? -41.957 -22.843 -7.283 1.00 24.56 461 ALA A CA 1
ATOM 3360 C C . ALA A 1 461 ? -41.629 -21.383 -7.624 1.00 24.56 461 ALA A C 1
ATOM 3362 O O . ALA A 1 461 ? -42.272 -20.464 -7.113 1.00 24.56 461 ALA A O 1
ATOM 3363 N N . SER A 1 462 ? -40.633 -21.193 -8.493 1.00 22.80 462 SER A N 1
ATOM 3364 C CA . SER A 1 462 ? -40.223 -19.888 -9.003 1.00 22.80 462 SER A CA 1
ATOM 3365 C C . SER A 1 462 ? -41.433 -19.093 -9.505 1.00 22.80 462 SER A C 1
ATOM 3367 O O . SER A 1 462 ? -42.097 -19.537 -10.448 1.00 22.80 462 SER A O 1
ATOM 3369 N N . PRO A 1 463 ? -41.715 -17.903 -8.949 1.00 22.89 463 PRO A N 1
ATOM 3370 C CA . PRO A 1 463 ? -42.485 -16.913 -9.675 1.00 22.89 463 PRO A CA 1
ATOM 3371 C C . PRO A 1 463 ? -41.624 -16.450 -10.852 1.00 22.89 463 PRO A C 1
ATOM 3373 O O . PRO A 1 463 ? -40.406 -16.314 -10.721 1.00 22.89 463 PRO A O 1
ATOM 3376 N N . ALA A 1 464 ? -42.245 -16.235 -12.009 1.00 25.42 464 ALA A N 1
ATOM 3377 C CA . ALA A 1 464 ? -41.570 -15.677 -13.172 1.00 25.42 464 ALA A CA 1
ATOM 3378 C C . ALA A 1 464 ? -40.768 -14.423 -12.781 1.00 25.42 464 ALA A C 1
ATOM 3380 O O . ALA A 1 464 ? -41.292 -13.524 -12.122 1.00 25.42 464 ALA A O 1
ATOM 3381 N N . VAL A 1 465 ? -39.496 -14.402 -13.179 1.00 26.66 465 VAL A N 1
ATOM 3382 C CA . VAL A 1 465 ? -38.552 -13.304 -12.951 1.00 26.66 465 VAL A CA 1
ATOM 3383 C C . VAL A 1 465 ? -39.126 -12.013 -13.553 1.00 26.66 465 VAL A C 1
ATOM 3385 O O . VAL A 1 465 ? -39.351 -11.977 -14.766 1.00 26.66 465 VAL A O 1
ATOM 3388 N N . PRO A 1 466 ? -39.377 -10.952 -12.762 1.00 25.08 466 PRO A N 1
ATOM 3389 C CA . PRO A 1 466 ? -39.653 -9.632 -13.309 1.00 25.08 466 PRO A CA 1
ATOM 3390 C C . PRO A 1 466 ? -38.365 -9.014 -13.870 1.00 25.08 466 PRO A C 1
ATOM 3392 O O . PRO A 1 466 ? -37.279 -9.229 -13.338 1.00 25.08 466 PRO A O 1
ATOM 3395 N N . ASP A 1 467 ? -38.530 -8.251 -14.950 1.00 29.16 467 ASP A N 1
ATOM 3396 C CA . ASP A 1 467 ? -37.530 -7.504 -15.727 1.00 29.16 467 ASP A CA 1
ATOM 3397 C C . ASP A 1 467 ? -36.319 -6.979 -14.901 1.00 29.16 467 ASP A C 1
ATOM 3399 O O . ASP A 1 467 ? -36.535 -6.290 -13.898 1.00 29.16 467 ASP A O 1
ATOM 3403 N N . PRO A 1 468 ? -35.056 -7.204 -15.341 1.00 27.59 468 PRO A N 1
ATOM 3404 C CA . PRO A 1 468 ? -33.822 -6.730 -14.684 1.00 27.59 468 PRO A CA 1
ATOM 3405 C C . PRO A 1 468 ? -33.692 -5.205 -14.514 1.00 27.59 468 PRO A C 1
ATOM 3407 O O . PRO A 1 468 ? -32.664 -4.720 -14.046 1.00 27.59 468 PRO A O 1
ATOM 3410 N N . ARG A 1 469 ? -34.694 -4.425 -14.925 1.00 32.00 469 ARG A N 1
ATOM 3411 C CA . ARG A 1 469 ? -34.709 -2.959 -14.853 1.00 32.00 469 ARG A CA 1
ATOM 3412 C C . ARG A 1 469 ? -35.335 -2.386 -13.576 1.00 32.00 469 ARG A C 1
ATOM 3414 O O . ARG A 1 469 ? -35.379 -1.167 -13.436 1.00 32.00 469 ARG A O 1
ATOM 3421 N N . ALA A 1 470 ? -35.791 -3.213 -12.632 1.00 27.38 470 ALA A N 1
ATOM 3422 C CA . ALA A 1 470 ? -36.283 -2.736 -11.337 1.00 27.38 470 ALA A CA 1
ATOM 3423 C C . ALA A 1 470 ? -35.145 -2.661 -10.298 1.00 27.38 470 ALA A C 1
ATOM 3425 O O . ALA A 1 470 ? -34.583 -3.670 -9.882 1.00 27.38 470 ALA A O 1
ATOM 3426 N N . SER A 1 471 ? -34.813 -1.439 -9.887 1.00 28.39 471 SER A N 1
ATOM 3427 C CA . SER A 1 471 ? -33.805 -1.087 -8.881 1.00 28.39 471 SER A CA 1
ATOM 3428 C C . SER A 1 471 ? -33.913 -1.895 -7.575 1.00 28.39 471 SER A C 1
ATOM 3430 O O . SER A 1 471 ? -34.971 -1.909 -6.943 1.00 28.39 471 SER A O 1
ATOM 3432 N N . VAL A 1 472 ? -32.798 -2.489 -7.135 1.00 28.88 472 VAL A N 1
ATOM 3433 C CA . VAL A 1 472 ? -32.631 -3.126 -5.814 1.00 28.88 472 VAL A CA 1
ATOM 3434 C C . VAL A 1 472 ? -32.702 -2.058 -4.703 1.00 28.88 472 VAL A C 1
ATOM 3436 O O . VAL A 1 472 ? -31.952 -1.082 -4.771 1.00 28.88 472 VAL A O 1
ATOM 3439 N N . PRO A 1 473 ? -33.548 -2.202 -3.663 1.00 26.34 473 PRO A N 1
ATOM 3440 C CA . PRO A 1 473 ? -33.588 -1.254 -2.549 1.00 26.34 473 PRO A CA 1
ATOM 3441 C C . PRO A 1 473 ? -32.309 -1.343 -1.703 1.00 26.34 473 PRO A C 1
ATOM 3443 O O . PRO A 1 473 ? -31.981 -2.410 -1.191 1.00 26.34 473 PRO A O 1
ATOM 3446 N N . GLY A 1 474 ? -31.604 -0.221 -1.529 1.00 34.81 474 GLY A N 1
ATOM 3447 C CA . GLY A 1 474 ? -30.437 -0.104 -0.638 1.00 34.81 474 GLY A CA 1
ATOM 3448 C C . GLY A 1 474 ? -29.074 0.006 -1.330 1.00 34.81 474 GLY A C 1
ATOM 3449 O O . GLY A 1 474 ? -28.081 0.269 -0.657 1.00 34.81 474 GLY A O 1
ATOM 3450 N N . VAL A 1 475 ? -29.014 -0.123 -2.658 1.00 33.28 475 VAL A N 1
ATOM 3451 C CA . VAL A 1 475 ? -27.854 0.315 -3.451 1.00 33.28 475 VAL A CA 1
ATOM 3452 C C . VAL A 1 475 ? -28.035 1.818 -3.719 1.00 33.28 475 VAL A C 1
ATOM 3454 O O . VAL A 1 475 ? -29.137 2.203 -4.128 1.00 33.28 475 VAL A O 1
ATOM 3457 N N . PRO A 1 476 ? -27.037 2.695 -3.469 1.00 35.38 476 PRO A N 1
ATOM 3458 C CA . PRO A 1 476 ? -27.136 4.092 -3.893 1.00 35.38 476 PRO A CA 1
ATOM 3459 C C . PRO A 1 476 ? -27.475 4.128 -5.392 1.00 35.38 476 PRO A C 1
ATOM 3461 O O . PRO A 1 476 ? -27.002 3.259 -6.127 1.00 35.38 476 PRO A O 1
ATOM 3464 N N . PRO A 1 477 ? -28.328 5.059 -5.858 1.00 33.31 477 PRO A N 1
ATOM 3465 C CA . PRO A 1 477 ? -28.756 5.071 -7.250 1.00 33.31 477 PRO A CA 1
ATOM 3466 C C . PRO A 1 477 ? -27.526 5.028 -8.158 1.00 33.31 477 PRO A C 1
ATOM 3468 O O . PRO A 1 477 ? -26.571 5.771 -7.940 1.00 33.31 477 PRO A O 1
ATOM 3471 N N . VAL A 1 478 ? -27.537 4.134 -9.153 1.00 38.84 478 VAL A N 1
ATOM 3472 C CA . VAL A 1 478 ? -26.528 4.131 -10.216 1.00 38.84 478 VAL A CA 1
ATOM 3473 C C . VAL A 1 478 ? -26.642 5.492 -10.884 1.00 38.84 478 VAL A C 1
ATOM 3475 O O . VAL A 1 478 ? -27.599 5.738 -11.614 1.00 38.84 478 VAL A O 1
ATOM 3478 N N . TRP A 1 479 ? -25.734 6.408 -10.554 1.00 44.56 479 TRP A N 1
ATOM 3479 C CA . TRP A 1 479 ? -25.746 7.754 -11.104 1.00 44.56 479 TRP A CA 1
ATOM 3480 C C . TRP A 1 479 ? -25.337 7.639 -12.574 1.00 44.56 479 TRP A C 1
ATOM 3482 O O . TRP A 1 479 ? -24.174 7.314 -12.839 1.00 44.56 479 TRP A O 1
ATOM 3492 N N . PRO A 1 480 ? -26.260 7.834 -13.538 1.00 41.50 480 PRO A N 1
ATOM 3493 C CA . PRO A 1 480 ? -25.880 7.813 -14.938 1.00 41.50 480 PRO A CA 1
ATOM 3494 C C . PRO A 1 480 ? -24.883 8.943 -15.182 1.00 41.50 480 PRO A C 1
ATOM 3496 O O . PRO A 1 480 ? -24.937 9.988 -14.522 1.00 41.50 480 PRO A O 1
ATOM 3499 N N . ALA A 1 481 ? -23.984 8.734 -16.139 1.00 43.22 481 ALA A N 1
ATOM 3500 C CA . ALA A 1 481 ? -23.175 9.804 -16.686 1.00 43.22 481 ALA A CA 1
ATOM 3501 C C . ALA A 1 481 ? -24.153 10.879 -17.199 1.00 43.22 481 ALA A C 1
ATOM 3503 O O . ALA A 1 481 ? -24.883 10.667 -18.160 1.00 43.22 481 ALA A O 1
ATOM 3504 N N . ARG A 1 482 ? -24.316 11.969 -16.445 1.00 46.31 482 ARG A N 1
ATOM 3505 C CA . ARG A 1 482 ? -25.067 13.132 -16.914 1.00 46.31 482 ARG A CA 1
ATOM 3506 C C . ARG A 1 482 ? -24.077 14.015 -17.669 1.00 46.31 482 ARG A C 1
ATOM 3508 O O . ARG A 1 482 ? -22.970 14.203 -17.147 1.00 46.31 482 ARG A O 1
ATOM 3515 N N . PRO A 1 483 ? -24.453 14.570 -18.832 1.00 50.75 483 PRO A N 1
ATOM 3516 C CA . PRO A 1 483 ? -23.657 15.609 -19.464 1.00 50.75 483 PRO A CA 1
ATOM 3517 C C . PRO A 1 483 ? -23.434 16.738 -18.458 1.00 50.75 483 PRO A C 1
ATOM 3519 O O . PRO A 1 483 ? -24.296 17.013 -17.615 1.00 50.75 483 PRO A O 1
ATOM 3522 N N . VAL A 1 484 ? -22.255 17.357 -18.507 1.00 59.88 484 VAL A N 1
ATOM 3523 C CA . VAL A 1 484 ? -22.001 18.553 -17.705 1.00 59.88 484 VAL A CA 1
ATOM 3524 C C . VAL A 1 484 ? -23.023 19.597 -18.131 1.00 59.88 484 VAL A C 1
ATOM 3526 O O . VAL A 1 484 ? -23.137 19.915 -19.311 1.00 59.88 484 VAL A O 1
ATOM 3529 N N . GLY A 1 485 ? -23.841 20.033 -17.175 1.00 65.75 485 GLY A N 1
ATOM 3530 C CA . GLY A 1 485 ? -24.816 21.087 -17.409 1.00 65.75 485 GLY A CA 1
ATOM 3531 C C . GLY A 1 485 ? -24.133 22.423 -17.696 1.00 65.75 485 GLY A C 1
ATOM 3532 O O . GLY A 1 485 ? -22.911 22.536 -17.750 1.00 65.75 485 GLY A O 1
ATOM 3533 N N . GLU A 1 486 ? -24.931 23.460 -17.889 1.00 79.81 486 GLU A N 1
ATOM 3534 C CA . GLU A 1 486 ? -24.446 24.734 -18.414 1.00 79.81 486 GLU A CA 1
ATOM 3535 C C . GLU A 1 486 ? -23.751 25.610 -17.361 1.00 79.81 486 GLU A C 1
ATOM 3537 O O . GLU A 1 486 ? -23.315 26.701 -17.696 1.00 79.81 486 GLU A O 1
ATOM 3542 N N . VAL A 1 487 ? -23.647 25.220 -16.086 1.00 85.50 487 VAL A N 1
ATOM 3543 C CA . VAL A 1 487 ? -23.188 26.139 -15.028 1.00 85.50 487 VAL A CA 1
ATOM 3544 C C . VAL A 1 487 ? -21.736 25.882 -14.611 1.00 85.50 487 VAL A C 1
ATOM 3546 O O . VAL A 1 487 ? -21.405 24.817 -14.093 1.00 85.50 487 VAL A O 1
ATOM 3549 N N . LEU A 1 488 ? -20.875 26.894 -14.750 1.00 88.88 488 LEU A N 1
ATOM 3550 C CA . LEU A 1 488 ? -19.457 26.877 -14.377 1.00 88.88 488 LEU A CA 1
ATOM 3551 C C . LEU A 1 488 ? -19.151 27.882 -13.260 1.00 88.88 488 LEU A C 1
ATOM 3553 O O . LEU A 1 488 ? -19.225 29.093 -13.468 1.00 88.88 488 LEU A O 1
ATOM 3557 N N . ALA A 1 489 ? -18.716 27.384 -12.103 1.00 91.06 489 ALA A N 1
ATOM 3558 C CA . ALA A 1 489 ? -18.144 28.206 -11.038 1.00 91.06 489 ALA A CA 1
ATOM 3559 C C . ALA A 1 489 ? -16.613 28.101 -11.026 1.00 91.06 489 ALA A C 1
ATOM 3561 O O . ALA A 1 489 ? -16.058 27.013 -11.186 1.00 91.06 489 ALA A O 1
ATOM 3562 N N . VAL A 1 490 ? -15.934 29.232 -10.809 1.00 90.19 490 VAL A N 1
ATOM 3563 C CA . VAL A 1 490 ? -14.466 29.313 -10.821 1.00 90.19 490 VAL A CA 1
ATOM 3564 C C . VAL A 1 490 ? -13.961 30.040 -9.580 1.00 90.19 490 VAL A C 1
ATOM 3566 O O . VAL A 1 490 ? -14.216 31.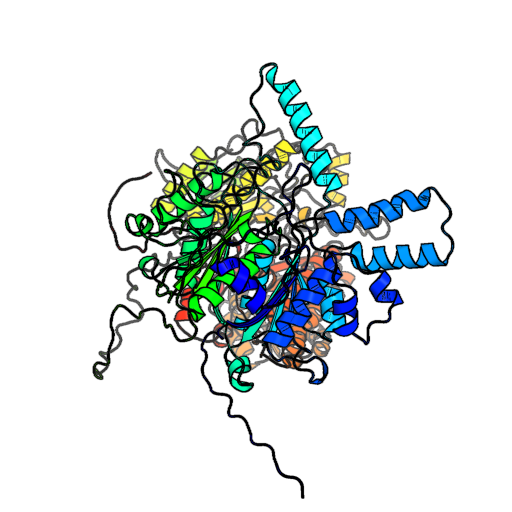233 -9.408 1.00 90.19 490 VAL A O 1
ATOM 3569 N N . GLU A 1 491 ? -13.194 29.346 -8.743 1.00 89.06 491 GLU A N 1
ATOM 3570 C CA . GLU A 1 491 ? -12.394 29.977 -7.690 1.00 89.06 491 GLU A CA 1
ATOM 3571 C C . GLU A 1 491 ? -11.012 30.349 -8.227 1.00 89.06 491 GLU A C 1
ATOM 3573 O O . GLU A 1 491 ? -10.342 29.548 -8.882 1.00 89.06 491 GLU A O 1
ATOM 3578 N N . GLY A 1 492 ? -10.562 31.568 -7.923 1.00 82.62 492 GLY A N 1
ATOM 3579 C CA . GLY A 1 492 ? -9.301 32.099 -8.447 1.00 82.62 492 GLY A CA 1
ATOM 3580 C C . GLY A 1 492 ? -9.427 32.798 -9.805 1.00 82.62 492 GLY A C 1
ATOM 3581 O O . GLY A 1 492 ? -8.416 33.005 -10.468 1.00 82.62 492 GLY A O 1
ATOM 3582 N N . ALA A 1 493 ? -10.634 33.221 -10.203 1.00 78.62 493 ALA A N 1
ATOM 3583 C CA . ALA A 1 493 ? -10.889 33.935 -11.463 1.00 78.62 493 ALA A CA 1
ATOM 3584 C C . ALA A 1 493 ? -10.068 35.233 -11.649 1.00 78.62 493 ALA A C 1
ATOM 3586 O O . ALA A 1 493 ? -9.876 35.680 -12.774 1.00 78.62 493 ALA A O 1
ATOM 3587 N N . GLY A 1 494 ? -9.568 35.832 -10.561 1.00 78.94 494 GLY A N 1
ATOM 3588 C CA . GLY A 1 494 ? -8.687 37.006 -10.606 1.00 78.94 494 GLY A CA 1
ATOM 3589 C C . GLY A 1 494 ? -7.224 36.707 -10.962 1.00 78.94 494 GLY A C 1
ATOM 3590 O O . GLY A 1 494 ? -6.429 37.639 -11.052 1.00 78.94 494 GLY A O 1
ATOM 3591 N N . ARG A 1 495 ? -6.841 35.434 -11.133 1.00 82.62 495 ARG A N 1
ATOM 3592 C CA . ARG A 1 495 ? -5.478 35.051 -11.527 1.00 82.62 495 ARG A CA 1
ATOM 3593 C C . ARG A 1 495 ? -5.256 35.263 -13.033 1.00 82.62 495 ARG A C 1
ATOM 3595 O O . ARG A 1 495 ? -6.188 35.055 -13.815 1.00 82.62 495 ARG A O 1
ATOM 3602 N N . PRO A 1 496 ? -4.029 35.621 -13.460 1.00 84.75 496 PRO A N 1
ATOM 3603 C CA . PRO A 1 496 ? -3.680 35.701 -14.878 1.00 84.75 496 PRO A CA 1
ATOM 3604 C C . PRO A 1 496 ? -4.029 34.408 -15.630 1.00 84.75 496 PRO A C 1
ATOM 3606 O O . PRO A 1 496 ? -3.932 33.319 -15.066 1.00 84.75 496 PRO A O 1
ATOM 3609 N N . GLY A 1 497 ? -4.487 34.530 -16.879 1.00 86.31 497 GLY A N 1
ATOM 3610 C CA . GLY A 1 497 ? -4.760 33.399 -17.776 1.00 86.31 497 GLY A CA 1
ATOM 3611 C C . GLY A 1 497 ? -5.961 32.513 -17.421 1.00 86.31 497 GLY A C 1
ATOM 3612 O O . GLY A 1 497 ? -6.447 31.794 -18.288 1.00 86.31 497 GLY A O 1
ATOM 3613 N N . VAL A 1 498 ? -6.517 32.585 -16.205 1.00 89.50 498 VAL A N 1
ATOM 3614 C CA . VAL A 1 498 ? -7.712 31.799 -15.831 1.00 89.50 498 VAL A CA 1
ATOM 3615 C C . VAL A 1 498 ? -8.925 32.196 -16.676 1.00 89.50 498 VAL A C 1
ATOM 3617 O O . VAL A 1 498 ? -9.684 31.329 -17.098 1.00 89.50 498 VAL A O 1
ATOM 3620 N N . ALA A 1 499 ? -9.086 33.482 -16.998 1.00 89.62 499 ALA A N 1
ATOM 3621 C CA . ALA A 1 499 ? -10.148 33.941 -17.895 1.00 89.62 499 ALA A CA 1
ATOM 3622 C C . ALA A 1 499 ? -10.025 33.349 -19.315 1.00 89.62 499 ALA A C 1
ATOM 3624 O O . ALA A 1 499 ? -11.038 33.026 -19.930 1.00 89.62 499 ALA A O 1
ATOM 3625 N N . GLU A 1 500 ? -8.799 33.159 -19.813 1.00 90.62 500 GLU A N 1
ATOM 3626 C CA . GLU A 1 500 ? -8.537 32.535 -21.119 1.00 90.62 500 GLU A CA 1
ATOM 3627 C C . GLU A 1 500 ? -8.875 31.042 -21.096 1.00 90.62 500 GLU A C 1
ATOM 3629 O O . GLU A 1 500 ? -9.512 30.541 -22.020 1.00 90.62 500 GLU A O 1
ATOM 3634 N N . VAL A 1 501 ? -8.541 30.345 -20.004 1.00 91.81 501 VAL A N 1
ATOM 3635 C CA . VAL A 1 501 ? -8.943 28.946 -19.789 1.00 91.81 501 VAL A CA 1
ATOM 3636 C C . VAL A 1 501 ? -10.466 28.817 -19.787 1.00 91.81 501 VAL A C 1
ATOM 3638 O O . VAL A 1 501 ? -11.013 27.954 -20.467 1.00 91.81 501 VAL A O 1
ATOM 3641 N N . VAL A 1 502 ? -11.166 29.702 -19.070 1.00 89.94 502 VAL A N 1
ATOM 3642 C CA . VAL A 1 502 ? -12.637 29.717 -19.020 1.00 89.94 502 VAL A CA 1
ATOM 3643 C C . VAL A 1 502 ? -13.242 29.994 -20.398 1.00 89.94 502 VAL A C 1
ATOM 3645 O O . VAL A 1 502 ? -14.183 29.309 -20.794 1.00 89.94 502 VAL A O 1
ATOM 3648 N N . ALA A 1 503 ? -12.683 30.936 -21.163 1.00 89.19 503 ALA A N 1
ATOM 3649 C CA . ALA A 1 503 ? -13.106 31.197 -22.541 1.00 89.19 503 ALA A CA 1
ATOM 3650 C C . ALA A 1 503 ? -12.875 29.980 -23.458 1.00 89.19 503 ALA A C 1
ATOM 3652 O O . ALA A 1 503 ? -13.709 29.655 -24.301 1.00 89.19 503 ALA A O 1
ATOM 3653 N N . GLY A 1 504 ? -11.786 29.239 -23.249 1.00 87.06 504 GLY A N 1
ATOM 3654 C CA . GLY A 1 504 ? -11.528 27.977 -23.939 1.00 87.06 504 GLY A CA 1
ATOM 3655 C C . GLY A 1 504 ? -12.577 26.894 -23.659 1.00 87.06 504 GLY A C 1
ATOM 3656 O O . GLY A 1 504 ? -12.748 25.983 -24.467 1.00 87.06 504 GLY A O 1
ATOM 3657 N N . LEU A 1 505 ? -13.332 26.990 -22.564 1.00 87.25 505 LEU A N 1
ATOM 3658 C CA . LEU A 1 505 ? -14.419 26.062 -22.240 1.00 87.25 505 LEU A CA 1
ATOM 3659 C C . LEU A 1 505 ? -15.784 26.497 -22.796 1.00 87.25 505 LEU A C 1
ATOM 3661 O O . LEU A 1 505 ? -16.740 25.732 -22.704 1.00 87.25 505 LEU A O 1
ATOM 3665 N N . THR A 1 506 ? -15.893 27.675 -23.422 1.00 80.38 506 THR A N 1
ATOM 3666 C CA . THR A 1 506 ? -17.155 28.183 -23.991 1.00 80.38 506 THR A CA 1
ATOM 3667 C C . THR A 1 506 ? -17.855 27.221 -24.965 1.00 80.38 506 THR A C 1
ATOM 3669 O O . THR A 1 506 ? -19.083 27.160 -24.910 1.00 80.38 506 THR A O 1
ATOM 3672 N N . PRO A 1 507 ? -17.165 26.418 -25.806 1.00 82.75 507 PRO A N 1
ATOM 3673 C CA . PRO A 1 507 ? -17.835 25.440 -26.673 1.00 82.75 507 PRO A CA 1
ATOM 3674 C C . PRO A 1 507 ? -18.647 24.365 -25.937 1.00 82.75 507 PRO A C 1
ATOM 3676 O O . PRO A 1 507 ? -19.488 23.726 -26.558 1.00 82.75 507 PRO A O 1
ATOM 3679 N N . LEU A 1 508 ? -18.440 24.190 -24.627 1.00 80.19 508 LEU A N 1
ATOM 3680 C CA . LEU A 1 508 ? -19.264 23.323 -23.780 1.00 80.19 508 LEU A CA 1
ATOM 3681 C C . LEU A 1 508 ? -20.602 23.972 -23.369 1.00 80.19 508 LEU A C 1
ATOM 3683 O O . LEU A 1 508 ? -21.368 23.365 -22.631 1.00 80.19 508 LEU A O 1
ATOM 3687 N N . GLY A 1 509 ? -20.888 25.208 -23.801 1.00 81.69 509 GLY A N 1
ATOM 3688 C CA . GLY A 1 509 ? -22.127 25.919 -23.462 1.00 81.69 509 GLY A CA 1
ATOM 3689 C C . GLY A 1 509 ? -22.176 26.448 -22.025 1.00 81.69 509 GLY A C 1
ATOM 3690 O O . GLY A 1 509 ? -23.254 26.712 -21.502 1.00 81.69 509 GLY A O 1
ATOM 3691 N N . LEU A 1 510 ? -21.019 26.597 -21.372 1.00 84.06 510 LEU A N 1
ATOM 3692 C CA . LEU A 1 510 ? -20.933 26.969 -19.960 1.00 84.06 510 LEU A CA 1
ATOM 3693 C C . LEU A 1 510 ? -21.169 28.472 -19.724 1.00 84.06 510 LEU A C 1
ATOM 3695 O O . LEU A 1 510 ? -20.616 29.328 -20.416 1.00 84.06 510 LEU A O 1
ATOM 3699 N N . ARG A 1 511 ? -21.922 28.792 -18.672 1.00 88.25 511 ARG A N 1
ATOM 3700 C CA . ARG A 1 511 ? -22.223 30.128 -18.148 1.00 88.25 511 ARG A CA 1
ATOM 3701 C C . ARG A 1 511 ? -21.918 30.217 -16.654 1.00 88.25 511 ARG A C 1
ATOM 3703 O O . ARG A 1 511 ? -21.897 29.215 -15.945 1.00 88.25 511 ARG A O 1
ATOM 3710 N N . ALA A 1 512 ? -21.730 31.434 -16.153 1.00 85.31 512 ALA A N 1
ATOM 3711 C CA . ALA A 1 512 ? -21.551 31.663 -14.721 1.00 85.31 512 ALA A CA 1
ATOM 3712 C C . ALA A 1 512 ? -22.835 31.336 -13.917 1.00 85.31 512 ALA A C 1
ATOM 3714 O O . ALA A 1 512 ? -23.944 31.516 -14.443 1.00 85.31 512 ALA A O 1
ATOM 3715 N N . PRO A 1 513 ? -22.707 30.891 -12.650 1.00 86.06 513 PRO A N 1
ATOM 3716 C CA . PRO A 1 513 ? -23.840 30.661 -11.760 1.00 86.06 513 PRO A CA 1
ATOM 3717 C C . PRO A 1 513 ? -24.541 31.970 -11.388 1.00 86.06 513 PRO A C 1
ATOM 3719 O O . PRO A 1 513 ? -23.901 32.995 -11.142 1.00 86.06 513 PRO A O 1
ATOM 3722 N N . GLN A 1 514 ? -25.867 31.921 -11.294 1.00 88.81 514 GLN A N 1
ATOM 3723 C CA . GLN A 1 514 ? -26.670 32.940 -10.621 1.00 88.81 514 GLN A CA 1
ATOM 3724 C C . GLN A 1 514 ? -26.548 32.794 -9.094 1.00 88.81 514 GLN A C 1
ATOM 3726 O O . GLN A 1 514 ? -26.103 31.768 -8.581 1.00 88.81 514 GLN A O 1
ATOM 3731 N N . THR A 1 515 ? -26.932 33.820 -8.331 1.00 82.12 515 THR A N 1
ATOM 3732 C CA . THR A 1 515 ? -26.847 33.786 -6.861 1.00 82.12 515 THR A CA 1
ATOM 3733 C C . THR A 1 515 ? -27.596 32.579 -6.286 1.00 82.12 515 THR A C 1
ATOM 3735 O O . THR A 1 515 ? -28.804 32.458 -6.467 1.00 82.12 515 THR A O 1
ATOM 3738 N N . GLY A 1 516 ? -26.884 31.708 -5.564 1.00 78.12 516 GLY A N 1
ATOM 3739 C CA . GLY A 1 516 ? -27.442 30.486 -4.967 1.00 78.12 516 GLY A CA 1
ATOM 3740 C C . GLY A 1 516 ? -27.547 29.289 -5.920 1.00 78.12 516 GLY A C 1
ATOM 3741 O O . GLY A 1 516 ? -28.001 28.227 -5.503 1.00 78.12 516 GLY A O 1
ATOM 3742 N N . GLU A 1 517 ? -27.123 29.430 -7.178 1.00 89.94 517 GLU A N 1
ATOM 3743 C CA . GLU A 1 517 ? -27.104 28.342 -8.152 1.00 89.94 517 GLU A CA 1
ATOM 3744 C C . GLU A 1 517 ? -25.898 27.416 -7.937 1.00 89.94 517 GLU A C 1
ATOM 3746 O O . GLU A 1 517 ? -24.757 27.864 -7.813 1.00 89.94 517 GLU A O 1
ATOM 3751 N N . VAL A 1 518 ? -26.155 26.107 -7.907 1.00 90.62 518 VAL A N 1
ATOM 3752 C CA . VAL A 1 518 ? -25.121 25.075 -7.750 1.00 90.62 518 VAL A CA 1
ATOM 3753 C C . VAL A 1 518 ? -24.502 24.759 -9.117 1.00 90.62 518 VAL A C 1
ATOM 3755 O O . VAL A 1 518 ? -25.255 24.446 -10.043 1.00 90.62 518 VAL A O 1
ATOM 3758 N N . PRO A 1 519 ? -23.165 24.800 -9.262 1.00 92.00 519 PRO A N 1
ATOM 3759 C CA . PRO A 1 519 ? -22.504 24.587 -10.544 1.00 92.00 519 PRO A CA 1
ATOM 3760 C C . PRO A 1 519 ? -22.509 23.122 -10.996 1.00 92.00 519 PRO A C 1
ATOM 3762 O O . PRO A 1 519 ? -22.495 22.199 -10.183 1.00 92.00 519 PRO A O 1
ATOM 3765 N N . ASP A 1 520 ? -22.451 22.916 -12.311 1.00 88.88 520 ASP A N 1
ATOM 3766 C CA . ASP A 1 520 ? -22.233 21.619 -12.958 1.00 88.88 520 ASP A CA 1
ATOM 3767 C C . ASP A 1 520 ? -20.750 21.282 -13.084 1.00 88.88 520 ASP A C 1
ATOM 3769 O O . ASP A 1 520 ? -20.353 20.139 -12.843 1.00 88.88 520 ASP A O 1
ATOM 3773 N N . LEU A 1 521 ? -19.939 22.295 -13.396 1.00 91.56 521 LEU A N 1
ATOM 3774 C CA . LEU A 1 521 ? -18.485 22.244 -13.387 1.00 91.56 521 LEU A CA 1
ATOM 3775 C C . LEU A 1 521 ? -17.945 23.244 -12.362 1.00 91.56 521 LEU A C 1
ATOM 3777 O O . LEU A 1 521 ? -18.258 24.433 -12.404 1.00 91.56 521 LEU A O 1
ATOM 3781 N N . TYR A 1 522 ? -17.108 22.766 -11.448 1.00 94.75 522 TYR A N 1
ATOM 3782 C CA . TYR A 1 522 ? -16.448 23.591 -10.446 1.00 94.75 522 TYR A CA 1
ATOM 3783 C C . TYR A 1 522 ? -14.934 23.547 -10.628 1.00 94.75 522 TYR A C 1
ATOM 3785 O O . TYR A 1 522 ? -14.302 22.512 -10.420 1.00 94.75 522 TYR A O 1
ATOM 3793 N N . LEU A 1 523 ? -14.350 24.671 -11.032 1.00 94.94 523 LEU A N 1
ATOM 3794 C CA . LEU A 1 523 ? -12.912 24.800 -11.245 1.00 94.94 523 LEU A CA 1
ATOM 3795 C C . LEU A 1 523 ? -12.284 25.589 -10.104 1.00 94.94 523 LEU A C 1
ATOM 3797 O O . LEU A 1 523 ? -12.740 26.678 -9.759 1.00 94.94 523 LEU A O 1
ATOM 3801 N N . VAL A 1 524 ? -11.202 25.061 -9.545 1.00 95.00 524 VAL A N 1
ATOM 3802 C CA . VAL A 1 524 ? -10.459 25.722 -8.473 1.00 95.00 524 VAL A CA 1
ATOM 3803 C C . VAL A 1 524 ? -9.014 25.906 -8.911 1.00 95.00 524 VAL A C 1
ATOM 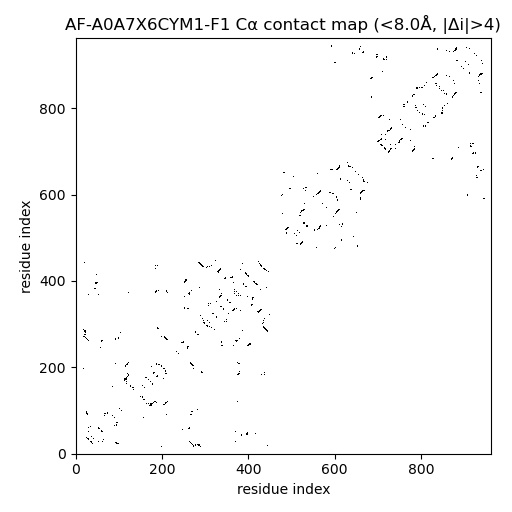3805 O O . VAL A 1 524 ? -8.288 24.928 -9.057 1.00 95.00 524 VAL A O 1
ATOM 3808 N N . ALA A 1 525 ? -8.595 27.153 -9.137 1.00 92.25 525 ALA A N 1
ATOM 3809 C CA . ALA A 1 525 ? -7.233 27.485 -9.550 1.00 92.25 525 ALA A CA 1
ATOM 3810 C C . ALA A 1 525 ? -6.350 27.820 -8.334 1.00 92.25 525 ALA A C 1
ATOM 3812 O O . ALA A 1 525 ? -6.377 28.933 -7.792 1.00 92.25 525 ALA A O 1
ATOM 3813 N N . HIS A 1 526 ? -5.536 26.852 -7.917 1.00 91.12 526 HIS A N 1
ATOM 3814 C CA . HIS A 1 526 ? -4.615 26.951 -6.790 1.00 91.12 526 HIS A CA 1
ATOM 3815 C C . HIS A 1 526 ? -3.153 26.974 -7.262 1.00 91.12 526 HIS A C 1
ATOM 3817 O O . HIS A 1 526 ? -2.477 25.947 -7.286 1.00 91.12 526 HIS A O 1
ATOM 3823 N N . ILE A 1 527 ? -2.697 28.170 -7.649 1.00 89.81 527 ILE A N 1
ATOM 3824 C CA . ILE A 1 527 ? -1.360 28.447 -8.199 1.00 89.81 527 ILE A CA 1
ATOM 3825 C C . ILE A 1 527 ? -0.516 29.220 -7.173 1.00 89.81 527 ILE A C 1
ATOM 3827 O O . ILE A 1 527 ? -1.017 30.167 -6.554 1.00 89.81 527 ILE A O 1
ATOM 3831 N N . GLY A 1 528 ? 0.744 28.847 -6.978 1.00 87.44 528 GLY A N 1
ATOM 3832 C CA . GLY A 1 528 ? 1.635 29.521 -6.030 1.00 87.44 528 GLY A CA 1
ATOM 3833 C C . GLY A 1 528 ? 2.957 28.805 -5.766 1.00 87.44 528 GLY A C 1
ATOM 3834 O O . GLY A 1 528 ? 3.465 28.878 -4.648 1.00 87.44 528 GLY A O 1
ATOM 3835 N N . ASN A 1 529 ? 3.483 28.064 -6.738 1.00 87.62 529 ASN A N 1
ATOM 3836 C CA . ASN A 1 529 ? 4.764 27.384 -6.648 1.00 87.62 529 ASN A CA 1
ATOM 3837 C C . ASN A 1 529 ? 5.911 28.349 -6.991 1.00 87.62 529 ASN A C 1
ATOM 3839 O O . ASN A 1 529 ? 6.179 28.677 -8.149 1.00 87.62 529 ASN A O 1
ATOM 3843 N N . GLU A 1 530 ? 6.613 28.789 -5.950 1.00 85.38 530 GLU A N 1
ATOM 3844 C CA . GLU A 1 530 ? 7.753 29.708 -6.030 1.00 85.38 530 GLU A CA 1
ATOM 3845 C C . GLU A 1 530 ? 8.905 29.156 -6.879 1.00 85.38 530 GLU A C 1
ATOM 3847 O O . GLU A 1 530 ? 9.631 29.932 -7.501 1.00 85.38 530 GLU A O 1
ATOM 3852 N N . ALA A 1 531 ? 9.039 27.827 -6.988 1.00 84.06 531 ALA A N 1
ATOM 3853 C CA . ALA A 1 531 ? 10.043 27.199 -7.847 1.00 84.06 531 ALA A CA 1
ATOM 3854 C C . ALA A 1 531 ? 9.842 27.543 -9.334 1.00 84.06 531 ALA A C 1
ATOM 3856 O O . ALA A 1 531 ? 10.799 27.508 -10.107 1.00 84.06 531 ALA A O 1
ATOM 3857 N N . TYR A 1 532 ? 8.620 27.920 -9.723 1.00 87.75 532 TYR A N 1
ATOM 3858 C CA . TYR A 1 532 ? 8.257 28.412 -11.053 1.00 87.75 532 TYR A CA 1
ATOM 3859 C C . TYR A 1 532 ? 8.137 29.946 -11.121 1.00 87.75 532 TYR A C 1
ATOM 3861 O O . TYR A 1 532 ? 7.713 30.490 -12.143 1.00 87.75 532 TYR A O 1
ATOM 3869 N N . GLY A 1 533 ? 8.504 30.652 -10.047 1.00 86.56 533 GLY A N 1
ATOM 3870 C CA . GLY A 1 533 ? 8.387 32.105 -9.930 1.00 86.56 533 GLY A CA 1
ATOM 3871 C C . GLY A 1 533 ? 6.943 32.604 -9.893 1.00 86.56 533 GLY A C 1
ATOM 3872 O O . GLY A 1 533 ? 6.666 33.705 -10.367 1.00 86.56 533 GLY A O 1
ATOM 3873 N N . ALA A 1 534 ? 6.012 31.784 -9.399 1.00 86.50 534 ALA A N 1
ATOM 3874 C CA . ALA A 1 534 ? 4.652 32.219 -9.109 1.00 86.50 534 ALA A CA 1
ATOM 3875 C C . ALA A 1 534 ? 4.613 33.024 -7.799 1.00 86.50 534 ALA A C 1
ATOM 3877 O O . ALA A 1 534 ? 5.316 32.698 -6.843 1.00 86.50 534 ALA A O 1
ATOM 3878 N N . GLU A 1 535 ? 3.756 34.046 -7.737 1.00 80.62 535 GLU A N 1
ATOM 3879 C CA . GLU A 1 535 ? 3.474 34.773 -6.492 1.00 80.62 535 GLU A CA 1
ATOM 3880 C C . GLU A 1 535 ? 2.884 33.810 -5.440 1.00 80.62 535 GLU A C 1
ATOM 3882 O O . GLU A 1 535 ? 1.914 33.099 -5.749 1.00 80.62 535 GLU A O 1
ATOM 3887 N N . PRO A 1 536 ? 3.419 33.771 -4.203 1.00 67.75 536 PRO A N 1
ATOM 3888 C CA . PRO A 1 536 ? 2.931 32.870 -3.167 1.00 67.75 536 PRO A CA 1
ATOM 3889 C C . PRO A 1 536 ? 1.448 33.114 -2.873 1.00 67.75 536 PRO A C 1
ATOM 3891 O O . PRO A 1 536 ? 1.007 34.242 -2.640 1.00 67.75 536 PRO A O 1
ATOM 3894 N N . ALA A 1 537 ? 0.652 32.046 -2.828 1.00 63.88 537 ALA A N 1
ATOM 3895 C CA . ALA A 1 537 ? -0.736 32.149 -2.392 1.00 63.88 537 ALA A CA 1
ATOM 3896 C C . ALA A 1 537 ? -0.777 32.435 -0.878 1.00 63.88 537 ALA A C 1
ATOM 3898 O O . ALA A 1 537 ? -0.602 31.525 -0.072 1.00 63.88 537 ALA A O 1
ATOM 3899 N N . ALA A 1 538 ? -1.038 33.688 -0.492 1.00 55.03 538 ALA A N 1
ATOM 3900 C CA . ALA A 1 538 ? -0.940 34.174 0.892 1.00 55.03 538 ALA A CA 1
ATOM 3901 C C . ALA A 1 538 ? -1.781 33.412 1.949 1.00 55.03 538 ALA A C 1
ATOM 3903 O O . ALA A 1 538 ? -1.511 33.558 3.138 1.00 55.03 538 ALA A O 1
ATOM 3904 N N . ALA A 1 539 ? -2.787 32.616 1.552 1.00 61.12 539 ALA A N 1
ATOM 3905 C CA . ALA A 1 539 ? -3.735 31.962 2.469 1.00 61.12 539 ALA A CA 1
ATOM 3906 C C . ALA A 1 539 ? -3.995 30.456 2.214 1.00 61.12 539 ALA A C 1
ATOM 3908 O O . ALA A 1 539 ? -4.823 29.870 2.907 1.00 61.12 539 ALA A O 1
ATOM 3909 N N . GLY A 1 540 ? -3.305 29.806 1.263 1.00 70.69 540 GLY A N 1
ATOM 3910 C CA . GLY A 1 540 ? -3.608 28.410 0.887 1.00 70.69 540 GLY A CA 1
ATOM 3911 C C . GLY A 1 540 ? -4.972 28.240 0.192 1.00 70.69 540 GLY A C 1
ATOM 3912 O O . GLY A 1 540 ? -5.571 29.219 -0.261 1.00 70.69 540 GLY A O 1
ATOM 3913 N N . LEU A 1 541 ? -5.453 27.000 0.045 1.00 85.19 541 LEU A N 1
ATOM 3914 C CA . LEU A 1 541 ? -6.795 26.714 -0.481 1.00 85.19 541 LEU A CA 1
ATOM 3915 C C . LEU A 1 541 ? -7.887 27.083 0.545 1.00 85.19 541 LEU A C 1
ATOM 3917 O O . LEU A 1 541 ? -7.845 26.620 1.685 1.00 85.19 541 LEU A O 1
ATOM 3921 N N . ASP A 1 542 ? -8.919 27.838 0.145 1.00 88.88 542 ASP A N 1
ATOM 3922 C CA . ASP A 1 542 ? -10.109 28.074 0.985 1.00 88.88 542 ASP A CA 1
ATOM 3923 C C . ASP A 1 542 ? -10.979 26.806 1.048 1.00 88.88 542 ASP A C 1
ATOM 3925 O O . ASP A 1 542 ? -11.971 26.637 0.332 1.00 88.88 542 ASP A O 1
ATOM 3929 N N . ARG A 1 543 ? -10.567 25.872 1.909 1.00 91.19 543 ARG A N 1
ATOM 3930 C CA . ARG A 1 543 ? -11.219 24.568 2.074 1.00 91.19 543 ARG A CA 1
ATOM 3931 C C . ARG A 1 543 ? -12.679 24.694 2.499 1.00 91.19 543 ARG A C 1
ATOM 3933 O O . ARG A 1 543 ? -13.475 23.850 2.104 1.00 91.19 543 ARG A O 1
ATOM 3940 N N . GLY A 1 544 ? -13.039 25.722 3.274 1.00 90.75 544 GLY A N 1
ATOM 3941 C CA . GLY A 1 544 ? -14.409 25.928 3.748 1.00 90.75 544 GLY A CA 1
ATOM 3942 C C . GLY A 1 544 ? -15.360 26.231 2.595 1.00 90.75 544 GLY A C 1
ATOM 3943 O O . GLY A 1 544 ? -16.374 25.552 2.423 1.00 90.75 544 GLY A O 1
ATOM 3944 N N . ARG A 1 545 ? -14.990 27.192 1.744 1.00 89.19 545 ARG A N 1
ATOM 3945 C CA . ARG A 1 545 ? -15.783 27.565 0.566 1.00 89.19 545 ARG A CA 1
ATOM 3946 C C . ARG A 1 545 ? -15.813 26.469 -0.500 1.00 89.19 545 ARG A C 1
ATOM 3948 O O . ARG A 1 545 ? -16.870 26.186 -1.072 1.00 89.19 545 ARG A O 1
ATOM 3955 N N . VAL A 1 546 ? -14.673 25.816 -0.735 1.00 93.94 546 VAL A N 1
ATOM 3956 C CA . VAL A 1 546 ? -14.581 24.671 -1.652 1.00 93.94 546 VAL A CA 1
ATOM 3957 C C . VAL A 1 546 ? -15.481 23.529 -1.184 1.00 93.94 546 VAL A C 1
ATOM 3959 O O . VAL A 1 546 ? -16.273 23.024 -1.977 1.00 93.94 546 VAL A O 1
ATOM 3962 N N . LEU A 1 547 ? -15.418 23.157 0.097 1.00 94.12 547 LEU A N 1
ATOM 3963 C CA . LEU A 1 547 ? -16.230 22.073 0.647 1.00 94.12 547 LEU A CA 1
ATOM 3964 C C . LEU A 1 547 ? -17.728 22.391 0.607 1.00 94.12 547 LEU A C 1
ATOM 3966 O O . LEU A 1 547 ? -18.515 21.504 0.284 1.00 94.12 547 LEU A O 1
ATOM 3970 N N . ALA A 1 548 ? -18.128 23.637 0.877 1.00 93.31 548 ALA A N 1
ATOM 3971 C CA . ALA A 1 548 ? -19.525 24.057 0.768 1.00 93.31 548 ALA A CA 1
ATOM 3972 C C . ALA A 1 548 ? -20.073 23.856 -0.657 1.00 93.31 548 ALA A C 1
ATOM 3974 O O . ALA A 1 548 ? -21.140 23.270 -0.834 1.00 93.31 548 ALA A O 1
ATOM 3975 N N . THR A 1 549 ? -19.309 24.259 -1.678 1.00 94.25 549 THR A N 1
ATOM 3976 C CA . THR A 1 549 ? -19.708 24.094 -3.088 1.00 94.25 549 THR A CA 1
ATOM 3977 C C . THR A 1 549 ? -19.770 22.619 -3.485 1.00 94.25 549 THR A C 1
ATOM 3979 O O . THR A 1 549 ? -20.767 22.170 -4.049 1.00 94.25 549 THR A O 1
ATOM 3982 N N . LEU A 1 550 ? -18.743 21.839 -3.135 1.00 94.50 550 LEU A N 1
ATOM 3983 C CA . LEU A 1 550 ? -18.700 20.399 -3.405 1.00 94.50 550 LEU A CA 1
ATOM 3984 C C . LEU A 1 550 ? -19.850 19.640 -2.726 1.00 94.50 550 LEU A C 1
ATOM 3986 O O . LEU A 1 550 ? -20.416 18.718 -3.314 1.00 94.50 550 LEU A O 1
ATOM 3990 N N . THR A 1 551 ? -20.216 20.042 -1.507 1.00 92.25 551 THR A N 1
ATOM 3991 C CA . THR A 1 551 ? -21.343 19.462 -0.765 1.00 92.25 551 THR A CA 1
ATOM 3992 C C . THR A 1 551 ? -22.661 19.781 -1.460 1.00 92.25 551 THR A C 1
ATOM 3994 O O . THR A 1 551 ? -23.428 18.860 -1.715 1.00 92.25 551 THR A O 1
ATOM 3997 N N . ALA A 1 552 ? -22.877 21.029 -1.887 1.00 92.62 552 ALA A N 1
ATOM 3998 C CA . ALA A 1 552 ? -24.075 21.410 -2.634 1.00 92.62 552 ALA A CA 1
ATOM 3999 C C . ALA A 1 552 ? -24.209 20.643 -3.968 1.00 92.62 552 ALA A C 1
ATOM 4001 O O . ALA A 1 552 ? -25.302 20.207 -4.336 1.00 92.62 552 ALA A O 1
ATOM 4002 N N . MET A 1 553 ? -23.098 20.407 -4.678 1.00 92.50 553 MET A N 1
ATOM 4003 C CA . MET A 1 553 ? -23.078 19.560 -5.883 1.00 92.50 553 MET A CA 1
ATOM 4004 C C . MET A 1 553 ? -23.459 18.107 -5.567 1.00 92.50 553 MET A C 1
ATOM 4006 O O . MET A 1 553 ? -24.205 17.478 -6.320 1.00 92.50 553 MET A O 1
ATOM 4010 N N . ALA A 1 554 ? -22.979 17.578 -4.440 1.00 89.00 554 ALA A N 1
ATOM 4011 C CA . ALA A 1 554 ? -23.276 16.224 -3.986 1.00 89.00 554 ALA A CA 1
ATOM 4012 C C . ALA A 1 554 ? -24.694 16.071 -3.411 1.00 89.00 554 ALA A C 1
ATOM 4014 O O . ALA A 1 554 ? -25.261 14.983 -3.483 1.00 89.00 554 ALA A O 1
ATOM 4015 N N . ASP A 1 555 ? -25.288 17.128 -2.855 1.00 89.00 555 ASP A N 1
ATOM 4016 C CA . ASP A 1 555 ? -26.703 17.171 -2.456 1.00 89.00 555 ASP A CA 1
ATOM 4017 C C . ASP A 1 555 ? -27.611 17.145 -3.693 1.00 89.00 555 ASP A C 1
ATOM 4019 O O . ASP A 1 555 ? -28.633 16.463 -3.712 1.00 89.00 555 ASP A O 1
ATOM 4023 N N . ARG A 1 556 ? -27.191 17.820 -4.772 1.00 89.38 556 ARG A N 1
ATOM 4024 C CA . ARG A 1 556 ? -27.845 17.760 -6.089 1.00 89.38 556 ARG A CA 1
ATOM 4025 C C . ARG A 1 556 ? -27.653 16.410 -6.796 1.00 89.38 556 ARG A C 1
ATOM 4027 O O . ARG A 1 556 ? -28.397 16.096 -7.726 1.00 89.38 556 ARG A O 1
ATOM 4034 N N . GLY A 1 557 ? -26.667 15.619 -6.372 1.00 84.75 557 GLY A N 1
ATOM 4035 C CA . GLY A 1 557 ? -26.381 14.294 -6.919 1.00 84.75 557 GLY A CA 1
ATOM 4036 C C . GLY A 1 557 ? -25.613 14.300 -8.244 1.00 84.75 557 GLY A C 1
ATOM 4037 O O . GLY A 1 557 ? -25.595 13.297 -8.952 1.00 84.75 557 GLY A O 1
ATOM 4038 N N . ALA A 1 558 ? -25.036 15.436 -8.643 1.00 85.38 558 ALA A N 1
ATOM 4039 C CA . ALA A 1 558 ? -24.316 15.544 -9.907 1.00 85.38 558 ALA A CA 1
ATOM 4040 C C . ALA A 1 558 ? -23.328 16.709 -9.906 1.00 85.38 558 ALA A C 1
ATOM 4042 O O . ALA A 1 558 ? -23.669 17.842 -9.549 1.00 85.38 558 ALA A O 1
ATOM 4043 N N . GLY A 1 559 ? -22.130 16.443 -10.421 1.00 88.62 559 GLY A N 1
ATOM 4044 C CA . GLY A 1 559 ? -21.199 17.494 -10.801 1.00 88.62 559 GLY A CA 1
ATOM 4045 C C . GLY A 1 559 ? -19.812 16.989 -11.176 1.00 88.62 559 GLY A C 1
ATOM 4046 O O . GLY A 1 559 ? -19.472 15.812 -11.001 1.00 88.62 559 GLY A O 1
ATOM 4047 N N . ARG A 1 560 ? -19.009 17.902 -11.711 1.00 91.38 560 ARG A N 1
ATOM 4048 C CA . ARG A 1 560 ? -17.588 17.715 -12.002 1.00 91.38 560 ARG A CA 1
ATOM 4049 C C . ARG A 1 560 ? -16.792 18.782 -11.280 1.00 91.38 560 ARG A C 1
ATOM 4051 O O . ARG A 1 560 ? -17.127 19.956 -11.374 1.00 91.38 560 ARG A O 1
ATOM 4058 N N . ALA A 1 561 ? -15.743 18.391 -10.575 1.00 94.56 561 ALA A N 1
ATOM 4059 C CA . ALA A 1 561 ? -14.857 19.344 -9.924 1.00 94.56 561 ALA A CA 1
ATOM 4060 C C . ALA A 1 561 ? -13.410 19.107 -10.345 1.00 94.56 561 ALA A C 1
ATOM 4062 O O . ALA A 1 561 ? -12.940 17.969 -10.361 1.00 94.56 561 ALA A O 1
ATOM 4063 N N . VAL A 1 562 ? -12.686 20.176 -10.663 1.00 95.94 562 VAL A N 1
ATOM 4064 C CA . VAL A 1 562 ? -11.273 20.082 -11.029 1.00 95.94 562 VAL A CA 1
ATOM 4065 C C . VAL A 1 562 ? -10.449 21.085 -10.238 1.00 95.94 562 VAL A C 1
ATOM 4067 O O . VAL A 1 562 ? -10.671 22.293 -10.320 1.00 95.94 562 VAL A O 1
ATOM 4070 N N . LEU A 1 563 ? -9.472 20.574 -9.491 1.00 96.25 563 LEU A N 1
ATOM 4071 C CA . LEU A 1 563 ? -8.416 21.381 -8.892 1.00 96.25 563 LEU A CA 1
ATOM 4072 C C . LEU A 1 563 ? -7.290 21.542 -9.908 1.00 96.25 563 LEU A C 1
ATOM 4074 O O . LEU A 1 563 ? -6.633 20.569 -10.259 1.00 96.25 563 LEU A O 1
ATOM 4078 N N . VAL A 1 564 ? -7.047 22.763 -10.364 1.00 95.31 564 VAL A N 1
ATOM 4079 C CA . VAL A 1 564 ? -5.879 23.103 -11.179 1.00 95.31 564 VAL A CA 1
ATOM 4080 C C . VAL A 1 564 ? -4.815 23.653 -10.242 1.00 95.31 564 VAL A C 1
ATOM 4082 O O . VAL A 1 564 ? -5.048 24.663 -9.578 1.00 95.31 564 VAL A O 1
ATOM 4085 N N . THR A 1 565 ? -3.663 22.995 -10.161 1.00 92.88 565 THR A N 1
ATOM 4086 C CA . THR A 1 565 ? -2.585 23.396 -9.255 1.00 92.88 565 THR A CA 1
ATOM 4087 C C . THR A 1 565 ? -1.208 23.253 -9.888 1.00 92.88 565 THR A C 1
ATOM 4089 O O . THR A 1 565 ? -1.012 22.495 -10.828 1.00 92.88 565 THR A O 1
ATOM 4092 N N . ASP A 1 566 ? -0.238 23.998 -9.381 1.00 89.56 566 ASP A N 1
ATOM 4093 C CA . ASP A 1 566 ? 1.184 23.867 -9.698 1.00 89.56 566 ASP A CA 1
ATOM 4094 C C . ASP A 1 566 ? 1.971 23.174 -8.569 1.00 89.56 566 ASP A C 1
ATOM 4096 O O . ASP A 1 566 ? 3.197 23.073 -8.639 1.00 89.56 566 ASP A O 1
ATOM 4100 N N . GLY A 1 567 ? 1.275 22.709 -7.524 1.00 82.25 567 GLY A N 1
ATOM 4101 C CA . GLY A 1 567 ? 1.841 21.912 -6.443 1.00 82.25 567 GLY A CA 1
ATOM 4102 C C . GLY A 1 567 ? 1.963 20.439 -6.826 1.00 82.25 567 GLY A C 1
ATOM 4103 O O . GLY A 1 567 ? 1.004 19.838 -7.307 1.00 82.25 567 GLY A O 1
ATOM 4104 N N . THR A 1 568 ? 3.133 19.860 -6.571 1.00 74.56 568 THR A N 1
ATOM 4105 C CA . THR A 1 568 ? 3.424 18.439 -6.798 1.00 74.56 568 THR A CA 1
ATOM 4106 C C . THR A 1 568 ? 3.467 17.677 -5.468 1.00 74.56 568 THR A C 1
ATOM 4108 O O . THR A 1 568 ? 3.351 18.264 -4.388 1.00 74.56 568 THR A O 1
ATOM 4111 N N . GLN A 1 569 ? 3.605 16.347 -5.519 1.00 68.50 569 GLN A N 1
ATOM 4112 C CA . GLN A 1 569 ? 3.903 15.553 -4.313 1.00 68.50 569 GLN A CA 1
ATOM 4113 C C . GLN A 1 569 ? 5.387 15.598 -3.911 1.00 68.50 569 GLN A C 1
ATOM 4115 O O . GLN A 1 569 ? 5.762 15.033 -2.883 1.00 68.50 569 GLN A O 1
ATOM 4120 N N . LEU A 1 570 ? 6.226 16.248 -4.717 1.00 68.62 570 LEU A N 1
ATOM 4121 C CA . LEU A 1 570 ? 7.655 16.398 -4.490 1.00 68.62 570 LEU A CA 1
ATOM 4122 C C . LEU A 1 570 ? 7.941 17.799 -3.944 1.00 68.62 570 LEU A C 1
ATOM 4124 O O . LEU A 1 570 ? 7.200 18.744 -4.189 1.00 68.62 570 LEU A O 1
ATOM 4128 N N . ILE A 1 571 ? 9.025 17.931 -3.183 1.00 70.88 571 ILE A N 1
ATOM 4129 C CA . ILE A 1 571 ? 9.517 19.241 -2.750 1.00 70.88 571 ILE A CA 1
ATOM 4130 C C . ILE A 1 571 ? 10.613 19.645 -3.728 1.00 70.88 571 ILE A C 1
ATOM 4132 O O . ILE A 1 571 ? 11.658 18.992 -3.797 1.00 70.88 571 ILE A O 1
ATOM 4136 N N . GLU A 1 572 ? 10.374 20.695 -4.507 1.00 71.38 572 GLU A N 1
ATOM 4137 C CA . GLU A 1 572 ? 11.343 21.169 -5.485 1.00 71.38 572 GLU A CA 1
ATOM 4138 C C . GLU A 1 572 ? 12.568 21.805 -4.794 1.00 71.38 572 GLU A C 1
ATOM 4140 O O . GLU A 1 572 ? 12.423 22.550 -3.818 1.00 71.38 572 GLU A O 1
ATOM 4145 N N . PRO A 1 573 ? 13.796 21.567 -5.293 1.00 66.75 573 PRO A N 1
ATOM 4146 C CA . PRO A 1 573 ? 14.989 22.210 -4.755 1.00 66.75 573 PRO A CA 1
ATOM 4147 C C . PRO A 1 573 ? 14.883 23.742 -4.790 1.00 66.75 573 PRO A C 1
ATOM 4149 O O . PRO A 1 573 ? 14.717 24.340 -5.853 1.00 66.75 573 PRO A O 1
ATOM 4152 N N . GLY A 1 574 ? 15.022 24.378 -3.624 1.00 66.69 574 GLY A N 1
ATOM 4153 C CA . GLY A 1 574 ? 14.944 25.836 -3.473 1.00 66.69 574 GLY A CA 1
ATOM 4154 C C . GLY A 1 574 ? 13.543 26.392 -3.199 1.00 66.69 574 GLY A C 1
ATOM 4155 O O . GLY A 1 574 ? 13.425 27.602 -3.026 1.00 66.69 574 GLY A O 1
ATOM 4156 N N . ALA A 1 575 ? 12.507 25.549 -3.127 1.00 73.75 575 ALA A N 1
ATOM 4157 C CA . ALA A 1 575 ? 11.192 25.952 -2.632 1.00 73.75 575 ALA A CA 1
ATOM 4158 C C . ALA A 1 575 ? 11.174 26.040 -1.093 1.00 73.75 575 ALA A C 1
ATOM 4160 O O . ALA A 1 575 ? 11.881 25.286 -0.420 1.00 73.75 575 ALA A O 1
ATOM 4161 N N . ASP A 1 576 ? 10.330 26.914 -0.527 1.00 82.06 576 ASP A N 1
ATOM 4162 C CA . ASP A 1 576 ? 9.989 26.862 0.901 1.00 82.06 576 ASP A CA 1
ATOM 4163 C C . ASP A 1 576 ? 9.325 25.503 1.219 1.00 82.06 576 ASP A C 1
ATOM 4165 O O . ASP A 1 576 ? 8.233 25.221 0.699 1.00 82.06 576 ASP A O 1
ATOM 4169 N N . PRO A 1 577 ? 9.949 24.649 2.057 1.00 81.00 577 PRO A N 1
ATOM 4170 C CA . PRO A 1 577 ? 9.424 23.324 2.365 1.00 81.00 577 PRO A CA 1
ATOM 4171 C C . PRO A 1 577 ? 8.044 23.378 3.024 1.00 81.00 577 PRO A C 1
ATOM 4173 O O . PRO A 1 577 ? 7.222 22.497 2.771 1.00 81.00 577 PRO A O 1
ATOM 4176 N N . ASP A 1 578 ? 7.739 24.417 3.805 1.00 84.69 578 ASP A N 1
ATOM 4177 C CA . ASP A 1 578 ? 6.441 24.541 4.467 1.00 84.69 578 ASP A CA 1
ATOM 4178 C C . ASP A 1 578 ? 5.345 24.942 3.471 1.00 84.69 578 ASP A C 1
ATOM 4180 O O . ASP A 1 578 ? 4.217 24.443 3.535 1.00 84.69 578 ASP A O 1
ATOM 4184 N N . ALA A 1 579 ? 5.657 25.822 2.515 1.00 79.88 579 ALA A N 1
ATOM 4185 C CA . ALA A 1 579 ? 4.741 26.169 1.431 1.00 79.88 579 ALA A CA 1
ATOM 4186 C C . ALA A 1 579 ? 4.485 24.978 0.495 1.00 79.88 579 ALA A C 1
ATOM 4188 O O . ALA A 1 579 ? 3.333 24.727 0.128 1.00 79.88 579 ALA A O 1
ATOM 4189 N N . ALA A 1 580 ? 5.529 24.216 0.156 1.00 81.69 580 ALA A N 1
ATOM 4190 C CA . ALA A 1 580 ? 5.407 22.984 -0.619 1.00 81.69 580 ALA A CA 1
ATOM 4191 C C . ALA A 1 580 ? 4.556 21.936 0.120 1.00 81.69 580 ALA A C 1
ATOM 4193 O O . ALA A 1 580 ? 3.607 21.395 -0.452 1.00 81.69 580 ALA A O 1
ATOM 4194 N N . ALA A 1 581 ? 4.806 21.728 1.418 1.00 83.50 581 ALA A N 1
ATOM 4195 C CA . ALA A 1 581 ? 4.028 20.814 2.251 1.00 83.50 581 ALA A CA 1
ATOM 4196 C C . ALA A 1 581 ? 2.544 21.212 2.339 1.00 83.50 581 ALA A C 1
ATOM 4198 O O . ALA A 1 581 ? 1.672 20.344 2.264 1.00 83.50 581 ALA A O 1
ATOM 4199 N N . ARG A 1 582 ? 2.228 22.513 2.443 1.00 85.31 582 ARG A N 1
ATOM 4200 C CA . ARG A 1 582 ? 0.838 23.009 2.422 1.00 85.31 582 ARG A CA 1
ATOM 4201 C C . ARG A 1 582 ? 0.126 22.677 1.107 1.00 85.31 582 ARG A C 1
ATOM 4203 O O . ARG A 1 582 ? -0.985 22.151 1.152 1.00 85.31 582 ARG A O 1
ATOM 4210 N N . ARG A 1 583 ? 0.767 22.907 -0.045 1.00 85.38 583 ARG A N 1
ATOM 4211 C CA . ARG A 1 583 ? 0.196 22.566 -1.365 1.00 85.38 583 ARG A CA 1
ATOM 4212 C C . ARG A 1 583 ? -0.005 21.058 -1.530 1.00 85.38 583 ARG A C 1
ATOM 4214 O O . ARG A 1 583 ? -1.074 20.627 -1.961 1.00 85.38 583 ARG A O 1
ATOM 4221 N N . ALA A 1 584 ? 0.971 20.248 -1.116 1.00 85.69 584 ALA A N 1
ATOM 4222 C CA . ALA A 1 584 ? 0.845 18.790 -1.122 1.00 85.69 584 ALA A CA 1
ATOM 4223 C C . ALA A 1 584 ? -0.310 18.311 -0.219 1.00 85.69 584 ALA A C 1
ATOM 4225 O O . ALA A 1 584 ? -1.069 17.409 -0.589 1.00 85.69 584 ALA A O 1
ATOM 4226 N N . ALA A 1 585 ? -0.496 18.949 0.943 1.00 87.56 585 ALA A N 1
ATOM 4227 C CA . ALA A 1 585 ? -1.617 18.678 1.836 1.00 87.56 585 ALA A CA 1
ATOM 4228 C C . ALA A 1 585 ? -2.971 19.077 1.223 1.00 87.56 585 ALA A C 1
ATOM 4230 O O . ALA A 1 585 ? -3.940 18.341 1.398 1.00 87.56 585 ALA A O 1
ATOM 4231 N N . ASP A 1 586 ? -3.052 20.193 0.492 1.00 90.38 586 ASP A N 1
ATOM 4232 C CA . ASP A 1 586 ? -4.265 20.616 -0.225 1.00 90.38 586 ASP A CA 1
ATOM 4233 C C . ASP A 1 586 ? -4.629 19.652 -1.363 1.00 90.38 586 ASP A C 1
ATOM 4235 O O . ASP A 1 586 ? -5.790 19.248 -1.480 1.00 90.38 586 ASP A O 1
ATOM 4239 N N . LEU A 1 587 ? -3.643 19.194 -2.141 1.00 90.06 587 LEU A N 1
ATOM 4240 C CA . LEU A 1 587 ? -3.844 18.172 -3.172 1.00 90.06 587 LEU A CA 1
ATOM 4241 C C . LEU A 1 587 ? -4.311 16.836 -2.565 1.00 90.06 587 LEU A C 1
ATOM 4243 O O . LEU A 1 587 ? -5.233 16.199 -3.078 1.00 90.06 587 LEU A O 1
ATOM 4247 N N . SER A 1 588 ? -3.715 16.418 -1.446 1.00 88.94 588 SER A N 1
ATOM 4248 C CA . SER A 1 588 ? -4.131 15.212 -0.715 1.00 88.94 588 SER A CA 1
ATOM 4249 C C . SER A 1 588 ? -5.557 15.338 -0.159 1.00 88.94 588 SER A C 1
ATOM 4251 O O . SER A 1 588 ? -6.391 14.448 -0.352 1.00 88.94 588 SER A O 1
ATOM 4253 N N . TRP A 1 589 ? -5.880 16.481 0.457 1.00 92.06 589 TRP A N 1
ATOM 4254 C CA . TRP A 1 589 ? -7.221 16.792 0.953 1.00 92.06 589 TRP A CA 1
ATOM 4255 C C . TRP A 1 589 ? -8.269 16.753 -0.166 1.00 92.06 589 TRP A C 1
ATOM 4257 O O . TRP A 1 589 ? -9.346 16.181 0.026 1.00 92.06 589 TRP A O 1
ATOM 4267 N N . TRP A 1 590 ? -7.945 17.292 -1.345 1.00 93.62 590 TRP A N 1
ATOM 4268 C CA . TRP A 1 590 ? -8.816 17.256 -2.519 1.00 93.62 590 TRP A CA 1
ATOM 4269 C C . TRP A 1 590 ? -9.136 15.824 -2.959 1.00 93.62 590 TRP A C 1
ATOM 4271 O O . TRP A 1 590 ? -10.303 15.480 -3.152 1.00 93.62 590 TRP A O 1
ATOM 4281 N N . ARG A 1 591 ? -8.122 14.952 -3.049 1.00 91.31 591 ARG A N 1
ATOM 4282 C CA . ARG A 1 591 ? -8.308 13.530 -3.399 1.00 91.31 591 ARG A CA 1
ATOM 4283 C C . ARG A 1 591 ? -9.188 12.796 -2.386 1.00 91.31 591 ARG A C 1
ATOM 4285 O O . ARG A 1 591 ? -10.016 11.973 -2.775 1.00 91.31 591 ARG A O 1
ATOM 4292 N N . GLN A 1 592 ? -9.069 13.129 -1.100 1.00 89.06 592 GLN A N 1
ATOM 4293 C CA . GLN A 1 592 ? -9.957 12.591 -0.070 1.00 89.06 592 GLN A CA 1
ATOM 4294 C C . GLN A 1 592 ? -11.414 13.038 -0.275 1.00 89.06 592 GLN A C 1
ATOM 4296 O O . GLN A 1 592 ? -12.327 12.227 -0.106 1.00 89.06 592 GLN A O 1
ATOM 4301 N N . GLN A 1 593 ? -11.654 14.298 -0.659 1.00 91.50 593 GLN A N 1
ATOM 4302 C CA . GLN A 1 593 ? -13.012 14.753 -0.974 1.00 91.50 593 GLN A CA 1
ATOM 4303 C C . GLN A 1 593 ? -13.553 14.055 -2.225 1.00 91.50 593 GLN A C 1
ATOM 4305 O O . GLN A 1 593 ? -14.692 13.595 -2.210 1.00 91.50 593 GLN A O 1
ATOM 4310 N N . ALA A 1 594 ? -12.732 13.884 -3.266 1.00 90.81 594 ALA A N 1
ATOM 4311 C CA . ALA A 1 594 ? -13.116 13.144 -4.467 1.00 90.81 594 ALA A CA 1
ATOM 4312 C C . ALA A 1 594 ? -13.622 11.732 -4.144 1.00 90.81 594 ALA A C 1
ATOM 4314 O O . ALA A 1 594 ? -14.684 11.336 -4.618 1.00 90.81 594 ALA A O 1
ATOM 4315 N N . HIS A 1 595 ? -12.912 11.009 -3.273 1.00 87.62 595 HIS A N 1
ATOM 4316 C CA . HIS A 1 595 ? -13.339 9.696 -2.792 1.00 87.62 595 HIS A CA 1
ATOM 4317 C C . HIS A 1 595 ? -14.710 9.749 -2.090 1.00 87.62 595 HIS A C 1
ATOM 4319 O O . HIS A 1 595 ? -15.596 8.959 -2.403 1.00 87.62 595 HIS A O 1
ATOM 4325 N N . ARG A 1 596 ? -14.922 10.697 -1.167 1.00 86.12 596 ARG A N 1
ATOM 4326 C CA . ARG A 1 596 ? -16.175 10.805 -0.389 1.00 86.12 596 ARG A CA 1
ATOM 4327 C C . ARG A 1 596 ? -17.395 11.162 -1.238 1.00 86.12 596 ARG A C 1
ATOM 4329 O O . ARG A 1 596 ? -18.506 10.736 -0.929 1.00 86.12 596 ARG A O 1
ATOM 4336 N N . LEU A 1 597 ? -17.201 11.982 -2.267 1.00 88.19 597 LEU A N 1
ATOM 4337 C CA . LEU A 1 597 ? -18.292 12.558 -3.053 1.00 88.19 597 LEU A CA 1
ATOM 4338 C C . LEU A 1 597 ? -18.672 11.699 -4.271 1.00 88.19 597 LEU A C 1
ATOM 4340 O O . LEU A 1 597 ? -19.770 11.854 -4.806 1.00 88.19 597 LEU A O 1
ATOM 4344 N N . ALA A 1 598 ? -17.813 10.758 -4.671 1.00 88.25 598 ALA A N 1
ATOM 4345 C CA . ALA A 1 598 ? -18.021 9.891 -5.831 1.00 88.25 598 ALA A CA 1
ATOM 4346 C C . ALA A 1 598 ? -19.330 9.088 -5.772 1.00 88.25 598 ALA A C 1
ATOM 4348 O O . ALA A 1 598 ? -20.079 9.063 -6.749 1.00 88.25 598 ALA A O 1
ATOM 4349 N N . GLY A 1 599 ? -19.662 8.509 -4.612 1.00 83.69 599 GLY A N 1
ATOM 4350 C CA . GLY A 1 599 ? -20.925 7.782 -4.399 1.00 83.69 599 GLY A CA 1
ATOM 4351 C C . GLY A 1 599 ? -22.177 8.671 -4.403 1.00 83.69 599 GLY A C 1
ATOM 4352 O O . GLY A 1 599 ? -23.303 8.176 -4.379 1.00 83.69 599 GLY A O 1
ATOM 4353 N N . ARG A 1 600 ? -21.988 9.995 -4.446 1.00 86.75 600 ARG A N 1
ATOM 4354 C CA . ARG A 1 600 ? -23.032 11.027 -4.484 1.00 86.75 600 ARG A CA 1
ATOM 4355 C C . ARG A 1 600 ? -23.078 11.748 -5.840 1.00 86.75 600 ARG A C 1
ATOM 4357 O O . ARG A 1 600 ? -23.584 12.861 -5.929 1.00 86.75 600 ARG A O 1
ATOM 4364 N N . GLY A 1 601 ? -22.506 11.142 -6.883 1.00 84.12 601 GLY A N 1
ATOM 4365 C CA . GLY A 1 601 ? -22.585 11.633 -8.262 1.00 84.12 601 GLY A CA 1
ATOM 4366 C C . GLY A 1 601 ? -21.636 12.788 -8.609 1.00 84.12 601 GLY A C 1
ATOM 4367 O O . GLY A 1 601 ? -21.718 13.331 -9.715 1.00 84.12 601 GLY A O 1
ATOM 4368 N N . VAL A 1 602 ? -20.714 13.159 -7.712 1.00 89.81 602 VAL A N 1
ATOM 4369 C CA . VAL A 1 602 ? -19.685 14.173 -7.992 1.00 89.81 602 VAL A CA 1
ATOM 4370 C C . VAL A 1 602 ? -18.362 13.495 -8.313 1.00 89.81 602 VAL A C 1
ATOM 4372 O O . VAL A 1 602 ? -17.797 12.776 -7.493 1.00 89.81 602 VAL A O 1
ATOM 4375 N N . VAL A 1 603 ? -17.839 13.768 -9.504 1.00 92.00 603 VAL A N 1
ATOM 4376 C CA . VAL A 1 603 ? -16.526 13.286 -9.939 1.00 92.00 603 VAL A CA 1
ATOM 4377 C C . VAL A 1 603 ? -15.536 14.432 -9.803 1.00 92.00 603 VAL A C 1
ATOM 4379 O O . VAL A 1 603 ? -15.678 15.454 -10.473 1.00 92.00 603 VAL A O 1
ATOM 4382 N N . ALA A 1 604 ? -14.553 14.276 -8.919 1.00 93.88 604 ALA A N 1
ATOM 4383 C CA . ALA A 1 604 ? -13.534 15.290 -8.688 1.00 93.88 604 ALA A CA 1
ATOM 4384 C C . ALA A 1 604 ? -12.139 14.768 -9.042 1.00 93.88 604 ALA A C 1
ATOM 4386 O O . ALA A 1 604 ? -11.768 13.672 -8.629 1.00 93.88 604 ALA A O 1
ATOM 4387 N N . ASN A 1 605 ? -11.368 15.561 -9.782 1.00 95.56 605 ASN A N 1
ATOM 4388 C CA . ASN A 1 605 ? -9.997 15.255 -10.201 1.00 95.56 605 ASN A CA 1
ATOM 4389 C C . ASN A 1 605 ? -9.098 16.478 -9.997 1.00 95.56 605 ASN A C 1
ATOM 4391 O O . ASN A 1 605 ? -9.580 17.565 -9.683 1.00 95.56 605 ASN A O 1
ATOM 4395 N N . ALA A 1 606 ? -7.793 16.307 -10.143 1.00 95.19 606 ALA A N 1
ATOM 4396 C CA . ALA A 1 606 ? -6.823 17.388 -10.098 1.00 95.19 606 ALA A CA 1
ATOM 4397 C C . ALA A 1 606 ? -5.931 17.368 -11.344 1.00 95.19 606 ALA A C 1
ATOM 4399 O O . ALA A 1 606 ? -5.709 16.319 -11.948 1.00 95.19 606 ALA A O 1
ATOM 4400 N N . VAL A 1 607 ? -5.410 18.534 -11.706 1.00 94.81 607 VAL A N 1
ATOM 4401 C CA . VAL A 1 607 ? -4.454 18.731 -12.793 1.00 94.81 607 VAL A CA 1
ATOM 4402 C C . VAL A 1 607 ? -3.244 19.458 -12.231 1.00 94.81 607 VAL A C 1
ATOM 4404 O O . VAL A 1 607 ? -3.399 20.555 -11.690 1.00 94.81 607 VAL A O 1
ATOM 4407 N N . THR A 1 608 ? -2.055 18.872 -12.374 1.00 92.94 608 THR A N 1
ATOM 4408 C CA . THR A 1 608 ? -0.794 19.554 -12.065 1.00 92.94 608 THR A CA 1
ATOM 4409 C C . THR A 1 608 ? -0.226 20.181 -13.335 1.00 92.94 608 THR A C 1
ATOM 4411 O O . THR A 1 608 ? -0.030 19.501 -14.341 1.00 92.94 608 THR A O 1
ATOM 4414 N N . THR A 1 609 ? -0.010 21.497 -13.344 1.00 91.50 609 THR A N 1
ATOM 4415 C CA . THR A 1 609 ? 0.323 22.234 -14.579 1.00 91.50 609 THR A CA 1
ATOM 4416 C C . THR A 1 609 ? 1.819 22.334 -14.867 1.00 91.50 609 THR A C 1
ATOM 4418 O O . THR A 1 609 ? 2.196 22.623 -16.005 1.00 91.50 609 THR A O 1
ATOM 4421 N N . GLY A 1 610 ? 2.672 22.141 -13.855 1.00 89.12 610 GLY A N 1
ATOM 4422 C CA . GLY A 1 610 ? 4.094 22.491 -13.927 1.00 89.12 610 GLY A CA 1
ATOM 4423 C C . GLY A 1 610 ? 4.289 23.965 -14.301 1.00 89.12 610 GLY A C 1
ATOM 4424 O O . GLY A 1 610 ? 3.484 24.817 -13.924 1.00 89.12 610 GLY A O 1
ATOM 4425 N N . TYR A 1 611 ? 5.322 24.281 -15.087 1.00 91.31 611 TYR A N 1
ATOM 4426 C CA . TYR A 1 611 ? 5.565 25.649 -15.557 1.00 91.31 611 TYR A CA 1
ATOM 4427 C C . TYR A 1 611 ? 4.564 26.095 -16.640 1.00 91.31 611 TYR A C 1
ATOM 4429 O O . TYR A 1 611 ? 4.609 25.629 -17.782 1.00 91.31 611 TYR A O 1
ATOM 4437 N N . ALA A 1 612 ? 3.689 27.038 -16.276 1.00 93.44 612 ALA A N 1
ATOM 4438 C CA . ALA A 1 612 ? 2.625 27.598 -17.102 1.00 93.44 612 ALA A CA 1
ATOM 4439 C C . ALA A 1 612 ? 2.648 29.144 -17.039 1.00 93.44 612 ALA A C 1
ATOM 4441 O O . ALA A 1 612 ? 1.982 29.737 -16.187 1.00 93.44 612 ALA A O 1
ATOM 4442 N N . PRO A 1 613 ? 3.390 29.830 -17.933 1.00 93.25 613 PRO A N 1
ATOM 4443 C CA . PRO A 1 613 ? 3.543 31.290 -17.902 1.00 93.25 613 PRO A CA 1
ATOM 4444 C C . PRO A 1 613 ? 2.222 32.067 -17.885 1.00 93.25 613 PRO A C 1
ATOM 4446 O O . PRO A 1 613 ? 2.091 33.071 -17.187 1.00 93.25 613 PRO A O 1
ATOM 4449 N N . PHE A 1 614 ? 1.212 31.575 -18.610 1.00 93.06 614 PHE A N 1
ATOM 4450 C CA . PHE A 1 614 ? -0.103 32.214 -18.685 1.00 93.06 614 PHE A CA 1
ATOM 4451 C C . PHE A 1 614 ? -0.833 32.251 -17.331 1.00 93.06 614 PHE A C 1
ATOM 4453 O O . PHE A 1 614 ? -1.616 33.166 -17.106 1.00 93.06 614 PHE A O 1
ATOM 4460 N N . LEU A 1 615 ? -0.531 31.330 -16.403 1.00 92.19 615 LEU A N 1
ATOM 4461 C CA . LEU A 1 615 ? -1.093 31.311 -15.044 1.00 92.19 615 LEU A CA 1
ATOM 4462 C C . LEU A 1 615 ? -0.354 32.233 -14.059 1.00 92.19 615 LEU A C 1
ATOM 4464 O O . LEU A 1 615 ? -0.693 32.278 -12.875 1.00 92.19 615 LEU A O 1
ATOM 4468 N N . GLY A 1 616 ? 0.635 32.994 -14.539 1.00 89.69 616 GLY A N 1
ATOM 4469 C CA . GLY A 1 616 ? 1.403 33.948 -13.739 1.00 89.69 616 GLY A CA 1
ATOM 4470 C C . GLY A 1 616 ? 2.767 33.441 -13.270 1.00 89.69 616 GLY A C 1
ATOM 4471 O O . GLY A 1 616 ? 3.387 34.100 -12.440 1.00 89.69 616 GLY A O 1
ATOM 4472 N N . HIS A 1 617 ? 3.251 32.308 -13.788 1.00 92.25 617 HIS A N 1
ATOM 4473 C CA . HIS A 1 617 ? 4.613 31.833 -13.521 1.00 92.25 617 HIS A CA 1
ATOM 4474 C C . HIS A 1 617 ? 5.626 32.723 -14.247 1.00 92.25 617 HIS A C 1
ATOM 4476 O O . HIS A 1 617 ? 5.406 33.099 -15.402 1.00 92.25 617 HIS A O 1
ATOM 4482 N N . ARG A 1 618 ? 6.748 33.048 -13.597 1.00 91.62 618 ARG A N 1
ATOM 4483 C CA . ARG A 1 618 ? 7.834 33.822 -14.209 1.00 91.62 618 ARG A CA 1
ATOM 4484 C C . ARG A 1 618 ? 9.199 33.296 -13.793 1.00 91.62 618 ARG A C 1
ATOM 4486 O O . ARG A 1 618 ? 9.700 33.620 -12.721 1.00 91.62 618 ARG A O 1
ATOM 4493 N N . LEU A 1 619 ? 9.843 32.555 -14.684 1.00 89.06 619 LEU A N 1
ATOM 4494 C CA . LEU A 1 619 ? 11.247 32.197 -14.529 1.00 89.06 619 LEU A CA 1
ATOM 4495 C C . LEU A 1 619 ? 12.146 33.193 -15.266 1.00 89.06 619 LEU A C 1
ATOM 4497 O O . LEU A 1 619 ? 11.765 33.778 -16.277 1.00 89.06 619 LEU A O 1
ATOM 4501 N N . ALA A 1 620 ? 13.364 33.387 -14.759 1.00 86.44 620 ALA A N 1
ATOM 4502 C CA . ALA A 1 620 ? 14.410 34.051 -15.532 1.00 86.44 620 ALA A CA 1
ATOM 4503 C C . ALA A 1 620 ? 14.768 33.193 -16.760 1.00 86.44 620 ALA A C 1
ATOM 4505 O O . ALA A 1 620 ? 14.764 31.967 -16.663 1.00 86.44 620 ALA A O 1
ATOM 4506 N N . GLU A 1 621 ? 15.148 33.816 -17.878 1.00 76.50 621 GLU A N 1
ATOM 4507 C CA . GLU A 1 621 ? 15.405 33.135 -19.164 1.00 76.50 621 GLU A CA 1
ATOM 4508 C C . GLU A 1 621 ? 16.364 31.930 -19.037 1.00 76.50 621 GLU A C 1
ATOM 4510 O O . GLU A 1 621 ? 16.100 30.859 -19.580 1.00 76.50 621 GLU A O 1
ATOM 4515 N N . GLY A 1 622 ? 17.425 32.050 -18.228 1.00 82.19 622 GLY A N 1
ATOM 4516 C CA . GLY A 1 622 ? 18.352 30.941 -17.959 1.00 82.19 622 GLY A CA 1
ATOM 4517 C C . GLY A 1 622 ? 17.747 29.779 -17.156 1.00 82.19 622 GLY A C 1
ATOM 4518 O O . GLY A 1 622 ? 18.080 28.626 -17.412 1.00 82.19 622 GLY A O 1
ATOM 4519 N N . ARG A 1 623 ? 16.830 30.063 -16.220 1.00 83.12 623 ARG A N 1
ATOM 4520 C CA . ARG A 1 623 ? 16.137 29.060 -15.385 1.00 83.12 623 ARG A CA 1
ATOM 4521 C C . ARG A 1 623 ? 15.023 28.354 -16.147 1.00 83.12 623 ARG A C 1
ATOM 4523 O O . ARG A 1 623 ? 14.795 27.168 -15.944 1.00 83.12 623 ARG A O 1
ATOM 4530 N N . GLU A 1 624 ? 14.338 29.075 -17.030 1.00 86.62 624 GLU A N 1
ATOM 4531 C CA . GLU A 1 624 ? 13.359 28.477 -17.935 1.00 86.62 624 GLU A CA 1
ATOM 4532 C C . GLU A 1 624 ? 14.042 27.494 -18.890 1.00 86.62 624 GLU A C 1
ATOM 4534 O O . GLU A 1 624 ? 13.614 26.345 -18.994 1.00 86.62 624 GLU A O 1
ATOM 4539 N N . ALA A 1 625 ? 15.147 27.905 -19.521 1.00 82.62 625 ALA A N 1
ATOM 4540 C CA . ALA A 1 625 ? 15.926 27.033 -20.395 1.00 82.62 625 ALA A CA 1
ATOM 4541 C C . ALA A 1 625 ? 16.456 25.787 -19.663 1.00 82.62 625 ALA A C 1
ATOM 4543 O O . ALA A 1 625 ? 16.403 24.692 -20.220 1.00 82.62 625 ALA A O 1
ATOM 4544 N N . GLU A 1 626 ? 16.923 25.943 -18.419 1.00 82.69 626 GLU A N 1
ATOM 4545 C CA . GLU A 1 626 ? 17.324 24.836 -17.539 1.00 82.69 626 GLU A CA 1
ATOM 4546 C C . GLU A 1 626 ? 16.154 23.870 -17.303 1.00 82.69 626 GLU A C 1
ATOM 4548 O O . GLU A 1 626 ? 16.269 22.684 -17.606 1.00 82.69 626 GLU A O 1
ATOM 4553 N N . LEU A 1 627 ? 14.991 24.367 -16.864 1.00 82.88 627 LEU A N 1
ATOM 4554 C CA . LEU A 1 627 ? 13.803 23.539 -16.639 1.00 82.88 627 LEU A CA 1
ATOM 4555 C C . LEU A 1 627 ? 13.403 22.752 -17.894 1.00 82.88 627 LEU A C 1
ATOM 4557 O O . LEU A 1 627 ? 13.135 21.556 -17.800 1.00 82.88 627 LEU A O 1
ATOM 4561 N N . MET A 1 628 ? 13.398 23.385 -19.072 1.00 84.81 628 MET A N 1
ATOM 4562 C CA . MET A 1 628 ? 13.016 22.716 -20.322 1.00 84.81 628 MET A CA 1
ATOM 4563 C C . MET A 1 628 ? 13.917 21.523 -20.665 1.00 84.81 628 MET A C 1
ATOM 4565 O O . MET A 1 628 ? 13.449 20.587 -21.310 1.00 84.81 628 MET A O 1
ATOM 4569 N N . GLN A 1 629 ? 15.182 21.510 -20.234 1.00 77.88 629 GLN A N 1
ATOM 4570 C CA . GLN A 1 629 ? 16.094 20.377 -20.458 1.00 77.88 629 GLN A CA 1
ATOM 4571 C C . GLN A 1 629 ? 15.715 19.139 -19.638 1.00 77.88 629 GLN A C 1
ATOM 4573 O O . GLN A 1 629 ? 16.061 18.021 -20.026 1.00 77.88 629 GLN A O 1
ATOM 4578 N N . HIS A 1 630 ? 14.991 19.343 -18.539 1.00 78.25 630 HIS A N 1
ATOM 4579 C CA . HIS A 1 630 ? 14.547 18.303 -17.618 1.00 78.25 630 HIS A CA 1
ATOM 4580 C C . HIS A 1 630 ? 13.165 17.730 -17.955 1.00 78.25 630 HIS A C 1
ATOM 4582 O O . HIS A 1 630 ? 12.785 16.692 -17.420 1.00 78.25 630 HIS A O 1
ATOM 4588 N N . LEU A 1 631 ? 12.415 18.368 -18.857 1.00 81.31 631 LEU A N 1
ATOM 4589 C CA . LEU A 1 631 ? 11.110 17.873 -19.289 1.00 81.31 631 LEU A CA 1
ATOM 4590 C C . LEU A 1 631 ? 11.251 16.803 -20.376 1.00 81.31 631 LEU A C 1
ATOM 4592 O O . LEU A 1 631 ? 12.083 16.923 -21.280 1.00 81.31 631 LEU A O 1
ATOM 4596 N N . LEU A 1 632 ? 10.364 15.804 -20.355 1.00 81.81 632 LEU A N 1
ATOM 4597 C CA . LEU A 1 632 ? 10.182 14.900 -21.496 1.00 81.81 632 LEU A CA 1
ATOM 4598 C C . LEU A 1 632 ? 9.645 15.684 -22.697 1.00 81.81 632 LEU A C 1
ATOM 4600 O O . LEU A 1 632 ? 10.155 15.587 -23.813 1.00 81.81 632 LEU A O 1
ATOM 4604 N N . VAL A 1 633 ? 8.642 16.523 -22.442 1.00 84.44 633 VAL A N 1
ATOM 4605 C CA . VAL A 1 633 ? 8.074 17.441 -23.427 1.00 84.44 633 VAL A CA 1
ATOM 4606 C C . VAL A 1 633 ? 8.670 18.830 -23.168 1.00 84.44 633 VAL A C 1
ATOM 4608 O O . VAL A 1 633 ? 8.254 19.543 -22.258 1.00 84.44 633 VAL A O 1
ATOM 4611 N N . ARG A 1 634 ? 9.685 19.214 -23.948 1.00 83.88 634 ARG A N 1
ATOM 4612 C CA . ARG A 1 634 ? 10.554 20.391 -23.715 1.00 83.88 634 ARG A CA 1
ATOM 4613 C C . ARG A 1 634 ? 9.940 21.738 -24.124 1.00 83.88 634 ARG A C 1
ATOM 4615 O O . ARG A 1 634 ? 10.527 22.486 -24.902 1.00 83.88 634 ARG A O 1
ATOM 4622 N N . ARG A 1 635 ? 8.739 22.036 -23.636 1.00 87.38 635 ARG A N 1
ATOM 4623 C CA . ARG A 1 635 ? 8.071 23.337 -23.803 1.00 87.38 635 ARG A CA 1
ATOM 4624 C C . ARG A 1 635 ? 7.235 23.671 -22.567 1.00 87.38 635 ARG A C 1
ATOM 4626 O O . ARG A 1 635 ? 6.821 22.736 -21.888 1.00 87.38 635 ARG A O 1
ATOM 4633 N N . PRO A 1 636 ? 6.925 24.949 -22.297 1.00 90.31 636 PRO A N 1
ATOM 4634 C CA . PRO A 1 636 ? 5.971 25.315 -21.258 1.00 90.31 636 PRO A CA 1
ATOM 4635 C C . PRO A 1 636 ? 4.572 24.753 -21.528 1.00 90.31 636 PRO A C 1
ATOM 4637 O O . PRO A 1 636 ? 4.195 24.457 -22.672 1.00 90.31 636 PRO A O 1
ATOM 4640 N N . THR A 1 637 ? 3.783 24.657 -20.464 1.00 92.44 637 THR A N 1
ATOM 4641 C CA . THR A 1 637 ? 2.354 24.353 -20.550 1.00 92.44 637 THR A CA 1
ATOM 4642 C C . THR A 1 637 ? 1.609 25.566 -21.102 1.00 92.44 637 THR A C 1
ATOM 4644 O O . THR A 1 637 ? 1.830 26.697 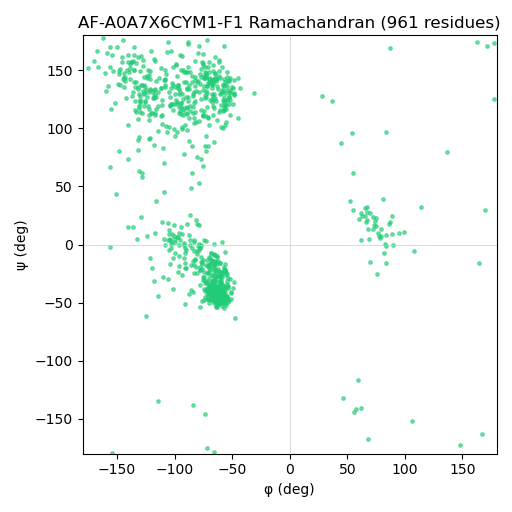-20.660 1.00 92.44 637 THR A O 1
ATOM 4647 N N . ARG A 1 638 ? 0.736 25.337 -22.086 1.00 91.69 638 ARG A N 1
ATOM 4648 C CA . ARG A 1 638 ? -0.077 26.366 -22.748 1.00 91.69 638 ARG A CA 1
ATOM 4649 C C . ARG A 1 638 ? -1.541 26.287 -22.318 1.00 91.69 638 ARG A C 1
ATOM 4651 O O . ARG A 1 638 ? -1.978 25.283 -21.760 1.00 91.69 638 ARG A O 1
ATOM 4658 N N . VAL A 1 639 ? -2.296 27.344 -22.622 1.00 92.75 639 VAL A N 1
ATOM 4659 C CA . VAL A 1 639 ? -3.740 27.426 -22.345 1.00 92.75 639 VAL A CA 1
ATOM 4660 C C . VAL A 1 639 ? -4.477 26.239 -22.964 1.00 92.75 639 VAL A C 1
ATOM 4662 O O . VAL A 1 639 ? -5.221 25.562 -22.262 1.00 92.75 639 VAL A O 1
ATOM 4665 N N . ASP A 1 640 ? -4.210 25.932 -24.234 1.00 91.50 640 ASP A N 1
ATOM 4666 C CA . ASP A 1 640 ? -4.893 24.852 -24.955 1.00 91.50 640 ASP A CA 1
ATOM 4667 C C . ASP A 1 640 ? -4.606 23.460 -24.374 1.00 91.50 640 ASP A C 1
ATOM 4669 O O . ASP A 1 640 ? -5.499 22.618 -24.363 1.00 91.50 640 ASP A O 1
ATOM 4673 N N . ASP A 1 641 ? -3.409 23.218 -23.818 1.00 92.88 641 ASP A N 1
ATOM 4674 C CA . ASP A 1 641 ? -3.104 21.948 -23.134 1.00 92.88 641 ASP A CA 1
ATOM 4675 C C . ASP A 1 641 ? -4.048 21.740 -21.942 1.00 92.88 641 ASP A C 1
ATOM 4677 O O . ASP A 1 641 ? -4.618 20.663 -21.750 1.00 92.88 641 ASP A O 1
ATOM 4681 N N . LEU A 1 642 ? -4.227 22.798 -21.144 1.00 94.06 642 LEU A N 1
ATOM 4682 C CA . LEU A 1 642 ? -5.100 22.776 -19.979 1.00 94.06 642 LEU A CA 1
ATOM 4683 C C . LEU A 1 642 ? -6.573 22.721 -20.390 1.00 94.06 642 LEU A C 1
ATOM 4685 O O . LEU A 1 642 ? -7.324 21.928 -19.832 1.00 94.06 642 LEU A O 1
ATOM 4689 N N . VAL A 1 643 ? -6.991 23.514 -21.376 1.00 92.81 643 VAL A N 1
ATOM 4690 C CA . VAL A 1 643 ? -8.375 23.531 -21.873 1.00 92.81 643 VAL A CA 1
ATOM 4691 C C . VAL A 1 643 ? -8.776 22.170 -22.433 1.00 92.81 643 VAL A C 1
ATOM 4693 O O . VAL A 1 643 ? -9.846 21.675 -22.088 1.00 92.81 643 VAL A O 1
ATOM 4696 N N . ASN A 1 644 ? -7.930 21.532 -23.241 1.00 91.62 644 ASN A N 1
ATOM 4697 C CA . ASN A 1 644 ? -8.215 20.215 -23.811 1.00 91.62 644 ASN A CA 1
ATOM 4698 C C . ASN A 1 644 ? -8.381 19.150 -22.722 1.00 91.62 644 ASN A C 1
ATOM 4700 O O . ASN A 1 644 ? -9.333 18.367 -22.761 1.00 91.62 644 ASN A O 1
ATOM 4704 N N . LEU A 1 645 ? -7.520 19.172 -21.702 1.00 92.06 645 LEU A N 1
ATOM 4705 C CA . LEU A 1 645 ? -7.648 18.262 -20.570 1.00 92.06 645 LEU A CA 1
ATOM 4706 C C . LEU A 1 645 ? -8.893 18.552 -19.724 1.00 92.06 645 LEU A C 1
ATOM 4708 O O . LEU A 1 645 ? -9.582 17.632 -19.291 1.00 92.06 645 LEU A O 1
ATOM 4712 N N . LEU A 1 646 ? -9.207 19.826 -19.489 1.00 92.19 646 LEU A N 1
ATOM 4713 C CA . LEU A 1 646 ? -10.411 20.217 -18.762 1.00 92.19 646 LEU A CA 1
ATOM 4714 C C . LEU A 1 646 ? -11.679 19.826 -19.518 1.00 92.19 646 LEU A C 1
ATOM 4716 O O . LEU A 1 646 ? -12.639 19.413 -18.879 1.00 92.19 646 LEU A O 1
ATOM 4720 N N . ARG A 1 647 ? -11.683 19.886 -20.854 1.00 89.25 647 ARG A N 1
ATOM 4721 C CA . ARG A 1 647 ? -12.790 19.383 -21.676 1.00 89.25 647 ARG A CA 1
ATOM 4722 C C . ARG A 1 647 ? -12.973 17.879 -21.506 1.00 89.25 647 ARG A C 1
ATOM 4724 O O . ARG A 1 647 ? -14.103 17.463 -21.296 1.00 89.25 647 ARG A O 1
ATOM 4731 N N . LEU A 1 648 ? -11.897 17.086 -21.483 1.00 88.94 648 LEU A N 1
ATOM 4732 C CA . LEU A 1 648 ? -11.986 15.666 -21.116 1.00 88.94 648 LEU A CA 1
ATOM 4733 C C . LEU A 1 648 ? -12.642 15.496 -19.735 1.00 88.94 648 LEU A C 1
ATOM 4735 O O . LEU A 1 648 ? -1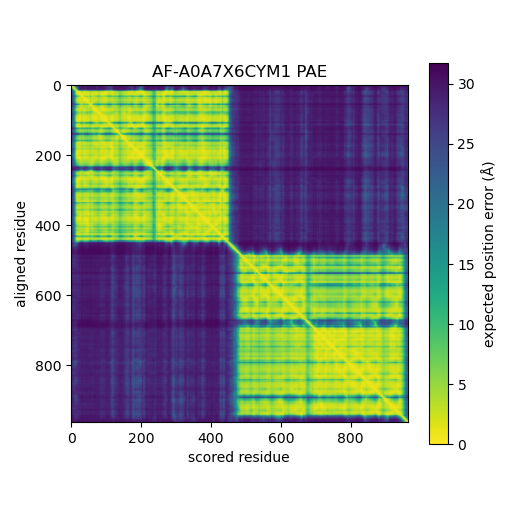3.624 14.771 -19.611 1.00 88.94 648 LEU A O 1
ATOM 4739 N N . LEU A 1 649 ? -12.141 16.193 -18.711 1.00 90.81 649 LEU A N 1
ATOM 4740 C CA . LEU A 1 649 ? -12.635 16.071 -17.329 1.00 90.81 649 LEU A CA 1
ATOM 4741 C C . LEU A 1 649 ? -14.058 16.622 -17.121 1.00 90.81 649 LEU A C 1
ATOM 4743 O O . LEU A 1 649 ? -14.735 16.269 -16.152 1.00 90.81 649 LEU A O 1
ATOM 4747 N N . ALA A 1 650 ? -14.503 17.496 -18.022 1.00 83.94 650 ALA A N 1
ATOM 4748 C CA . ALA A 1 650 ? -15.839 18.070 -18.071 1.00 83.94 650 ALA A CA 1
ATOM 4749 C C . ALA A 1 650 ? -16.791 17.279 -18.980 1.00 83.94 650 ALA A C 1
ATOM 4751 O O . ALA A 1 650 ? -17.892 17.740 -19.254 1.00 83.94 650 ALA A O 1
ATOM 4752 N N . THR A 1 651 ? -16.406 16.101 -19.463 1.00 75.81 651 THR A N 1
ATOM 4753 C CA . THR A 1 651 ? -17.312 15.246 -20.237 1.00 75.81 651 THR A CA 1
ATOM 4754 C C . THR A 1 651 ? -17.830 14.087 -19.393 1.00 75.81 651 THR A C 1
ATOM 4756 O O . THR A 1 651 ? -17.349 13.789 -18.294 1.00 75.81 651 THR A O 1
ATOM 4759 N N . GLU A 1 652 ? -18.865 13.421 -19.896 1.00 72.25 652 GLU A N 1
ATOM 4760 C CA . GLU A 1 652 ? -19.342 12.165 -19.318 1.00 72.25 652 GLU A CA 1
ATOM 4761 C C . GLU A 1 652 ? -18.317 11.029 -19.459 1.00 72.25 652 GLU A C 1
ATOM 4763 O O . GLU A 1 652 ? -18.309 10.099 -18.660 1.00 72.25 652 GLU A O 1
ATOM 4768 N N . HIS A 1 653 ? -17.375 11.185 -20.383 1.00 69.44 653 HIS A N 1
ATOM 4769 C CA . HIS A 1 653 ? -16.353 10.215 -20.755 1.00 69.44 653 HIS A CA 1
ATOM 4770 C C . HIS A 1 653 ? -15.307 9.963 -19.662 1.00 69.44 653 HIS A C 1
ATOM 4772 O O . HIS A 1 653 ? -14.747 8.877 -19.545 1.00 69.44 653 HIS A O 1
ATOM 4778 N N . SER A 1 654 ? -15.078 10.944 -18.783 1.00 78.56 654 SER A N 1
ATOM 4779 C CA . SER A 1 654 ? -14.221 10.787 -17.603 1.00 78.56 654 SER A CA 1
ATOM 4780 C C . SER A 1 654 ? -15.011 10.419 -16.343 1.00 78.56 654 SER A C 1
ATOM 4782 O O . SER A 1 654 ? -14.494 10.570 -15.233 1.00 78.56 654 SER A O 1
ATOM 4784 N N . ALA A 1 655 ? -16.275 9.990 -16.464 1.00 81.88 655 ALA A N 1
ATOM 4785 C CA . ALA A 1 655 ? -17.143 9.767 -15.309 1.00 81.88 655 ALA A CA 1
ATOM 4786 C C . ALA A 1 655 ? -16.596 8.710 -14.349 1.00 81.88 655 ALA A C 1
ATOM 4788 O O . ALA A 1 655 ? -16.881 8.805 -13.162 1.00 81.88 655 ALA A O 1
ATOM 4789 N N . HIS A 1 656 ? -15.800 7.746 -14.815 1.00 89.69 656 HIS A N 1
ATOM 4790 C CA . HIS A 1 656 ? -15.185 6.725 -13.962 1.00 89.69 656 HIS A CA 1
ATOM 4791 C C . HIS A 1 656 ? -13.750 7.069 -13.504 1.00 89.69 656 HIS A C 1
ATOM 4793 O O . HIS A 1 656 ? -13.109 6.280 -12.809 1.00 89.69 656 HIS A O 1
ATOM 4799 N N . MET A 1 657 ? -13.234 8.258 -13.847 1.00 92.00 657 MET A N 1
ATOM 4800 C CA . MET A 1 657 ? -11.960 8.778 -13.338 1.00 92.00 657 MET A CA 1
ATOM 4801 C C . MET A 1 657 ? -12.214 9.590 -12.071 1.00 92.00 657 MET A C 1
ATOM 4803 O O . MET A 1 657 ? -12.670 10.727 -12.146 1.00 92.00 657 MET A O 1
ATOM 4807 N N . VAL A 1 658 ? -11.935 9.018 -10.903 1.00 92.44 658 VAL A N 1
ATOM 4808 C CA . VAL A 1 658 ? -12.180 9.673 -9.610 1.00 92.44 658 VAL A CA 1
ATOM 4809 C C . VAL A 1 658 ? -10.860 9.889 -8.880 1.00 92.44 658 VAL A C 1
ATOM 4811 O O . VAL A 1 658 ? -10.037 8.977 -8.783 1.00 92.44 658 VAL A O 1
ATOM 4814 N N . GLY A 1 659 ? -10.671 11.099 -8.346 1.00 92.12 659 GLY A N 1
ATOM 4815 C CA . GLY A 1 659 ? -9.532 11.501 -7.516 1.00 92.12 659 GLY A CA 1
ATOM 4816 C C . GLY A 1 659 ? -8.173 11.374 -8.199 1.00 92.12 659 GLY A C 1
ATOM 4817 O O . GLY A 1 659 ? -7.152 11.269 -7.510 1.00 92.12 659 GLY A O 1
ATOM 4818 N N . GLN A 1 660 ? -8.160 11.363 -9.532 1.00 91.88 660 GLN A N 1
ATOM 4819 C CA . GLN A 1 660 ? -6.940 11.303 -10.322 1.00 91.88 660 GLN A CA 1
ATOM 4820 C C . GLN A 1 660 ? -6.204 12.633 -10.275 1.00 91.88 660 GLN A C 1
ATOM 4822 O O . GLN A 1 660 ? -6.823 13.695 -10.210 1.00 91.88 660 GLN A O 1
ATOM 4827 N N . VAL A 1 661 ? -4.878 12.555 -10.343 1.00 91.69 661 VAL A N 1
ATOM 4828 C CA . VAL A 1 661 ? -4.004 13.706 -10.568 1.00 91.69 661 VAL A CA 1
ATOM 4829 C C . VAL A 1 661 ? -3.408 13.537 -11.957 1.00 91.69 661 VAL A C 1
ATOM 4831 O O . VAL A 1 661 ? -2.655 12.597 -12.197 1.00 91.69 661 VAL A O 1
ATOM 4834 N N . LEU A 1 662 ? -3.799 14.404 -12.885 1.00 91.62 662 LEU A N 1
ATOM 4835 C CA . LEU A 1 662 ? -3.335 14.371 -14.266 1.00 91.62 662 LEU A CA 1
ATOM 4836 C C . LEU A 1 662 ? -2.201 15.388 -14.438 1.00 91.62 662 LEU A C 1
ATOM 4838 O O . LEU A 1 662 ? -2.387 16.579 -14.194 1.00 91.62 662 LEU A O 1
ATOM 4842 N N . THR A 1 663 ? -1.029 14.916 -14.853 1.00 89.06 663 THR A N 1
ATOM 4843 C CA . THR A 1 663 ? 0.211 15.701 -14.908 1.00 89.06 663 THR A CA 1
ATOM 4844 C C . THR A 1 663 ? 0.433 16.337 -16.282 1.00 89.06 663 THR A C 1
ATOM 4846 O O . THR A 1 663 ? 0.921 15.697 -17.208 1.00 89.06 663 THR A O 1
ATOM 4849 N N . LEU A 1 664 ? 0.106 17.627 -16.427 1.00 89.69 664 LEU A N 1
ATOM 4850 C CA . LEU A 1 664 ? 0.428 18.451 -17.609 1.00 89.69 664 LEU A CA 1
ATOM 4851 C C . LEU A 1 664 ? 1.810 19.118 -17.528 1.00 89.69 664 LEU A C 1
ATOM 4853 O O . LEU A 1 664 ? 2.161 19.940 -18.373 1.00 89.69 664 LEU A O 1
ATOM 4857 N N . ASP A 1 665 ? 2.608 18.768 -16.526 1.00 84.38 665 ASP A N 1
ATOM 4858 C CA . ASP A 1 665 ? 3.921 19.348 -16.240 1.00 84.38 665 ASP A CA 1
ATOM 4859 C C . ASP A 1 665 ? 4.992 19.076 -17.318 1.00 84.38 665 ASP A C 1
ATOM 4861 O O . ASP A 1 665 ? 6.067 19.676 -17.297 1.00 84.38 665 ASP A O 1
ATOM 4865 N N . GLY A 1 666 ? 4.702 18.216 -18.299 1.00 79.38 666 GLY A N 1
ATOM 4866 C CA . GLY A 1 666 ? 5.650 17.810 -19.334 1.00 79.38 666 GLY A CA 1
ATOM 4867 C C . GLY A 1 666 ? 6.538 16.635 -18.956 1.00 79.38 666 GLY A C 1
ATOM 4868 O O . GLY A 1 666 ? 7.576 16.444 -19.595 1.00 79.38 666 GLY A O 1
ATOM 4869 N N . GLY A 1 667 ? 6.148 15.872 -17.936 1.00 78.56 667 GLY A N 1
ATOM 4870 C CA . GLY A 1 667 ? 6.892 14.735 -17.412 1.00 78.56 667 GLY A CA 1
ATOM 4871 C C . GLY A 1 667 ? 7.892 15.110 -16.318 1.00 78.56 667 GLY A C 1
ATOM 4872 O O . GLY A 1 667 ? 8.859 14.374 -16.144 1.00 78.56 667 GLY A O 1
ATOM 4873 N N . VAL A 1 668 ? 7.695 16.220 -15.588 1.00 76.38 668 VAL A N 1
ATOM 4874 C CA . VAL A 1 668 ? 8.565 16.581 -14.442 1.00 76.38 668 VAL A CA 1
ATOM 4875 C C . VAL A 1 668 ? 8.500 15.492 -13.378 1.00 76.38 668 VAL A C 1
ATOM 4877 O O . VAL A 1 668 ? 9.531 15.024 -12.906 1.00 76.38 668 VAL A O 1
ATOM 4880 N N . GLU A 1 669 ? 7.307 15.022 -13.026 1.00 72.94 669 GLU A N 1
ATOM 4881 C CA . GLU A 1 669 ? 7.157 13.959 -12.025 1.00 72.94 669 GLU A CA 1
ATOM 4882 C C . GLU A 1 669 ? 7.681 12.584 -12.494 1.00 72.94 669 GLU A C 1
ATOM 4884 O O . GLU A 1 669 ? 7.801 11.658 -11.693 1.00 72.94 669 GLU A O 1
ATOM 4889 N N . ALA A 1 670 ? 8.072 12.435 -13.766 1.00 65.81 670 ALA A N 1
ATOM 4890 C CA . ALA A 1 670 ? 8.746 11.230 -14.258 1.00 65.81 670 ALA A CA 1
ATOM 4891 C C . ALA A 1 670 ? 10.250 11.170 -13.876 1.00 65.81 670 ALA A C 1
ATOM 4893 O O . ALA A 1 670 ? 10.929 10.191 -14.200 1.00 65.81 670 ALA A O 1
ATOM 4894 N N . MET A 1 671 ? 10.787 12.196 -13.195 1.00 52.69 671 MET A N 1
ATOM 4895 C CA . MET A 1 671 ? 12.221 12.413 -12.942 1.00 52.69 671 MET A CA 1
ATOM 4896 C C . MET A 1 671 ? 12.852 11.546 -11.832 1.00 52.69 671 MET A C 1
ATOM 4898 O O . MET A 1 671 ? 13.286 12.035 -10.792 1.00 52.69 671 MET A O 1
ATOM 4902 N N . LEU A 1 672 ? 13.049 10.258 -12.127 1.00 48.72 672 LEU A N 1
ATOM 4903 C CA . LEU A 1 672 ? 14.199 9.478 -11.622 1.00 48.72 672 LEU A CA 1
ATOM 4904 C C . LEU A 1 672 ? 15.309 9.337 -12.685 1.00 48.72 672 LEU A C 1
ATOM 4906 O O . LEU A 1 672 ? 16.183 8.477 -12.585 1.00 48.72 672 LEU A O 1
ATOM 4910 N N . VAL A 1 673 ? 15.275 10.165 -13.731 1.00 44.84 673 VAL A N 1
ATOM 4911 C CA . VAL A 1 673 ? 16.169 10.062 -14.888 1.00 44.84 673 VAL A CA 1
ATOM 4912 C C . VAL A 1 673 ? 17.266 11.128 -14.766 1.00 44.84 673 VAL A C 1
ATOM 4914 O O . VAL A 1 673 ? 16.937 12.313 -14.698 1.00 44.84 673 VAL A O 1
ATOM 4917 N N . PRO A 1 674 ? 18.562 10.761 -14.732 1.00 45.56 674 PRO A N 1
ATOM 4918 C CA . PRO A 1 674 ? 19.643 11.742 -14.788 1.00 45.56 674 PRO A CA 1
ATOM 4919 C C . PRO A 1 674 ? 19.551 12.565 -16.086 1.00 45.56 674 PRO A C 1
ATOM 4921 O O . PRO A 1 674 ? 19.030 12.064 -17.087 1.00 45.56 674 PRO A O 1
ATOM 4924 N N . PRO A 1 675 ? 20.048 13.818 -16.102 1.00 53.06 675 PRO A N 1
ATOM 4925 C CA . PRO A 1 675 ? 19.982 14.672 -17.285 1.00 53.06 675 PRO A CA 1
ATOM 4926 C C . PRO A 1 675 ? 20.514 13.923 -18.508 1.00 53.06 675 PRO A C 1
ATOM 4928 O O . PRO A 1 675 ? 21.545 13.250 -18.434 1.00 53.06 675 PRO A O 1
ATOM 4931 N N . THR A 1 676 ? 19.803 14.023 -19.636 1.00 52.69 676 THR A N 1
ATOM 4932 C CA . THR A 1 676 ? 20.263 13.424 -20.895 1.00 52.69 676 THR A CA 1
ATOM 4933 C C . THR A 1 676 ? 21.661 13.975 -21.196 1.00 52.69 676 THR A C 1
ATOM 4935 O O . THR A 1 676 ? 21.795 15.195 -21.314 1.00 52.69 676 THR A O 1
ATOM 4938 N N . PRO A 1 677 ? 22.710 13.136 -21.307 1.00 54.03 677 PRO A N 1
ATOM 4939 C CA . PRO A 1 677 ? 24.050 13.623 -21.607 1.00 54.03 677 PRO A CA 1
ATOM 4940 C C . PRO A 1 677 ? 24.037 14.458 -22.890 1.00 54.03 677 PRO A C 1
ATOM 4942 O O . PRO A 1 677 ? 23.357 14.096 -23.848 1.00 54.03 677 PRO A O 1
ATOM 4945 N N . ALA A 1 678 ? 24.798 15.555 -22.936 1.00 54.28 678 ALA A N 1
ATOM 4946 C CA . ALA A 1 678 ? 24.768 16.506 -24.056 1.00 54.28 678 ALA A CA 1
ATOM 4947 C C . ALA A 1 678 ? 25.018 15.859 -25.438 1.00 54.28 678 ALA A C 1
ATOM 4949 O O . ALA A 1 678 ? 24.543 16.361 -26.449 1.00 54.28 678 ALA A O 1
ATOM 4950 N N . TRP A 1 679 ? 25.719 14.722 -25.483 1.00 50.81 679 TRP A N 1
ATOM 4951 C CA . TRP A 1 679 ? 26.001 13.948 -26.698 1.00 50.81 679 TRP A CA 1
ATOM 4952 C C . TRP A 1 679 ? 24.858 13.013 -27.146 1.00 50.81 679 TRP A C 1
ATOM 4954 O O . TRP A 1 679 ? 24.892 12.506 -28.262 1.00 50.81 679 TRP A O 1
ATOM 4964 N N . LEU A 1 680 ? 23.851 12.791 -26.296 1.00 52.91 680 LEU A N 1
ATOM 4965 C CA . LEU A 1 680 ? 22.599 12.067 -26.576 1.00 52.91 680 LEU A CA 1
ATOM 4966 C C . LEU A 1 680 ? 21.425 13.019 -26.865 1.00 52.91 680 LEU A C 1
ATOM 4968 O O . LEU A 1 680 ? 20.332 12.573 -27.218 1.00 52.91 680 LEU A O 1
ATOM 4972 N N . ALA A 1 681 ? 21.631 14.326 -26.689 1.00 56.78 681 ALA A N 1
ATOM 4973 C CA . ALA A 1 681 ? 20.638 15.355 -26.942 1.00 56.78 681 ALA A CA 1
ATOM 4974 C C . ALA A 1 681 ? 20.567 15.670 -28.444 1.00 56.78 681 ALA A C 1
ATOM 4976 O O . ALA A 1 681 ? 21.037 16.711 -28.896 1.00 56.78 681 ALA A O 1
ATOM 4977 N N . GLU A 1 682 ? 19.957 14.784 -29.233 1.00 56.19 682 GLU A N 1
ATOM 4978 C CA . GLU A 1 682 ? 19.399 15.248 -30.504 1.00 56.19 682 GLU A CA 1
ATOM 4979 C C . GLU A 1 682 ? 18.329 16.317 -30.213 1.00 56.19 682 GLU A C 1
ATOM 4981 O O . GLU A 1 682 ? 17.618 16.214 -29.202 1.00 56.19 682 GLU A O 1
ATOM 4986 N N . PRO A 1 683 ? 18.208 17.367 -31.047 1.00 55.56 683 PRO A N 1
ATOM 4987 C CA . PRO A 1 683 ? 17.097 18.294 -30.928 1.00 55.56 683 PRO A CA 1
ATOM 4988 C C . PRO A 1 683 ? 15.804 17.492 -31.067 1.00 55.56 683 PRO A C 1
ATOM 4990 O O . PRO A 1 683 ? 15.541 16.907 -32.119 1.00 55.56 683 PRO A O 1
ATOM 4993 N N . SER A 1 684 ? 15.022 17.448 -29.983 1.00 55.16 684 SER A N 1
ATOM 4994 C CA . SER A 1 684 ? 13.679 16.876 -30.018 1.00 55.16 684 SER A CA 1
ATOM 4995 C C . SER A 1 684 ? 12.938 17.535 -31.178 1.00 55.16 684 SER A C 1
ATOM 4997 O O . SER A 1 684 ? 12.985 18.769 -31.276 1.00 55.16 684 SER A O 1
ATOM 4999 N N . PRO A 1 685 ? 12.247 16.776 -32.045 1.00 58.50 685 PRO A N 1
ATOM 5000 C CA . PRO A 1 685 ? 11.292 17.401 -32.940 1.00 58.50 685 PRO A CA 1
ATOM 5001 C C . PRO A 1 685 ? 10.345 18.243 -32.082 1.00 58.50 685 PRO A C 1
ATOM 5003 O O . PRO A 1 685 ? 10.015 17.863 -30.950 1.00 58.50 685 PRO A O 1
ATOM 5006 N N . ALA A 1 686 ? 9.982 19.425 -32.582 1.00 61.41 686 ALA A N 1
ATOM 5007 C CA . ALA A 1 686 ? 9.003 20.259 -31.909 1.00 61.41 686 ALA A CA 1
ATOM 5008 C C . ALA A 1 686 ? 7.742 19.411 -31.735 1.00 61.41 686 ALA A C 1
ATOM 5010 O O . ALA A 1 686 ? 7.158 18.961 -32.723 1.00 61.41 686 ALA A O 1
ATOM 5011 N N . TYR A 1 687 ? 7.362 19.142 -30.483 1.00 65.62 687 TYR A N 1
ATOM 5012 C CA . TYR A 1 687 ? 6.048 18.577 -30.221 1.00 65.62 687 TYR A CA 1
ATOM 5013 C C . TYR A 1 687 ? 5.032 19.514 -30.861 1.00 65.62 687 TYR A C 1
ATOM 5015 O O . TYR A 1 687 ? 5.152 20.726 -30.645 1.00 65.62 687 TYR A O 1
ATOM 5023 N N . PRO A 1 688 ? 4.086 18.991 -31.657 1.00 64.12 688 PRO A N 1
ATOM 5024 C CA . PRO A 1 688 ? 3.107 19.838 -32.303 1.00 64.12 688 PRO A CA 1
ATOM 5025 C C . PRO A 1 688 ? 2.411 20.684 -31.241 1.00 64.12 688 PRO A C 1
ATOM 5027 O O . PRO A 1 688 ? 2.083 20.204 -30.148 1.00 64.12 688 PRO A O 1
ATOM 5030 N N . ASP A 1 689 ? 2.238 21.963 -31.558 1.00 68.31 689 ASP A N 1
ATOM 5031 C CA . ASP A 1 689 ? 1.408 22.831 -30.744 1.00 68.31 689 ASP A CA 1
ATOM 5032 C C . ASP A 1 689 ? 0.003 22.212 -30.687 1.00 68.31 689 ASP A C 1
ATOM 5034 O O . ASP A 1 689 ? -0.475 21.695 -31.703 1.00 68.31 689 ASP A O 1
ATOM 5038 N N . PRO A 1 690 ? -0.648 22.195 -29.511 1.00 67.56 690 PRO A N 1
ATOM 5039 C CA . PRO A 1 690 ? -2.024 21.731 -29.428 1.00 67.56 690 PRO A CA 1
ATOM 5040 C C . PRO A 1 690 ? -2.872 22.578 -30.383 1.00 67.56 690 PRO A C 1
ATOM 5042 O O . PRO A 1 690 ? -2.862 23.805 -30.307 1.00 67.56 690 PRO A O 1
ATOM 5045 N N . ALA A 1 691 ? -3.568 21.933 -31.316 1.00 62.50 691 ALA A N 1
ATOM 5046 C CA . ALA A 1 691 ? -4.486 22.641 -32.193 1.00 62.50 691 ALA A CA 1
ATOM 5047 C C . ALA A 1 691 ? -5.729 23.060 -31.384 1.00 62.50 691 ALA A C 1
ATOM 5049 O O . ALA A 1 691 ? -6.252 22.243 -30.618 1.00 62.50 691 ALA A O 1
ATOM 5050 N N . PRO A 1 692 ? -6.232 24.298 -31.542 1.00 62.78 692 PRO A N 1
ATOM 5051 C CA . PRO A 1 692 ? -7.528 24.667 -30.994 1.00 62.78 692 PRO A CA 1
ATOM 5052 C C . PRO A 1 692 ? -8.612 23.883 -31.743 1.00 62.78 692 PRO A C 1
ATOM 5054 O O . PRO A 1 692 ? -8.700 23.957 -32.968 1.00 62.78 692 PRO A O 1
ATOM 5057 N N . GLY A 1 693 ? -9.435 23.114 -31.032 1.00 74.38 693 GLY A N 1
ATOM 5058 C CA . GLY A 1 693 ? -10.425 22.256 -31.687 1.00 74.38 693 GLY A CA 1
ATOM 5059 C C . GLY A 1 693 ? -11.056 21.230 -30.758 1.00 74.38 693 GLY A C 1
ATOM 5060 O O . GLY A 1 693 ? -11.002 21.384 -29.539 1.00 74.38 693 GLY A O 1
ATOM 5061 N N . ASP A 1 694 ? -11.688 20.212 -31.336 1.00 85.38 694 ASP A N 1
ATOM 5062 C CA . ASP A 1 694 ? -12.179 19.055 -30.589 1.00 85.38 694 ASP A CA 1
ATOM 5063 C C . ASP A 1 694 ? -10.980 18.257 -30.030 1.00 85.38 694 ASP A C 1
ATOM 5065 O O . ASP A 1 694 ? -10.152 17.785 -30.812 1.00 85.38 694 ASP A O 1
ATOM 5069 N N . PRO A 1 695 ? -10.844 18.099 -28.696 1.00 87.06 695 PRO A N 1
ATOM 5070 C CA . PRO A 1 695 ? -9.728 17.368 -28.098 1.00 87.06 695 PRO A CA 1
ATOM 5071 C C . PRO A 1 695 ? -9.720 15.864 -28.419 1.00 87.06 695 PRO A C 1
ATOM 5073 O O . PRO A 1 695 ? -8.756 15.180 -28.074 1.00 87.06 695 PRO A O 1
ATOM 5076 N N . PHE A 1 696 ? -10.773 15.345 -29.052 1.00 90.12 696 PHE A N 1
ATOM 5077 C CA . PHE A 1 696 ? -10.892 13.947 -29.452 1.00 90.12 696 PHE A CA 1
ATOM 5078 C C . PHE A 1 696 ? -10.719 13.720 -30.960 1.00 90.12 696 PHE A C 1
ATOM 5080 O O . PHE A 1 696 ? -10.870 12.584 -31.403 1.00 90.12 696 PHE A O 1
ATOM 5087 N N . ASP A 1 697 ? -10.411 14.756 -31.745 1.00 91.75 697 ASP A N 1
ATOM 5088 C CA . ASP A 1 697 ? -10.237 14.618 -33.192 1.00 91.75 697 ASP A CA 1
ATOM 5089 C C . ASP A 1 697 ? -9.038 13.715 -33.528 1.00 91.75 697 ASP A C 1
ATOM 5091 O O . ASP A 1 697 ? -7.901 13.958 -33.107 1.00 91.75 697 ASP A O 1
ATOM 5095 N N . LEU A 1 698 ? -9.310 12.660 -34.296 1.00 94.00 698 LEU A N 1
ATOM 5096 C CA . LEU A 1 698 ? -8.332 11.692 -34.787 1.00 94.00 698 LEU A CA 1
ATOM 5097 C C . LEU A 1 698 ? -8.243 11.696 -36.318 1.00 94.00 698 LEU A C 1
ATOM 5099 O O . LEU A 1 698 ? -7.579 10.834 -36.902 1.00 94.00 698 LEU A O 1
ATOM 5103 N N . SER A 1 699 ? -8.872 12.671 -36.975 1.00 92.94 699 SER A N 1
ATOM 5104 C CA . SER A 1 699 ? -8.880 12.806 -38.427 1.00 92.94 699 SER A CA 1
ATOM 5105 C C . SER A 1 699 ? -7.463 12.797 -38.995 1.00 92.94 699 SER A C 1
ATOM 5107 O O . SER A 1 699 ? -6.588 13.558 -38.581 1.00 92.94 699 SER A O 1
ATOM 5109 N N . GLY A 1 700 ? -7.228 11.917 -39.968 1.00 91.12 700 GLY A N 1
ATOM 5110 C CA . GLY A 1 700 ? -5.917 11.779 -40.605 1.00 91.12 700 GLY A CA 1
ATOM 5111 C C . GLY A 1 700 ? -4.877 11.021 -39.773 1.00 91.12 700 GLY A C 1
ATOM 5112 O O . GLY A 1 700 ? -3.713 10.994 -40.172 1.00 91.12 700 GLY A O 1
ATOM 5113 N N . THR A 1 701 ? -5.273 10.383 -38.670 1.00 94.12 701 THR A N 1
ATOM 5114 C CA . THR A 1 701 ? -4.405 9.508 -37.868 1.00 94.12 701 THR A CA 1
ATOM 5115 C C . THR A 1 701 ? -4.658 8.043 -38.214 1.00 94.12 701 THR A C 1
ATOM 5117 O O . THR A 1 701 ? -5.809 7.612 -38.291 1.00 94.12 701 THR A O 1
ATOM 5120 N N . VAL A 1 702 ? -3.590 7.263 -38.385 1.00 98.06 702 VAL A N 1
ATOM 5121 C CA . VAL A 1 702 ? -3.654 5.809 -38.568 1.00 98.06 702 VAL A CA 1
ATOM 5122 C C . VAL A 1 702 ? -3.241 5.093 -37.284 1.00 98.06 702 VAL A C 1
ATOM 5124 O O . VAL A 1 702 ? -2.103 5.233 -36.832 1.00 98.06 702 VAL A O 1
ATOM 5127 N N . LEU A 1 703 ? -4.132 4.293 -36.698 1.00 98.56 703 LEU A N 1
ATOM 5128 C CA . LEU A 1 703 ? -3.899 3.632 -35.412 1.00 98.56 703 LEU A CA 1
ATOM 5129 C C . LEU A 1 703 ? -3.875 2.107 -35.539 1.00 98.56 703 LEU A C 1
ATOM 5131 O O . LEU A 1 703 ? -4.820 1.482 -36.019 1.00 98.56 703 LEU A O 1
ATOM 5135 N N . LEU A 1 704 ? -2.806 1.496 -35.032 1.00 98.75 704 LEU A N 1
ATOM 5136 C CA . LEU A 1 704 ? -2.719 0.057 -34.814 1.00 98.75 704 LEU A CA 1
ATOM 5137 C C . LEU A 1 704 ? -3.389 -0.293 -33.482 1.00 98.75 704 LEU A C 1
ATOM 5139 O O . LEU A 1 704 ? -2.980 0.202 -32.432 1.00 98.75 704 LEU A O 1
ATOM 5143 N N . VAL A 1 705 ? -4.398 -1.164 -33.507 1.00 98.62 705 VAL A N 1
ATOM 5144 C CA . VAL A 1 705 ? -5.181 -1.533 -32.319 1.00 98.62 705 VAL A CA 1
ATOM 5145 C C . VAL A 1 705 ? -5.066 -3.026 -32.059 1.00 98.62 705 VAL A C 1
ATOM 5147 O O . VAL A 1 705 ? -5.589 -3.841 -32.820 1.00 98.62 705 VAL A O 1
ATOM 5150 N N . THR A 1 706 ? -4.420 -3.405 -30.956 1.00 98.31 706 THR A N 1
ATOM 5151 C CA . THR A 1 706 ? -4.348 -4.814 -30.541 1.00 98.31 706 THR A CA 1
ATOM 5152 C C . THR A 1 706 ? -5.526 -5.187 -29.648 1.00 98.31 706 THR A C 1
ATOM 5154 O O . THR A 1 706 ? -6.056 -4.361 -28.908 1.00 98.31 706 THR A O 1
ATOM 5157 N N . GLY A 1 707 ? -5.972 -6.444 -29.713 1.00 95.62 707 GLY A N 1
ATOM 5158 C CA . GLY A 1 707 ? -7.157 -6.883 -28.970 1.00 95.62 707 GLY A CA 1
ATOM 5159 C C . GLY A 1 707 ? -8.474 -6.359 -29.557 1.00 95.62 707 GLY A C 1
ATOM 5160 O O . GLY A 1 707 ? -9.509 -6.452 -28.901 1.00 95.62 707 GLY A O 1
ATOM 5161 N N . ALA A 1 708 ? -8.468 -5.878 -30.805 1.00 96.88 708 ALA A N 1
ATOM 5162 C CA . ALA A 1 708 ? -9.602 -5.226 -31.469 1.00 96.88 708 ALA A CA 1
ATOM 5163 C C . ALA A 1 708 ? -10.841 -6.124 -31.676 1.00 96.88 708 ALA A C 1
ATOM 5165 O O . ALA A 1 708 ? -11.912 -5.651 -32.035 1.00 96.88 708 ALA A O 1
ATOM 5166 N N . SER A 1 709 ? -10.726 -7.432 -31.431 1.00 92.88 709 SER A N 1
ATOM 5167 C CA . SER A 1 709 ? -11.827 -8.389 -31.612 1.00 92.88 709 SER A CA 1
ATOM 5168 C C . SER A 1 709 ? -12.895 -8.375 -30.499 1.00 92.88 709 SER A C 1
ATOM 5170 O O . SER A 1 709 ? -13.916 -9.055 -30.626 1.00 92.88 709 SER A O 1
ATOM 5172 N N . SER A 1 710 ? -12.666 -7.698 -29.365 1.00 92.25 710 SER A N 1
ATOM 5173 C CA . SER A 1 710 ? -13.599 -7.689 -28.220 1.00 92.25 710 SER A CA 1
ATOM 5174 C C . SER A 1 710 ? -13.285 -6.613 -27.179 1.00 92.25 710 SER A C 1
ATOM 5176 O O . SER A 1 710 ? -12.168 -6.109 -27.132 1.00 92.25 710 SER A O 1
ATOM 5178 N N . GLY A 1 711 ? -14.236 -6.359 -26.272 1.00 92.81 711 GLY A N 1
ATOM 5179 C CA . GLY A 1 711 ? -14.022 -5.540 -25.074 1.00 92.81 711 GLY A CA 1
ATOM 5180 C C . GLY A 1 711 ? -13.531 -4.130 -25.405 1.00 92.81 711 GLY A C 1
ATOM 5181 O O . GLY A 1 711 ? -13.946 -3.558 -26.409 1.00 92.81 711 GLY A O 1
ATOM 5182 N N . ILE A 1 712 ? -12.613 -3.609 -24.584 1.00 96.06 712 ILE A N 1
ATOM 5183 C CA . ILE A 1 712 ? -12.068 -2.245 -24.703 1.00 96.06 712 ILE A CA 1
ATOM 5184 C C . ILE A 1 712 ? -11.477 -1.982 -26.094 1.00 96.06 712 ILE A C 1
ATOM 5186 O O . ILE A 1 712 ? -11.773 -0.950 -26.681 1.00 96.06 712 ILE A O 1
ATOM 5190 N N . GLY A 1 713 ? -10.699 -2.914 -26.656 1.00 96.88 713 GLY A N 1
ATOM 5191 C CA . GLY A 1 713 ? -10.059 -2.728 -27.963 1.00 96.88 713 GLY A CA 1
ATOM 5192 C C . GLY A 1 713 ? -11.056 -2.580 -29.117 1.00 96.88 713 GLY A C 1
ATOM 5193 O O . GLY A 1 713 ? -10.862 -1.734 -29.987 1.00 96.88 713 GLY A O 1
ATOM 5194 N N . ARG A 1 714 ? -12.148 -3.360 -29.113 1.00 96.50 714 ARG A N 1
ATOM 5195 C CA . ARG A 1 714 ? -13.222 -3.215 -30.115 1.00 96.50 714 ARG A CA 1
ATOM 5196 C C . ARG A 1 714 ? -13.972 -1.902 -29.933 1.00 96.50 714 ARG A C 1
ATOM 5198 O O . ARG A 1 714 ? -14.187 -1.194 -30.908 1.00 96.50 714 ARG A O 1
ATOM 5205 N N . THR A 1 715 ? -14.346 -1.571 -28.698 1.00 96.19 715 THR A N 1
ATOM 5206 C CA . THR A 1 715 ? -15.049 -0.316 -28.407 1.00 96.19 715 THR A CA 1
ATOM 5207 C C . THR A 1 715 ? -14.200 0.889 -28.807 1.00 96.19 715 THR A C 1
ATOM 5209 O O . THR A 1 715 ? -14.701 1.779 -29.481 1.00 96.19 715 THR A O 1
ATOM 5212 N N . PHE A 1 716 ? -12.901 0.871 -28.499 1.00 97.44 716 PHE A N 1
ATOM 5213 C CA . PHE A 1 716 ? -11.951 1.880 -28.959 1.00 97.44 716 PHE A CA 1
ATOM 5214 C C . PHE A 1 716 ? -11.923 2.007 -30.482 1.00 97.44 716 PHE A C 1
ATOM 5216 O O . PHE A 1 716 ? -11.970 3.123 -30.979 1.00 97.44 716 PHE A O 1
ATOM 5223 N N . ALA A 1 717 ? -11.883 0.898 -31.226 1.00 97.75 717 ALA A N 1
ATOM 5224 C CA . ALA A 1 717 ? -11.889 0.951 -32.686 1.00 97.75 717 ALA A CA 1
ATOM 5225 C C . ALA A 1 717 ? -13.136 1.672 -33.233 1.00 97.75 717 ALA A C 1
ATOM 5227 O O . ALA A 1 717 ? -13.021 2.541 -34.091 1.00 97.75 717 ALA A O 1
ATOM 5228 N N . LEU A 1 718 ? -14.321 1.379 -32.697 1.00 96.06 718 LEU A N 1
ATOM 5229 C CA . LEU A 1 718 ? -15.557 2.055 -33.109 1.00 96.06 718 LEU A CA 1
ATOM 5230 C C . LEU A 1 718 ? -15.533 3.549 -32.761 1.00 96.06 718 LEU A C 1
ATOM 5232 O O . LEU A 1 718 ? -15.845 4.392 -33.599 1.00 96.06 718 LEU A O 1
ATOM 5236 N N . GLU A 1 719 ? -15.117 3.886 -31.540 1.00 94.56 719 GLU A N 1
ATOM 5237 C CA . GLU A 1 719 ? -15.027 5.275 -31.086 1.00 94.56 719 GLU A CA 1
ATOM 5238 C C . GLU A 1 719 ? -13.987 6.087 -31.873 1.00 94.56 719 GLU A C 1
ATOM 5240 O O . GLU A 1 719 ? -14.241 7.239 -32.234 1.00 94.56 719 GLU A O 1
ATOM 5245 N N . ALA A 1 720 ? -12.834 5.494 -32.178 1.00 96.38 720 ALA A N 1
ATOM 5246 C CA . ALA A 1 720 ? -11.778 6.131 -32.952 1.00 96.38 720 ALA A CA 1
ATOM 5247 C C . ALA A 1 720 ? -12.201 6.352 -34.413 1.00 96.38 720 ALA A C 1
ATOM 5249 O O . ALA A 1 720 ? -11.938 7.416 -34.973 1.00 96.38 720 ALA A O 1
ATOM 5250 N N . ALA A 1 721 ? -12.917 5.393 -35.010 1.00 96.19 721 ALA A N 1
ATOM 5251 C CA . ALA A 1 721 ? -13.465 5.519 -36.358 1.00 96.19 721 ALA A CA 1
ATOM 5252 C C . ALA A 1 721 ? -14.445 6.696 -36.483 1.00 96.19 721 ALA A C 1
ATOM 5254 O O . ALA A 1 721 ? -14.312 7.504 -37.402 1.00 96.19 721 ALA A O 1
ATOM 5255 N N . ARG A 1 722 ? -15.363 6.862 -35.517 1.00 93.94 722 ARG A N 1
ATOM 5256 C CA . ARG A 1 722 ? -16.286 8.018 -35.466 1.00 93.94 722 ARG A CA 1
ATOM 5257 C C . ARG A 1 722 ? -15.567 9.365 -35.378 1.00 93.94 722 ARG A C 1
ATOM 5259 O O . ARG A 1 722 ? -16.129 10.388 -35.755 1.00 93.94 722 ARG A O 1
ATOM 5266 N N . ARG A 1 723 ? -14.330 9.360 -34.879 1.00 93.75 723 ARG A N 1
ATOM 5267 C CA . ARG A 1 723 ? -13.455 10.531 -34.722 1.00 93.75 723 ARG A CA 1
ATOM 5268 C C . ARG A 1 723 ? -12.473 10.703 -35.886 1.00 93.75 723 ARG A C 1
ATOM 5270 O O . ARG A 1 723 ? -11.575 11.532 -35.802 1.00 93.75 723 ARG A O 1
ATOM 5277 N N . GLY A 1 724 ? -12.636 9.934 -36.965 1.00 94.94 724 GLY A N 1
ATOM 5278 C CA . GLY A 1 724 ? -11.887 10.101 -38.212 1.00 94.94 724 GLY A CA 1
ATOM 5279 C C . GLY A 1 724 ? -10.566 9.332 -38.303 1.00 94.94 724 GLY A C 1
ATOM 5280 O O . GLY A 1 724 ? -9.818 9.560 -39.257 1.00 94.94 724 GLY A O 1
ATOM 5281 N N . ALA A 1 725 ? -10.266 8.429 -37.360 1.00 96.69 725 ALA A N 1
ATOM 5282 C CA . ALA A 1 725 ? -9.093 7.562 -37.477 1.00 96.69 725 ALA A CA 1
ATOM 5283 C C . ALA A 1 725 ? -9.286 6.461 -38.532 1.00 96.69 725 ALA A C 1
ATOM 5285 O O . ALA A 1 725 ? -10.346 5.841 -38.644 1.00 96.69 725 ALA A O 1
ATOM 5286 N N . GLU A 1 726 ? -8.203 6.161 -39.242 1.00 98.25 726 GLU A N 1
ATOM 5287 C CA . GLU A 1 726 ? -8.035 4.915 -39.987 1.00 98.25 726 GLU A CA 1
ATOM 5288 C C . GLU A 1 726 ? -7.382 3.870 -39.073 1.00 98.25 726 GLU A C 1
ATOM 5290 O O . GLU A 1 726 ? -6.496 4.190 -38.279 1.00 98.25 726 GLU A O 1
ATOM 5295 N N . LEU A 1 727 ? -7.821 2.615 -39.146 1.00 98.62 727 LEU A N 1
ATOM 5296 C CA . LEU A 1 727 ? -7.470 1.602 -38.153 1.00 98.62 727 LEU A CA 1
ATOM 5297 C C . LEU A 1 727 ? -6.826 0.369 -38.780 1.00 98.62 727 LEU A C 1
ATOM 5299 O O . LEU A 1 727 ? -7.262 -0.117 -39.818 1.00 98.62 727 LEU A O 1
ATOM 5303 N N . VAL A 1 728 ? -5.846 -0.209 -38.091 1.00 98.75 728 VAL A N 1
ATOM 5304 C CA . VAL A 1 728 ? -5.379 -1.578 -38.337 1.00 98.75 728 VAL A CA 1
ATOM 5305 C C . VAL A 1 728 ? -5.757 -2.428 -37.129 1.00 98.75 728 VAL A C 1
ATOM 5307 O O . VAL A 1 728 ? -5.223 -2.252 -36.033 1.00 98.75 728 VAL A O 1
ATOM 5310 N N . LEU A 1 729 ? -6.712 -3.336 -37.317 1.00 98.69 729 LEU A N 1
ATOM 5311 C CA . LEU A 1 729 ? -7.306 -4.145 -36.260 1.00 98.69 729 LEU A CA 1
ATOM 5312 C C . LEU A 1 729 ? -6.563 -5.474 -36.123 1.00 98.69 729 LEU A C 1
ATOM 5314 O O . LEU A 1 729 ? -6.605 -6.317 -37.021 1.00 98.69 729 LEU A O 1
ATOM 5318 N N . VAL A 1 730 ? -5.933 -5.679 -34.966 1.00 98.50 730 VAL A N 1
ATOM 5319 C CA . VAL A 1 730 ? -5.140 -6.872 -34.661 1.00 98.50 730 VAL A CA 1
ATOM 5320 C C . VAL A 1 730 ? -5.800 -7.735 -33.592 1.00 98.50 730 VAL A C 1
ATOM 5322 O O . VAL A 1 730 ? -6.217 -7.275 -32.522 1.00 98.50 730 VAL A O 1
ATOM 5325 N N . GLY A 1 731 ? -5.832 -9.040 -33.848 1.00 96.31 731 GLY A N 1
ATOM 5326 C CA . GLY A 1 731 ? -6.280 -10.058 -32.905 1.00 96.31 731 GLY A CA 1
ATOM 5327 C C . GLY A 1 731 ? -6.268 -11.460 -33.510 1.00 96.31 731 GLY A C 1
ATOM 5328 O O . GLY A 1 731 ? -6.066 -11.641 -34.701 1.00 96.31 731 GLY A O 1
ATOM 5329 N N . ARG A 1 732 ? -6.527 -12.479 -32.689 1.00 93.25 732 ARG A N 1
ATOM 5330 C CA . ARG A 1 732 ? -6.437 -13.889 -33.122 1.00 93.25 732 ARG A CA 1
ATOM 5331 C C . ARG A 1 732 ? -7.606 -14.355 -33.991 1.00 93.25 732 ARG A C 1
ATOM 5333 O O . ARG A 1 732 ? -7.467 -15.262 -34.800 1.00 93.25 732 ARG A O 1
ATOM 5340 N N . ARG A 1 733 ? -8.793 -13.785 -33.767 1.00 94.38 733 ARG A N 1
ATOM 5341 C CA . ARG A 1 733 ? -10.058 -14.262 -34.344 1.00 94.38 733 ARG A CA 1
ATOM 5342 C C . ARG A 1 733 ? -10.404 -13.445 -35.582 1.00 94.38 733 ARG A C 1
ATOM 5344 O O . ARG A 1 733 ? -10.991 -12.375 -35.443 1.00 94.38 733 ARG A O 1
ATOM 5351 N N . ALA A 1 734 ? -10.055 -13.961 -36.759 1.00 95.25 734 ALA A N 1
ATOM 5352 C CA . ALA A 1 734 ? -10.276 -13.282 -38.036 1.00 95.25 734 ALA A CA 1
ATOM 5353 C C . ALA A 1 734 ? -11.742 -12.854 -38.237 1.00 95.25 734 ALA A C 1
ATOM 5355 O O . ALA A 1 734 ? -11.989 -11.685 -38.512 1.00 95.25 734 ALA A O 1
ATOM 5356 N N . ASP A 1 735 ? -12.710 -13.740 -37.981 1.00 95.38 735 ASP A N 1
ATOM 5357 C CA . ASP A 1 735 ? -14.140 -13.434 -38.162 1.00 95.38 735 ASP A CA 1
ATOM 5358 C C . ASP A 1 735 ? -14.624 -12.295 -37.250 1.00 95.38 735 ASP A C 1
ATOM 5360 O O . ASP A 1 735 ? -15.389 -11.425 -37.659 1.00 95.38 735 ASP A O 1
ATOM 5364 N N . ALA A 1 736 ? -14.141 -12.257 -36.004 1.00 95.25 736 ALA A N 1
ATOM 5365 C CA . ALA A 1 736 ? -14.494 -11.198 -35.060 1.00 95.25 736 ALA A CA 1
ATOM 5366 C C . ALA A 1 736 ? -13.847 -9.852 -35.428 1.00 95.25 736 ALA A C 1
ATOM 5368 O O . ALA A 1 736 ? -14.433 -8.807 -35.156 1.00 95.25 736 ALA A O 1
ATOM 5369 N N . LEU A 1 737 ? -12.656 -9.866 -36.040 1.00 97.25 737 LEU A N 1
ATOM 5370 C CA . LEU A 1 737 ? -12.037 -8.659 -36.592 1.00 97.25 737 LEU A CA 1
ATOM 5371 C C . LEU A 1 737 ? -12.771 -8.171 -37.842 1.00 97.25 737 LEU A C 1
ATOM 5373 O O . LEU A 1 737 ? -12.971 -6.971 -37.977 1.00 97.25 737 LEU A O 1
ATOM 5377 N N . ALA A 1 738 ? -13.198 -9.084 -38.718 1.00 97.31 738 ALA A N 1
ATOM 5378 C CA . ALA A 1 738 ? -13.998 -8.746 -39.892 1.00 97.31 738 ALA A CA 1
ATOM 5379 C C . ALA A 1 738 ? -15.319 -8.080 -39.486 1.00 97.31 738 ALA A C 1
ATOM 5381 O O . ALA A 1 738 ? -15.631 -7.003 -39.979 1.00 97.31 738 ALA A O 1
ATOM 5382 N N . SER A 1 739 ? -16.024 -8.641 -38.497 1.00 96.94 739 SER A N 1
ATOM 5383 C CA . SER A 1 739 ? -17.231 -8.023 -37.934 1.00 96.94 739 SER A CA 1
ATOM 5384 C C . SER A 1 739 ? -16.963 -6.635 -37.335 1.00 96.94 739 SER A C 1
ATOM 5386 O O . SER A 1 739 ? -17.744 -5.717 -37.561 1.00 96.94 739 SER A O 1
ATOM 5388 N N . ALA A 1 740 ? -15.856 -6.447 -36.607 1.00 96.00 740 ALA A N 1
ATOM 5389 C CA . ALA A 1 740 ? -15.492 -5.126 -36.090 1.00 96.00 740 ALA A CA 1
ATOM 5390 C C . ALA A 1 740 ? -15.160 -4.128 -37.218 1.00 96.00 740 ALA A C 1
ATOM 5392 O O . ALA A 1 740 ? -15.515 -2.958 -37.119 1.00 96.00 740 ALA A O 1
ATOM 5393 N N . ALA A 1 741 ? -14.515 -4.578 -38.299 1.00 97.69 741 ALA A N 1
ATOM 5394 C CA . ALA A 1 741 ? -14.226 -3.743 -39.463 1.00 97.69 741 ALA A CA 1
ATOM 5395 C C . ALA A 1 741 ? -15.499 -3.345 -40.231 1.00 97.69 741 ALA A C 1
ATOM 5397 O O . ALA A 1 741 ? -15.600 -2.208 -40.684 1.00 97.69 741 ALA A O 1
ATOM 5398 N N . GLU A 1 742 ? -16.485 -4.240 -40.340 1.00 97.50 742 GLU A N 1
ATOM 5399 C CA . GLU A 1 742 ? -17.806 -3.929 -40.906 1.00 97.50 742 GLU A CA 1
ATOM 5400 C C . GLU A 1 742 ? -18.543 -2.867 -40.081 1.00 97.50 742 GLU A C 1
ATOM 5402 O O . GLU A 1 742 ? -19.119 -1.940 -40.647 1.00 97.50 742 GLU A O 1
ATOM 5407 N N . GLU A 1 743 ? -18.488 -2.956 -38.750 1.00 96.44 743 GLU A N 1
ATOM 5408 C CA . GLU A 1 743 ? -19.054 -1.933 -37.863 1.00 96.44 743 GLU A CA 1
ATOM 5409 C C . GLU A 1 743 ? -18.327 -0.592 -38.000 1.00 96.44 743 GLU A C 1
ATOM 5411 O O . GLU A 1 743 ? -18.977 0.442 -38.112 1.00 96.44 743 GLU A O 1
ATOM 5416 N N . VAL A 1 744 ? -16.991 -0.596 -38.076 1.00 96.25 744 VAL A N 1
ATOM 5417 C CA . VAL A 1 744 ? -16.207 0.618 -38.365 1.00 96.25 744 VAL A CA 1
ATOM 5418 C C . VAL A 1 744 ? -16.625 1.239 -39.701 1.00 96.25 744 VAL A C 1
ATOM 5420 O O . VAL A 1 744 ? -16.818 2.452 -39.780 1.00 96.25 744 VAL A O 1
ATOM 5423 N N . ALA A 1 745 ? -16.806 0.422 -40.741 1.00 95.19 745 ALA A N 1
ATOM 5424 C CA . ALA A 1 745 ? -17.257 0.894 -42.046 1.00 95.19 745 ALA A CA 1
ATOM 5425 C C . ALA A 1 745 ? -18.687 1.460 -41.997 1.00 95.19 745 ALA A C 1
ATOM 5427 O O . ALA A 1 745 ? -18.976 2.451 -42.669 1.00 95.19 745 ALA A O 1
ATOM 5428 N N . ALA A 1 746 ? -19.574 0.880 -41.181 1.00 92.94 746 ALA A N 1
ATOM 5429 C CA . ALA A 1 746 ? -20.931 1.388 -40.967 1.00 92.94 746 ALA A CA 1
ATOM 5430 C C . ALA A 1 746 ? -20.950 2.770 -40.285 1.00 92.94 746 ALA A C 1
ATOM 5432 O O . ALA A 1 746 ? -21.845 3.569 -40.554 1.00 92.94 746 ALA A O 1
ATOM 5433 N N . GLU A 1 747 ? -19.943 3.074 -39.465 1.00 86.44 747 GLU A N 1
ATOM 5434 C CA . GLU A 1 747 ? -19.715 4.390 -38.848 1.00 86.44 747 GLU A CA 1
ATOM 5435 C C . GLU A 1 747 ? -18.966 5.370 -39.780 1.00 86.44 747 GLU A C 1
ATOM 5437 O O . GLU A 1 747 ? -18.670 6.499 -39.394 1.00 86.44 747 GLU A O 1
ATOM 5442 N N . GLY A 1 748 ? -18.657 4.960 -41.019 1.00 86.81 748 GLY A N 1
ATOM 5443 C CA . GLY A 1 748 ? -17.964 5.777 -42.020 1.00 86.81 748 GLY A CA 1
ATOM 5444 C C . GLY A 1 748 ? -16.434 5.785 -41.908 1.00 86.81 748 GLY A C 1
ATOM 5445 O O . GLY A 1 748 ? -15.783 6.555 -42.615 1.00 86.81 748 GLY A O 1
ATOM 5446 N N . GLY A 1 749 ? -15.855 4.943 -41.047 1.00 92.31 749 GLY A N 1
ATOM 5447 C CA . GLY A 1 749 ? -14.409 4.802 -40.878 1.00 92.31 749 GLY A CA 1
ATOM 5448 C C . GLY A 1 749 ? -13.775 3.772 -41.818 1.00 92.31 749 GLY A C 1
ATOM 5449 O O . GLY A 1 749 ? -14.451 3.039 -42.537 1.00 92.31 749 GLY A O 1
ATOM 5450 N N . THR A 1 750 ? -12.443 3.693 -41.794 1.00 96.12 750 THR A N 1
ATOM 5451 C CA . THR A 1 750 ? -11.663 2.696 -42.550 1.00 96.12 750 THR A CA 1
ATOM 5452 C C . THR A 1 750 ? -10.911 1.790 -41.582 1.00 96.12 750 THR A C 1
ATOM 5454 O O . THR A 1 750 ? -10.218 2.281 -40.693 1.00 96.12 750 THR A O 1
ATOM 5457 N N . ALA A 1 751 ? -11.032 0.471 -41.754 1.00 97.62 751 ALA A N 1
ATOM 5458 C CA . ALA A 1 751 ? -10.336 -0.519 -40.937 1.00 97.62 751 ALA A CA 1
ATOM 5459 C C . ALA A 1 751 ? -9.739 -1.651 -41.782 1.00 97.62 751 ALA A C 1
ATOM 5461 O O . ALA A 1 751 ? -10.428 -2.276 -42.587 1.00 97.62 751 ALA A O 1
ATOM 5462 N N . HIS A 1 752 ? -8.470 -1.963 -41.533 1.00 98.19 752 HIS A N 1
ATOM 5463 C CA . HIS A 1 752 ? -7.761 -3.115 -42.084 1.00 98.19 752 HIS A CA 1
ATOM 5464 C C . HIS A 1 752 ? -7.776 -4.262 -41.078 1.00 98.19 752 HIS A C 1
ATOM 5466 O O . HIS A 1 752 ? -7.507 -4.059 -39.895 1.00 98.19 752 HIS A O 1
ATOM 5472 N N . VAL A 1 753 ? -8.060 -5.480 -41.535 1.00 98.25 753 VAL A N 1
ATOM 5473 C CA . VAL A 1 753 ? -8.075 -6.677 -40.682 1.00 98.25 753 VAL A CA 1
ATOM 5474 C C . VAL A 1 753 ? -6.726 -7.381 -40.761 1.00 98.25 753 VAL A C 1
ATOM 5476 O O . VAL A 1 753 ? -6.316 -7.804 -41.840 1.00 98.25 753 VAL A O 1
ATOM 5479 N N . LEU A 1 754 ? -6.063 -7.555 -39.616 1.00 98.12 754 LEU A N 1
ATOM 5480 C CA . LEU A 1 754 ? -4.765 -8.221 -39.521 1.00 98.12 754 LEU A CA 1
ATOM 5481 C C . LEU A 1 754 ? -4.771 -9.294 -38.416 1.00 98.12 754 LEU A C 1
ATOM 5483 O O . LEU A 1 754 ? -4.507 -8.999 -37.247 1.00 98.12 754 LEU A O 1
ATOM 5487 N N . PRO A 1 755 ? -5.085 -10.557 -38.752 1.00 97.62 755 PRO A N 1
ATOM 5488 C CA . PRO A 1 755 ? -5.047 -11.644 -37.785 1.00 97.62 755 PRO A CA 1
ATOM 5489 C C . PRO A 1 755 ? -3.611 -11.944 -37.329 1.00 97.62 755 PRO A C 1
ATOM 5491 O O . PRO A 1 755 ? -2.747 -12.220 -38.157 1.00 97.62 755 PRO A O 1
ATOM 5494 N N . ALA A 1 756 ? -3.362 -11.928 -36.018 1.00 96.69 756 ALA A N 1
ATOM 5495 C CA . ALA A 1 756 ? -2.070 -12.281 -35.420 1.00 96.69 756 ALA A CA 1
ATOM 5496 C C . ALA A 1 756 ? -2.243 -12.804 -33.983 1.00 96.69 756 ALA A C 1
ATOM 5498 O O . ALA A 1 756 ? -3.168 -12.393 -33.268 1.00 96.69 756 ALA A O 1
ATOM 5499 N N . ASP A 1 757 ? -1.353 -13.705 -33.550 1.00 95.38 757 ASP A N 1
ATOM 5500 C CA . ASP A 1 757 ? -1.329 -14.235 -32.183 1.00 95.38 757 ASP A CA 1
ATOM 5501 C C . ASP A 1 757 ? -0.192 -13.627 -31.361 1.00 95.38 757 ASP A C 1
ATOM 5503 O O . ASP A 1 757 ? 0.955 -14.051 -31.427 1.00 95.38 757 ASP A O 1
ATOM 5507 N N . LEU A 1 758 ? -0.546 -12.659 -30.517 1.00 96.56 758 LEU A N 1
ATOM 5508 C CA . LEU A 1 758 ? 0.383 -12.000 -29.599 1.00 96.56 758 LEU A CA 1
ATOM 5509 C C . LEU A 1 758 ? 0.813 -12.893 -28.419 1.00 96.56 758 LEU A C 1
ATOM 5511 O O . LEU A 1 758 ? 1.531 -12.425 -27.539 1.00 96.56 758 LEU A O 1
ATOM 5515 N N . GLY A 1 759 ? 0.379 -14.156 -28.365 1.00 95.50 759 GLY A N 1
ATOM 5516 C CA . GLY A 1 759 ? 1.006 -15.184 -27.535 1.00 95.50 759 GLY A CA 1
ATOM 5517 C C . GLY A 1 759 ? 2.395 -15.597 -28.032 1.00 95.50 759 GLY A C 1
ATOM 5518 O O . GLY A 1 759 ? 3.154 -16.168 -27.252 1.00 95.50 759 GLY A O 1
ATOM 5519 N N . ASP A 1 760 ? 2.728 -15.273 -29.285 1.00 94.06 760 ASP A N 1
ATOM 5520 C CA . ASP A 1 760 ? 4.040 -15.465 -29.901 1.00 94.06 760 ASP A CA 1
ATOM 5521 C C . ASP A 1 760 ? 4.681 -14.102 -30.240 1.00 94.06 760 ASP A C 1
ATOM 5523 O O . ASP A 1 760 ? 4.369 -13.511 -31.279 1.00 94.06 760 ASP A O 1
ATOM 5527 N N . PRO A 1 761 ? 5.572 -13.570 -29.382 1.00 94.06 761 PRO A N 1
ATOM 5528 C CA . PRO A 1 761 ? 6.234 -12.289 -29.627 1.00 94.06 761 PRO A CA 1
ATOM 5529 C C . PRO A 1 761 ? 7.063 -12.248 -30.921 1.00 94.06 761 PRO A C 1
ATOM 5531 O O . PRO A 1 761 ? 7.260 -11.168 -31.476 1.00 94.06 761 PRO A O 1
ATOM 5534 N N . GLU A 1 762 ? 7.511 -13.395 -31.444 1.00 95.00 762 GLU A N 1
ATOM 5535 C CA . GLU A 1 762 ? 8.341 -13.459 -32.655 1.00 95.00 762 GLU A CA 1
ATOM 5536 C C . GLU A 1 762 ? 7.560 -13.085 -33.925 1.00 95.00 762 GLU A C 1
ATOM 5538 O O . GLU A 1 762 ? 8.152 -12.672 -34.925 1.00 95.00 762 GLU A O 1
ATOM 5543 N N . CYS A 1 763 ? 6.223 -13.167 -33.906 1.00 95.19 763 CYS A N 1
ATOM 5544 C CA . CYS A 1 763 ? 5.400 -12.771 -35.053 1.00 95.19 763 CYS A CA 1
ATOM 5545 C C . CYS A 1 763 ? 5.266 -11.243 -35.210 1.00 95.19 763 CYS A C 1
ATOM 5547 O O . CYS A 1 763 ? 4.889 -10.750 -36.279 1.00 95.19 763 CYS A O 1
ATOM 5549 N N . VAL A 1 764 ? 5.586 -10.479 -34.160 1.00 97.81 764 VAL A N 1
ATOM 5550 C CA . VAL A 1 764 ? 5.295 -9.043 -34.060 1.00 97.81 764 VAL A CA 1
ATOM 5551 C C . VAL A 1 764 ? 6.002 -8.188 -35.120 1.00 97.81 764 VAL A C 1
ATOM 5553 O O . VAL A 1 764 ? 5.325 -7.347 -35.717 1.00 97.81 764 VAL A O 1
ATOM 5556 N N . PRO A 1 765 ? 7.299 -8.377 -35.440 1.00 96.56 765 PRO A N 1
ATOM 5557 C CA . PRO A 1 765 ? 7.950 -7.585 -36.486 1.00 96.56 765 PRO A CA 1
ATOM 5558 C C . PRO A 1 765 ? 7.265 -7.722 -37.854 1.00 96.56 765 PRO A C 1
ATOM 5560 O O . PRO A 1 765 ? 7.043 -6.726 -38.541 1.00 96.56 765 PRO A O 1
ATOM 5563 N N . ALA A 1 766 ? 6.871 -8.944 -38.231 1.00 97.25 766 ALA A N 1
ATOM 5564 C CA . ALA A 1 766 ? 6.153 -9.196 -39.480 1.00 97.25 766 ALA A CA 1
ATOM 5565 C C . ALA A 1 766 ? 4.742 -8.588 -39.457 1.00 97.25 766 ALA A C 1
ATOM 5567 O O . ALA A 1 766 ? 4.309 -7.997 -40.445 1.00 97.25 766 ALA A O 1
ATOM 5568 N N . MET A 1 767 ? 4.050 -8.680 -38.318 1.00 98.31 767 MET A N 1
ATOM 5569 C CA . MET A 1 767 ? 2.745 -8.051 -38.113 1.00 98.31 767 MET A CA 1
ATOM 5570 C C . MET A 1 767 ? 2.817 -6.525 -38.277 1.00 98.31 767 MET A C 1
ATOM 5572 O O . MET A 1 767 ? 1.990 -5.951 -38.979 1.00 98.31 767 MET A O 1
ATOM 5576 N N . VAL A 1 768 ? 3.800 -5.850 -37.673 1.00 98.44 768 VAL A N 1
ATOM 5577 C CA . VAL A 1 768 ? 3.945 -4.387 -37.799 1.00 98.44 768 VAL A CA 1
ATOM 5578 C C . VAL A 1 768 ? 4.294 -3.984 -39.233 1.00 98.44 768 VAL A C 1
ATOM 5580 O O . VAL A 1 768 ? 3.696 -3.045 -39.758 1.00 98.44 768 VAL A O 1
ATOM 5583 N N . ALA A 1 769 ? 5.192 -4.715 -39.899 1.00 97.94 769 ALA A N 1
ATOM 5584 C CA . ALA A 1 769 ? 5.515 -4.467 -41.305 1.00 97.94 769 ALA A CA 1
ATOM 5585 C C . ALA A 1 769 ? 4.274 -4.587 -42.209 1.00 97.94 769 ALA A C 1
ATOM 5587 O O . ALA A 1 769 ? 4.052 -3.750 -43.086 1.00 97.94 769 ALA A O 1
ATOM 5588 N N . GLU A 1 770 ? 3.433 -5.592 -41.965 1.00 98.38 770 GLU A N 1
ATOM 5589 C CA . GLU A 1 770 ? 2.184 -5.785 -42.699 1.00 98.38 770 GLU A CA 1
ATOM 5590 C C . GLU A 1 770 ? 1.147 -4.698 -42.385 1.00 98.38 770 GLU A C 1
ATOM 5592 O O . GLU A 1 770 ? 0.497 -4.193 -43.299 1.00 98.38 770 GLU A O 1
ATOM 5597 N N . ALA A 1 771 ? 1.031 -4.269 -41.125 1.00 98.38 771 ALA A N 1
ATOM 5598 C CA . ALA A 1 771 ? 0.168 -3.155 -40.736 1.00 98.38 771 ALA A CA 1
ATOM 5599 C C . ALA A 1 771 ? 0.526 -1.865 -41.492 1.00 98.38 771 ALA A C 1
ATOM 5601 O O . ALA A 1 771 ? -0.349 -1.213 -42.064 1.00 98.38 771 ALA A O 1
ATOM 5602 N N . VAL A 1 772 ? 1.821 -1.537 -41.560 1.00 97.81 772 VAL A N 1
ATOM 5603 C CA . VAL A 1 772 ? 2.330 -0.391 -42.329 1.00 97.81 772 VAL A CA 1
ATOM 5604 C C . VAL A 1 772 ? 2.072 -0.571 -43.825 1.00 97.81 772 VAL A C 1
ATOM 5606 O O . VAL A 1 772 ? 1.712 0.390 -44.499 1.00 97.81 772 VAL A O 1
ATOM 5609 N N . ARG A 1 773 ? 2.207 -1.789 -44.364 1.00 98.06 773 ARG A N 1
ATOM 5610 C CA . ARG A 1 773 ? 1.917 -2.075 -45.777 1.00 98.06 773 ARG A CA 1
ATOM 5611 C C . ARG A 1 773 ? 0.439 -1.863 -46.123 1.00 98.06 773 ARG A C 1
ATOM 5613 O O . ARG A 1 773 ? 0.148 -1.370 -47.211 1.00 98.06 773 ARG A O 1
ATOM 5620 N N . LEU A 1 774 ? -0.474 -2.261 -45.237 1.00 97.44 774 LEU A N 1
ATOM 5621 C CA . LEU A 1 774 ? -1.924 -2.181 -45.448 1.00 97.44 774 LEU A CA 1
ATOM 5622 C C . LEU A 1 774 ? -2.433 -0.737 -45.427 1.00 97.44 774 LEU A C 1
ATOM 5624 O O . LEU A 1 774 ? -3.117 -0.323 -46.361 1.00 97.44 774 LEU A O 1
ATOM 5628 N N . ALA A 1 775 ? -2.060 0.029 -44.402 1.00 96.12 775 ALA A N 1
ATOM 5629 C CA . ALA A 1 775 ? -2.543 1.397 -44.207 1.00 96.12 775 ALA A CA 1
ATOM 5630 C C . ALA A 1 775 ? -1.586 2.479 -44.757 1.00 96.12 775 ALA A C 1
ATOM 5632 O O . ALA A 1 775 ? -1.829 3.679 -44.645 1.00 96.12 775 ALA A O 1
ATOM 5633 N N . GLY A 1 776 ? -0.446 2.076 -45.325 1.00 95.88 776 GLY A N 1
ATOM 5634 C CA . GLY A 1 776 ? 0.602 2.959 -45.851 1.00 95.88 776 GLY A CA 1
ATOM 5635 C C . GLY A 1 776 ? 1.486 3.619 -44.783 1.00 95.88 776 GLY A C 1
ATOM 5636 O O . GLY A 1 776 ? 2.634 3.966 -45.069 1.00 95.88 776 GLY A O 1
ATOM 5637 N N . ARG A 1 777 ? 0.979 3.782 -43.557 1.00 95.44 777 ARG A N 1
ATOM 5638 C CA . ARG A 1 777 ? 1.710 4.220 -42.358 1.00 95.44 777 ARG A CA 1
ATOM 5639 C C . ARG A 1 777 ? 0.994 3.728 -41.099 1.00 95.44 777 ARG A C 1
ATOM 5641 O O . ARG A 1 777 ? -0.137 3.271 -41.177 1.00 95.44 777 ARG A O 1
ATOM 5648 N N . VAL A 1 778 ? 1.635 3.864 -39.946 1.00 97.94 778 VAL A N 1
ATOM 5649 C CA . VAL A 1 778 ? 0.999 3.736 -38.628 1.00 97.94 778 VAL A CA 1
ATOM 5650 C C . VAL A 1 778 ? 1.502 4.908 -37.804 1.00 97.94 778 VAL A C 1
ATOM 5652 O O . VAL A 1 778 ? 2.710 5.056 -37.672 1.00 97.94 778 VAL A O 1
ATOM 5655 N N . ASP A 1 779 ? 0.602 5.732 -37.279 1.00 96.44 779 ASP A N 1
ATOM 5656 C CA . ASP A 1 779 ? 0.931 6.944 -36.518 1.00 96.44 779 ASP A CA 1
ATOM 5657 C C . ASP A 1 779 ? 0.884 6.685 -34.998 1.00 96.44 779 ASP A C 1
ATOM 5659 O O . ASP A 1 779 ? 1.555 7.348 -34.204 1.00 96.44 779 ASP A O 1
ATOM 5663 N N . GLY A 1 780 ? 0.126 5.668 -34.573 1.00 97.56 780 GLY A N 1
ATOM 5664 C CA . GLY A 1 780 ? 0.008 5.313 -33.165 1.00 97.56 780 GLY A CA 1
ATOM 5665 C C . GLY A 1 780 ? -0.359 3.862 -32.883 1.00 97.56 780 GLY A C 1
ATOM 5666 O O . GLY A 1 780 ? -0.858 3.140 -33.743 1.00 97.56 780 GLY A O 1
ATOM 5667 N N . LEU A 1 781 ? -0.120 3.450 -31.640 1.00 98.69 781 LEU A N 1
ATOM 5668 C CA . LEU A 1 781 ? -0.460 2.145 -31.089 1.00 98.69 781 LEU A CA 1
ATOM 5669 C C . LEU A 1 781 ? -1.428 2.307 -29.921 1.00 98.69 781 LEU A C 1
ATOM 5671 O O . LEU A 1 781 ? -1.096 2.955 -28.929 1.00 98.69 781 LEU A O 1
ATOM 5675 N N . VAL A 1 782 ? -2.563 1.616 -29.986 1.00 98.75 782 VAL A N 1
ATOM 5676 C CA . VAL A 1 782 ? -3.384 1.313 -28.813 1.00 98.75 782 VAL A CA 1
ATOM 5677 C C . VAL A 1 782 ? -3.248 -0.167 -28.490 1.00 98.75 782 VAL A C 1
ATOM 5679 O O . VAL A 1 782 ? -3.832 -1.036 -29.145 1.00 98.75 782 VAL A O 1
ATOM 5682 N N . TYR A 1 783 ? -2.439 -0.463 -27.473 1.00 98.62 783 TYR A N 1
ATOM 5683 C CA . TYR A 1 783 ? -2.191 -1.832 -27.046 1.00 98.62 783 TYR A CA 1
ATOM 5684 C C . TYR A 1 783 ? -3.244 -2.264 -26.022 1.00 98.62 783 TYR A C 1
ATOM 5686 O O . TYR A 1 783 ? -3.065 -2.087 -24.816 1.00 98.62 783 TYR A O 1
ATOM 5694 N N . SER A 1 784 ? -4.361 -2.816 -26.506 1.00 97.38 784 SER A N 1
ATOM 5695 C CA . SER A 1 784 ? -5.448 -3.328 -25.659 1.00 97.38 784 SER A CA 1
ATOM 5696 C C . SER A 1 784 ? -5.466 -4.854 -25.541 1.00 97.38 784 SER A C 1
ATOM 5698 O O . SER A 1 784 ? -6.291 -5.398 -24.801 1.00 97.38 784 SER A O 1
ATOM 5700 N N . ALA A 1 785 ? -4.576 -5.568 -26.235 1.00 94.38 785 ALA A N 1
ATOM 5701 C CA . ALA A 1 785 ? -4.425 -7.001 -26.038 1.00 94.38 785 ALA A CA 1
ATOM 5702 C C . ALA A 1 785 ? -3.968 -7.308 -24.607 1.00 94.38 785 ALA A C 1
ATOM 5704 O O . ALA A 1 785 ? -3.041 -6.701 -24.068 1.00 94.38 785 ALA A O 1
ATOM 5705 N N . GLY A 1 786 ? -4.617 -8.289 -23.991 1.00 91.44 786 GLY A N 1
ATOM 5706 C CA . GLY A 1 786 ? -4.184 -8.809 -22.712 1.00 91.44 786 GLY A CA 1
ATOM 5707 C C . GLY A 1 786 ? -4.926 -10.072 -22.326 1.00 91.44 786 GLY A C 1
ATOM 5708 O O . GLY A 1 786 ? -6.023 -10.339 -22.821 1.00 91.44 786 GLY A O 1
ATOM 5709 N N . ILE A 1 787 ? -4.309 -10.842 -21.439 1.00 90.94 787 ILE A N 1
ATOM 5710 C CA . ILE A 1 787 ? -4.924 -12.013 -20.819 1.00 90.94 787 ILE A CA 1
ATOM 5711 C C . ILE A 1 787 ? -4.874 -11.877 -19.304 1.00 90.94 787 ILE A C 1
ATOM 5713 O O . ILE A 1 787 ? -3.900 -11.346 -18.766 1.00 90.94 787 ILE A O 1
ATOM 5717 N N . LEU A 1 788 ? -5.918 -12.375 -18.649 1.00 89.50 788 LEU A N 1
ATOM 5718 C CA . LEU A 1 788 ? -6.011 -12.542 -17.208 1.00 89.50 788 LEU A CA 1
ATOM 5719 C C . LEU A 1 788 ? -6.284 -14.021 -16.951 1.00 89.50 788 LEU A C 1
ATOM 5721 O O . LEU A 1 788 ? -7.323 -14.532 -17.356 1.00 89.50 788 LEU A O 1
ATOM 5725 N N . ASP A 1 789 ? -5.342 -14.663 -16.273 1.00 86.31 789 ASP A N 1
ATOM 5726 C CA . ASP A 1 789 ? -5.448 -16.028 -15.770 1.00 86.31 789 ASP A CA 1
ATOM 5727 C C . ASP A 1 789 ? -5.265 -15.973 -14.246 1.00 86.31 789 ASP A C 1
ATOM 5729 O O . ASP A 1 789 ? -4.549 -15.107 -13.730 1.00 86.31 789 ASP A O 1
ATOM 5733 N N . PHE A 1 790 ? -5.909 -16.894 -13.530 1.00 87.19 790 PHE A N 1
ATOM 5734 C CA . PHE A 1 790 ? -5.729 -17.035 -12.089 1.00 87.19 790 PHE A CA 1
ATOM 5735 C C . PHE A 1 790 ? -4.586 -17.998 -11.784 1.00 87.19 790 PHE A C 1
ATOM 5737 O O . PHE A 1 790 ? -4.539 -19.105 -12.318 1.00 87.19 790 PHE A O 1
ATOM 5744 N N . ASP A 1 791 ? -3.713 -17.601 -10.869 1.00 85.44 791 ASP A N 1
ATOM 5745 C CA . ASP A 1 791 ? -2.693 -18.463 -10.299 1.00 85.44 791 ASP A CA 1
ATOM 5746 C C . ASP A 1 791 ? -3.345 -19.560 -9.427 1.00 85.44 791 ASP A C 1
ATOM 5748 O O . ASP A 1 791 ? -4.281 -19.331 -8.649 1.00 85.44 791 ASP A O 1
ATOM 5752 N N . GLU A 1 792 ? -2.868 -20.791 -9.549 1.00 84.25 792 GLU A N 1
ATOM 5753 C CA . GLU A 1 792 ? -3.201 -21.929 -8.694 1.00 84.25 792 GLU A CA 1
ATOM 5754 C C . GLU A 1 792 ? -2.266 -22.006 -7.477 1.00 84.25 792 GLU A C 1
ATOM 5756 O O . GLU A 1 792 ? -1.289 -21.271 -7.373 1.00 84.25 792 GLU A O 1
ATOM 5761 N N . ARG A 1 793 ? -2.547 -22.905 -6.525 1.00 74.81 793 ARG A N 1
ATOM 5762 C CA . ARG A 1 793 ? -1.701 -23.093 -5.327 1.00 74.81 793 ARG A CA 1
ATOM 5763 C C . ARG A 1 793 ? -0.328 -23.720 -5.634 1.00 74.81 793 ARG A C 1
ATOM 5765 O O . ARG A 1 793 ? 0.520 -23.749 -4.753 1.00 74.81 793 ARG A O 1
ATOM 5772 N N . GLY A 1 794 ? -0.130 -24.241 -6.847 1.00 79.88 794 GLY A N 1
ATOM 5773 C CA . GLY A 1 794 ? 1.072 -24.964 -7.268 1.00 79.88 794 GLY A CA 1
ATOM 5774 C C . GLY A 1 794 ? 1.871 -24.241 -8.354 1.00 79.88 794 GLY A C 1
ATOM 5775 O O . GLY A 1 794 ? 2.135 -23.040 -8.271 1.00 79.88 794 GLY A O 1
ATOM 5776 N N . ASP A 1 795 ? 2.291 -24.986 -9.379 1.00 86.88 795 ASP A N 1
ATOM 5777 C CA . ASP A 1 795 ? 3.107 -24.428 -10.454 1.00 86.88 795 ASP A CA 1
ATOM 5778 C C . ASP A 1 795 ? 2.293 -23.539 -11.405 1.00 86.88 795 ASP A C 1
ATOM 5780 O O . ASP A 1 795 ? 1.436 -23.999 -12.155 1.00 86.88 795 ASP A O 1
ATOM 5784 N N . ASN A 1 796 ? 2.637 -22.254 -11.416 1.00 90.69 796 ASN A N 1
ATOM 5785 C CA . ASN A 1 796 ? 2.072 -21.247 -12.310 1.00 90.69 796 ASN A CA 1
ATOM 5786 C C . ASN A 1 796 ? 3.036 -20.835 -13.429 1.00 90.69 796 ASN A C 1
ATOM 5788 O O . ASN A 1 796 ? 2.869 -19.774 -14.026 1.00 90.69 796 ASN A O 1
ATOM 5792 N N . SER A 1 797 ? 4.070 -21.630 -13.719 1.00 92.56 797 SER A N 1
ATOM 5793 C CA . SER A 1 797 ? 5.070 -21.342 -14.755 1.00 92.56 797 SER A CA 1
ATOM 5794 C C . SER A 1 797 ? 4.435 -21.029 -16.113 1.00 92.56 797 SER A C 1
ATOM 5796 O O . SER A 1 797 ? 4.755 -20.004 -16.712 1.00 92.56 797 SER A O 1
ATOM 5798 N N . ALA A 1 798 ? 3.477 -21.844 -16.561 1.00 91.56 798 ALA A N 1
ATOM 5799 C CA . ALA A 1 798 ? 2.778 -21.647 -17.828 1.00 91.56 798 ALA A CA 1
ATOM 5800 C C . ALA A 1 798 ? 1.854 -20.416 -17.817 1.00 91.56 798 ALA A C 1
ATOM 5802 O O . ALA A 1 798 ? 1.804 -19.684 -18.804 1.00 91.56 798 ALA A O 1
ATOM 5803 N N . VAL A 1 799 ? 1.152 -20.164 -16.705 1.00 91.00 799 VAL A N 1
ATOM 5804 C CA . VAL A 1 799 ? 0.316 -18.964 -16.516 1.00 91.00 799 VAL A CA 1
ATOM 5805 C C . VAL A 1 799 ? 1.186 -17.709 -16.593 1.00 91.00 799 VAL A C 1
ATOM 5807 O O . VAL A 1 799 ? 0.933 -16.834 -17.419 1.00 91.00 799 VAL A O 1
ATOM 5810 N N . ARG A 1 800 ? 2.284 -17.671 -15.824 1.00 94.75 800 ARG A N 1
ATOM 5811 C CA . ARG A 1 800 ? 3.276 -16.588 -15.860 1.00 94.75 800 ARG A CA 1
ATOM 5812 C C . ARG A 1 800 ? 3.846 -16.391 -17.259 1.00 94.75 800 ARG A C 1
ATOM 5814 O O . ARG A 1 800 ? 3.831 -15.266 -17.749 1.00 94.75 800 ARG A O 1
ATOM 5821 N N . ALA A 1 801 ? 4.308 -17.457 -17.912 1.00 95.75 801 ALA A N 1
ATOM 5822 C CA . ALA A 1 801 ? 4.898 -17.379 -19.246 1.00 95.75 801 ALA A CA 1
ATOM 5823 C C . ALA A 1 801 ? 3.917 -16.785 -20.266 1.00 95.75 801 ALA A C 1
ATOM 5825 O O . ALA A 1 801 ? 4.276 -15.853 -20.982 1.00 95.75 801 ALA A O 1
ATOM 5826 N N . ARG A 1 802 ? 2.660 -17.248 -20.284 1.00 94.69 802 ARG A N 1
ATOM 5827 C CA . ARG A 1 802 ? 1.629 -16.702 -21.179 1.00 94.69 802 ARG A CA 1
ATOM 5828 C C . ARG A 1 802 ? 1.284 -15.251 -20.850 1.00 94.69 802 ARG A C 1
ATOM 5830 O O . ARG A 1 802 ? 1.200 -14.435 -21.766 1.00 94.69 802 ARG A O 1
ATOM 5837 N N . SER A 1 803 ? 1.087 -14.914 -19.568 1.00 94.56 803 SER A N 1
ATOM 5838 C CA . SER A 1 803 ? 0.774 -13.538 -19.158 1.00 94.56 803 SER A CA 1
ATOM 5839 C C . SER A 1 803 ? 1.889 -12.580 -19.565 1.00 94.56 803 SER A C 1
ATOM 5841 O O . SER A 1 803 ? 1.601 -11.521 -20.113 1.00 94.56 803 SER A O 1
ATOM 5843 N N . 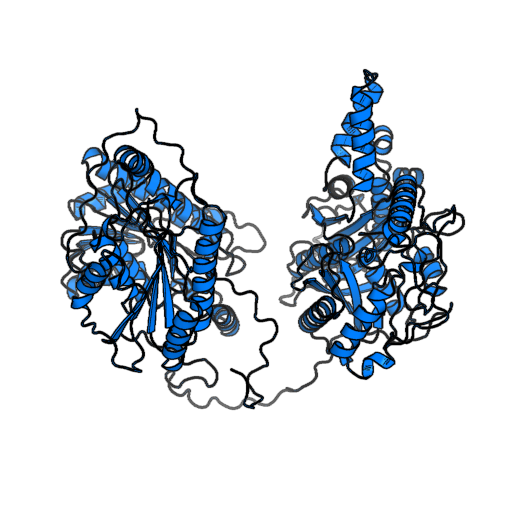PHE A 1 804 ? 3.156 -12.954 -19.368 1.00 97.94 804 PHE A N 1
ATOM 5844 C CA . PHE A 1 804 ? 4.294 -12.135 -19.786 1.00 97.94 804 PHE A CA 1
ATOM 5845 C C . PHE A 1 804 ? 4.464 -12.086 -21.306 1.00 97.94 804 PHE A C 1
ATOM 5847 O O . PHE A 1 804 ? 4.760 -11.013 -21.824 1.00 97.94 804 PHE A O 1
ATOM 5854 N N . ALA A 1 805 ? 4.225 -13.181 -22.033 1.00 97.69 805 ALA A N 1
ATOM 5855 C CA . ALA A 1 805 ? 4.285 -13.180 -23.494 1.00 97.69 805 ALA A CA 1
ATOM 5856 C C . ALA A 1 805 ? 3.321 -12.145 -24.093 1.00 97.69 805 ALA A C 1
ATOM 5858 O O . ALA A 1 805 ? 3.754 -11.238 -24.800 1.00 97.69 805 ALA A O 1
ATOM 5859 N N . VAL A 1 806 ? 2.035 -12.205 -23.728 1.00 96.69 806 VAL A N 1
ATOM 5860 C CA . VAL A 1 806 ? 1.012 -11.308 -24.289 1.00 96.69 806 VAL A CA 1
ATOM 5861 C C . VAL A 1 806 ? 1.083 -9.905 -23.692 1.00 96.69 806 VAL A C 1
ATOM 5863 O O . VAL A 1 806 ? 1.045 -8.919 -24.426 1.00 96.69 806 VAL A O 1
ATOM 5866 N N . ASN A 1 807 ? 1.144 -9.779 -22.365 1.00 97.19 807 ASN A N 1
ATOM 5867 C CA . ASN A 1 807 ? 1.006 -8.475 -21.713 1.00 97.19 807 ASN A CA 1
ATOM 5868 C C . ASN A 1 807 ? 2.321 -7.677 -21.721 1.00 97.19 807 ASN A C 1
ATOM 5870 O O . ASN A 1 807 ? 2.280 -6.469 -21.520 1.00 97.19 807 ASN A O 1
ATOM 5874 N N . VAL A 1 808 ? 3.483 -8.311 -21.919 1.00 98.25 808 VAL A N 1
ATOM 5875 C CA . VAL A 1 808 ? 4.787 -7.635 -21.792 1.00 98.25 808 VAL A CA 1
ATOM 5876 C C . VAL A 1 808 ? 5.623 -7.777 -23.055 1.00 98.25 808 VAL A C 1
ATOM 5878 O O . VAL A 1 808 ? 5.935 -6.768 -23.677 1.00 98.25 808 VAL A O 1
ATOM 5881 N N . LEU A 1 809 ? 5.976 -9.002 -23.450 1.00 98.44 809 LEU A N 1
ATOM 5882 C CA . LEU A 1 809 ? 6.942 -9.236 -24.526 1.00 98.44 809 LEU A CA 1
ATOM 5883 C C . LEU A 1 809 ? 6.399 -8.788 -25.884 1.00 98.44 809 LEU A C 1
ATOM 5885 O O . LEU A 1 809 ? 7.068 -8.033 -26.580 1.00 98.44 809 LEU A O 1
ATOM 5889 N N . SER A 1 810 ? 5.167 -9.163 -26.228 1.00 98.50 810 SER A N 1
ATOM 5890 C CA . SER A 1 810 ? 4.527 -8.721 -27.471 1.00 98.50 810 SER A CA 1
ATOM 5891 C C . SER A 1 810 ? 4.249 -7.218 -27.488 1.00 98.50 810 SER A C 1
ATOM 5893 O O . SER A 1 810 ? 4.349 -6.593 -28.542 1.00 98.50 810 SER A O 1
ATOM 5895 N N . TYR A 1 811 ? 3.959 -6.608 -26.331 1.00 98.56 811 TYR A N 1
ATOM 5896 C CA . TYR A 1 811 ? 3.838 -5.153 -26.220 1.00 98.56 811 TYR A CA 1
ATOM 5897 C C . TYR A 1 811 ? 5.171 -4.465 -26.525 1.00 98.56 811 TYR A C 1
ATOM 5899 O O . TYR A 1 811 ? 5.222 -3.632 -27.429 1.00 98.56 811 TYR A O 1
ATOM 5907 N N . ALA A 1 812 ? 6.241 -4.879 -25.842 1.00 98.44 812 ALA A N 1
ATOM 5908 C CA . ALA A 1 812 ? 7.587 -4.349 -26.035 1.00 98.44 812 ALA A CA 1
ATOM 5909 C C . ALA A 1 812 ? 8.074 -4.538 -27.481 1.00 98.44 812 ALA A C 1
ATOM 5911 O O . ALA A 1 812 ? 8.515 -3.584 -28.117 1.00 98.44 812 ALA A O 1
ATOM 5912 N N . ALA A 1 813 ? 7.895 -5.734 -28.049 1.00 98.56 813 ALA A N 1
ATOM 5913 C CA . ALA A 1 813 ? 8.246 -6.015 -29.439 1.00 98.56 813 ALA A CA 1
ATOM 5914 C C . ALA A 1 813 ? 7.456 -5.136 -30.425 1.00 98.56 813 ALA A C 1
ATOM 5916 O O . ALA A 1 813 ? 7.999 -4.705 -31.442 1.00 98.56 813 ALA A O 1
ATOM 5917 N N . THR A 1 814 ? 6.184 -4.831 -30.126 1.00 98.62 814 THR A N 1
ATOM 5918 C CA . THR A 1 814 ? 5.355 -3.981 -30.998 1.00 98.62 814 THR A CA 1
ATOM 5919 C C . THR A 1 814 ? 5.863 -2.548 -30.956 1.00 98.62 814 THR A C 1
ATOM 5921 O O . THR A 1 814 ? 5.988 -1.907 -31.999 1.00 98.62 814 THR A O 1
ATOM 5924 N N . THR A 1 815 ? 6.195 -2.044 -29.765 1.00 98.31 815 THR A N 1
ATOM 5925 C CA . THR A 1 815 ? 6.760 -0.702 -29.613 1.00 98.31 815 THR A CA 1
ATOM 5926 C C . THR A 1 815 ? 8.147 -0.589 -30.239 1.00 98.31 815 THR A C 1
ATOM 5928 O O . THR A 1 815 ? 8.413 0.410 -30.899 1.00 98.31 815 THR A O 1
ATOM 5931 N N . ASP A 1 816 ? 8.997 -1.613 -30.127 1.00 98.06 816 ASP A N 1
ATOM 5932 C CA . ASP A 1 816 ? 10.326 -1.637 -30.752 1.00 98.06 816 ASP A CA 1
ATOM 5933 C C . ASP A 1 816 ? 10.232 -1.626 -32.284 1.00 98.06 816 ASP A C 1
ATOM 5935 O O . ASP A 1 816 ? 10.917 -0.846 -32.949 1.00 98.06 816 ASP A O 1
ATOM 5939 N N . ALA A 1 817 ? 9.339 -2.441 -32.855 1.00 98.25 817 ALA A N 1
ATOM 5940 C CA . ALA A 1 817 ? 9.105 -2.470 -34.295 1.00 98.25 817 ALA A CA 1
ATOM 5941 C C . ALA A 1 817 ? 8.565 -1.124 -34.815 1.00 98.25 817 ALA A C 1
ATOM 5943 O O . ALA A 1 817 ? 9.049 -0.618 -35.827 1.00 98.25 817 ALA A O 1
ATOM 5944 N N . LEU A 1 818 ? 7.622 -0.497 -34.101 1.00 98.19 818 LEU A N 1
ATOM 5945 C CA . LEU A 1 818 ? 7.104 0.828 -34.464 1.00 98.19 818 LEU A CA 1
ATOM 5946 C C . LEU A 1 818 ? 8.158 1.930 -34.325 1.00 98.19 818 LEU A C 1
ATOM 5948 O O . LEU A 1 818 ? 8.239 2.797 -35.190 1.00 98.19 818 LEU A O 1
ATOM 5952 N N . LEU A 1 819 ? 9.017 1.885 -33.301 1.00 96.62 819 LEU A N 1
ATOM 5953 C CA . LEU A 1 819 ? 10.167 2.790 -33.202 1.00 96.62 819 LEU A CA 1
ATOM 5954 C C . LEU A 1 819 ? 11.113 2.630 -34.400 1.00 96.62 819 LEU A C 1
ATOM 5956 O O . LEU A 1 819 ? 11.595 3.634 -34.930 1.00 96.62 819 LEU A O 1
ATOM 5960 N N . GLY A 1 820 ? 11.338 1.394 -34.858 1.00 95.88 820 GLY A N 1
ATOM 5961 C CA . GLY A 1 820 ? 12.093 1.096 -36.076 1.00 95.88 820 GLY A CA 1
ATOM 5962 C C . GLY A 1 820 ? 11.502 1.741 -37.335 1.00 95.88 820 GLY A C 1
ATOM 5963 O O . GLY A 1 820 ? 12.248 2.097 -38.244 1.00 95.88 820 GLY A O 1
ATOM 5964 N N . GLU A 1 821 ? 10.189 1.976 -37.368 1.00 95.12 821 GLU A N 1
ATOM 5965 C CA . GLU A 1 821 ? 9.514 2.673 -38.465 1.00 95.12 821 GLU A CA 1
ATOM 5966 C C . GLU A 1 821 ? 9.496 4.202 -38.282 1.00 95.12 821 GLU A C 1
ATOM 5968 O O . GLU A 1 821 ? 9.738 4.953 -39.237 1.00 95.12 821 GLU A O 1
ATOM 5973 N N . TRP A 1 822 ? 9.230 4.678 -37.065 1.00 95.00 822 TRP A N 1
ATOM 5974 C CA . TRP A 1 822 ? 9.051 6.096 -36.751 1.00 95.00 822 TRP A CA 1
ATOM 5975 C C . TRP A 1 822 ? 10.358 6.879 -36.732 1.00 95.00 822 TRP A C 1
ATOM 5977 O O . TRP A 1 822 ? 10.453 7.943 -37.353 1.00 95.00 822 TRP A O 1
ATOM 5987 N N . VAL A 1 823 ? 11.382 6.353 -36.055 1.00 92.44 823 VAL A N 1
ATOM 5988 C CA . VAL A 1 823 ? 12.636 7.077 -35.805 1.00 92.44 823 VAL A CA 1
ATOM 5989 C C . VAL A 1 823 ? 13.372 7.414 -37.109 1.00 92.44 823 VAL A C 1
ATOM 5991 O O . VAL A 1 823 ? 13.682 8.593 -37.307 1.00 92.44 823 VAL A O 1
ATOM 5994 N N . PRO A 1 824 ? 13.592 6.477 -38.059 1.00 92.31 824 PRO A N 1
ATOM 5995 C CA . PRO A 1 824 ? 14.275 6.796 -39.318 1.00 92.31 824 PRO A CA 1
ATOM 5996 C C . PRO A 1 824 ? 13.525 7.816 -40.183 1.00 92.31 824 PRO A C 1
ATOM 5998 O O . PRO A 1 824 ? 14.144 8.549 -40.953 1.00 92.31 824 PRO A O 1
ATOM 6001 N N . ARG A 1 825 ? 12.194 7.882 -40.050 1.00 89.81 825 ARG A N 1
ATOM 6002 C CA . ARG A 1 825 ? 11.326 8.808 -40.795 1.00 89.81 825 ARG A CA 1
ATOM 6003 C C . ARG A 1 825 ? 11.090 10.132 -40.072 1.00 89.81 825 ARG A C 1
ATOM 6005 O O . ARG A 1 825 ? 10.427 11.000 -40.634 1.00 89.81 825 ARG A O 1
ATOM 6012 N N . ARG A 1 826 ? 11.623 10.298 -38.853 1.00 87.62 826 ARG A N 1
ATOM 6013 C CA . ARG A 1 826 ? 11.333 11.433 -37.956 1.00 87.62 826 ARG A CA 1
ATOM 6014 C C . ARG A 1 826 ? 9.827 11.640 -37.754 1.00 87.62 826 ARG A C 1
ATOM 6016 O O . ARG A 1 826 ? 9.349 12.771 -37.703 1.00 87.62 826 ARG A O 1
ATOM 6023 N N . HIS A 1 827 ? 9.088 10.540 -37.684 1.00 88.38 827 HIS A N 1
ATOM 6024 C CA . HIS A 1 827 ? 7.647 10.561 -37.499 1.00 88.38 827 HIS A CA 1
ATOM 6025 C C . HIS A 1 827 ? 7.312 10.585 -35.996 1.00 88.38 827 HIS A C 1
ATOM 6027 O O . HIS A 1 827 ? 7.812 9.726 -35.267 1.00 88.38 827 HIS A O 1
ATOM 6033 N N . PRO A 1 828 ? 6.497 11.537 -35.507 1.00 88.62 828 PRO A N 1
ATOM 6034 C CA . PRO A 1 828 ? 6.080 11.561 -34.109 1.00 88.62 828 PRO A CA 1
ATOM 6035 C C . PRO A 1 828 ? 5.077 10.433 -33.837 1.00 88.62 828 PRO A C 1
ATOM 6037 O O . PRO A 1 828 ? 4.005 10.410 -34.428 1.00 88.62 828 PRO A O 1
ATOM 6040 N N . GLY A 1 829 ? 5.420 9.509 -32.941 1.00 93.31 829 GLY A N 1
ATOM 6041 C CA . GLY A 1 829 ? 4.565 8.370 -32.596 1.00 93.31 829 GLY A CA 1
ATOM 6042 C C . GLY A 1 829 ? 3.762 8.570 -31.311 1.00 93.31 829 GLY A C 1
ATOM 6043 O O . GLY A 1 829 ? 4.182 9.282 -30.393 1.00 93.31 829 GLY A O 1
ATOM 6044 N N . VAL A 1 830 ? 2.624 7.887 -31.197 1.00 95.94 830 VAL A N 1
ATOM 6045 C CA . VAL A 1 830 ? 1.851 7.814 -29.947 1.00 95.94 830 VAL A CA 1
ATOM 6046 C C . VAL A 1 830 ? 1.610 6.369 -29.525 1.00 95.94 830 VAL A C 1
ATOM 6048 O O . VAL A 1 830 ? 1.223 5.527 -30.327 1.00 95.94 830 VAL A O 1
ATOM 6051 N N . VAL A 1 831 ? 1.840 6.064 -28.252 1.00 98.38 831 VAL A N 1
ATOM 6052 C CA . VAL A 1 831 ? 1.592 4.748 -27.660 1.00 98.38 831 VAL A CA 1
ATOM 6053 C C . VAL A 1 831 ? 0.658 4.902 -26.470 1.00 98.38 831 VAL A C 1
ATOM 6055 O O . VAL A 1 831 ? 0.920 5.673 -25.547 1.00 98.38 831 VAL A O 1
ATOM 6058 N N . VAL A 1 832 ? -0.429 4.139 -26.467 1.00 98.44 832 VAL A N 1
ATOM 6059 C CA . VAL A 1 832 ? -1.353 4.060 -25.340 1.00 98.44 832 VAL A CA 1
ATOM 6060 C C . VAL A 1 832 ? -1.571 2.596 -24.984 1.00 98.44 832 VAL A C 1
ATOM 6062 O O . VAL A 1 832 ? -2.134 1.828 -25.761 1.00 98.44 832 VAL A O 1
ATOM 6065 N N . ALA A 1 833 ? -1.106 2.189 -23.807 1.00 98.44 833 ALA A N 1
ATOM 6066 C CA . ALA A 1 833 ? -1.267 0.825 -23.317 1.00 98.44 833 ALA A CA 1
ATOM 6067 C C . ALA A 1 833 ? -2.469 0.715 -22.371 1.00 98.44 833 ALA A C 1
ATOM 6069 O O . ALA A 1 833 ? -2.656 1.554 -21.486 1.00 98.44 833 ALA A O 1
ATOM 6070 N N . VAL A 1 834 ? -3.261 -0.349 -22.514 1.00 98.19 834 VAL A N 1
ATOM 6071 C CA . VAL A 1 834 ? -4.314 -0.702 -21.553 1.00 98.19 834 VAL A CA 1
ATOM 6072 C C . VAL A 1 834 ? -3.714 -1.614 -20.483 1.00 98.19 834 VAL A C 1
ATOM 6074 O O . VAL A 1 834 ? -3.546 -2.823 -20.667 1.00 98.19 834 VAL A O 1
ATOM 6077 N N . GLY A 1 835 ? -3.368 -1.017 -19.348 1.00 96.50 835 GLY A N 1
ATOM 6078 C CA . GLY A 1 835 ? -2.873 -1.695 -18.158 1.00 96.50 835 GLY A CA 1
ATOM 6079 C C . GLY A 1 835 ? -4.007 -2.236 -17.278 1.00 96.50 835 GLY A C 1
ATOM 6080 O O . GLY A 1 835 ? -4.959 -2.835 -17.772 1.00 96.50 835 GLY A O 1
ATOM 6081 N N . SER A 1 836 ? -3.880 -2.079 -15.959 1.00 95.50 836 SER A N 1
ATOM 6082 C CA . SER A 1 836 ? -4.901 -2.445 -14.965 1.00 95.50 836 SER A CA 1
ATOM 6083 C C . SER A 1 836 ? -4.554 -1.835 -13.609 1.00 95.50 836 SER A C 1
ATOM 6085 O O . SER A 1 836 ? -3.373 -1.686 -13.300 1.00 95.50 836 SER A O 1
ATOM 6087 N N . VAL A 1 837 ? -5.544 -1.567 -12.756 1.00 93.69 837 VAL A N 1
ATOM 6088 C CA . VAL A 1 837 ? -5.295 -1.246 -11.336 1.00 93.69 837 VAL A CA 1
ATOM 6089 C C . VAL A 1 837 ? -4.499 -2.330 -10.597 1.00 93.69 837 VAL A C 1
ATOM 6091 O O . VAL A 1 837 ? -3.789 -2.013 -9.644 1.00 93.69 837 VAL A O 1
ATOM 6094 N N . SER A 1 838 ? -4.505 -3.580 -11.080 1.00 92.12 838 SER A N 1
ATOM 6095 C CA . SER A 1 838 ? -3.638 -4.653 -10.565 1.00 92.12 838 SER A CA 1
ATOM 6096 C C . SER A 1 838 ? -2.137 -4.413 -10.802 1.00 92.12 838 SER A C 1
ATOM 6098 O O . SER A 1 838 ? -1.310 -5.155 -10.283 1.00 92.12 838 SER A O 1
ATOM 6100 N N . ALA A 1 839 ? -1.767 -3.391 -11.584 1.00 93.31 839 ALA A N 1
ATOM 6101 C CA . ALA A 1 839 ? -0.389 -2.912 -11.702 1.00 93.31 839 ALA A CA 1
ATOM 6102 C C . ALA A 1 839 ? 0.059 -2.072 -10.490 1.00 93.31 839 ALA A C 1
ATOM 6104 O O . ALA A 1 839 ? 1.258 -1.895 -10.287 1.00 93.31 839 ALA A O 1
ATOM 6105 N N . LEU A 1 840 ? -0.892 -1.518 -9.726 1.00 90.25 840 LEU A N 1
ATOM 6106 C CA . LEU A 1 840 ? -0.642 -0.617 -8.594 1.00 90.25 840 LEU A CA 1
ATOM 6107 C C . LEU A 1 840 ? -0.969 -1.255 -7.239 1.00 90.25 840 LEU A C 1
ATOM 6109 O O . LEU A 1 840 ? -0.396 -0.869 -6.225 1.00 90.25 840 LEU A O 1
ATOM 6113 N N . ALA A 1 841 ? -1.907 -2.201 -7.215 1.00 84.31 841 ALA A N 1
ATOM 6114 C CA . ALA A 1 841 ? -2.395 -2.858 -6.009 1.00 84.31 841 ALA A CA 1
ATOM 6115 C C . ALA A 1 841 ? -2.724 -4.334 -6.282 1.00 84.31 841 ALA A C 1
ATOM 6117 O O . ALA A 1 841 ? -2.682 -4.790 -7.421 1.00 84.31 841 ALA A O 1
ATOM 6118 N N . ALA A 1 842 ? -3.108 -5.075 -5.240 1.00 80.56 842 ALA A N 1
ATOM 6119 C CA . ALA A 1 842 ? -3.604 -6.448 -5.347 1.00 80.56 842 ALA A CA 1
ATOM 6120 C C . ALA A 1 842 ? -5.120 -6.510 -5.050 1.00 80.56 842 ALA A C 1
ATOM 6122 O O . ALA A 1 842 ? -5.513 -7.005 -3.995 1.00 80.56 842 ALA A O 1
ATOM 6123 N N . PRO A 1 843 ? -5.986 -5.976 -5.938 1.00 71.75 843 PRO A N 1
ATOM 6124 C CA . PRO A 1 843 ? -7.428 -5.888 -5.685 1.00 71.75 843 PRO A CA 1
ATOM 6125 C C . PRO A 1 843 ? -8.131 -7.249 -5.752 1.00 71.75 843 PRO A C 1
ATOM 6127 O O . PRO A 1 843 ? -9.189 -7.430 -5.155 1.00 71.75 843 PRO A O 1
ATOM 6130 N N . VAL A 1 844 ? -7.551 -8.204 -6.484 1.00 79.81 844 VAL A N 1
ATOM 6131 C CA . VAL A 1 844 ? -8.093 -9.548 -6.683 1.00 79.81 844 VAL A CA 1
ATOM 6132 C C . VAL A 1 844 ? -7.021 -10.565 -6.273 1.00 79.81 844 VAL A C 1
ATOM 6134 O O . VAL A 1 844 ? -5.910 -10.527 -6.803 1.00 79.81 844 VAL A O 1
ATOM 6137 N N . PRO A 1 845 ? -7.300 -11.467 -5.316 1.00 79.56 845 PRO A N 1
ATOM 6138 C CA . PRO A 1 845 ? -6.376 -12.539 -4.965 1.00 79.56 845 PRO A CA 1
ATOM 6139 C C . PRO A 1 845 ? -6.115 -13.473 -6.150 1.00 79.56 845 PRO A C 1
ATOM 6141 O O . PRO A 1 845 ? -6.962 -13.619 -7.028 1.00 79.56 845 PRO A O 1
ATOM 6144 N N . ARG A 1 846 ? -4.979 -14.181 -6.121 1.00 85.88 846 ARG A N 1
ATOM 6145 C CA . ARG A 1 846 ? -4.606 -15.183 -7.137 1.00 85.88 846 ARG A CA 1
ATOM 6146 C C . ARG A 1 846 ? -4.414 -14.618 -8.553 1.00 85.88 846 ARG A C 1
ATOM 6148 O O . ARG A 1 846 ? -4.566 -15.346 -9.522 1.00 85.88 846 ARG A O 1
ATOM 6155 N N . THR A 1 847 ? -4.107 -13.332 -8.690 1.00 88.69 847 THR A N 1
ATOM 6156 C CA . THR A 1 847 ? -3.741 -12.722 -9.979 1.00 88.69 847 THR A CA 1
ATOM 6157 C C . THR A 1 847 ? -2.302 -12.203 -9.950 1.00 88.69 847 THR A C 1
ATOM 6159 O O . THR A 1 847 ? -2.031 -11.118 -10.464 1.00 88.69 847 THR A O 1
ATOM 6162 N N . GLN A 1 848 ? -1.379 -12.910 -9.290 1.00 91.50 848 GLN A N 1
ATOM 6163 C CA . GLN A 1 848 ? 0.012 -12.479 -9.121 1.00 91.50 848 GLN A CA 1
ATOM 6164 C C . GLN A 1 848 ? 0.727 -12.377 -10.473 1.00 91.50 848 GLN A C 1
ATOM 6166 O O . GLN A 1 848 ? 1.374 -11.364 -10.739 1.00 91.50 848 GLN A O 1
ATOM 6171 N N . ALA A 1 849 ? 0.575 -13.377 -11.350 1.00 93.31 849 ALA A N 1
ATOM 6172 C CA . ALA A 1 849 ? 1.159 -13.366 -12.692 1.00 93.31 849 ALA A CA 1
ATOM 6173 C C . ALA A 1 849 ? 0.612 -12.210 -13.541 1.00 93.31 849 ALA A C 1
ATOM 6175 O O . ALA A 1 849 ? 1.369 -11.466 -14.172 1.00 93.31 849 ALA A O 1
ATOM 6176 N N . TYR A 1 850 ? -0.709 -12.026 -13.508 1.00 93.88 850 TYR A N 1
ATOM 6177 C CA . TYR A 1 850 ? -1.393 -10.951 -14.216 1.00 93.88 850 TYR A CA 1
ATOM 6178 C C . TYR A 1 850 ? -0.965 -9.570 -13.705 1.00 93.88 850 TYR A C 1
ATOM 6180 O O . TYR A 1 850 ? -0.496 -8.748 -14.495 1.00 93.88 850 TYR A O 1
ATOM 6188 N N . GLY A 1 851 ? -1.064 -9.332 -12.394 1.00 94.75 851 GLY A N 1
ATOM 6189 C CA . GLY A 1 851 ? -0.689 -8.070 -11.757 1.00 94.75 851 GLY A CA 1
ATOM 6190 C C . GLY A 1 851 ? 0.771 -7.711 -12.021 1.00 94.75 851 GLY A C 1
ATOM 6191 O O . GLY A 1 851 ? 1.049 -6.611 -12.497 1.00 94.75 851 GLY A O 1
ATOM 6192 N N . ALA A 1 852 ? 1.692 -8.668 -11.853 1.00 96.25 852 ALA A N 1
ATOM 6193 C CA . ALA A 1 852 ? 3.107 -8.479 -12.171 1.00 96.25 852 ALA A CA 1
ATOM 6194 C C . ALA A 1 852 ? 3.333 -8.136 -13.653 1.00 96.25 852 ALA A C 1
ATOM 6196 O O . ALA A 1 852 ? 4.088 -7.214 -13.962 1.00 96.25 852 ALA A O 1
ATOM 6197 N N . SER A 1 853 ? 2.648 -8.817 -14.579 1.00 97.56 853 SER A N 1
ATOM 6198 C CA . SER A 1 853 ? 2.761 -8.522 -16.013 1.00 97.56 853 SER A CA 1
ATOM 6199 C C . SER A 1 853 ? 2.233 -7.121 -16.370 1.00 97.56 853 SER A C 1
ATOM 6201 O O . SER A 1 853 ? 2.842 -6.412 -17.169 1.00 97.56 853 SER A O 1
ATOM 6203 N N . LYS A 1 854 ? 1.143 -6.662 -15.736 1.00 97.12 854 LYS A N 1
ATOM 6204 C CA . LYS A 1 854 ? 0.596 -5.311 -15.939 1.00 97.12 854 LYS A CA 1
ATOM 6205 C C . LYS A 1 854 ? 1.459 -4.228 -15.283 1.00 97.12 854 LYS A C 1
ATOM 6207 O O . LYS A 1 854 ? 1.594 -3.148 -15.856 1.00 97.12 854 LYS A O 1
ATOM 6212 N N . ALA A 1 855 ? 2.104 -4.519 -14.152 1.00 97.06 855 ALA A N 1
ATOM 6213 C CA . ALA A 1 855 ? 3.123 -3.651 -13.560 1.00 97.06 855 ALA A CA 1
ATOM 6214 C C . ALA A 1 855 ? 4.358 -3.521 -14.469 1.00 97.06 855 ALA A C 1
ATOM 6216 O O . ALA A 1 855 ? 4.847 -2.412 -14.691 1.00 97.06 855 ALA A O 1
ATOM 6217 N N . ALA A 1 856 ? 4.816 -4.627 -15.067 1.00 98.00 856 ALA A N 1
ATOM 6218 C CA . ALA A 1 856 ? 5.910 -4.620 -16.037 1.00 98.00 856 ALA A CA 1
ATOM 6219 C C . ALA A 1 856 ? 5.561 -3.801 -17.295 1.00 98.00 856 ALA A C 1
ATOM 6221 O O . ALA A 1 856 ? 6.367 -2.979 -17.722 1.00 98.00 856 ALA A O 1
ATOM 6222 N N . MET A 1 857 ? 4.347 -3.952 -17.841 1.00 98.00 857 MET A N 1
ATOM 6223 C CA . MET A 1 857 ? 3.839 -3.132 -18.954 1.00 98.00 857 MET A CA 1
ATOM 6224 C C . MET A 1 857 ? 3.819 -1.635 -18.605 1.00 98.00 857 MET A C 1
ATOM 6226 O O . MET A 1 857 ? 4.285 -0.807 -19.392 1.00 98.00 857 MET A O 1
ATOM 6230 N N . LEU A 1 858 ? 3.296 -1.277 -17.428 1.00 97.38 858 LEU A N 1
ATOM 6231 C CA . LEU A 1 858 ? 3.256 0.109 -16.958 1.00 97.38 858 LEU A CA 1
ATOM 6232 C C . LEU A 1 858 ? 4.668 0.703 -16.882 1.00 97.38 858 LEU A C 1
ATOM 6234 O O . LEU A 1 858 ? 4.921 1.789 -17.410 1.00 97.38 858 LEU A O 1
ATOM 6238 N N . GLN A 1 859 ? 5.606 -0.020 -16.267 1.00 95.69 859 GLN A N 1
ATOM 6239 C CA . GLN A 1 859 ? 6.978 0.457 -16.143 1.00 95.69 859 GLN A CA 1
ATOM 6240 C C . GLN A 1 859 ? 7.686 0.531 -17.500 1.00 95.69 859 GLN A C 1
ATOM 6242 O O . GLN A 1 859 ? 8.380 1.511 -17.768 1.00 95.69 859 GLN A O 1
ATOM 6247 N N . HIS A 1 860 ? 7.466 -0.442 -18.387 1.00 96.62 860 HIS A N 1
ATOM 6248 C CA . HIS A 1 860 ? 7.974 -0.397 -19.757 1.00 96.62 860 HIS A CA 1
ATOM 6249 C C . HIS A 1 860 ? 7.467 0.848 -20.498 1.00 96.62 860 HIS A C 1
ATOM 6251 O O . HIS A 1 860 ? 8.250 1.550 -21.128 1.00 96.62 860 HIS A O 1
ATOM 6257 N N . THR A 1 861 ? 6.187 1.194 -20.345 1.00 96.25 861 THR A N 1
ATOM 6258 C CA . THR A 1 861 ? 5.590 2.386 -20.969 1.00 96.25 861 THR A CA 1
ATOM 6259 C C . THR A 1 861 ? 6.219 3.685 -20.465 1.00 96.25 861 THR A C 1
ATOM 6261 O O . THR A 1 861 ? 6.502 4.576 -21.261 1.00 96.25 861 THR A O 1
ATOM 6264 N N . ARG A 1 862 ? 6.506 3.794 -19.161 1.00 92.69 862 ARG A N 1
ATOM 6265 C CA . ARG A 1 862 ? 7.238 4.944 -18.598 1.00 92.69 862 ARG A CA 1
ATOM 6266 C C . ARG A 1 862 ? 8.655 5.048 -19.159 1.00 92.69 862 ARG A C 1
ATOM 6268 O O . ARG A 1 862 ? 9.088 6.131 -19.542 1.00 92.69 862 ARG A O 1
ATOM 6275 N N . MET A 1 863 ? 9.359 3.921 -19.261 1.00 91.00 863 MET A N 1
ATOM 6276 C CA . MET A 1 863 ? 10.693 3.872 -19.865 1.00 91.00 863 MET A CA 1
ATOM 6277 C C . MET A 1 863 ? 10.665 4.251 -21.350 1.00 91.00 863 MET A C 1
ATOM 6279 O O . MET A 1 863 ? 11.549 4.976 -21.813 1.00 91.00 863 MET A O 1
ATOM 6283 N N . LEU A 1 864 ? 9.640 3.811 -22.082 1.00 92.62 864 LEU A N 1
ATOM 6284 C CA . LEU A 1 864 ? 9.407 4.173 -23.475 1.00 92.62 864 LEU A CA 1
ATOM 6285 C C . LEU A 1 864 ? 9.093 5.663 -23.627 1.00 92.62 864 LEU A C 1
ATOM 6287 O O . LEU A 1 864 ? 9.638 6.286 -24.526 1.00 92.62 864 LEU A O 1
ATOM 6291 N N . ALA A 1 865 ? 8.289 6.256 -22.741 1.00 90.75 865 ALA A N 1
ATOM 6292 C CA . ALA A 1 865 ? 8.016 7.693 -22.746 1.00 90.75 865 ALA A CA 1
ATOM 6293 C C . ALA A 1 865 ? 9.308 8.506 -22.589 1.00 90.75 865 ALA A C 1
ATOM 6295 O O . ALA A 1 865 ? 9.576 9.409 -23.378 1.00 90.75 865 ALA A O 1
ATOM 6296 N N . THR A 1 866 ? 10.150 8.136 -21.622 1.00 86.44 866 THR A N 1
ATOM 6297 C CA . THR A 1 866 ? 11.449 8.781 -21.396 1.00 86.44 866 THR A CA 1
ATOM 6298 C C . THR A 1 866 ? 12.395 8.605 -22.582 1.00 86.44 866 THR A C 1
ATOM 6300 O O . THR A 1 866 ? 13.045 9.551 -23.027 1.00 86.44 866 THR A O 1
ATOM 6303 N N . THR A 1 867 ? 12.486 7.384 -23.109 1.00 85.50 867 THR A N 1
ATOM 6304 C CA . THR A 1 867 ? 13.413 7.042 -24.195 1.00 85.50 867 THR A CA 1
ATOM 6305 C C . THR A 1 867 ? 12.964 7.641 -25.525 1.00 85.50 867 THR A C 1
ATOM 6307 O O . THR A 1 867 ? 13.781 8.176 -26.270 1.00 85.50 867 THR A O 1
ATOM 6310 N N . GLY A 1 868 ? 11.667 7.561 -25.807 1.00 87.38 868 GLY A N 1
ATOM 6311 C CA . GLY A 1 868 ? 11.027 7.958 -27.051 1.00 87.38 868 GLY A CA 1
ATOM 6312 C C . GLY A 1 868 ? 10.826 9.461 -27.199 1.00 87.38 868 GLY A C 1
ATOM 6313 O O . GLY A 1 868 ? 10.753 9.951 -28.327 1.00 87.38 868 GLY A O 1
ATOM 6314 N N . ALA A 1 869 ? 10.818 10.210 -26.092 1.00 85.75 869 ALA A N 1
ATOM 6315 C CA . ALA A 1 869 ? 10.526 11.638 -26.108 1.00 85.75 869 ALA A CA 1
ATOM 6316 C C . ALA A 1 869 ? 11.435 12.444 -27.052 1.00 85.75 869 ALA A C 1
ATOM 6318 O O . ALA A 1 869 ? 10.965 13.346 -27.742 1.00 85.75 869 ALA A O 1
ATOM 6319 N N . ARG A 1 870 ? 12.724 12.091 -27.147 1.00 81.56 870 ARG A N 1
ATOM 6320 C CA . ARG A 1 870 ? 13.689 12.743 -28.061 1.00 81.56 870 ARG A CA 1
ATOM 6321 C C . ARG A 1 870 ? 13.384 12.528 -29.547 1.00 81.56 870 ARG A C 1
ATOM 6323 O O . ARG A 1 870 ? 13.895 13.262 -30.383 1.00 81.56 870 ARG A O 1
ATOM 6330 N N . TRP A 1 871 ? 12.565 11.534 -29.873 1.00 86.75 871 TRP A N 1
ATOM 6331 C CA . TRP A 1 871 ? 12.108 11.237 -31.230 1.00 86.75 871 TRP A CA 1
ATOM 6332 C C . TRP A 1 871 ? 10.672 11.716 -31.475 1.00 86.75 871 TRP A C 1
ATOM 6334 O O . TRP A 1 871 ? 10.090 11.399 -32.506 1.00 86.75 871 TRP A O 1
ATOM 6344 N N . GLY A 1 872 ? 10.091 12.481 -30.542 1.00 86.19 872 GLY A N 1
ATOM 6345 C CA . GLY A 1 872 ? 8.697 12.920 -30.615 1.00 86.19 872 GLY A CA 1
ATOM 6346 C C . GLY A 1 872 ? 7.689 11.816 -30.296 1.00 86.19 872 GLY A C 1
ATOM 6347 O O . GLY A 1 872 ? 6.514 11.973 -30.616 1.00 86.19 872 GLY A O 1
ATOM 6348 N N . VAL A 1 873 ? 8.132 10.708 -29.688 1.00 90.94 873 VAL A N 1
ATOM 6349 C CA . VAL A 1 873 ? 7.258 9.598 -29.297 1.00 90.94 873 VAL A CA 1
ATOM 6350 C C . VAL A 1 873 ? 6.734 9.818 -27.883 1.00 90.94 873 VAL A C 1
ATOM 6352 O O . VAL A 1 873 ? 7.512 10.010 -26.946 1.00 90.94 873 VAL A O 1
ATOM 6355 N N . ARG A 1 874 ? 5.410 9.751 -27.720 1.00 92.25 874 ARG A N 1
ATOM 6356 C CA . ARG A 1 874 ? 4.738 9.807 -26.412 1.00 92.25 874 ARG A CA 1
ATOM 6357 C C . ARG A 1 874 ? 4.166 8.451 -26.063 1.00 92.25 874 ARG A C 1
ATOM 6359 O O . ARG A 1 874 ? 3.612 7.782 -26.931 1.00 92.25 874 ARG A O 1
ATOM 6366 N N . ALA A 1 875 ? 4.253 8.074 -24.794 1.00 94.81 875 ALA A N 1
ATOM 6367 C CA . ALA A 1 875 ? 3.717 6.805 -24.325 1.00 94.81 875 ALA A CA 1
ATOM 6368 C C . ALA A 1 875 ? 2.978 6.983 -22.996 1.00 94.81 875 ALA A C 1
ATOM 6370 O O . ALA A 1 875 ? 3.535 7.539 -22.054 1.00 94.81 875 ALA A O 1
ATOM 6371 N N . ASN A 1 876 ? 1.732 6.521 -22.909 1.00 96.06 876 ASN A N 1
ATOM 6372 C CA . ASN A 1 876 ? 0.900 6.615 -21.707 1.00 96.06 876 ASN A CA 1
ATOM 6373 C C . ASN A 1 876 ? 0.222 5.272 -21.412 1.00 96.06 876 ASN A C 1
ATOM 6375 O O . ASN A 1 876 ? 0.032 4.446 -22.302 1.00 96.06 876 ASN A O 1
ATOM 6379 N N . THR A 1 877 ? -0.150 5.043 -20.154 1.00 97.38 877 THR A N 1
ATOM 6380 C CA . THR A 1 877 ? -0.901 3.849 -19.738 1.00 97.38 877 THR A CA 1
ATOM 6381 C C . THR A 1 877 ? -2.236 4.253 -19.128 1.00 97.38 877 THR A C 1
ATOM 6383 O O . THR A 1 877 ? -2.278 5.093 -18.230 1.00 97.38 877 THR A O 1
ATOM 6386 N N . VAL A 1 878 ? -3.319 3.617 -19.569 1.00 97.56 878 VAL A N 1
ATOM 6387 C CA . VAL A 1 878 ? -4.621 3.665 -18.892 1.00 97.56 878 VAL A CA 1
ATOM 6388 C C . VAL A 1 878 ? -4.739 2.439 -17.997 1.00 97.56 878 VAL A C 1
ATOM 6390 O O . VAL A 1 878 ? -4.426 1.334 -18.429 1.00 97.56 878 VAL A O 1
ATOM 6393 N N . LEU A 1 879 ? -5.172 2.612 -16.752 1.00 96.81 879 LEU A N 1
ATOM 6394 C CA . LEU A 1 879 ? -5.270 1.564 -15.737 1.00 96.81 879 LEU A CA 1
ATOM 6395 C C . LEU A 1 879 ? -6.735 1.386 -15.314 1.00 96.81 879 LEU A C 1
ATOM 6397 O O . LEU A 1 879 ? -7.167 1.999 -14.336 1.00 96.81 879 LEU A O 1
ATOM 6401 N N . PRO A 1 880 ? -7.523 0.571 -16.038 1.00 94.88 880 PRO A N 1
ATOM 6402 C CA . PRO A 1 880 ? -8.907 0.331 -15.667 1.00 94.88 880 PRO A CA 1
ATOM 6403 C C . PRO A 1 880 ? -9.043 -0.501 -14.392 1.00 94.88 880 PRO A C 1
ATOM 6405 O O . PRO A 1 880 ? -8.218 -1.386 -14.119 1.00 94.88 880 PRO A O 1
ATOM 6408 N N . GLY A 1 881 ? -10.119 -0.221 -13.655 1.00 90.69 881 GLY A N 1
ATOM 6409 C CA . GLY A 1 881 ? -10.711 -1.107 -12.657 1.00 90.69 881 GLY A CA 1
ATOM 6410 C C . GLY A 1 881 ? -11.462 -2.275 -13.301 1.00 90.69 881 GLY A C 1
ATOM 6411 O O . GLY A 1 881 ? -11.088 -2.774 -14.363 1.00 90.69 881 GLY A O 1
ATOM 6412 N N . MET A 1 882 ? -12.549 -2.715 -12.670 1.00 86.88 882 MET A N 1
ATOM 6413 C CA . MET A 1 882 ? -13.450 -3.692 -13.282 1.00 86.88 882 MET A CA 1
ATOM 6414 C C . MET A 1 882 ? -14.254 -3.020 -14.404 1.00 86.88 882 MET A C 1
ATOM 6416 O O . MET A 1 882 ? -14.898 -1.997 -14.173 1.00 86.88 882 MET A O 1
ATOM 6420 N N . VAL A 1 883 ? -14.224 -3.602 -15.605 1.00 88.56 883 VAL A N 1
ATOM 6421 C CA . VAL A 1 883 ? -14.922 -3.097 -16.799 1.00 88.56 883 VAL A CA 1
ATOM 6422 C C . VAL A 1 883 ? -15.734 -4.224 -17.425 1.00 88.56 883 VAL A C 1
ATOM 6424 O O . VAL A 1 883 ? -15.206 -5.331 -17.578 1.00 88.56 883 VAL A O 1
ATOM 6427 N N . ARG A 1 884 ? -16.975 -3.937 -17.840 1.00 86.69 884 ARG A N 1
ATOM 6428 C CA . ARG A 1 884 ? -17.876 -4.917 -18.471 1.00 86.69 884 ARG A CA 1
ATOM 6429 C C . ARG A 1 884 ? -17.360 -5.378 -19.829 1.00 86.69 884 ARG A C 1
ATOM 6431 O O . ARG A 1 884 ? -17.671 -4.818 -20.877 1.00 86.69 884 ARG A O 1
ATOM 6438 N N . THR A 1 885 ? -16.543 -6.419 -19.829 1.00 83.75 885 THR A N 1
ATOM 6439 C CA . THR A 1 885 ? -15.947 -6.993 -21.039 1.00 83.75 885 THR A CA 1
ATOM 6440 C C . THR A 1 885 ? -16.039 -8.512 -20.988 1.00 83.75 885 THR A C 1
ATOM 6442 O O . THR A 1 885 ? -16.172 -9.075 -19.907 1.00 83.75 885 THR A O 1
ATOM 6445 N N . PRO A 1 886 ? -15.869 -9.227 -22.114 1.00 79.25 886 PRO A N 1
ATOM 6446 C CA . PRO A 1 886 ? -15.797 -10.688 -22.079 1.00 79.25 886 PRO A CA 1
ATOM 6447 C C . PRO A 1 886 ? -14.698 -11.248 -21.155 1.00 79.25 886 PRO A C 1
ATOM 6449 O O . PRO A 1 886 ? -14.802 -12.390 -20.725 1.00 79.25 886 PRO A O 1
ATOM 6452 N N . MET A 1 887 ? -13.664 -10.456 -20.829 1.00 73.31 887 MET A N 1
ATOM 6453 C CA . MET A 1 887 ? -12.615 -10.824 -19.868 1.00 73.31 887 MET A CA 1
ATOM 6454 C C . MET A 1 887 ? -13.152 -10.938 -18.431 1.00 73.31 887 MET A C 1
ATOM 6456 O O . MET A 1 887 ? -12.614 -11.712 -17.647 1.00 73.31 887 MET A O 1
ATOM 6460 N N . GLU A 1 888 ? -14.237 -10.231 -18.098 1.00 66.56 888 GLU A N 1
ATOM 6461 C CA . GLU A 1 888 ? -14.932 -10.339 -16.808 1.00 66.56 888 GLU A CA 1
ATOM 6462 C C . GLU A 1 888 ? -15.412 -11.770 -16.542 1.00 66.56 888 GLU A C 1
ATOM 6464 O O . GLU A 1 888 ? -15.323 -12.242 -15.417 1.00 66.56 888 GLU A O 1
ATOM 6469 N N . ALA A 1 889 ? -15.829 -12.506 -17.579 1.00 61.47 889 ALA A N 1
ATOM 6470 C CA . ALA A 1 889 ? -16.301 -13.885 -17.441 1.00 61.47 889 ALA A CA 1
ATOM 6471 C C . ALA A 1 889 ? -15.218 -14.870 -16.955 1.00 61.47 889 ALA A C 1
ATOM 6473 O O . ALA A 1 889 ? -15.551 -15.982 -16.547 1.00 61.47 889 ALA A O 1
ATOM 6474 N N . ALA A 1 890 ? -13.934 -14.486 -17.003 1.00 59.28 890 ALA A N 1
ATOM 6475 C CA . ALA A 1 890 ? -12.837 -15.262 -16.425 1.00 59.28 890 ALA A CA 1
ATOM 6476 C C . ALA A 1 890 ? -12.744 -15.103 -14.897 1.00 59.28 890 ALA A C 1
ATOM 6478 O O . ALA A 1 890 ? -12.139 -15.942 -14.230 1.00 59.28 890 ALA A O 1
ATOM 6479 N N . VAL A 1 891 ? -13.338 -14.045 -14.335 1.00 61.19 891 VAL A N 1
ATOM 6480 C CA . VAL A 1 891 ? -13.433 -13.822 -12.892 1.00 61.19 891 VAL A CA 1
ATOM 6481 C C . VAL A 1 891 ? -14.507 -14.758 -12.322 1.00 61.19 891 VAL A C 1
ATOM 6483 O O . VAL A 1 891 ? -15.592 -14.849 -12.896 1.00 61.19 891 VAL A O 1
ATOM 6486 N N . PRO A 1 892 ? -14.250 -15.476 -11.210 1.00 56.53 892 PRO A N 1
ATOM 6487 C CA . PRO A 1 892 ? -15.240 -16.358 -10.598 1.00 56.53 892 PRO A CA 1
ATOM 6488 C C . PRO A 1 892 ? -16.548 -15.615 -10.274 1.00 56.53 892 PRO A C 1
ATOM 6490 O O . PRO A 1 892 ? -16.621 -14.845 -9.315 1.00 56.53 892 PRO A O 1
ATOM 6493 N N . ASN A 1 893 ? -17.587 -15.860 -11.079 1.00 52.41 893 ASN A N 1
ATOM 6494 C CA . ASN A 1 893 ? -18.911 -15.249 -10.956 1.00 52.41 893 ASN A CA 1
ATOM 6495 C C . ASN A 1 893 ? -19.662 -15.784 -9.729 1.00 52.41 893 ASN A C 1
ATOM 6497 O O . ASN A 1 893 ? -20.474 -16.703 -9.825 1.00 52.41 893 ASN A O 1
ATOM 6501 N N . SER A 1 894 ? -19.405 -15.186 -8.567 1.00 55.69 894 SER A N 1
ATOM 6502 C CA . SER A 1 894 ? -20.366 -15.185 -7.466 1.00 55.69 894 SER A CA 1
ATOM 6503 C C . SER A 1 894 ? -20.825 -13.752 -7.229 1.00 55.69 894 SER A C 1
ATOM 6505 O O . SER A 1 894 ? -19.995 -12.852 -7.096 1.00 55.69 894 SER A O 1
ATOM 6507 N N . ASP A 1 895 ? -22.136 -13.534 -7.141 1.00 59.28 895 ASP A N 1
ATOM 6508 C CA . ASP A 1 895 ? -22.713 -12.211 -6.859 1.00 59.28 895 ASP A CA 1
ATOM 6509 C C . ASP A 1 895 ? -22.113 -11.591 -5.584 1.00 59.28 895 ASP A C 1
ATOM 6511 O O . ASP A 1 895 ? -21.954 -10.375 -5.481 1.00 59.28 895 ASP A O 1
ATOM 6515 N N . ALA A 1 896 ? -21.692 -12.435 -4.637 1.00 57.28 896 ALA A N 1
ATOM 6516 C CA . ALA A 1 896 ? -20.984 -12.046 -3.424 1.00 57.28 896 ALA A CA 1
ATOM 6517 C C . ALA A 1 896 ? -19.594 -11.436 -3.694 1.00 57.28 896 ALA A C 1
ATOM 6519 O O . ALA A 1 896 ? -19.252 -10.418 -3.090 1.00 57.28 896 ALA A O 1
ATOM 6520 N N . PHE A 1 897 ? -18.804 -12.013 -4.607 1.00 65.38 897 PHE A N 1
ATOM 6521 C CA . PHE A 1 897 ? -17.485 -11.487 -4.974 1.00 65.38 897 PHE A CA 1
ATOM 6522 C C . PHE A 1 897 ? -17.608 -10.125 -5.663 1.00 65.38 897 PHE A C 1
ATOM 6524 O O . PHE A 1 897 ? -16.963 -9.164 -5.243 1.00 65.38 897 PHE A O 1
ATOM 6531 N N . THR A 1 898 ? -18.494 -10.014 -6.657 1.00 70.25 898 THR A N 1
ATOM 6532 C CA . THR A 1 898 ? -18.737 -8.751 -7.369 1.00 70.25 898 THR A CA 1
ATOM 6533 C C . THR A 1 898 ? -19.266 -7.681 -6.415 1.00 70.25 898 THR A C 1
ATOM 6535 O O . THR A 1 898 ? -18.776 -6.555 -6.426 1.00 70.25 898 THR A O 1
ATOM 6538 N N . THR A 1 899 ? -20.188 -8.030 -5.512 1.00 68.06 899 THR A N 1
ATOM 6539 C CA . THR A 1 899 ? -20.702 -7.100 -4.490 1.00 68.06 899 THR A CA 1
ATOM 6540 C C . THR A 1 899 ? -19.598 -6.632 -3.536 1.00 68.06 899 THR A C 1
ATOM 6542 O O . THR A 1 899 ? -19.488 -5.439 -3.251 1.00 68.06 899 THR A O 1
ATOM 6545 N N . SER A 1 900 ? -18.742 -7.543 -3.063 1.00 67.31 900 SER A N 1
ATOM 6546 C CA . SER A 1 900 ? -17.624 -7.203 -2.175 1.00 67.31 900 SER A CA 1
ATOM 6547 C C . SER A 1 900 ? -16.565 -6.342 -2.865 1.00 67.31 900 SER A C 1
ATOM 6549 O O . SER A 1 900 ? -15.974 -5.473 -2.220 1.00 67.31 900 SER A O 1
ATOM 6551 N N . LEU A 1 901 ? -16.317 -6.557 -4.157 1.00 71.44 901 LEU A N 1
ATOM 6552 C CA . LEU A 1 901 ? -15.396 -5.738 -4.940 1.00 71.44 901 LEU A CA 1
ATOM 6553 C C . LEU A 1 901 ? -15.981 -4.337 -5.165 1.00 71.44 901 LEU A C 1
ATOM 6555 O O . LEU A 1 901 ? -15.318 -3.341 -4.886 1.00 71.44 901 LEU A O 1
ATOM 6559 N N . LEU A 1 902 ? -17.253 -4.247 -5.566 1.00 78.56 902 LEU A N 1
ATOM 6560 C CA . LEU A 1 902 ? -17.944 -2.973 -5.780 1.00 78.56 902 LEU A CA 1
ATOM 6561 C C . LEU A 1 902 ? -18.128 -2.158 -4.498 1.00 78.56 902 LEU A C 1
ATOM 6563 O O . LEU A 1 902 ? -18.096 -0.934 -4.567 1.00 78.56 902 LEU A O 1
ATOM 6567 N N . SER A 1 903 ? -18.242 -2.792 -3.326 1.00 72.88 903 SER A N 1
ATOM 6568 C CA . SER A 1 903 ? -18.301 -2.064 -2.045 1.00 72.88 903 SER A CA 1
ATOM 6569 C C . SER A 1 903 ? -17.030 -1.270 -1.719 1.00 72.88 903 SER A C 1
ATOM 6571 O O . SER A 1 903 ? -17.061 -0.385 -0.866 1.00 72.88 903 SER A O 1
ATOM 6573 N N . GLN A 1 904 ? -15.919 -1.578 -2.395 1.00 74.25 904 GLN A N 1
ATOM 6574 C CA . GLN A 1 904 ? -14.645 -0.874 -2.252 1.00 74.25 904 GLN A CA 1
ATOM 6575 C C . GLN A 1 904 ? -14.461 0.209 -3.323 1.00 74.25 904 GLN A C 1
ATOM 6577 O O . GLN A 1 904 ? -13.544 1.020 -3.219 1.00 74.25 904 GLN A O 1
ATOM 6582 N N . VAL A 1 905 ? -15.332 0.246 -4.336 1.00 85.75 905 VAL A N 1
ATOM 6583 C CA . VAL A 1 905 ? -15.347 1.277 -5.375 1.00 85.75 905 VAL A CA 1
ATOM 6584 C C . VAL A 1 905 ? -16.248 2.420 -4.895 1.00 85.75 905 VAL A C 1
ATOM 6586 O O . VAL A 1 905 ? -17.447 2.207 -4.738 1.00 85.75 905 VAL A O 1
ATOM 6589 N N . PRO A 1 906 ? -15.739 3.647 -4.695 1.00 86.50 906 PRO A N 1
ATOM 6590 C CA . PRO A 1 906 ? -16.534 4.782 -4.218 1.00 86.50 906 PRO A CA 1
ATOM 6591 C C . PRO A 1 906 ? -17.787 5.087 -5.042 1.00 86.50 906 PRO A C 1
ATOM 6593 O O . PRO A 1 906 ? -18.805 5.490 -4.487 1.00 86.50 906 PRO A O 1
ATOM 6596 N N . GLN A 1 907 ? -17.735 4.879 -6.359 1.00 87.31 907 GLN A N 1
ATOM 6597 C CA . GLN A 1 907 ? -18.909 5.005 -7.230 1.00 87.31 907 GLN A CA 1
ATOM 6598 C C . GLN A 1 907 ? -19.885 3.825 -7.156 1.00 87.31 907 GLN A C 1
ATOM 6600 O O . GLN A 1 907 ? -21.000 3.936 -7.659 1.00 87.31 907 GLN A O 1
ATOM 6605 N N . GLY A 1 908 ? -19.476 2.693 -6.579 1.00 83.88 908 GLY A N 1
ATOM 6606 C CA . GLY A 1 908 ? -20.312 1.509 -6.390 1.00 83.88 908 GLY A CA 1
ATOM 6607 C C . GLY A 1 908 ? -20.749 0.805 -7.678 1.00 83.88 908 GLY A C 1
ATOM 6608 O O . GLY A 1 908 ? -21.725 0.059 -7.648 1.00 83.88 908 GLY A O 1
ATOM 6609 N N . ARG A 1 909 ? -20.072 1.036 -8.814 1.00 85.56 909 ARG A N 1
ATOM 6610 C CA . ARG A 1 909 ? -20.428 0.449 -10.119 1.00 85.56 909 ARG A CA 1
ATOM 6611 C C . ARG A 1 909 ? -19.218 -0.061 -10.900 1.00 85.56 909 ARG A C 1
ATOM 6613 O O . ARG A 1 909 ? -18.107 0.425 -10.708 1.00 85.56 909 ARG A O 1
ATOM 6620 N N . ILE A 1 910 ? -19.482 -0.996 -11.811 1.00 85.81 910 ILE A N 1
ATOM 6621 C CA . ILE A 1 910 ? -18.538 -1.453 -12.840 1.00 85.81 910 ILE A CA 1
ATOM 6622 C C . ILE A 1 910 ? -18.414 -0.355 -13.913 1.00 85.81 910 ILE A C 1
ATOM 6624 O O . ILE A 1 910 ? -19.400 0.328 -14.216 1.00 85.81 910 ILE A O 1
ATOM 6628 N N . GLY A 1 911 ? -17.212 -0.170 -14.458 1.00 87.25 911 GLY A N 1
ATOM 6629 C CA . GLY A 1 911 ? -16.967 0.726 -15.586 1.00 87.25 911 GLY A CA 1
ATOM 6630 C C . GLY A 1 911 ? -17.457 0.145 -16.914 1.00 87.25 911 GLY A C 1
ATOM 6631 O O . GLY A 1 911 ? -17.522 -1.075 -17.096 1.00 87.25 911 GLY A O 1
ATOM 6632 N N . GLU A 1 912 ? -17.764 1.012 -17.870 1.00 89.12 912 GLU A N 1
ATOM 6633 C CA . GLU A 1 912 ? -18.122 0.608 -19.230 1.00 89.12 912 GLU A CA 1
ATOM 6634 C C . GLU A 1 912 ? -16.907 0.712 -20.172 1.00 89.12 912 GLU A C 1
ATOM 6636 O O . GLU A 1 912 ? -16.077 1.615 -20.021 1.00 89.12 912 GLU A O 1
ATOM 6641 N N . PRO A 1 913 ? -16.765 -0.184 -21.169 1.00 91.50 913 PRO A N 1
ATOM 6642 C CA . PRO A 1 913 ? -15.670 -0.120 -22.140 1.00 91.50 913 PRO A CA 1
ATOM 6643 C C . PRO A 1 913 ? -15.554 1.227 -22.862 1.00 91.50 913 PRO A C 1
ATOM 6645 O O . PRO A 1 913 ? -14.449 1.625 -23.222 1.00 91.50 913 PRO A O 1
ATOM 6648 N N . GLN A 1 914 ? -16.680 1.915 -23.064 1.00 90.19 914 GLN A N 1
ATOM 6649 C CA . GLN A 1 914 ? -16.775 3.226 -23.706 1.00 90.19 914 GLN A CA 1
ATOM 6650 C C . GLN A 1 914 ? -15.999 4.290 -22.923 1.00 90.19 914 GLN A C 1
ATOM 6652 O O . GLN A 1 914 ? -15.196 5.003 -23.513 1.00 90.19 914 GLN A O 1
ATOM 6657 N N . GLU A 1 915 ? -16.128 4.306 -21.592 1.00 89.50 915 GLU A N 1
ATOM 6658 C CA . GLU A 1 915 ? -15.433 5.269 -20.723 1.00 89.50 915 GLU A CA 1
ATOM 6659 C C . GLU A 1 915 ? -13.904 5.116 -20.834 1.00 89.50 915 GLU A C 1
ATOM 6661 O O . GLU A 1 915 ? -13.147 6.086 -20.806 1.00 89.50 915 GLU A O 1
ATOM 6666 N N . VAL A 1 916 ? -13.424 3.878 -21.011 1.00 93.75 916 VAL A N 1
ATOM 6667 C CA . VAL A 1 916 ? -12.000 3.606 -21.259 1.00 93.75 916 VAL A CA 1
ATOM 6668 C C . VAL A 1 916 ? -11.609 4.000 -22.684 1.00 93.75 916 VAL A C 1
ATOM 6670 O O . VAL A 1 916 ? -10.577 4.637 -22.883 1.00 93.75 916 VAL A O 1
ATOM 6673 N N . ALA A 1 917 ? -12.419 3.631 -23.678 1.00 93.62 917 ALA A N 1
ATOM 6674 C CA . ALA A 1 917 ? -12.180 3.914 -25.091 1.00 93.62 917 ALA A CA 1
ATOM 6675 C C . ALA A 1 917 ? -12.052 5.415 -25.388 1.00 93.62 917 ALA A C 1
ATOM 6677 O O . ALA A 1 917 ? -11.206 5.819 -26.182 1.00 93.62 917 ALA A O 1
ATOM 6678 N N . GLU A 1 918 ? -12.842 6.255 -24.734 1.00 90.62 918 GLU A N 1
ATOM 6679 C CA . GLU A 1 918 ? -12.818 7.703 -24.944 1.00 90.62 918 GLU A CA 1
ATOM 6680 C C . GLU A 1 918 ? -11.553 8.343 -24.369 1.00 90.62 918 GLU A C 1
ATOM 6682 O O . GLU A 1 918 ? -10.928 9.187 -25.019 1.00 90.62 918 GLU A O 1
ATOM 6687 N N . LEU A 1 919 ? -11.104 7.878 -23.198 1.00 94.31 919 LEU A N 1
ATOM 6688 C CA . LEU A 1 919 ? -9.803 8.261 -22.653 1.00 94.31 919 LEU A CA 1
ATOM 6689 C C . LEU A 1 919 ? -8.661 7.820 -23.583 1.00 94.31 919 LEU A C 1
ATOM 6691 O O . LEU A 1 919 ? -7.724 8.584 -23.813 1.00 94.31 919 LEU A O 1
ATOM 6695 N N . LEU A 1 920 ? -8.746 6.614 -24.154 1.00 96.81 920 LEU A N 1
ATOM 6696 C CA . LEU A 1 920 ? -7.784 6.146 -25.155 1.00 96.81 920 LEU A CA 1
ATOM 6697 C C . LEU A 1 920 ? -7.789 7.041 -26.405 1.00 96.81 920 LEU A C 1
ATOM 6699 O O . LEU A 1 920 ? -6.714 7.361 -26.906 1.00 96.81 920 LEU A O 1
ATOM 6703 N N . CYS A 1 921 ? -8.959 7.497 -26.874 1.00 95.56 921 CYS A N 1
ATOM 6704 C CA . CYS A 1 921 ? -9.064 8.423 -28.011 1.00 95.56 921 CYS A CA 1
ATOM 6705 C C . CYS A 1 921 ? -8.372 9.755 -27.712 1.00 95.56 921 CYS A C 1
ATOM 6707 O O . CYS A 1 921 ? -7.555 10.205 -28.509 1.00 95.56 921 CYS A O 1
ATOM 6709 N N . TYR A 1 922 ? -8.621 10.345 -26.540 1.00 94.25 922 TYR A N 1
ATOM 6710 C CA . TYR A 1 922 ? -7.944 11.576 -26.122 1.00 94.25 922 TYR A CA 1
ATOM 6711 C C . TYR A 1 922 ? -6.415 11.415 -26.073 1.00 94.25 922 TYR A C 1
ATOM 6713 O O . TYR A 1 922 ? -5.671 12.267 -26.560 1.00 94.25 922 TYR A O 1
ATOM 6721 N N . LEU A 1 923 ? -5.925 10.305 -25.510 1.00 94.62 923 LEU A N 1
ATOM 6722 C CA . LEU A 1 923 ? -4.487 10.036 -25.401 1.00 94.62 923 LEU A CA 1
ATOM 6723 C C . LEU A 1 923 ? -3.822 9.735 -26.749 1.00 94.62 923 LEU A C 1
ATOM 6725 O O . LEU A 1 923 ? -2.633 10.011 -26.911 1.00 94.62 923 LEU A O 1
ATOM 6729 N N . ALA A 1 924 ? -4.572 9.182 -27.704 1.00 95.12 924 ALA A N 1
ATOM 6730 C CA . ALA A 1 924 ? -4.122 9.004 -29.079 1.00 95.12 924 ALA A CA 1
ATOM 6731 C C . ALA A 1 924 ? -4.121 10.334 -29.856 1.00 95.12 924 ALA A C 1
ATOM 6733 O O . ALA A 1 924 ? -3.270 10.534 -30.721 1.00 95.12 924 ALA A O 1
ATOM 6734 N N . ALA A 1 925 ? -5.021 11.262 -29.518 1.00 92.81 925 ALA A N 1
ATOM 6735 C CA . ALA A 1 925 ? -5.179 12.529 -30.219 1.00 92.81 925 ALA A CA 1
ATOM 6736 C C . ALA A 1 925 ? -4.013 13.512 -29.974 1.00 92.81 925 ALA A C 1
ATOM 6738 O O . ALA A 1 925 ? -3.401 13.518 -28.895 1.00 92.81 925 ALA A O 1
ATOM 6739 N N . PRO A 1 926 ? -3.729 14.422 -30.929 1.00 89.19 926 PRO A N 1
ATOM 6740 C CA . PRO A 1 926 ? -2.735 15.490 -30.765 1.00 89.19 926 PRO A CA 1
ATOM 6741 C C . PRO A 1 926 ? -3.000 16.419 -29.571 1.00 89.19 926 PRO A C 1
ATOM 6743 O O . PRO A 1 926 ? -2.066 17.009 -29.026 1.00 89.19 926 PRO A O 1
ATOM 6746 N N . ALA A 1 927 ? -4.255 16.526 -29.129 1.00 89.50 927 ALA A N 1
ATOM 6747 C CA . ALA A 1 927 ? -4.662 17.334 -27.982 1.00 89.50 927 ALA A CA 1
ATOM 6748 C C . ALA A 1 927 ? -3.971 16.923 -26.667 1.00 89.50 927 ALA A C 1
ATOM 6750 O O . ALA A 1 927 ? -3.764 17.762 -25.793 1.00 89.50 927 ALA A O 1
ATOM 6751 N N . SER A 1 928 ? -3.542 15.661 -26.550 1.00 89.94 928 SER A N 1
ATOM 6752 C CA . SER A 1 928 ? -2.783 15.141 -25.406 1.00 89.94 928 SER A CA 1
ATOM 6753 C C . SER A 1 928 ? -1.261 15.287 -25.554 1.00 89.94 928 SER A C 1
ATOM 6755 O O . SER A 1 928 ? -0.506 14.625 -24.839 1.00 89.94 928 SER A O 1
ATOM 6757 N N . SER A 1 929 ? -0.768 16.142 -26.463 1.00 87.75 929 SER A N 1
ATOM 6758 C CA . SER A 1 929 ? 0.670 16.281 -26.779 1.00 87.75 929 SER A CA 1
ATOM 6759 C C . SER A 1 929 ? 1.560 16.621 -25.579 1.00 87.75 929 SER A C 1
ATOM 6761 O O . SER A 1 929 ? 2.770 16.396 -25.625 1.00 87.75 929 SER A O 1
ATOM 6763 N N . ARG A 1 930 ? 0.970 17.133 -24.494 1.00 87.88 930 ARG A N 1
ATOM 6764 C CA . ARG A 1 930 ? 1.656 17.441 -23.237 1.00 87.88 930 ARG A CA 1
ATOM 6765 C C . ARG A 1 930 ? 1.767 16.256 -22.269 1.00 87.88 930 ARG A C 1
ATOM 6767 O O . ARG A 1 930 ? 2.609 16.296 -21.377 1.00 87.88 930 ARG A O 1
ATOM 6774 N N . LEU A 1 931 ? 0.960 15.210 -22.450 1.00 89.00 931 LEU A N 1
ATOM 6775 C CA . LEU A 1 931 ? 0.944 14.016 -21.605 1.00 89.00 931 LEU A CA 1
ATOM 6776 C C . LEU A 1 931 ? 1.880 12.943 -22.171 1.00 89.00 931 LEU A C 1
ATOM 6778 O O . LEU A 1 931 ? 1.663 12.419 -23.269 1.00 89.00 931 LEU A O 1
ATOM 6782 N N . SER A 1 932 ? 2.905 12.588 -21.401 1.00 90.44 932 SER A N 1
ATOM 6783 C CA . SER A 1 932 ? 3.799 11.464 -21.688 1.00 90.44 932 SER A CA 1
ATOM 6784 C C . SER A 1 932 ? 4.301 10.859 -20.378 1.00 90.44 932 SER A C 1
ATOM 6786 O O . SER A 1 932 ? 4.627 11.585 -19.442 1.00 90.44 932 SER A O 1
ATOM 6788 N N . GLY A 1 933 ? 4.349 9.531 -20.298 1.00 90.12 933 GLY A N 1
ATOM 6789 C CA . GLY A 1 933 ? 4.708 8.780 -19.093 1.00 90.12 933 GLY A CA 1
ATOM 6790 C C . GLY A 1 933 ? 3.579 8.665 -18.062 1.00 90.12 933 GLY A C 1
ATOM 6791 O O . GLY A 1 933 ? 3.801 8.128 -16.973 1.00 90.12 933 GLY A O 1
ATOM 6792 N N . ALA A 1 934 ? 2.373 9.144 -18.386 1.00 90.56 934 ALA A N 1
ATOM 6793 C CA . ALA A 1 934 ? 1.248 9.162 -17.462 1.00 90.56 934 ALA A CA 1
ATOM 6794 C C . ALA A 1 934 ? 0.669 7.756 -17.232 1.00 90.56 934 ALA A C 1
ATOM 6796 O O . ALA A 1 934 ? 0.613 6.921 -18.139 1.00 90.56 934 ALA A O 1
ATOM 6797 N N . ALA A 1 935 ? 0.199 7.524 -16.005 1.00 92.75 935 ALA A N 1
ATOM 6798 C CA . ALA A 1 935 ? -0.499 6.317 -15.577 1.00 92.75 935 ALA A CA 1
ATOM 6799 C C . ALA A 1 935 ? -1.888 6.714 -15.058 1.00 92.75 935 ALA A C 1
ATOM 6801 O O . ALA A 1 935 ? -2.033 7.092 -13.898 1.00 92.75 935 ALA A O 1
ATOM 6802 N N . LEU A 1 936 ? -2.888 6.703 -15.938 1.00 93.44 936 LEU A N 1
ATOM 6803 C CA . LEU A 1 936 ? -4.213 7.255 -15.656 1.00 93.44 936 LEU A CA 1
ATOM 6804 C C . LEU A 1 936 ? -5.157 6.156 -15.174 1.00 93.44 936 LEU A C 1
ATOM 6806 O O . LEU A 1 936 ? -5.470 5.243 -15.937 1.00 93.44 936 LEU A O 1
ATOM 6810 N N . VAL A 1 937 ? -5.612 6.232 -13.923 1.00 94.88 937 VAL A N 1
ATOM 6811 C CA . VAL A 1 937 ? -6.521 5.231 -13.348 1.00 94.88 937 VAL A CA 1
ATOM 6812 C C . VAL A 1 937 ? -7.979 5.585 -13.643 1.00 94.88 937 VAL A C 1
ATOM 6814 O O . VAL A 1 937 ? -8.408 6.727 -13.471 1.00 94.88 937 VAL A O 1
ATOM 6817 N N . ILE A 1 938 ? -8.743 4.583 -14.079 1.00 93.81 938 ILE A N 1
ATOM 6818 C CA . ILE A 1 938 ? -10.175 4.683 -14.379 1.00 93.81 938 ILE A CA 1
ATOM 6819 C C . ILE A 1 938 ? -10.919 3.517 -13.713 1.00 93.81 938 ILE A C 1
ATOM 6821 O O . ILE A 1 938 ? -11.159 2.468 -14.307 1.00 93.81 938 ILE A O 1
ATOM 6825 N N . ASP A 1 939 ? -11.207 3.668 -12.422 1.00 92.12 939 ASP A N 1
ATOM 6826 C CA . ASP A 1 939 ? -11.709 2.592 -11.555 1.00 92.12 939 ASP A CA 1
ATOM 6827 C C . ASP A 1 939 ? -12.794 3.044 -10.564 1.00 92.12 939 ASP A C 1
ATOM 6829 O O . ASP A 1 939 ? -13.047 2.382 -9.555 1.00 92.12 939 ASP A O 1
ATOM 6833 N N . GLY A 1 940 ? -13.383 4.220 -10.791 1.00 90.62 940 GLY A N 1
ATOM 6834 C CA . GLY A 1 940 ? -14.408 4.785 -9.919 1.00 90.62 940 GLY A CA 1
ATOM 6835 C C . GLY A 1 940 ? -13.896 5.198 -8.538 1.00 90.62 940 GLY A C 1
ATOM 6836 O O . GLY A 1 940 ? -14.711 5.464 -7.654 1.00 90.62 940 GLY A O 1
ATOM 6837 N N . GLY A 1 941 ? -12.574 5.265 -8.345 1.00 88.38 941 GLY A N 1
ATOM 6838 C CA . GLY A 1 941 ? -11.911 5.681 -7.111 1.00 88.38 941 GLY A CA 1
ATOM 6839 C C . GLY A 1 941 ? -11.511 4.528 -6.191 1.00 88.38 941 GLY A C 1
ATOM 6840 O O . GLY A 1 941 ? -11.147 4.789 -5.041 1.00 88.38 941 GLY A O 1
ATOM 6841 N N . GLY A 1 942 ? -11.597 3.274 -6.650 1.00 85.44 942 GLY A N 1
ATOM 6842 C CA . GLY A 1 942 ? -11.253 2.088 -5.854 1.00 85.44 942 GLY A CA 1
ATOM 6843 C C . GLY A 1 942 ? -9.807 2.113 -5.346 1.00 85.44 942 GLY A C 1
ATOM 6844 O O . GLY A 1 942 ? -9.528 1.751 -4.205 1.00 85.44 942 GLY A O 1
ATOM 6845 N N . SER A 1 943 ? -8.888 2.647 -6.148 1.00 83.44 943 SER A N 1
ATOM 6846 C CA . SER A 1 943 ? -7.470 2.776 -5.823 1.00 83.44 943 SER A CA 1
ATOM 6847 C C . SER A 1 943 ? -7.146 3.981 -4.937 1.00 83.44 943 SER A C 1
ATOM 6849 O O . SER A 1 943 ? -5.990 4.147 -4.552 1.00 83.44 943 SER A O 1
ATOM 6851 N N . LEU A 1 944 ? -8.112 4.859 -4.630 1.00 77.75 944 LEU A N 1
ATOM 6852 C CA . LEU A 1 944 ? -7.862 6.044 -3.799 1.00 77.75 944 LEU A CA 1
ATOM 6853 C C . LEU A 1 944 ? -7.637 5.709 -2.327 1.00 77.75 944 LEU A C 1
ATOM 6855 O O . LEU A 1 944 ? -7.155 6.581 -1.614 1.00 77.75 944 LEU A O 1
ATOM 6859 N N . GLY A 1 945 ? -7.956 4.480 -1.902 1.00 60.41 945 GLY A N 1
ATOM 6860 C CA . GLY A 1 945 ? -7.699 3.970 -0.560 1.00 60.41 945 GLY A CA 1
ATOM 6861 C C . GLY A 1 945 ? -8.269 4.867 0.539 1.00 60.41 945 GLY A C 1
ATOM 6862 O O . GLY A 1 945 ? -7.620 5.800 1.000 1.00 60.41 945 GLY A O 1
ATOM 6863 N N . CYS A 1 946 ? -9.461 4.564 1.045 1.00 43.19 946 CYS A N 1
ATOM 6864 C CA . CYS A 1 946 ? -9.843 5.084 2.353 1.00 43.19 946 CYS A CA 1
ATOM 6865 C C . CYS A 1 946 ? -9.242 4.197 3.448 1.00 43.19 946 CYS A C 1
ATOM 6867 O O . CYS A 1 946 ? -9.277 2.968 3.349 1.00 43.19 946 CYS A O 1
ATOM 6869 N N . LEU A 1 947 ? -8.786 4.803 4.551 1.00 37.62 947 LEU A N 1
ATOM 6870 C CA . LEU A 1 947 ? -8.885 4.101 5.830 1.00 37.62 947 LEU A CA 1
ATOM 6871 C C . LEU A 1 947 ? -10.350 3.660 5.946 1.00 37.62 947 LEU A C 1
ATOM 6873 O O . LEU A 1 947 ? -11.217 4.525 5.796 1.00 37.62 947 LEU A O 1
ATOM 6877 N N . PRO A 1 948 ? -10.653 2.365 6.144 1.00 36.22 948 PRO A N 1
ATOM 6878 C CA . PRO A 1 948 ? -12.036 1.940 6.292 1.00 36.22 948 PRO A CA 1
ATOM 6879 C C . PRO A 1 948 ? -12.687 2.811 7.367 1.00 36.22 948 PRO A C 1
ATOM 6881 O O . PRO A 1 948 ? -12.098 3.003 8.434 1.00 36.22 948 PRO A O 1
ATOM 6884 N N . GLU A 1 949 ? -13.862 3.381 7.082 1.00 36.25 949 GLU A N 1
ATOM 6885 C CA . GLU A 1 949 ? -14.656 4.056 8.108 1.00 36.25 949 GLU A CA 1
ATOM 6886 C C . GLU A 1 949 ? -14.933 3.014 9.193 1.00 36.25 949 GLU A C 1
ATOM 6888 O O . GLU A 1 949 ? -15.774 2.132 9.035 1.00 36.25 949 GLU A O 1
ATOM 6893 N N . LEU A 1 950 ? -14.174 3.064 10.289 1.00 38.09 950 LEU A N 1
ATOM 6894 C CA . LEU A 1 950 ? -14.197 2.027 11.319 1.00 38.09 950 LEU A CA 1
ATOM 6895 C C . LEU A 1 950 ? -15.546 1.936 12.059 1.00 38.09 950 LEU A C 1
ATOM 6897 O O . LEU A 1 950 ? -15.662 1.074 12.921 1.00 38.09 950 LEU A O 1
ATOM 6901 N N . ASN A 1 951 ? -16.545 2.767 11.723 1.00 36.75 951 ASN A N 1
ATOM 6902 C CA . ASN A 1 951 ? -17.854 2.861 12.374 1.00 36.75 951 ASN A CA 1
ATOM 6903 C C . ASN A 1 951 ? -18.956 3.451 11.450 1.00 36.75 951 ASN A C 1
ATOM 6905 O O . ASN A 1 951 ? -19.469 4.529 11.744 1.00 36.75 951 ASN A O 1
ATOM 6909 N N . ARG A 1 952 ? -19.387 2.781 10.369 1.00 33.19 952 ARG A N 1
ATOM 6910 C CA . ARG A 1 952 ? -20.749 3.043 9.846 1.00 33.19 952 ARG A CA 1
ATOM 6911 C C . ARG A 1 952 ? -21.752 2.146 10.573 1.00 33.19 952 ARG A C 1
ATOM 6913 O O . ARG A 1 952 ? -21.624 0.923 10.471 1.00 33.19 952 ARG A O 1
ATOM 6920 N N . PRO A 1 953 ? -22.750 2.700 11.287 1.00 36.34 953 PRO A N 1
ATOM 6921 C CA . PRO A 1 953 ? -23.902 1.921 11.719 1.00 36.34 953 PRO A CA 1
ATOM 6922 C C . PRO A 1 953 ? -24.570 1.322 10.477 1.00 36.34 953 PRO A C 1
ATOM 6924 O O . PRO A 1 953 ? -24.701 1.998 9.455 1.00 36.34 953 PRO A O 1
ATOM 6927 N N . ARG A 1 954 ? -24.983 0.052 10.540 1.00 32.38 954 ARG A N 1
ATOM 6928 C CA . ARG A 1 954 ? -25.798 -0.554 9.477 1.00 32.38 954 ARG A CA 1
ATOM 6929 C C . ARG A 1 954 ? -27.032 0.329 9.255 1.00 32.38 954 ARG A C 1
ATOM 6931 O O . ARG A 1 954 ? -27.757 0.606 10.207 1.00 32.38 954 ARG A O 1
ATOM 6938 N N . ALA A 1 955 ? -27.247 0.782 8.018 1.00 31.34 955 ALA A N 1
ATOM 6939 C CA . ALA A 1 955 ? -28.408 1.588 7.656 1.00 31.34 955 ALA A CA 1
ATOM 6940 C C . ALA A 1 955 ? -29.691 0.811 8.002 1.00 31.34 955 ALA A C 1
ATOM 6942 O O . ALA A 1 955 ? -29.926 -0.275 7.477 1.00 31.34 955 ALA A O 1
ATOM 6943 N N . GLY A 1 956 ? -30.466 1.348 8.946 1.00 33.25 956 GLY A N 1
ATOM 6944 C CA . GLY A 1 956 ? -31.637 0.688 9.529 1.00 33.25 956 GLY A CA 1
ATOM 6945 C C . GLY A 1 956 ? -32.145 1.321 10.830 1.00 33.25 956 GLY A C 1
ATOM 6946 O O . GLY A 1 956 ? -33.287 1.084 11.203 1.00 33.25 956 GLY A O 1
ATOM 6947 N N . ALA A 1 957 ? -31.356 2.167 11.495 1.00 31.92 957 ALA A N 1
ATOM 6948 C CA . ALA A 1 957 ? -31.819 2.967 12.626 1.00 31.92 957 ALA A CA 1
ATOM 6949 C C . ALA A 1 957 ? -31.859 4.442 12.215 1.00 31.92 957 ALA A C 1
ATOM 6951 O O . ALA A 1 957 ? -30.819 5.080 12.066 1.00 31.92 957 ALA A O 1
ATOM 6952 N N . GLY A 1 958 ? -33.058 4.958 11.951 1.00 35.09 958 GLY A N 1
ATOM 6953 C CA . GLY A 1 958 ? -33.261 6.390 11.774 1.00 35.09 958 GLY A CA 1
ATOM 6954 C C . GLY A 1 958 ? -33.066 7.128 13.094 1.00 35.09 958 GLY A C 1
ATOM 6955 O O . GLY A 1 958 ? -33.509 6.631 14.122 1.00 35.09 958 GLY A O 1
ATOM 6956 N N . THR A 1 959 ? -32.413 8.285 13.038 1.00 31.50 959 THR A N 1
ATOM 6957 C CA . THR A 1 959 ? -32.903 9.584 13.532 1.00 31.50 959 THR A CA 1
ATOM 6958 C C . THR A 1 959 ? -31.891 10.670 13.167 1.00 31.50 959 THR A C 1
ATOM 6960 O O . THR A 1 959 ? -30.709 10.396 12.977 1.00 31.50 959 THR A O 1
ATOM 6963 N N . GLU A 1 960 ? -32.431 11.873 13.005 1.00 37.44 960 GLU A N 1
ATOM 6964 C CA . GLU A 1 960 ? -31.810 13.150 12.654 1.00 37.44 960 GLU A CA 1
ATOM 6965 C C . GLU A 1 960 ? -30.680 13.600 13.606 1.00 37.44 960 GLU A C 1
ATOM 6967 O O . GLU A 1 960 ? -30.516 13.056 14.691 1.00 37.44 960 GLU A O 1
ATOM 6972 N N . GLU A 1 961 ? -29.981 14.662 13.180 1.00 34.19 961 GLU A N 1
ATOM 6973 C CA . GLU A 1 961 ? -28.894 15.410 13.842 1.00 34.19 961 GLU A CA 1
ATOM 6974 C C . GLU A 1 961 ? -27.465 14.852 13.711 1.00 34.19 961 GLU A C 1
ATOM 6976 O O . GLU A 1 961 ? -27.005 14.054 14.520 1.00 34.19 961 GLU A O 1
ATOM 6981 N N . GLN A 1 962 ? -26.698 15.392 12.752 1.00 28.20 962 GLN A N 1
ATOM 6982 C CA . GLN A 1 962 ? -25.598 16.340 13.030 1.00 28.20 962 GLN A CA 1
ATOM 6983 C C . GLN A 1 962 ? -24.868 16.722 11.726 1.00 28.20 962 GLN A C 1
ATOM 6985 O O . GLN A 1 962 ? -24.447 15.855 10.961 1.00 28.20 962 GLN A O 1
ATOM 6990 N N . ILE A 1 963 ? -24.800 18.037 11.483 1.00 30.08 963 ILE A N 1
ATOM 6991 C CA . ILE A 1 963 ? -24.121 18.734 10.371 1.00 30.08 963 ILE A CA 1
ATOM 6992 C C . ILE A 1 963 ? -22.618 18.808 10.633 1.00 30.08 963 ILE A C 1
ATOM 6994 O O . ILE A 1 963 ? -22.255 19.051 11.808 1.00 30.08 963 ILE A O 1
#

Sequence (963 aa):
MTASPTARQADTGAGTREVLVTGMGFCLPGPDGRQTLGRDDFWSTISTGTVHLGHEGVWFGSVTPPEEFVAASFPEVPDRHLANYAAVHHYGLAATAKALADAGLGRENGELAEAAVITARATSDSWFDVYEDFVRSESEEPDPERGRALFTRLAIAGGTTDLAYVQAALLGAGGPCHTVSSGCASSAVALGDAHRLITSGVVDIAVVTGVDYFNLDRILRFQALRERVEQAERAGRPVLPASMTLDAPMRPYDSRAQASNMANGATTLILESREHARARGARSHVRVLGQVHGRVAGGSAMAADDSGQAVERAARRVLRMGGVDPQDIRYVNGGAEGNPIFHGIESAALSRLLGERAHGLPVSVQEASFGHGGSALGLMGVAATGLMMASGEVCPTAGCEQPAAECVFDPVPGHLTKPHDLPFALSFNYHVGTGASAILLAREDEEPAVGGTAGPTAAVASPAVPDPRASVPGVPPVWPARPVGEVLAVEGAGRPGVAEVVAGLTPLGLRAPQTGEVPDLYLVAHIGNEAYGAEPAAAGLDRGRVLATLTAMADRGAGRAVLVTDGTQLIEPGADPDAAARRAADLSWWRQQAHRLAGRGVVANAVTTGYAPFLGHRLAEGREAELMQHLLVRRPTRVDDLVNLLRLLATEHSAHMVGQVLTLDGGVEAMLVPPTPAWLAEPSPAYPDPAPGDPFDLSGTVLLVTGASSGIGRTFALEAARRGAELVLVGRRADALASAAEEVAAEGGTAHVLPADLGDPECVPAMVAEAVRLAGRVDGLVYSAGILDFDERGDNSAVRARSFAVNVLSYAATTDALLGEWVPRRHPGVVVAVGSVSALAAPVPRTQAYGASKAAMLQHTRMLATTGARWGVRANTVLPGMVRTPMEAAVPNSDAFTTSLLSQVPQGRIGEPQEVAELLCYLAAPASSRLSGAALVIDGGGSLGCLPELNRPRAGAGTEEQI

Radius of gyration: 33.32 Å; Cα contacts (8 Å, |Δi|>4): 2134; chains: 1; bounding box: 87×94×93 Å

InterPro domains:
  IPR002347 Short-chain dehydrogenase/reductase SDR [PF13561] (707-941)
  IPR002347 Short-chain dehydrogenase/reductase SDR [PR00080] (776-787)
  IPR002347 Short-chain dehydrogenase/reductase SDR [PR00080] (829-837)
  IPR002347 Short-chain dehydrogenase/reductase SDR [PR00080] (850-869)
  IPR002347 Short-chain dehydrogenase/reductase SDR [PR00081] (702-719)
  IPR002347 Short-chain dehydrogenase/reductase SDR [PR00081] (776-787)
  IPR002347 Short-chain dehydrogenase/reductase SDR [PR00081] (823-839)
  IPR002347 Short-chain dehydrogenase/reductase SDR [PR00081] (850-869)
  IPR002347 Short-chain dehydrogenase/reductase SDR [PR00081] (871-888)
  IPR002347 Short-chain dehydrogenase/reductase SDR [PR00081] (906-926)
  IPR014030 Beta-ketoacyl synthase-like, N-terminal domain [PF00109] (17-277)
  IPR014031 Beta-ketoacyl synthase, C-terminal domain [PF02801] (300-400)
  IPR016039 Thiolase-like [G3DSA:3.40.47.10] (14-451)
  IPR016039 Thiolase-like [SSF53901] (16-397)
  IPR018201 Beta-ketoacyl synthase, active site [PS00606] (175-191)
  IPR020841 Polyketide synthase, beta-ketoacyl synthase domain [PS52004] (16-443)
  IPR020841 Polyketide synthase, beta-ketoacyl synthase domain [SM00825] (19-424)
  IPR036291 NAD(P)-binding domain superfamily [SSF51735] (548-671)
  IPR036291 NAD(P)-binding domain superfamily [SSF51735] (696-944)